Protein AF-0000000075455707 (afdb_homodimer)

Secondary structure (DSSP, 8-state):
--THHHHHHHHHT--SS-HHHHTS-HHHHHHHHHSTT--EESS-STT---S-GGGT-HHHHHHHHHHHTTTS--GGGPPPHHHHHHHHHHHHHHTS--SSHHHHHHHHHHHHHHHTT--TT-----TT---SEEEEETTTEEEEEEEEESBTTBSS-HHHHHHHHHHHHHHSGGGHHHHTT----EEEEEEETTEEEEEEEEEETTEEEEEEEEEEE---STTHHHHHHHHHHHHHHHHHHHHHHHHHHHHHHHSPPPTT---TTS--PPBPTTSPPPS--EEEEEE-TTS-EES--TTS-TTSTTTT--EEEEEEE----TT-GGGS---SSS-----EEEEEEEEES---HHHHHHHHHTTSS--EEEEEEETTTEEEEEEE---SEEHHHHHHTT---B-HHHHHHHHHHHHHHHHTTEE----SGGGEEEEEEEEEPTT-S-EEEEEEEEE---SS-EETTT-B--S---TTS-PPTT--TTPBP-HHHHHHHHHHHHTTB-/--THHHHHHHHHT--SS-HHHHTS-HHHHHHHHHSTT--EESS-STT---S-GGGT-HHHHHHHHHHHTTTS--GGGPPPHHHHHHHHHHHHHHTS--SSHHHHHHHHHHHHHHHTT--TT-----TT---SEEEEETTTEEEEEEEEESBTTBSS-HHHHHHHHHHHHHHSGGGHHHHTT----EEEEEEETTEEEEEEEEEETTEEEEEEEEEEE---STTHHHHHHHHHHHHHHHHHHHHHHHHHHHHHHHSPPPTT---TTS--PPBPTTSPPPS--EEEEEE-TTS-EES--TTS-GGGS-TT--EEEEEEEPP--TT-GGGS---SSS-----EEEEEEEEES---HHHHHHHHHTTSS--EEEEEEETTTEEEEEEE---SEEHHHHHHTT---B-HHHHHHHHHHHHHHHHTTEE----SGGGEEEEEEEEEPTT-S-EEEEEEEEE---SS-EETTT-B--S---TTS-PPTT--TTPBP-HHHHHHHHHHHHTTB-

Sequence (1012 aa):
MSLGSEARAERRSKLDISPADAVSSASSLRQILCGNDAIVHGGRPLGNYGPPHALFHPALARLDFHLRHLGKNLAELEPEPELLNNVHYFMEKSLEVYANAVAREGRLTPLLKMALGMSLLEQNLVYGATNDFVWRANNKYVTIVEQIKSEFALGGDAFLQAALSYSELISDRRYHPRSMKTNHPAILIGLMGDYIEIGRAIYLGGDVYYDETFLQRLSLDFFSHEHILRLAQAFKAVMLARDAKEHYYTRLEAAPPPEDSLAHPFPSPTHLSGDPLPEKLVFRCRLTKSGERYVFPSGIDFRESSVSSGLYIPHMPLPDDPSDPDASEAPSGTSTTALQIEVLVKFTDRYDPLAHRILAAAGFAPRLYSCSRVHGELYMAVMELLPGWTMEHQTKRLGKAVPLSVFDCVRAAIDRLHEEDIVFGDLRPSNVVCTPESVAEPGSAVQTEQLRAKLVDFDWTGVDGEGLYPAVLDDNKQWVAGVEWYGMMRKEHDLGMLEKLRLMCKMSLGSEARAERRSKLDISPADAVSSASSLRQILCGNDAIVHGGRPLGNYGPPHALFHPALARLDFHLRHLGKNLAELEPEPELLNNVHYFMEKSLEVYANAVAREGRLTPLLKMALGMSLLEQNLVYGATNDFVWRANNKYVTIVEQIKSEFALGGDAFLQAALSYSELISDRRYHPRSMKTNHPAILIGLMGDYIEIGRAIYLGGDVYYDETFLQRLSLDFFSHEHILRLAQAFKAVMLARDAKEHYYTRLEAAPPPEDSLAHPFPSPTHLSGDPLPEKLVFRCRLTKSGERYVFPSGIDFRESSVSSGLYIPHMPLPDDPSDPDASEAPSGTSTTALQIEVLVKFTDRYDPLAHRILAAAGFAPRLYSCSRVHGELYMAVMELLPGWTMEHQTKRLGKAVPLSVFDCVRAAIDRLHEEDIVFGDLRPSNVVCTPESVAEPGSAVQTEQLRAKLVDFDWTGVDGEGLYPAVLDDNKQWVAGVEWYGMMRKEHDLGMLEKLRLMCK

InterPro domains:
  IPR011009 Protein kinase-like domain superfamily [SSF56112] (366-459)

Solvent-accessible surface area (backbone atoms only — not comparable to full-atom values): 53356 Å² total; per-residue (Å²): 138,68,75,68,66,58,58,64,45,61,63,52,29,55,66,96,52,53,39,68,57,33,38,57,39,54,68,41,34,38,50,45,40,66,32,96,70,42,34,54,21,60,28,41,28,77,56,29,37,46,54,71,64,18,30,59,30,54,39,51,12,50,31,50,50,45,51,72,44,65,88,68,74,51,74,90,38,61,66,53,39,64,43,34,51,34,40,47,52,34,49,52,60,35,27,47,77,52,87,42,53,66,60,38,47,66,56,46,49,60,35,50,33,50,38,50,72,42,69,82,80,66,65,46,79,50,88,87,46,91,53,75,40,38,43,48,38,94,79,74,37,62,37,35,30,31,19,74,32,53,32,49,11,44,68,16,39,25,46,61,29,18,54,41,34,49,38,43,55,59,48,34,72,87,34,48,76,49,58,58,64,36,28,62,60,29,37,32,32,12,31,25,36,41,33,40,36,38,29,40,34,36,42,41,57,56,31,30,32,40,51,76,68,40,77,43,74,63,47,70,50,91,56,29,45,59,46,46,48,53,50,30,28,43,36,44,32,50,40,53,25,49,51,46,46,39,52,49,50,53,47,40,70,74,55,59,72,62,90,82,45,68,55,44,73,38,76,43,69,32,70,40,91,87,56,80,77,73,72,70,67,46,60,69,34,31,27,29,84,88,66,47,78,45,72,56,65,51,90,50,63,55,81,52,61,32,54,46,34,42,34,35,35,23,36,27,61,58,71,78,56,81,83,51,73,78,71,68,73,70,76,92,76,72,85,70,76,66,59,69,40,72,29,31,34,38,47,36,74,50,70,34,67,65,64,42,48,57,31,23,74,74,63,26,22,54,50,68,79,47,73,43,59,28,43,65,68,26,37,40,37,34,27,49,57,71,65,71,44,28,46,40,50,36,38,73,72,64,64,42,81,37,46,54,53,29,50,54,35,50,51,51,43,51,50,57,36,46,75,71,42,34,22,57,69,66,70,46,48,77,28,29,33,36,26,80,38,78,39,68,42,88,98,43,92,53,69,42,83,39,60,33,32,27,48,50,80,40,50,51,41,30,39,50,76,68,20,53,40,52,49,65,64,66,77,88,48,87,67,47,86,74,70,44,36,51,23,65,35,44,57,64,49,48,54,50,35,48,55,58,53,48,72,63,36,93,137,67,76,67,64,58,59,63,46,62,63,51,30,56,66,94,52,54,38,67,56,32,38,57,37,54,67,40,35,37,50,46,41,66,31,93,69,43,34,56,22,59,28,40,29,76,56,30,38,45,53,70,64,18,28,59,31,53,38,51,11,48,34,50,50,45,53,72,44,65,87,68,73,52,74,91,38,62,66,53,38,65,42,34,51,34,38,47,52,37,50,53,60,34,28,48,75,51,87,42,53,67,60,38,48,69,56,46,50,59,34,50,33,50,38,49,73,41,68,80,80,65,65,48,76,52,87,87,45,90,52,76,43,39,43,50,38,95,81,73,37,61,38,35,29,33,20,73,32,52,30,50,10,45,68,16,39,26,46,61,28,18,53,42,33,48,37,44,55,57,48,34,74,87,34,49,74,51,58,60,64,36,26,61,63,28,37,33,33,12,31,25,36,40,30,41,37,36,29,38,34,36,42,42,59,58,33,32,32,39,51,78,68,41,78,44,75,61,49,70,51,90,56,27,45,60,46,44,48,53,52,30,27,44,34,44,33,50,41,52,25,49,52,47,45,38,54,50,50,53,47,39,71,74,56,60,72,62,89,83,46,67,55,45,75,37,74,44,71,32,69,41,90,86,55,81,76,72,72,70,68,47,62,69,35,30,29,28,87,88,65,47,79,43,72,56,63,51,88,50,69,53,79,66,50,32,56,45,34,42,35,33,35,23,37,28,60,57,73,78,56,81,83,50,73,76,72,68,73,70,77,92,76,72,85,70,76,68,58,69,40,70,30,32,33,39,49,36,74,50,70,34,67,65,65,43,49,56,32,22,74,74,62,28,21,54,50,69,78,46,73,44,60,29,43,66,68,27,36,41,36,34,25,51,56,73,66,72,43,27,45,39,48,35,38,72,73,63,65,42,82,37,47,53,54,28,50,53,34,49,52,51,42,52,50,57,35,45,75,72,43,35,20,60,70,67,71,46,47,79,29,29,33,36,26,81,39,79,40,66,42,87,97,43,94,56,70,43,82,38,58,34,33,26,49,52,81,42,49,51,41,29,38,52,74,68,21,52,40,53,49,65,64,66,75,87,47,85,68,47,84,76,72,43,37,51,23,66,35,44,58,63,48,46,55,49,35,48,54,57,53,48,72,62,35,90

pLDDT: mean 82.03, std 16.4, range [23.38, 98.62]

Nearest PDB structures (foldseek):
  6vvg-assembly1_B  TM=7.194E-01  e=7.912E-05  Cydia pomonella granulosis virus (isolate Mexican)
  6xdf-assembly2_A  TM=5.915E-01  e=1.206E-05  Homo sapiens
  3lj0-assembly1_A  TM=6.089E-01  e=6.341E-05  Saccharomyces cerevisiae
  6w39-assembly1_B  TM=5.777E-01  e=2.824E-04  Homo sapiens
  6o6q-assembly1_B-2  TM=5.869E-01  e=1.088E-02  Candida albicans SC5314

Foldseek 3Di:
DDPVLLVVLLPLLDDPDALLVCFQDPVSVCCQQVNQSNQEAECPPPLRAFAFPQFQDVLQLLLLVLLQCQPVPDVLLQFDPQLLVLLVVLLVLLQDQDPAFVVSLVPNVQSVCVSLVHDPPQAPPDDRHPFSGFDAQVVQATAETEFEDRADPHRGWRQSSSQSSVSNVCSDPSNSLVVQQAQRKYWYWYHHRQKIWIWIWTHFSNHIHIYTRDIDRRDCPPPNVVRSSSVSSSSSSSNSSSVVVSVVVVVCVVPPDDSPDLQRNGTDFAADPPDDDDADWGWAWFAALQGDTDRTPPPPSSSRSGRHFQKTKTKGFDPDPVPPPPVPDDDPDDPPPRDIDIKMKGKDLFADVVLQCLLVVVVQAFAWPDWHDTRPNIIITITHDADAGFQVCCCVVVVDAAACQALVSLVVSLVSCVVVQKAQQPDDRSQKGWHWDWDDDVPDPDTDIDIYIHGHDSRQMDGAQPGFGAQDDDPVDPFDPQRDRRGGDHSVRSVVSSVVVSVRHD/DDPVLLVVLQPLLDDPDALLVCFQDPVSVCCQQVNQSNQEAECPPPLRAFADPQFQDVLQLLLLVLLQCFPVPDVLLQFDPQLLVLLVVLLVLLQDQDPAFVVSLVPNVQSVCVSLVHDPPQAPPPDRHPFSGFDAQVVQATAETEFEDRADVHRGWRQSSSQSSVSNVCSDPSNSLVVQQAQRKYWYWYHHRQKIWIWIWTHFSNHIHIYTRDIDRRDCPPPNVVRSSSVSSSSSSSNSSSVVVSVVVVVCVVPPDDSPDLQRNGTDFAADPPDDDDADWDWAWFAALQGDTDRTPPPPSSSSSGRHFQKTKTKGFDPDPVPPPPVPDPDPDDPPPRDIDIKIKGKALFADVVLQCLLVVVVQAFAWPDWHDTRPNIIITITHDADAGFQVCCCVVVVDAAACQALVSLVVSLVSCVVVQKAQLPDDRSQKGWHWDWDQDVPDNDTDIDTYIHGHDSRQMDGAQPGFGAQDDDPVDPFDPQRDRRGGDHSVRSVVSSVVVSVRHD

Structure (mmCIF, N/CA/C/O backbone):
data_AF-0000000075455707-model_v1
#
loop_
_entity.id
_entity.type
_entity.pdbx_description
1 polymer 'Protein kinase domain-containing protein'
#
loop_
_atom_site.group_PDB
_atom_site.id
_atom_site.type_symbol
_atom_site.label_atom_id
_atom_site.label_alt_id
_atom_site.label_comp_id
_atom_site.label_asym_id
_atom_site.label_entity_id
_atom_site.label_seq_id
_atom_site.pdbx_PDB_ins_code
_atom_site.Cartn_x
_atom_site.Cartn_y
_atom_site.Cartn_z
_atom_site.occupancy
_atom_site.B_iso_or_equiv
_atom_site.auth_seq_id
_atom_site.auth_comp_id
_atom_site.auth_asym_id
_atom_site.auth_atom_id
_atom_site.pdbx_PDB_model_num
ATOM 1 N N . MET A 1 1 ? -17.109 -42.906 -10.523 1 23.64 1 MET A N 1
ATOM 2 C CA . MET A 1 1 ? -16.438 -41.906 -9.703 1 23.64 1 MET A CA 1
ATOM 3 C C . MET A 1 1 ? -17.094 -41.781 -8.336 1 23.64 1 MET A C 1
ATOM 5 O O . MET A 1 1 ? -18.234 -41.312 -8.234 1 23.64 1 MET A O 1
ATOM 9 N N . SER A 1 2 ? -16.734 -42.656 -7.344 1 26.06 2 SER A N 1
ATOM 10 C CA . SER A 1 2 ? -17.438 -43.25 -6.207 1 26.06 2 SER A CA 1
ATOM 11 C C . SER A 1 2 ? -17.797 -42.188 -5.18 1 26.06 2 SER A C 1
ATOM 13 O O . SER A 1 2 ? -17.156 -41.125 -5.105 1 26.06 2 SER A O 1
ATOM 15 N N . LEU A 1 3 ? -18.953 -42.312 -4.512 1 33.56 3 LEU A N 1
ATOM 16 C CA . LEU A 1 3 ? -19.609 -41.75 -3.342 1 33.56 3 LEU A CA 1
ATOM 17 C C . LEU A 1 3 ? -18.609 -41.469 -2.225 1 33.56 3 LEU A C 1
ATOM 19 O O . LEU A 1 3 ? -18.906 -40.781 -1.266 1 33.56 3 LEU A O 1
ATOM 23 N N . GLY A 1 4 ? -17.609 -42.344 -2.146 1 30.64 4 GLY A N 1
ATOM 24 C CA . GLY A 1 4 ? -16.625 -42.281 -1.078 1 30.64 4 GLY A CA 1
ATOM 25 C C . GLY A 1 4 ? -15.797 -41 -1.087 1 30.64 4 GLY A C 1
ATOM 26 O O . GLY A 1 4 ? -15.07 -40.719 -0.136 1 30.64 4 GLY A O 1
ATOM 27 N N . SER A 1 5 ? -15.531 -40.406 -2.23 1 34.53 5 SER A N 1
ATOM 28 C CA . SER A 1 5 ? -14.773 -39.188 -2.373 1 34.53 5 SER A CA 1
ATOM 29 C C . SER A 1 5 ? -15.555 -38 -1.817 1 34.53 5 SER A C 1
ATOM 31 O O . SER A 1 5 ? -14.984 -36.906 -1.584 1 34.53 5 SER A O 1
ATOM 33 N N . GLU A 1 6 ? -16.859 -38.031 -1.709 1 36.56 6 GLU A N 1
ATOM 34 C CA . GLU A 1 6 ? -17.719 -37.062 -1.051 1 36.56 6 GLU A CA 1
ATOM 35 C C . GLU A 1 6 ? -17.5 -37.062 0.458 1 36.56 6 GLU A C 1
ATOM 37 O O . GLU A 1 6 ? -17.641 -36.031 1.109 1 36.56 6 GLU A O 1
ATOM 42 N N . ALA A 1 7 ? -17.422 -38.219 1.067 1 37.25 7 ALA A N 1
ATOM 43 C CA . ALA A 1 7 ? -17.234 -38.406 2.504 1 37.25 7 ALA A CA 1
ATOM 44 C C . ALA A 1 7 ? -15.906 -37.812 2.971 1 37.25 7 ALA A C 1
ATOM 46 O O . ALA A 1 7 ? -15.805 -37.312 4.082 1 37.25 7 ALA A O 1
ATOM 47 N N . ARG A 1 8 ? -14.93 -37.969 2.26 1 37.12 8 ARG A N 1
ATOM 48 C CA . ARG A 1 8 ? -13.625 -37.406 2.594 1 37.12 8 ARG A CA 1
ATOM 49 C C . ARG A 1 8 ? -13.633 -35.875 2.484 1 37.12 8 ARG A C 1
ATOM 51 O O . ARG A 1 8 ? -12.758 -35.219 3.031 1 37.12 8 ARG A O 1
ATOM 58 N N . ALA A 1 9 ? -14.5 -35.312 1.798 1 40.12 9 ALA A N 1
ATOM 59 C CA . ALA A 1 9 ? -14.773 -33.875 1.733 1 40.12 9 ALA A CA 1
ATOM 60 C C . ALA A 1 9 ? -15.375 -33.375 3.045 1 40.12 9 ALA A C 1
ATOM 62 O O . ALA A 1 9 ? -15.18 -32.219 3.416 1 40.12 9 ALA A O 1
ATOM 63 N N . GLU A 1 10 ? -16.25 -34.062 3.725 1 41.12 10 GLU A N 1
ATOM 64 C CA . GLU A 1 10 ? -16.953 -33.625 4.934 1 41.12 10 GLU A CA 1
ATOM 65 C C . GLU A 1 10 ? -15.961 -33.281 6.043 1 41.12 10 GLU A C 1
ATOM 67 O O . GLU A 1 10 ? -16.188 -32.344 6.809 1 41.12 10 GLU A O 1
ATOM 72 N N . ARG A 1 11 ? -15.047 -34.125 6.371 1 42.16 11 ARG A N 1
ATOM 73 C CA . ARG A 1 11 ? -14.227 -34 7.574 1 42.16 11 ARG A CA 1
ATOM 74 C C . ARG A 1 11 ? -13.219 -32.844 7.43 1 42.16 11 ARG A C 1
ATOM 76 O O . ARG A 1 11 ? -12.758 -32.312 8.43 1 42.16 11 ARG A O 1
ATOM 83 N N . ARG A 1 12 ? -12.734 -32.531 6.305 1 47.94 12 ARG A N 1
ATOM 84 C CA . ARG A 1 12 ? -11.445 -31.844 6.25 1 47.94 12 ARG A CA 1
ATOM 85 C C . ARG A 1 12 ? -11.594 -30.359 6.539 1 47.94 12 ARG A C 1
ATOM 87 O O . ARG A 1 12 ? -10.664 -29.719 7.023 1 47.94 12 ARG A O 1
ATOM 94 N N . SER A 1 13 ? -12.836 -29.766 6.312 1 49.81 13 SER A N 1
ATOM 95 C CA . SER A 1 13 ? -12.82 -28.328 6.465 1 49.81 13 SER A CA 1
ATOM 96 C C . SER A 1 13 ? -13.102 -27.906 7.906 1 49.81 13 SER A C 1
ATOM 98 O O . SER A 1 13 ? -13.07 -26.719 8.242 1 49.81 13 SER A O 1
ATOM 100 N N . LYS A 1 14 ? -13.492 -28.906 8.781 1 56.06 14 LYS A N 1
ATOM 101 C CA . LYS A 1 14 ? -13.789 -28.469 10.141 1 56.06 14 LYS A CA 1
ATOM 102 C C . LYS A 1 14 ? -12.523 -28.453 11 1 56.06 14 LYS A C 1
ATOM 104 O O . LYS A 1 14 ? -11.82 -29.469 11.094 1 56.06 14 LYS A O 1
ATOM 109 N N . LEU A 1 15 ? -12.281 -27.266 11.461 1 64.06 15 LEU A N 1
ATOM 110 C CA . LEU A 1 15 ? -11.164 -27.094 12.383 1 64.06 15 LEU A CA 1
ATOM 111 C C . LEU A 1 15 ? -11.477 -27.734 13.734 1 64.06 15 LEU A C 1
ATOM 113 O O . LEU A 1 15 ? -12.609 -27.656 14.211 1 64.06 15 LEU A O 1
ATOM 117 N N . ASP A 1 16 ? -10.633 -28.438 14.32 1 71 16 ASP A N 1
ATOM 118 C CA . ASP A 1 16 ? -10.773 -29.016 15.648 1 71 16 ASP A CA 1
ATOM 119 C C . ASP A 1 16 ? -10.727 -27.938 16.719 1 71 16 ASP A C 1
ATOM 121 O O . ASP A 1 16 ? -11.086 -28.172 17.875 1 71 16 ASP A O 1
ATOM 125 N N . ILE A 1 17 ? -10.289 -26.844 16.266 1 79.25 17 ILE A N 1
ATOM 126 C CA . ILE A 1 17 ? -10.18 -25.719 17.188 1 79.25 17 ILE A CA 1
ATOM 127 C C . ILE A 1 17 ? -10.93 -24.516 16.609 1 79.25 17 ILE A C 1
ATOM 129 O O . ILE A 1 17 ? -11.078 -24.391 15.398 1 79.25 17 ILE A O 1
ATOM 133 N N . SER A 1 18 ? -11.484 -23.703 17.5 1 80.88 18 SER A N 1
ATOM 134 C CA . SER A 1 18 ? -12.188 -22.516 17.031 1 80.88 18 SER A CA 1
ATOM 135 C C . SER A 1 18 ? -11.258 -21.578 16.266 1 80.88 18 SER A C 1
ATOM 137 O O . SER A 1 18 ? -10.047 -21.547 16.531 1 80.88 18 SER A O 1
ATOM 139 N N . PRO A 1 19 ? -11.812 -20.828 15.305 1 80.31 19 PRO A N 1
ATOM 140 C CA . PRO A 1 19 ? -10.992 -19.859 14.578 1 80.31 19 PRO A CA 1
ATOM 141 C C . PRO A 1 19 ? -10.242 -18.906 15.508 1 80.31 19 PRO A C 1
ATOM 143 O O . PRO A 1 19 ? -9.078 -18.578 15.258 1 80.31 19 PRO A O 1
ATOM 146 N N . ALA A 1 20 ? -10.875 -18.438 16.594 1 78.44 20 ALA A N 1
ATOM 147 C CA . ALA A 1 20 ? -10.234 -17.531 17.547 1 78.44 20 ALA A CA 1
ATOM 148 C C . ALA A 1 20 ? -9.062 -18.219 18.25 1 78.44 20 ALA A C 1
ATOM 150 O O . ALA A 1 20 ? -8 -17.609 18.438 1 78.44 20 ALA A O 1
ATOM 151 N N . ASP A 1 21 ? -9.188 -19.469 18.578 1 80.19 21 ASP A N 1
ATOM 152 C CA . ASP A 1 21 ? -8.133 -20.234 19.25 1 80.19 21 ASP A CA 1
ATOM 153 C C . ASP A 1 21 ? -6.996 -20.547 18.266 1 80.19 21 ASP A C 1
ATOM 155 O O . ASP A 1 21 ? -5.832 -20.609 18.672 1 80.19 21 ASP A O 1
ATOM 159 N N . ALA A 1 22 ? -7.371 -20.719 17.031 1 81.19 22 ALA A N 1
ATOM 160 C CA . ALA A 1 22 ? -6.398 -21.094 16.016 1 81.19 22 ALA A CA 1
ATOM 161 C C . ALA A 1 22 ? -5.348 -20.016 15.828 1 81.19 22 ALA A C 1
ATOM 163 O O . ALA A 1 22 ? -4.191 -20.297 15.516 1 81.19 22 ALA A O 1
ATOM 164 N N . VAL A 1 23 ? -5.754 -18.766 16.094 1 81.12 23 VAL A N 1
ATOM 165 C CA . VAL A 1 23 ? -4.828 -17.672 15.82 1 81.12 23 VAL A CA 1
ATOM 166 C C . VAL A 1 23 ? -4.242 -17.141 17.125 1 81.12 23 VAL A C 1
ATOM 168 O O . VAL A 1 23 ? -3.512 -16.141 17.125 1 81.12 23 VAL A O 1
ATOM 171 N N . SER A 1 24 ? -4.473 -17.766 18.234 1 78 24 SER A N 1
ATOM 172 C CA . SER A 1 24 ? -4.156 -17.188 19.531 1 78 24 SER A CA 1
ATOM 173 C C . SER A 1 24 ? -2.77 -17.609 20 1 78 24 SER A C 1
ATOM 175 O O . SER A 1 24 ? -2.225 -17.031 20.953 1 78 24 SER A O 1
ATOM 177 N N . SER A 1 25 ? -2.232 -18.703 19.344 1 77.94 25 SER A N 1
ATOM 178 C CA . SER A 1 25 ? -0.921 -19.172 19.781 1 77.94 25 SER A CA 1
ATOM 179 C C . SER A 1 25 ? -0.101 -19.672 18.609 1 77.94 25 SER A C 1
ATOM 181 O O . SER A 1 25 ? -0.656 -20.047 17.562 1 77.94 25 SER A O 1
ATOM 183 N N . ALA A 1 26 ? 1.219 -19.688 18.875 1 77.12 26 ALA A N 1
ATOM 184 C CA . ALA A 1 26 ? 2.121 -20.203 17.844 1 77.12 26 ALA A CA 1
ATOM 185 C C . ALA A 1 26 ? 1.863 -21.672 17.562 1 77.12 26 ALA A C 1
ATOM 187 O O . ALA A 1 26 ? 1.947 -22.125 16.422 1 77.12 26 ALA A O 1
ATOM 188 N N . SER A 1 27 ? 1.595 -22.359 18.594 1 79.69 27 SER A N 1
ATOM 189 C CA . SER A 1 27 ? 1.362 -23.797 18.469 1 79.69 27 SER A CA 1
ATOM 190 C C . SER A 1 27 ? 0.114 -24.078 17.625 1 79.69 27 SER A C 1
ATOM 192 O O . SER A 1 27 ? 0.126 -24.953 16.766 1 79.69 27 SER A O 1
ATOM 194 N N . SER A 1 28 ? -0.96 -23.359 17.922 1 81.56 28 SER A N 1
ATOM 195 C CA . SER A 1 28 ? -2.189 -23.562 17.156 1 81.56 28 SER A CA 1
ATOM 196 C C . SER A 1 28 ? -2.023 -23.109 15.711 1 81.56 28 SER A C 1
ATOM 198 O O . SER A 1 28 ? -2.566 -23.719 14.789 1 81.56 28 SER A O 1
ATOM 200 N N . LEU A 1 29 ? -1.289 -22.094 15.523 1 82.81 29 LEU A N 1
ATOM 201 C CA . LEU A 1 29 ? -1.037 -21.594 14.18 1 82.81 29 LEU A CA 1
ATOM 202 C C . LEU A 1 29 ? -0.254 -22.609 13.359 1 82.81 29 LEU A C 1
ATOM 204 O O . LEU A 1 29 ? -0.541 -22.828 12.18 1 82.81 29 LEU A O 1
ATOM 208 N N . ARG A 1 30 ? 0.76 -23.156 14.023 1 83.19 30 ARG A N 1
ATOM 209 C CA . ARG A 1 30 ? 1.566 -24.156 13.336 1 83.19 30 ARG A CA 1
ATOM 210 C C . ARG A 1 30 ? 0.718 -25.375 12.945 1 83.19 30 ARG A C 1
ATOM 212 O O . ARG A 1 30 ? 0.897 -25.938 11.867 1 83.19 30 ARG A O 1
ATOM 219 N N . GLN A 1 31 ? -0.171 -25.672 13.758 1 82.5 31 GLN A N 1
ATOM 220 C CA . GLN A 1 31 ? -1.05 -26.797 13.477 1 82.5 31 GLN A CA 1
ATOM 221 C C . GLN A 1 31 ? -1.938 -26.516 12.266 1 82.5 31 GLN A C 1
ATOM 223 O O . GLN A 1 31 ? -2.137 -27.391 11.422 1 82.5 31 GLN A O 1
ATOM 228 N N . ILE A 1 32 ? -2.387 -25.344 12.172 1 82.75 32 ILE A N 1
ATOM 229 C CA . ILE A 1 32 ? -3.352 -25 11.133 1 82.75 32 ILE A CA 1
ATOM 230 C C . ILE A 1 32 ? -2.623 -24.75 9.812 1 82.75 32 ILE A C 1
ATOM 232 O O . ILE A 1 32 ? -3.121 -25.125 8.742 1 82.75 32 ILE A O 1
ATOM 236 N N . LEU A 1 33 ? -1.479 -24.188 9.867 1 84.94 33 LEU A N 1
ATOM 237 C CA . LEU A 1 33 ? -0.812 -23.766 8.641 1 84.94 33 LEU A CA 1
ATOM 238 C C . LEU A 1 33 ? 0.142 -24.844 8.141 1 84.94 33 LEU A C 1
ATOM 240 O O . LEU A 1 33 ? 0.386 -24.953 6.938 1 84.94 33 LEU A O 1
ATOM 244 N N . CYS A 1 34 ? 0.761 -25.547 9 1 81.25 34 CYS A N 1
ATOM 245 C CA . CYS A 1 34 ? 1.807 -26.5 8.609 1 81.25 34 CYS A CA 1
ATOM 246 C C . CYS A 1 34 ? 1.315 -27.938 8.719 1 81.25 34 CYS A C 1
ATOM 248 O O . CYS A 1 34 ? 1.99 -28.859 8.266 1 81.25 34 CYS A O 1
ATOM 250 N N . GLY A 1 35 ? 0.211 -28.078 9.242 1 73.31 35 GLY A N 1
ATOM 251 C CA . GLY A 1 35 ? -0.27 -29.438 9.398 1 73.31 35 GLY A CA 1
ATOM 252 C C . GLY A 1 35 ? -0.665 -30.078 8.086 1 73.31 35 GLY A C 1
ATOM 253 O O . GLY A 1 35 ? -0.935 -29.391 7.098 1 73.31 35 GLY A O 1
ATOM 254 N N . ASN A 1 36 ? -0.536 -31.359 7.988 1 61.81 36 ASN A N 1
ATOM 255 C CA . ASN A 1 36 ? -0.865 -32.156 6.801 1 61.81 36 ASN A CA 1
ATOM 256 C C . ASN A 1 36 ? -2.307 -31.922 6.359 1 61.81 36 ASN A C 1
ATOM 258 O O . ASN A 1 36 ? -2.645 -32.125 5.191 1 61.81 36 ASN A O 1
ATOM 262 N N . ASP A 1 37 ? -3.035 -31.469 7.277 1 62.31 37 ASP A N 1
ATOM 263 C CA . ASP A 1 37 ? -4.457 -31.297 6.984 1 62.31 37 ASP A CA 1
ATOM 264 C C . ASP A 1 37 ? -4.836 -29.828 6.914 1 62.31 37 ASP A C 1
ATOM 266 O O . ASP A 1 37 ? -5.945 -29.453 7.297 1 62.31 37 ASP A O 1
ATOM 270 N N . ALA A 1 38 ? -3.85 -29.141 6.418 1 63.53 38 ALA A N 1
ATOM 271 C CA . ALA A 1 38 ? -4.191 -27.734 6.336 1 63.53 38 ALA A CA 1
ATOM 272 C C . ALA A 1 38 ? -5.344 -27.5 5.367 1 63.53 38 ALA A C 1
ATOM 274 O O . ALA A 1 38 ? -5.336 -28.016 4.246 1 63.53 38 ALA A O 1
ATOM 275 N N . ILE A 1 39 ? -6.324 -26.75 5.883 1 76.88 39 ILE A N 1
ATOM 276 C CA . ILE A 1 39 ? -7.523 -26.547 5.082 1 76.88 39 ILE A CA 1
ATOM 277 C C . ILE A 1 39 ? -7.555 -25.109 4.562 1 76.88 39 ILE A C 1
ATOM 279 O O . ILE A 1 39 ? -8.367 -24.766 3.703 1 76.88 39 ILE A O 1
ATOM 283 N N . VAL A 1 40 ? -6.586 -24.328 5.051 1 86.06 40 VAL A N 1
ATOM 284 C CA . VAL A 1 40 ? -6.555 -22.938 4.594 1 86.06 40 VAL A CA 1
ATOM 285 C C . VAL A 1 40 ? -5.207 -22.641 3.939 1 86.06 40 VAL A C 1
ATOM 287 O O . VAL A 1 40 ? -4.156 -22.984 4.48 1 86.06 40 VAL A O 1
ATOM 290 N N . HIS A 1 41 ? -5.25 -22.031 2.812 1 89.38 41 HIS A N 1
ATOM 291 C CA . HIS A 1 41 ? -4.07 -21.734 2.008 1 89.38 41 HIS A CA 1
ATOM 292 C C . HIS A 1 41 ? -3.982 -20.25 1.688 1 89.38 41 HIS A C 1
ATOM 294 O O . HIS A 1 41 ? -4.773 -19.734 0.897 1 89.38 41 HIS A O 1
ATOM 300 N N . GLY A 1 42 ? -3.025 -19.578 2.33 1 89.31 42 GLY A N 1
ATOM 301 C CA . GLY A 1 42 ? -2.932 -18.141 2.164 1 89.31 42 GLY A CA 1
ATOM 302 C C . GLY A 1 42 ? -1.505 -17.656 2.002 1 89.31 42 GLY A C 1
ATOM 303 O O . GLY A 1 42 ? -1.23 -16.453 2.16 1 89.31 42 GLY A O 1
ATOM 304 N N . GLY A 1 43 ? -0.611 -18.562 1.754 1 87.94 43 GLY A N 1
ATOM 305 C CA . GLY A 1 43 ? 0.749 -18.125 1.463 1 87.94 43 GLY A CA 1
ATOM 306 C C . GLY A 1 43 ? 1.753 -18.594 2.502 1 87.94 43 GLY A C 1
ATOM 307 O O . GLY A 1 43 ? 2.963 -18.547 2.268 1 87.94 43 GLY A O 1
ATOM 308 N N . ARG A 1 44 ? 1.297 -18.969 3.682 1 88.19 44 ARG A N 1
ATOM 309 C CA . ARG A 1 44 ? 2.193 -19.438 4.734 1 88.19 44 ARG A CA 1
ATOM 310 C C . ARG A 1 44 ? 1.911 -20.891 5.086 1 88.19 44 ARG A C 1
ATOM 312 O O . ARG A 1 44 ? 0.754 -21.281 5.266 1 88.19 44 ARG A O 1
ATOM 319 N N . PRO A 1 45 ? 2.883 -21.859 5.266 1 88.38 45 PRO A N 1
ATOM 320 C CA . PRO A 1 45 ? 4.285 -21.609 4.93 1 88.38 45 PRO A CA 1
ATOM 321 C C . PRO A 1 45 ? 4.535 -21.578 3.426 1 88.38 45 PRO A C 1
ATOM 323 O O . PRO A 1 45 ? 3.59 -21.469 2.641 1 88.38 45 PRO A O 1
ATOM 326 N N . LEU A 1 46 ? 5.824 -21.609 3.061 1 86.94 46 LEU A N 1
ATOM 327 C CA . LEU A 1 46 ? 6.199 -21.562 1.652 1 86.94 46 LEU A CA 1
ATOM 328 C C . LEU A 1 46 ? 5.473 -22.641 0.863 1 86.94 46 LEU A C 1
ATOM 330 O O . LEU A 1 46 ? 5.398 -23.797 1.303 1 86.94 46 LEU A O 1
ATOM 334 N N . GLY A 1 47 ? 4.832 -22.25 -0.251 1 83.62 47 GLY A N 1
ATOM 335 C CA . GLY A 1 47 ? 4.164 -23.188 -1.125 1 83.62 47 GLY A CA 1
ATOM 336 C C . GLY A 1 47 ? 2.691 -23.359 -0.812 1 83.62 47 GLY A C 1
ATOM 337 O O . GLY A 1 47 ? 1.936 -23.906 -1.622 1 83.62 47 GLY A O 1
ATOM 338 N N . ASN A 1 48 ? 2.201 -22.844 0.327 1 86.75 48 ASN A N 1
ATOM 339 C CA . ASN A 1 48 ? 0.818 -23 0.769 1 86.75 48 ASN A CA 1
ATOM 340 C C . ASN A 1 48 ? -0.071 -21.891 0.224 1 86.75 48 ASN A C 1
ATOM 342 O O . ASN A 1 48 ? -0.636 -21.109 0.991 1 86.75 48 ASN A O 1
ATOM 346 N N . TYR A 1 49 ? -0.208 -21.859 -1.057 1 88.06 49 TYR A N 1
ATOM 347 C CA . TYR A 1 49 ? -1.068 -20.859 -1.688 1 88.06 49 TYR A CA 1
ATOM 348 C C . TYR A 1 49 ? -1.815 -21.469 -2.873 1 88.06 49 TYR A C 1
ATOM 350 O O . TYR A 1 49 ? -1.542 -22.594 -3.281 1 88.06 49 TYR A O 1
ATOM 358 N N . GLY A 1 50 ? -2.814 -20.797 -3.307 1 83.62 50 GLY A N 1
ATOM 359 C CA . GLY A 1 50 ? -3.639 -21.25 -4.414 1 83.62 50 GLY A CA 1
ATOM 360 C C . GLY A 1 50 ? -3.566 -20.344 -5.629 1 83.62 50 GLY A C 1
ATOM 361 O O . GLY A 1 50 ? -2.65 -19.531 -5.75 1 83.62 50 GLY A O 1
ATOM 362 N N . PRO A 1 51 ? -4.383 -20.625 -6.535 1 86.75 51 PRO A N 1
ATOM 363 C CA . PRO A 1 51 ? -4.445 -19.781 -7.73 1 86.75 51 PRO A CA 1
ATOM 364 C C . PRO A 1 51 ? -5.004 -18.391 -7.438 1 86.75 51 PRO A C 1
ATOM 366 O O . PRO A 1 51 ? -5.598 -18.156 -6.379 1 86.75 51 PRO A O 1
ATOM 369 N N . PRO A 1 52 ? -4.828 -17.453 -8.367 1 90.62 52 PRO A N 1
ATOM 370 C CA . PRO A 1 52 ? -5.402 -16.109 -8.164 1 90.62 52 PRO A CA 1
ATOM 371 C C . PRO A 1 52 ? -6.926 -16.141 -8.07 1 90.62 52 PRO A C 1
ATOM 373 O O . PRO A 1 52 ? -7.594 -16.688 -8.953 1 90.62 52 PRO A O 1
ATOM 376 N N . HIS A 1 53 ? -7.418 -15.484 -7.113 1 91.25 53 HIS A N 1
ATOM 377 C CA . HIS A 1 53 ? -8.844 -15.523 -6.812 1 91.25 53 HIS A CA 1
ATOM 378 C C . HIS A 1 53 ? -9.648 -14.797 -7.879 1 91.25 53 HIS A C 1
ATOM 380 O O . HIS A 1 53 ? -10.812 -15.125 -8.117 1 91.25 53 HIS A O 1
ATOM 386 N N . ALA A 1 54 ? -9.008 -13.914 -8.523 1 92.19 54 ALA A N 1
ATOM 387 C CA . ALA A 1 54 ? -9.672 -13.125 -9.562 1 92.19 54 ALA A CA 1
ATOM 388 C C . ALA A 1 54 ? -10.141 -14.023 -10.711 1 92.19 54 ALA A C 1
ATOM 390 O O . ALA A 1 54 ? -11.055 -13.656 -11.461 1 92.19 54 ALA A O 1
ATOM 391 N N . LEU A 1 55 ? -9.602 -15.164 -10.812 1 92.44 55 LEU A N 1
ATOM 392 C CA . LEU A 1 55 ? -9.922 -16.078 -11.906 1 92.44 55 LEU A CA 1
ATOM 393 C C . LEU A 1 55 ? -11.25 -16.781 -11.664 1 92.44 55 LEU A C 1
ATOM 395 O O . LEU A 1 55 ? -11.82 -17.359 -12.578 1 92.44 55 LEU A O 1
ATOM 399 N N . PHE A 1 56 ? -11.797 -16.734 -10.508 1 92.31 56 PHE A N 1
ATOM 400 C CA . PHE A 1 56 ? -12.844 -17.688 -10.172 1 92.31 56 PHE A CA 1
ATOM 401 C C . PHE A 1 56 ? -14.188 -16.984 -10 1 92.31 56 PHE A C 1
ATOM 403 O O . PHE A 1 56 ? -15.227 -17.641 -9.875 1 92.31 56 PHE A O 1
ATOM 410 N N . HIS A 1 57 ? -14.148 -15.68 -10.008 1 92.62 57 HIS A N 1
ATOM 411 C CA . HIS A 1 57 ? -15.414 -14.961 -9.922 1 92.62 57 HIS A CA 1
ATOM 412 C C . HIS A 1 57 ? -15.258 -13.516 -10.383 1 92.62 57 HIS A C 1
ATOM 414 O O . HIS A 1 57 ? -14.336 -12.82 -9.938 1 92.62 57 HIS A O 1
ATOM 420 N N . PRO A 1 58 ? -16.188 -13.031 -11.156 1 92.88 58 PRO A N 1
ATOM 421 C CA . PRO A 1 58 ? -16.062 -11.672 -11.672 1 92.88 58 PRO A CA 1
ATOM 422 C C . PRO A 1 58 ? -16.078 -10.617 -10.57 1 92.88 58 PRO A C 1
ATOM 424 O O . PRO A 1 58 ? -15.383 -9.602 -10.672 1 92.88 58 PRO A O 1
ATOM 427 N N . ALA A 1 59 ? -16.891 -10.805 -9.539 1 93.75 59 ALA A N 1
ATOM 428 C CA . ALA A 1 59 ? -16.938 -9.836 -8.453 1 93.75 59 ALA A CA 1
ATOM 429 C C . ALA A 1 59 ? -15.594 -9.711 -7.75 1 93.75 59 ALA A C 1
ATOM 431 O O . ALA A 1 59 ? -15.188 -8.609 -7.367 1 93.75 59 ALA A O 1
ATOM 432 N N . LEU A 1 60 ? -14.945 -10.867 -7.539 1 94.81 60 LEU A N 1
ATOM 433 C CA . LEU A 1 60 ? -13.625 -10.852 -6.91 1 94.81 60 LEU A CA 1
ATOM 434 C C . LEU A 1 60 ? -12.586 -10.242 -7.848 1 94.81 60 LEU A C 1
ATOM 436 O O . LEU A 1 60 ? -11.648 -9.586 -7.395 1 94.81 60 LEU A O 1
ATOM 440 N N . ALA A 1 61 ? -12.75 -10.492 -9.141 1 95.38 61 ALA A N 1
ATOM 441 C CA . ALA A 1 61 ? -11.852 -9.906 -10.133 1 95.38 61 ALA A CA 1
ATOM 442 C C . ALA A 1 61 ? -11.953 -8.383 -10.133 1 95.38 61 ALA A C 1
ATOM 444 O O . ALA A 1 61 ? -10.93 -7.691 -10.141 1 95.38 61 ALA A O 1
ATOM 445 N N . ARG A 1 62 ? -13.125 -7.898 -10.117 1 93.88 62 ARG A N 1
ATOM 446 C CA . ARG A 1 62 ? -13.336 -6.457 -10.117 1 93.88 62 ARG A CA 1
ATOM 447 C C . ARG A 1 62 ? -12.859 -5.836 -8.805 1 93.88 62 ARG A C 1
ATOM 449 O O . ARG A 1 62 ? -12.32 -4.727 -8.797 1 93.88 62 ARG A O 1
ATOM 456 N N . LEU A 1 63 ? -13.164 -6.516 -7.734 1 95.62 63 LEU A N 1
ATOM 457 C CA . LEU A 1 63 ? -12.664 -6.043 -6.449 1 95.62 63 LEU A CA 1
ATOM 458 C C . LEU A 1 63 ? -11.148 -5.898 -6.48 1 95.62 63 LEU A C 1
ATOM 460 O O . LEU A 1 63 ? -10.609 -4.891 -6.023 1 95.62 63 LEU A O 1
ATOM 464 N N . ASP A 1 64 ? -10.516 -6.926 -6.988 1 95.19 64 ASP A N 1
ATOM 465 C CA . ASP A 1 64 ? -9.062 -6.906 -7.109 1 95.19 64 ASP A CA 1
ATOM 466 C C . ASP A 1 64 ? -8.594 -5.703 -7.926 1 95.19 64 ASP A C 1
ATOM 468 O O . ASP A 1 64 ? -7.684 -4.984 -7.516 1 95.19 64 ASP A O 1
ATOM 472 N N . PHE A 1 65 ? -9.188 -5.473 -8.977 1 94.06 65 PHE A N 1
ATOM 473 C CA . PHE A 1 65 ? -8.852 -4.363 -9.867 1 94.06 65 PHE A CA 1
ATOM 474 C C . PHE A 1 65 ? -9.039 -3.027 -9.156 1 94.06 65 PHE A C 1
ATOM 476 O O . PHE A 1 65 ? -8.148 -2.168 -9.203 1 94.06 65 PHE A O 1
ATOM 483 N N . HIS A 1 66 ? -10.188 -2.871 -8.562 1 95.56 66 HIS A N 1
ATOM 484 C CA . HIS A 1 66 ? -10.5 -1.616 -7.891 1 95.56 66 HIS A CA 1
ATOM 485 C C . HIS A 1 66 ? -9.508 -1.327 -6.77 1 95.56 66 HIS A C 1
ATOM 487 O O . HIS A 1 66 ? -9 -0.21 -6.66 1 95.56 66 HIS A O 1
ATOM 493 N N . LEU A 1 67 ? -9.195 -2.326 -5.961 1 95.75 67 LEU A N 1
ATOM 494 C CA . LEU A 1 67 ? -8.32 -2.129 -4.805 1 95.75 67 LEU A CA 1
ATOM 495 C C . LEU A 1 67 ? -6.891 -1.845 -5.25 1 95.75 67 LEU A C 1
ATOM 497 O O . LEU A 1 67 ? -6.16 -1.118 -4.57 1 95.75 67 LEU A O 1
ATOM 501 N N . ARG A 1 68 ? -6.492 -2.336 -6.383 1 92.12 68 ARG A N 1
ATOM 502 C CA . ARG A 1 68 ? -5.145 -2.107 -6.891 1 92.12 68 ARG A CA 1
ATOM 503 C C . ARG A 1 68 ? -5.043 -0.748 -7.578 1 92.12 68 ARG A C 1
ATOM 505 O O . ARG A 1 68 ? -3.941 -0.254 -7.824 1 92.12 68 ARG A O 1
ATOM 512 N N . HIS A 1 69 ? -6.105 -0.125 -7.828 1 92.06 69 HIS A N 1
ATOM 513 C CA . HIS A 1 69 ? -6.09 1.121 -8.586 1 92.06 69 HIS A CA 1
ATOM 514 C C . HIS A 1 69 ? -6.785 2.242 -7.82 1 92.06 69 HIS A C 1
ATOM 516 O O . HIS A 1 69 ? -7.445 3.096 -8.422 1 92.06 69 HIS A O 1
ATOM 522 N N . LEU A 1 70 ? -6.531 2.123 -6.594 1 91.88 70 LEU A N 1
ATOM 523 C CA . LEU A 1 70 ? -7.059 3.213 -5.777 1 91.88 70 LEU A CA 1
ATOM 524 C C . LEU A 1 70 ? -6.352 4.523 -6.102 1 91.88 70 LEU A C 1
ATOM 526 O O . LEU A 1 70 ? -5.16 4.531 -6.426 1 91.88 70 LEU A O 1
ATOM 530 N N . GLY A 1 71 ? -6.887 5.605 -6.258 1 80.38 71 GLY A N 1
ATOM 531 C CA . GLY A 1 71 ? -6.266 6.895 -6.504 1 80.38 71 GLY A CA 1
ATOM 532 C C . GLY A 1 71 ? -6.23 7.27 -7.973 1 80.38 71 GLY A C 1
ATOM 533 O O . GLY A 1 71 ? -5.828 8.383 -8.328 1 80.38 71 GLY A O 1
ATOM 534 N N . LYS A 1 72 ? -6.469 6.273 -8.859 1 77.94 72 LYS A N 1
ATOM 535 C CA . LYS A 1 72 ? -6.406 6.543 -10.289 1 77.94 72 LYS A CA 1
ATOM 536 C C . LYS A 1 72 ? -7.691 7.211 -10.781 1 77.94 72 LYS A C 1
ATOM 538 O O . LYS A 1 72 ? -7.965 7.23 -11.977 1 77.94 72 LYS A O 1
ATOM 543 N N . ASN A 1 73 ? -8.43 7.793 -10 1 77.69 73 ASN A N 1
ATOM 544 C CA . ASN A 1 73 ? -9.617 8.562 -10.359 1 77.69 73 ASN A CA 1
ATOM 545 C C . ASN A 1 73 ? -10.633 7.699 -11.102 1 77.69 73 ASN A C 1
ATOM 547 O O . ASN A 1 73 ? -11.117 8.086 -12.164 1 77.69 73 ASN A O 1
ATOM 551 N N . LEU A 1 74 ? -10.867 6.582 -10.703 1 88.75 74 LEU A N 1
ATOM 552 C CA . LEU A 1 74 ? -11.953 5.754 -11.219 1 88.75 74 LEU A CA 1
ATOM 553 C C . LEU A 1 74 ? -13.305 6.305 -10.797 1 88.75 74 LEU A C 1
ATOM 555 O O . LEU A 1 74 ? -13.594 6.406 -9.594 1 88.75 74 LEU A O 1
ATOM 559 N N . ALA A 1 75 ? -14.125 6.574 -11.734 1 89.94 75 ALA A N 1
ATOM 560 C CA . ALA A 1 75 ? -15.414 7.203 -11.469 1 89.94 75 ALA A CA 1
ATOM 561 C C . ALA A 1 75 ? -16.281 6.324 -10.578 1 89.94 75 ALA A C 1
ATOM 563 O O . ALA A 1 75 ? -17.016 6.824 -9.719 1 89.94 75 ALA A O 1
ATOM 564 N N . GLU A 1 76 ? -16.203 5.078 -10.789 1 92.38 76 GLU A N 1
ATOM 565 C CA . GLU A 1 76 ? -17.031 4.145 -10.039 1 92.38 76 GLU A CA 1
ATOM 566 C C . GLU A 1 76 ? -16.641 4.109 -8.562 1 92.38 76 GLU A C 1
ATOM 568 O O . GLU A 1 76 ? -17.422 3.666 -7.715 1 92.38 76 GLU A O 1
ATOM 573 N N . LEU A 1 77 ? -15.484 4.598 -8.289 1 94.31 77 LEU A N 1
ATOM 574 C CA . LEU A 1 77 ? -15.016 4.539 -6.91 1 94.31 77 LEU A CA 1
ATOM 575 C C . LEU A 1 77 ? -15.125 5.902 -6.238 1 94.31 77 LEU A C 1
ATOM 577 O O . LEU A 1 77 ? -14.648 6.086 -5.121 1 94.31 77 LEU A O 1
ATOM 581 N N . GLU A 1 78 ? -15.719 6.859 -6.895 1 91.5 78 GLU A N 1
ATOM 582 C CA . GLU A 1 78 ? -15.922 8.156 -6.25 1 91.5 78 GLU A CA 1
ATOM 583 C C . GLU A 1 78 ? -16.859 8.039 -5.051 1 91.5 78 GLU A C 1
ATOM 585 O O . GLU A 1 78 ? -18.016 7.68 -5.199 1 91.5 78 GLU A O 1
ATOM 590 N N . PRO A 1 79 ? -16.344 8.328 -3.896 1 91.81 79 PRO A N 1
ATOM 591 C CA . PRO A 1 79 ? -17.188 8.133 -2.717 1 91.81 79 PRO A CA 1
ATOM 592 C C . PRO A 1 79 ? -18.219 9.25 -2.525 1 91.81 79 PRO A C 1
ATOM 594 O O . PRO A 1 79 ? -17.922 10.414 -2.787 1 91.81 79 PRO A O 1
ATOM 597 N N . GLU A 1 80 ? -19.391 8.891 -2.084 1 91.75 80 GLU A N 1
ATOM 598 C CA . GLU A 1 80 ? -20.406 9.867 -1.686 1 91.75 80 GLU A CA 1
ATOM 599 C C . GLU A 1 80 ? -20.031 10.531 -0.363 1 91.75 80 GLU A C 1
ATOM 601 O O . GLU A 1 80 ? -19.344 9.938 0.465 1 91.75 80 GLU A O 1
ATOM 606 N N . PRO A 1 81 ? -20.531 11.727 -0.158 1 90.06 81 PRO A N 1
ATOM 607 C CA . PRO A 1 81 ? -20.219 12.461 1.072 1 90.06 81 PRO A CA 1
ATOM 608 C C . PRO A 1 81 ? -20.562 11.664 2.332 1 90.06 81 PRO A C 1
ATOM 610 O O . PRO A 1 81 ? -19.812 11.703 3.311 1 90.06 81 PRO A O 1
ATOM 613 N N . GLU A 1 82 ? -21.594 11 2.277 1 90.38 82 GLU A N 1
ATOM 614 C CA . GLU A 1 82 ? -22.016 10.234 3.445 1 90.38 82 GLU A CA 1
ATOM 615 C C . GLU A 1 82 ? -21 9.148 3.785 1 90.38 82 GLU A C 1
ATOM 617 O O . GLU A 1 82 ? -20.734 8.891 4.957 1 90.38 82 GLU A O 1
ATOM 622 N N . LEU A 1 83 ? -20.531 8.492 2.795 1 94.62 83 LEU A N 1
ATOM 623 C CA . LEU A 1 83 ? -19.531 7.457 3.01 1 94.62 83 LEU A CA 1
ATOM 624 C C . LEU A 1 83 ? -18.266 8.055 3.629 1 94.62 83 LEU A C 1
ATOM 626 O O . LEU A 1 83 ? -17.672 7.461 4.535 1 94.62 83 LEU A O 1
ATOM 630 N N . LEU A 1 84 ? -17.859 9.188 3.139 1 94.25 84 LEU A N 1
ATOM 631 C CA . LEU A 1 84 ? -16.672 9.852 3.67 1 94.25 84 LEU A CA 1
ATOM 632 C C . LEU A 1 84 ? -16.859 10.195 5.145 1 94.25 84 LEU A C 1
ATOM 634 O O . LEU A 1 84 ? -15.945 10.008 5.949 1 94.25 84 LEU A O 1
ATOM 638 N N . ASN A 1 85 ? -18 10.641 5.434 1 91.38 85 ASN A N 1
ATOM 639 C CA . ASN A 1 85 ? -18.312 10.938 6.824 1 91.38 85 ASN A CA 1
ATOM 640 C C . ASN A 1 85 ? -18.266 9.688 7.691 1 91.38 85 ASN A C 1
ATOM 642 O O . ASN A 1 85 ? -17.703 9.703 8.789 1 91.38 85 ASN A O 1
ATOM 646 N N . ASN A 1 86 ? -18.875 8.641 7.215 1 93.31 86 ASN A N 1
ATOM 647 C CA . ASN A 1 86 ? -18.891 7.379 7.945 1 93.31 86 ASN A CA 1
ATOM 648 C C . ASN A 1 86 ? -17.484 6.836 8.148 1 93.31 86 ASN A C 1
ATOM 650 O O . ASN A 1 86 ? -17.141 6.34 9.227 1 93.31 86 ASN A O 1
ATOM 654 N N . VAL A 1 87 ? -16.703 6.953 7.129 1 95.69 87 VAL A N 1
ATOM 655 C CA . VAL A 1 87 ? -15.336 6.457 7.188 1 95.69 87 VAL A CA 1
ATOM 656 C C . VAL A 1 87 ? -14.523 7.293 8.172 1 95.69 87 VAL A C 1
ATOM 658 O O . VAL A 1 87 ? -13.727 6.754 8.945 1 95.69 87 VAL A O 1
ATOM 661 N N . HIS A 1 88 ? -14.727 8.594 8.125 1 93.88 88 HIS A N 1
ATOM 662 C CA . HIS A 1 88 ? -14.039 9.477 9.062 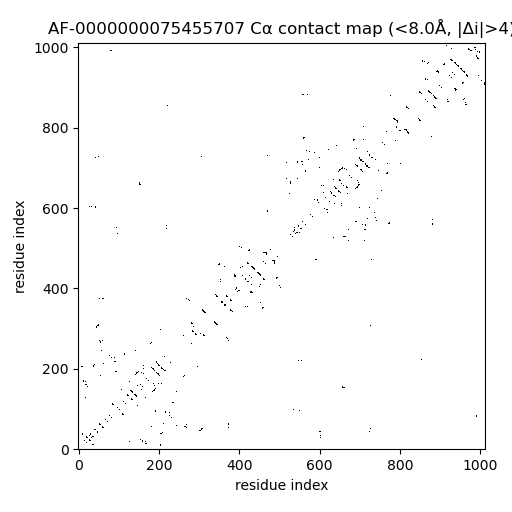1 93.88 88 HIS A CA 1
ATOM 663 C C . HIS A 1 88 ? -14.359 9.094 10.508 1 93.88 88 HIS A C 1
ATOM 665 O O . HIS A 1 88 ? -13.453 8.945 11.328 1 93.88 88 HIS A O 1
ATOM 671 N N . TYR A 1 89 ? -15.617 8.906 10.734 1 92 89 TYR A N 1
ATOM 672 C CA . TYR A 1 89 ? -16.047 8.562 12.086 1 92 89 TYR A CA 1
ATOM 673 C C . TYR A 1 89 ? -15.516 7.188 12.484 1 92 89 TYR A C 1
ATOM 675 O O . TYR A 1 89 ? -15.094 6.988 13.625 1 92 89 TYR A O 1
ATOM 683 N N . PHE A 1 90 ? -15.586 6.293 11.609 1 94.38 90 PHE A N 1
ATOM 684 C CA . PHE A 1 90 ? -15.031 4.965 11.844 1 94.38 90 PHE A CA 1
ATOM 685 C C . PHE A 1 90 ? -13.555 5.047 12.195 1 94.38 90 PHE A C 1
ATOM 687 O O . PHE A 1 90 ? -13.102 4.434 13.164 1 94.38 90 PHE A O 1
ATOM 694 N N . MET A 1 91 ? -12.766 5.805 11.422 1 94.62 91 MET A N 1
ATOM 695 C CA . MET A 1 91 ? -11.328 5.941 11.648 1 94.62 91 MET A CA 1
ATOM 696 C C . MET A 1 91 ? -11.055 6.594 13 1 94.62 91 MET A C 1
ATOM 698 O O . MET A 1 91 ? -10.156 6.168 13.727 1 94.62 91 MET A O 1
ATOM 702 N N . GLU A 1 92 ? -11.844 7.594 13.297 1 92.94 92 GLU A N 1
ATOM 703 C CA . GLU A 1 92 ? -11.688 8.273 14.57 1 92.94 92 GLU A CA 1
ATOM 704 C C . GLU A 1 92 ? -11.82 7.301 15.742 1 92.94 92 GLU A C 1
ATOM 706 O O . GLU A 1 92 ? -11 7.316 16.672 1 92.94 92 GLU A O 1
ATOM 711 N N . LYS A 1 93 ? -12.805 6.488 15.664 1 92.06 93 LYS A N 1
ATOM 712 C CA . LYS A 1 93 ? -13.062 5.562 16.766 1 92.06 93 LYS A CA 1
ATOM 713 C C . LYS A 1 93 ? -12.07 4.402 16.75 1 92.06 93 LYS A C 1
ATOM 715 O O . LYS A 1 93 ? -11.734 3.85 17.797 1 92.06 93 LYS A O 1
ATOM 720 N N . SER A 1 94 ? -11.617 4.066 15.586 1 91.06 94 SER A N 1
ATOM 721 C CA . SER A 1 94 ? -10.641 2.99 15.484 1 91.06 94 SER A CA 1
ATOM 722 C C . SER A 1 94 ? -9.312 3.391 16.109 1 91.06 94 SER A C 1
ATOM 724 O O . SER A 1 94 ? -8.531 2.531 16.531 1 91.06 94 SER A O 1
ATOM 726 N N . LEU A 1 95 ? -8.992 4.652 16.156 1 90.62 95 LEU A N 1
ATOM 727 C CA . LEU A 1 95 ? -7.723 5.148 16.688 1 90.62 95 LEU A CA 1
ATOM 728 C C . LEU A 1 95 ? -7.734 5.164 18.203 1 90.62 95 LEU A C 1
ATOM 730 O O . LEU A 1 95 ? -6.684 5.316 18.844 1 90.62 95 LEU A O 1
ATOM 734 N N . GLU A 1 96 ? -8.875 4.957 18.766 1 87.88 96 GLU A N 1
ATOM 735 C CA . GLU A 1 96 ? -8.961 4.918 20.219 1 87.88 96 GLU A CA 1
ATOM 736 C C . GLU A 1 96 ? -8.344 3.643 20.781 1 87.88 96 GLU A C 1
ATOM 738 O O . GLU A 1 96 ? -8.219 2.643 20.062 1 87.88 96 GLU A O 1
ATOM 743 N N . VAL A 1 97 ? -7.863 3.754 22.016 1 84.06 97 VAL A N 1
ATOM 744 C CA . VAL A 1 97 ? -7.332 2.586 22.719 1 84.06 97 VAL A CA 1
ATOM 745 C C . VAL A 1 97 ? -8.359 2.076 23.734 1 84.06 97 VAL A C 1
ATOM 747 O O . VAL A 1 97 ? -8.562 2.684 24.781 1 84.06 97 VAL A O 1
ATOM 750 N N . TYR A 1 98 ? -8.93 0.971 23.406 1 81.5 98 TYR A N 1
ATOM 751 C CA . TYR A 1 98 ? -10.031 0.439 24.203 1 81.5 98 TYR A CA 1
ATOM 752 C C . TYR A 1 98 ? -9.508 -0.427 25.344 1 81.5 98 TYR A C 1
ATOM 754 O O . TYR A 1 98 ? -8.414 -0.988 25.25 1 81.5 98 TYR A O 1
ATOM 762 N N . ALA A 1 99 ? -10.32 -0.547 26.359 1 75.62 99 ALA A N 1
ATOM 763 C CA . ALA A 1 99 ? -9.945 -1.321 27.547 1 75.62 99 ALA A CA 1
ATOM 764 C C . ALA A 1 99 ? -9.938 -2.816 27.234 1 75.62 99 ALA A C 1
ATOM 766 O O . ALA A 1 99 ? -9.117 -3.561 27.781 1 75.62 99 ALA A O 1
ATOM 767 N N . ASN A 1 100 ? -10.844 -3.238 26.453 1 73.75 100 ASN A N 1
ATOM 768 C CA . ASN A 1 100 ? -10.93 -4.652 26.109 1 73.75 100 ASN A CA 1
ATOM 769 C C . ASN A 1 100 ? -11.578 -4.852 24.75 1 73.75 100 ASN A C 1
ATOM 771 O O . ASN A 1 100 ? -12.008 -3.891 24.109 1 73.75 100 ASN A O 1
ATOM 775 N N . ALA A 1 101 ? -11.586 -6.109 24.375 1 71.94 101 ALA A N 1
ATOM 776 C CA . ALA A 1 101 ? -12.078 -6.48 23.047 1 71.94 101 ALA A CA 1
ATOM 777 C C . ALA A 1 101 ? -13.57 -6.215 22.922 1 71.94 101 ALA A C 1
ATOM 779 O O . ALA A 1 101 ? -14.055 -5.836 21.844 1 71.94 101 ALA A O 1
ATOM 780 N N . VAL A 1 102 ? -14.305 -6.355 23.953 1 74 102 VAL A N 1
ATOM 781 C CA . VAL A 1 102 ? -15.758 -6.211 23.938 1 74 102 VAL A CA 1
ATOM 782 C C . VAL A 1 102 ? -16.125 -4.75 23.688 1 74 102 VAL A C 1
ATOM 784 O O . VAL A 1 102 ? -17.031 -4.457 22.891 1 74 102 VAL A O 1
ATOM 787 N N . ALA A 1 103 ? -15.438 -3.895 24.359 1 80.44 103 ALA A N 1
ATOM 788 C CA . ALA A 1 103 ? -15.688 -2.467 24.188 1 80.44 103 ALA A CA 1
ATOM 789 C C . ALA A 1 103 ? -15.375 -2.025 22.75 1 80.44 103 ALA A C 1
ATOM 791 O O . ALA A 1 103 ? -16.125 -1.25 22.156 1 80.44 103 ALA A O 1
ATOM 792 N N . ARG A 1 104 ? -14.367 -2.5 22.234 1 82.62 104 ARG A N 1
ATOM 793 C CA . ARG A 1 104 ? -13.961 -2.139 20.875 1 82.62 104 ARG A CA 1
ATOM 794 C C . ARG A 1 104 ? -14.969 -2.654 19.844 1 82.62 104 ARG A C 1
ATOM 796 O O . ARG A 1 104 ? -15.406 -1.907 18.969 1 82.62 104 ARG A O 1
ATOM 803 N N . GLU A 1 105 ? -15.266 -3.893 19.984 1 78.88 105 GLU A N 1
ATOM 804 C CA . GLU A 1 105 ? -16.219 -4.5 19.062 1 78.88 105 GLU A CA 1
ATOM 805 C C . GLU A 1 105 ? -17.578 -3.805 19.125 1 78.88 105 GLU A C 1
ATOM 807 O O . GLU A 1 105 ? -18.219 -3.594 18.094 1 78.88 105 GLU A O 1
ATOM 812 N N . GLY A 1 106 ? -17.969 -3.557 20.312 1 80.81 106 GLY A N 1
ATOM 813 C CA . GLY A 1 106 ? -19.234 -2.887 20.5 1 80.81 106 GLY A CA 1
ATOM 814 C C . GLY A 1 106 ? -19.312 -1.534 19.812 1 80.81 106 GLY A C 1
ATOM 815 O O . GLY A 1 106 ? -20.359 -1.13 19.328 1 80.81 106 GLY A O 1
ATOM 816 N N . ARG A 1 107 ? -18.172 -0.907 19.688 1 85.88 107 ARG A N 1
ATOM 817 C CA . ARG A 1 107 ? -18.141 0.427 19.094 1 85.88 107 ARG A CA 1
ATOM 818 C C . ARG A 1 107 ? -17.875 0.356 17.594 1 85.88 107 ARG A C 1
ATOM 820 O O . ARG A 1 107 ? -18.531 1.031 16.812 1 85.88 107 ARG A O 1
ATOM 827 N N . LEU A 1 108 ? -17 -0.481 17.172 1 87 108 LEU A N 1
ATOM 828 C CA . LEU A 1 108 ? -16.484 -0.418 15.805 1 87 108 LEU A CA 1
ATOM 829 C C . LEU A 1 108 ? -17.359 -1.229 14.852 1 87 108 LEU A C 1
ATOM 831 O O . LEU A 1 108 ? -17.469 -0.896 13.672 1 87 108 LEU A O 1
ATOM 835 N N . THR A 1 109 ? -18 -2.279 15.367 1 84.19 109 THR A N 1
ATOM 836 C CA . THR A 1 109 ? -18.797 -3.146 14.492 1 84.19 109 THR A CA 1
ATOM 837 C C . THR A 1 109 ? -19.906 -2.361 13.82 1 84.19 109 THR A C 1
ATOM 839 O O . THR A 1 109 ? -20.047 -2.385 12.594 1 84.19 109 THR A O 1
ATOM 842 N N . PRO A 1 110 ? -20.719 -1.639 14.594 1 85.69 110 PRO A N 1
ATOM 843 C CA . PRO A 1 110 ? -21.781 -0.87 13.938 1 85.69 110 PRO A CA 1
ATOM 844 C C . PRO A 1 110 ? -21.234 0.189 12.984 1 85.69 110 PRO A C 1
ATOM 846 O O . PRO A 1 110 ? -21.844 0.455 11.938 1 85.69 110 PRO A O 1
ATOM 849 N N . LEU A 1 111 ? -20.125 0.787 13.305 1 89.31 111 LEU A N 1
ATOM 850 C CA . LEU A 1 111 ? -19.547 1.832 12.469 1 89.31 111 LEU A CA 1
ATOM 851 C C . LEU A 1 111 ? -19.016 1.253 11.156 1 89.31 111 LEU A C 1
ATOM 853 O O . LEU A 1 111 ? -19.172 1.862 10.102 1 89.31 111 LEU A O 1
ATOM 857 N N . LEU A 1 112 ? -18.375 0.1 11.281 1 88 112 LEU A N 1
ATOM 858 C CA . LEU A 1 112 ? -17.875 -0.561 10.078 1 88 112 LEU A CA 1
ATOM 859 C C . LEU A 1 112 ? -19.031 -0.981 9.172 1 88 112 LEU A C 1
ATOM 861 O O . LEU A 1 112 ? -18.953 -0.824 7.949 1 88 112 LEU A O 1
ATOM 865 N N . LYS A 1 113 ? -20.078 -1.463 9.75 1 85.38 113 LYS A N 1
ATOM 866 C CA . LYS A 1 113 ? -21.266 -1.83 8.984 1 85.38 113 LYS A CA 1
ATOM 867 C C . LYS A 1 113 ? -21.828 -0.623 8.25 1 85.38 113 LYS A C 1
ATOM 869 O O . LYS A 1 113 ? -22.172 -0.713 7.07 1 85.38 113 LYS A O 1
ATOM 874 N N . MET A 1 114 ? -21.875 0.444 8.969 1 87.56 114 MET A N 1
ATOM 875 C CA . MET A 1 114 ? -22.391 1.676 8.375 1 87.56 114 MET A CA 1
ATOM 876 C C . MET A 1 114 ? -21.5 2.135 7.223 1 87.56 114 MET A C 1
ATOM 878 O O . MET A 1 114 ? -22 2.559 6.18 1 87.56 114 MET A O 1
ATOM 882 N N . ALA A 1 115 ? -20.234 2.021 7.414 1 90.69 115 ALA A N 1
ATOM 883 C CA . ALA A 1 115 ? -19.281 2.459 6.398 1 90.69 115 ALA A CA 1
ATOM 884 C C . ALA A 1 115 ? -19.359 1.56 5.164 1 90.69 115 ALA A C 1
ATOM 886 O O . ALA A 1 115 ? -19.062 2.002 4.051 1 90.69 115 ALA A O 1
ATOM 887 N N . LEU A 1 116 ? -19.797 0.335 5.383 1 88.5 116 LEU A N 1
ATOM 888 C CA . LEU A 1 116 ? -19.906 -0.605 4.273 1 88.5 116 LEU A CA 1
ATOM 889 C C . LEU A 1 116 ? -21.328 -0.612 3.707 1 88.5 116 LEU A C 1
ATOM 891 O O . LEU A 1 116 ? -21.672 -1.473 2.895 1 88.5 116 LEU A O 1
ATOM 895 N N . GLY A 1 117 ? -22.156 0.291 4.148 1 82.62 117 GLY A N 1
ATOM 896 C CA . GLY A 1 117 ? -23.516 0.423 3.643 1 82.62 117 GLY A CA 1
ATOM 897 C C . GLY A 1 117 ? -24.422 -0.717 4.066 1 82.62 117 GLY A C 1
ATOM 898 O O . GLY A 1 117 ? -25.344 -1.079 3.34 1 82.62 117 GLY A O 1
ATOM 899 N N . MET A 1 118 ? -24.094 -1.325 5.148 1 79.44 118 MET A N 1
ATOM 900 C CA . MET A 1 118 ? -24.891 -2.453 5.633 1 79.44 118 MET A CA 1
ATOM 901 C C . MET A 1 118 ? -25.859 -2.008 6.715 1 79.44 118 MET A C 1
ATOM 903 O O . MET A 1 118 ? -25.594 -1.052 7.445 1 79.44 118 MET A O 1
ATOM 907 N N . SER A 1 119 ? -27.031 -2.73 6.695 1 73.25 119 SER A N 1
ATOM 908 C CA . SER A 1 119 ? -27.984 -2.48 7.766 1 73.25 119 SER A CA 1
ATOM 909 C C . SER A 1 119 ? -27.516 -3.078 9.086 1 73.25 119 SER A C 1
ATOM 911 O O . SER A 1 119 ? -26.844 -4.109 9.102 1 73.25 119 SER A O 1
ATOM 913 N N . LEU A 1 120 ? -27.719 -2.406 10.172 1 61.12 120 LEU A N 1
ATOM 914 C CA . LEU A 1 120 ? -27.281 -2.801 11.508 1 61.12 120 LEU A CA 1
ATOM 915 C C . LEU A 1 120 ? -27.938 -4.109 11.93 1 61.12 120 LEU A C 1
ATOM 917 O O . LEU A 1 120 ? -27.422 -4.812 12.805 1 61.12 120 LEU A O 1
ATOM 921 N N . LEU A 1 121 ? -29.062 -4.426 11.453 1 51.97 121 LEU A N 1
ATOM 922 C CA . LEU A 1 121 ? -29.828 -5.586 11.875 1 51.97 121 LEU A CA 1
ATOM 923 C C . LEU A 1 121 ? -29.219 -6.875 11.352 1 51.97 121 LEU A C 1
ATOM 925 O O . LEU A 1 121 ? -29.578 -7.969 11.805 1 51.97 121 LEU A O 1
ATOM 929 N N . GLU A 1 122 ? -28.359 -6.727 10.547 1 49.62 122 GLU A N 1
ATOM 930 C CA . GLU A 1 122 ? -27.938 -7.941 9.852 1 49.62 122 GLU A CA 1
ATOM 931 C C . GLU A 1 122 ? -26.891 -8.703 10.656 1 49.62 122 GLU A C 1
ATOM 933 O O . GLU A 1 122 ? -25.781 -8.211 10.875 1 49.62 122 GLU A O 1
ATOM 938 N N . GLN A 1 123 ? -27.234 -9.172 11.867 1 51.38 123 GLN A N 1
ATOM 939 C CA . GLN A 1 123 ? -26.359 -9.977 12.711 1 51.38 123 GLN A CA 1
ATOM 940 C C . GLN A 1 123 ? -26.406 -11.453 12.312 1 51.38 123 GLN A C 1
ATOM 942 O O . GLN A 1 123 ? -27.484 -12.031 12.227 1 51.38 123 GLN A O 1
ATOM 947 N N . ASN A 1 124 ? -25.844 -11.953 11.25 1 47.69 124 ASN A N 1
ATOM 948 C CA . ASN A 1 124 ? -26.094 -13.391 11.203 1 47.69 124 ASN A CA 1
ATOM 949 C C . ASN A 1 124 ? -24.984 -14.172 11.898 1 47.69 124 ASN A C 1
ATOM 951 O O . ASN A 1 124 ? -23.844 -14.195 11.422 1 47.69 124 ASN A O 1
ATOM 955 N N . LEU A 1 125 ? -25.109 -14.133 13.289 1 41.88 125 LEU A N 1
ATOM 956 C CA . LEU A 1 125 ? -24.281 -15.086 14.023 1 41.88 125 LEU A CA 1
ATOM 957 C C . LEU A 1 125 ? -24.406 -16.484 13.422 1 41.88 125 LEU A C 1
ATOM 959 O O . LEU A 1 125 ? -25.516 -16.969 13.195 1 41.88 125 LEU A O 1
ATOM 963 N N . VAL A 1 126 ? -23.609 -16.75 12.523 1 42.03 126 VAL A N 1
ATOM 964 C CA . VAL A 1 126 ? -23.703 -18.156 12.172 1 42.03 126 VAL A CA 1
ATOM 965 C C . VAL A 1 126 ? -23.078 -19.016 13.273 1 42.03 126 VAL A C 1
ATOM 967 O O . VAL A 1 126 ? -22.219 -18.531 14.031 1 42.03 126 VAL A O 1
ATOM 970 N N . TYR A 1 127 ? -23.406 -20.203 13.273 1 37.38 127 TYR A N 1
ATOM 971 C CA . TYR A 1 127 ? -23.125 -21.312 14.172 1 37.38 127 TYR A CA 1
ATOM 972 C C . TYR A 1 127 ? -21.625 -21.438 14.43 1 37.38 127 TYR A C 1
ATOM 974 O O . TYR A 1 127 ? -20.859 -21.797 13.531 1 37.38 127 TYR A O 1
ATOM 982 N N . GLY A 1 128 ? -21.25 -21.125 15.68 1 44.41 128 GLY A N 1
ATOM 983 C CA . GLY A 1 128 ? -19.938 -21.438 16.25 1 44.41 128 GLY A CA 1
ATOM 984 C C . GLY A 1 128 ? -18.844 -20.484 15.805 1 44.41 128 GLY A C 1
ATOM 985 O O . GLY A 1 128 ? -17.734 -20.531 16.312 1 44.41 128 GLY A O 1
ATOM 986 N N . ALA A 1 129 ? -19.047 -19.938 14.672 1 43.78 129 ALA A N 1
ATOM 987 C CA . ALA A 1 129 ? -17.969 -19.062 14.266 1 43.78 129 ALA A CA 1
ATOM 988 C C . ALA A 1 129 ? -18.062 -17.719 14.977 1 43.78 129 ALA A C 1
ATOM 990 O O . ALA A 1 129 ? -19.156 -17.172 15.148 1 43.78 129 ALA A O 1
ATOM 991 N N . THR A 1 130 ? -17.031 -17.406 15.859 1 51.5 130 THR A N 1
ATOM 992 C CA . THR A 1 130 ? -16.891 -16.172 16.625 1 51.5 130 THR A CA 1
ATOM 993 C C . THR A 1 130 ? -16.516 -15.008 15.719 1 51.5 130 THR A C 1
ATOM 995 O O . THR A 1 130 ? -15.352 -14.578 15.695 1 51.5 130 THR A O 1
ATOM 998 N N . ASN A 1 131 ? -17.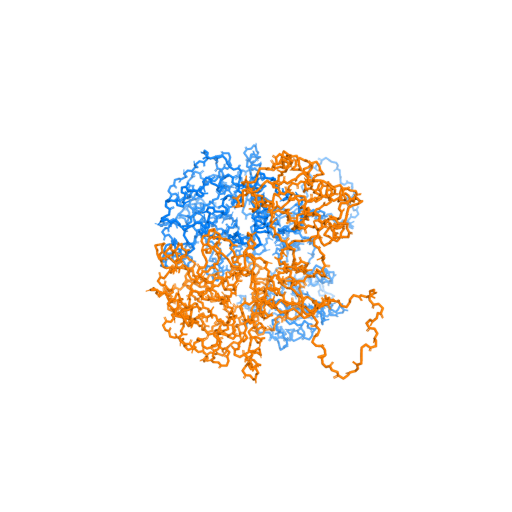422 -14.859 14.695 1 52.28 131 ASN A N 1
ATOM 999 C CA . ASN A 1 131 ? -17.188 -13.672 13.875 1 52.28 131 ASN A CA 1
ATOM 1000 C C . ASN A 1 131 ? -17.953 -12.469 14.391 1 52.28 131 ASN A C 1
ATOM 1002 O O . ASN A 1 131 ? -18.984 -12.617 15.039 1 52.28 131 ASN A O 1
ATOM 1006 N N . ASP A 1 132 ? -17.312 -11.461 14.172 1 61.56 132 ASP A N 1
ATOM 1007 C CA . ASP A 1 132 ? -17.984 -10.242 14.609 1 61.56 132 ASP A CA 1
ATOM 1008 C C . ASP A 1 132 ? -19.156 -9.898 13.688 1 61.56 132 ASP A C 1
ATOM 1010 O O . ASP A 1 132 ? -20.234 -9.523 14.148 1 61.56 132 ASP A O 1
ATOM 1014 N N . PHE A 1 133 ? -18.922 -10.133 12.312 1 68 133 PHE A N 1
ATOM 1015 C CA . PHE A 1 133 ? -20.078 -10.023 11.445 1 68 133 PHE A CA 1
ATOM 1016 C C . PHE A 1 133 ? -19.859 -10.789 10.141 1 68 133 PHE A C 1
ATOM 1018 O O . PHE A 1 133 ? -18.719 -10.922 9.68 1 68 133 PHE A O 1
ATOM 1025 N N . VAL A 1 134 ? -20.922 -11.461 9.664 1 66.94 134 VAL A N 1
ATOM 1026 C CA . VAL A 1 134 ? -21 -12.133 8.375 1 66.94 134 VAL A CA 1
ATOM 1027 C C . VAL A 1 134 ? -22.172 -11.586 7.57 1 66.94 134 VAL A C 1
ATOM 1029 O O . VAL A 1 134 ? -23.297 -11.492 8.086 1 66.94 134 VAL A O 1
ATOM 1032 N N . TRP A 1 135 ? -21.844 -11.133 6.383 1 69.25 135 TRP A N 1
ATOM 1033 C CA . TRP A 1 135 ? -22.906 -10.742 5.469 1 69.25 135 TRP A CA 1
ATOM 1034 C C . TRP A 1 135 ? -23.203 -11.852 4.473 1 69.25 135 TRP A C 1
ATOM 1036 O O . TRP A 1 135 ? -22.297 -12.445 3.898 1 69.25 135 TRP A O 1
ATOM 1046 N N . ARG A 1 136 ? -24.5 -12.156 4.371 1 69.25 136 ARG A N 1
ATOM 1047 C CA . ARG A 1 136 ? -24.953 -13.211 3.465 1 69.25 136 ARG A CA 1
ATOM 1048 C C . ARG A 1 136 ? -25.891 -12.664 2.404 1 69.25 136 ARG A C 1
ATOM 1050 O O . ARG A 1 136 ? -26.766 -11.836 2.707 1 69.25 136 ARG A O 1
ATOM 1057 N N . ALA A 1 137 ? -25.578 -13.07 1.239 1 68.38 137 ALA A N 1
ATOM 1058 C CA . ALA A 1 137 ? -26.547 -12.805 0.177 1 68.38 137 ALA A CA 1
ATOM 1059 C C . ALA A 1 137 ? -27.75 -13.75 0.275 1 68.38 137 ALA A C 1
ATOM 1061 O O . ALA A 1 137 ? -27.578 -14.953 0.475 1 68.38 137 ALA A O 1
ATOM 1062 N N . ASN A 1 138 ? -28.938 -13.266 0.107 1 70 138 ASN A N 1
ATOM 1063 C CA . ASN A 1 138 ? -30.188 -14.023 0.172 1 70 138 ASN A CA 1
ATOM 1064 C C . ASN A 1 138 ? -30.266 -14.875 1.437 1 70 138 ASN A C 1
ATOM 1066 O O . ASN A 1 138 ? -30.844 -15.961 1.426 1 70 138 ASN A O 1
ATOM 1070 N N . ASN A 1 139 ? -29.469 -14.523 2.434 1 70.38 139 ASN A N 1
ATOM 1071 C CA . ASN A 1 139 ? -29.406 -15.195 3.725 1 70.38 139 ASN A CA 1
ATOM 1072 C C . ASN A 1 139 ? -28.875 -16.625 3.582 1 70.38 139 ASN A C 1
ATOM 1074 O O . ASN A 1 139 ? -29.172 -17.484 4.41 1 70.38 139 ASN A O 1
ATOM 1078 N N . LYS A 1 140 ? -28.172 -16.891 2.461 1 72.75 140 LYS A N 1
ATOM 1079 C CA . LYS A 1 140 ? -27.719 -18.266 2.203 1 72.75 140 LYS A CA 1
ATOM 1080 C C . LYS A 1 140 ? -26.234 -18.297 1.849 1 72.75 140 LYS A C 1
ATOM 1082 O O . LYS A 1 140 ? -25.531 -19.25 2.184 1 72.75 140 LYS A O 1
ATOM 1087 N N . TYR A 1 141 ? -25.812 -17.188 1.258 1 74.06 141 TYR A N 1
ATOM 1088 C CA . TYR A 1 141 ? -24.469 -17.234 0.686 1 74.06 141 TYR A CA 1
ATOM 1089 C C . TYR A 1 141 ? -23.547 -16.219 1.356 1 74.06 141 TYR A C 1
ATOM 1091 O O . TYR A 1 141 ? -23.859 -15.031 1.41 1 74.06 141 TYR A O 1
ATOM 1099 N N . VAL A 1 142 ? -22.484 -16.719 1.839 1 71.06 142 VAL A N 1
ATOM 1100 C CA . VAL A 1 142 ? -21.516 -15.844 2.5 1 71.06 142 VAL A CA 1
ATOM 1101 C C . VAL A 1 142 ? -20.922 -14.867 1.485 1 71.06 142 VAL A C 1
ATOM 1103 O O . VAL A 1 142 ? -20.5 -15.266 0.399 1 71.06 142 VAL A O 1
ATOM 1106 N N . THR A 1 143 ? -20.906 -13.57 1.852 1 77.69 143 THR A N 1
ATOM 1107 C CA . THR A 1 143 ? -20.359 -12.539 0.975 1 77.69 143 THR A CA 1
ATOM 1108 C C . THR A 1 143 ? -19.203 -11.812 1.654 1 77.69 143 THR A C 1
ATOM 1110 O O . THR A 1 143 ? -18.156 -11.57 1.034 1 77.69 143 THR A O 1
ATOM 1113 N N . ILE A 1 144 ? -19.375 -11.508 2.871 1 66.62 144 ILE A N 1
ATOM 1114 C CA . ILE A 1 144 ? -18.344 -10.805 3.627 1 66.62 144 ILE A CA 1
ATOM 1115 C C . ILE A 1 144 ? -18.156 -11.477 4.984 1 66.62 144 ILE A C 1
ATOM 1117 O O . ILE A 1 144 ? -19.141 -11.844 5.645 1 66.62 144 ILE A O 1
ATOM 1121 N N . VAL A 1 145 ? -16.938 -11.742 5.352 1 77.25 145 VAL A N 1
ATOM 1122 C CA . VAL A 1 145 ? -16.547 -12.188 6.684 1 77.25 145 VAL A CA 1
ATOM 1123 C C . VAL A 1 145 ? -15.586 -11.188 7.309 1 77.25 145 VAL A C 1
ATOM 1125 O O . VAL A 1 145 ? -14.539 -10.883 6.738 1 77.25 145 VAL A O 1
ATOM 1128 N N . GLU A 1 146 ? -15.984 -10.617 8.398 1 76.12 146 GLU A N 1
ATOM 1129 C CA . GLU A 1 146 ? -15.172 -9.586 9.047 1 76.12 146 GLU A CA 1
ATOM 1130 C C . GLU A 1 146 ? -14.797 -10 10.461 1 76.12 146 GLU A C 1
ATOM 1132 O O . GLU A 1 146 ? -15.602 -10.586 11.18 1 76.12 146 GLU A O 1
ATOM 1137 N N . GLN A 1 147 ? -13.586 -9.836 10.844 1 65.94 147 GLN A N 1
ATOM 1138 C CA . GLN A 1 147 ? -13.086 -10.055 12.195 1 65.94 147 GLN A CA 1
ATOM 1139 C C . GLN A 1 147 ? -12.391 -8.805 12.734 1 65.94 147 GLN A C 1
ATOM 1141 O O . GLN A 1 147 ? -11.625 -8.148 12.016 1 65.94 147 GLN A O 1
ATOM 1146 N N . ILE A 1 148 ? -12.734 -8.43 14.008 1 64.5 148 ILE A N 1
ATOM 1147 C CA . ILE A 1 148 ? -12.125 -7.281 14.672 1 64.5 148 ILE A CA 1
ATOM 1148 C C . ILE A 1 148 ? -11.359 -7.754 15.906 1 64.5 148 ILE A C 1
ATOM 1150 O O . ILE A 1 148 ? -11.875 -8.539 16.703 1 64.5 148 ILE A O 1
ATOM 1154 N N . LYS A 1 149 ? -10.156 -7.477 15.93 1 67.69 149 LYS A N 1
ATOM 1155 C CA . LYS A 1 149 ? -9.352 -7.711 17.125 1 67.69 149 LYS A CA 1
ATOM 1156 C C . LYS A 1 149 ? -8.93 -6.395 17.766 1 67.69 149 LYS A C 1
ATOM 1158 O O . LYS A 1 149 ? -8.961 -5.344 17.125 1 67.69 149 LYS A O 1
ATOM 1163 N N . SER A 1 150 ? -8.766 -6.465 19.109 1 57.62 150 SER A N 1
ATOM 1164 C CA . SER A 1 150 ? -8.531 -5.262 19.891 1 57.62 150 SER A CA 1
ATOM 1165 C C . SER A 1 150 ? -7.312 -4.492 19.391 1 57.62 150 SER A C 1
ATOM 1167 O O . SER A 1 150 ? -7.391 -3.289 19.141 1 57.62 150 SER A O 1
ATOM 1169 N N . GLU A 1 151 ? -6.215 -5.098 19.469 1 58.5 151 GLU A N 1
ATOM 1170 C CA . GLU A 1 151 ? -5 -4.391 19.078 1 58.5 151 GLU A CA 1
ATOM 1171 C C . GLU A 1 151 ? -4.16 -5.23 18.125 1 58.5 151 GLU A C 1
ATOM 1173 O O . GLU A 1 151 ? -4.355 -6.445 18.016 1 58.5 151 GLU A O 1
ATOM 1178 N N . PHE A 1 152 ? -3.494 -4.316 17.438 1 56.72 152 PHE A N 1
ATOM 1179 C CA . PHE A 1 152 ? -2.504 -4.969 16.594 1 56.72 152 PHE A CA 1
ATOM 1180 C C . PHE A 1 152 ? -1.648 -5.938 17.406 1 56.72 152 PHE A C 1
ATOM 1182 O O . PHE A 1 152 ? -1.095 -5.566 18.438 1 56.72 152 PHE A O 1
ATOM 1189 N N . ALA A 1 153 ? -1.749 -7.074 17.125 1 56.34 153 ALA A N 1
ATOM 1190 C CA . ALA A 1 153 ? -0.759 -8.008 17.656 1 56.34 153 ALA A CA 1
ATOM 1191 C C . ALA A 1 153 ? -1.226 -8.602 18.984 1 56.34 153 ALA A C 1
ATOM 1193 O O . ALA A 1 153 ? -0.515 -9.406 19.594 1 56.34 153 ALA A O 1
ATOM 1194 N N . LEU A 1 154 ? -2.418 -7.98 19.422 1 57.34 154 LEU A N 1
ATOM 1195 C CA . LEU A 1 154 ? -2.91 -8.641 20.625 1 57.34 154 LEU A CA 1
ATOM 1196 C C . LEU A 1 154 ? -4.105 -9.531 20.297 1 57.34 154 LEU A C 1
ATOM 1198 O O . LEU A 1 154 ? -5.188 -9.039 19.984 1 57.34 154 LEU A O 1
ATOM 1202 N N . GLY A 1 155 ? -3.943 -10.773 20.312 1 65.31 155 GLY A N 1
ATOM 1203 C CA . GLY A 1 155 ? -5.047 -11.711 20.188 1 65.31 155 GLY A CA 1
ATOM 1204 C C . GLY A 1 155 ? -5.035 -12.477 18.875 1 65.31 155 GLY A C 1
ATOM 1205 O O . GLY A 1 155 ? -5.949 -13.258 18.594 1 65.31 155 GLY A O 1
ATOM 1206 N N . GLY A 1 156 ? -4.156 -12.133 18.109 1 75.94 156 GLY A N 1
ATOM 1207 C CA . GLY A 1 156 ? -4.016 -12.93 16.906 1 75.94 156 GLY A CA 1
ATOM 1208 C C . GLY A 1 156 ? -4.305 -12.156 15.633 1 75.94 156 GLY A C 1
ATOM 1209 O O . GLY A 1 156 ? -4.66 -10.977 15.688 1 75.94 156 GLY A O 1
ATOM 1210 N N . ASP A 1 157 ? -4.152 -12.711 14.5 1 82.94 157 ASP A N 1
ATOM 1211 C CA . ASP A 1 157 ? -4.355 -12.148 13.172 1 82.94 157 ASP A CA 1
ATOM 1212 C C . ASP A 1 157 ? -5.832 -12.164 12.789 1 82.94 157 ASP A C 1
ATOM 1214 O O . ASP A 1 157 ? -6.379 -13.219 12.461 1 82.94 157 ASP A O 1
ATOM 1218 N N . ALA A 1 158 ? -6.449 -10.969 12.844 1 84.69 158 ALA A N 1
ATOM 1219 C CA . ALA A 1 158 ? -7.879 -10.867 12.57 1 84.69 158 ALA A CA 1
ATOM 1220 C C . ALA A 1 158 ? -8.195 -11.328 11.148 1 84.69 158 ALA A C 1
ATOM 1222 O O . ALA A 1 158 ? -9.25 -11.914 10.898 1 84.69 158 ALA A O 1
ATOM 1223 N N . PHE A 1 159 ? -7.352 -11.07 10.227 1 88.88 159 PHE A N 1
ATOM 1224 C CA . PHE A 1 159 ? -7.582 -11.445 8.836 1 88.88 159 PHE A CA 1
ATOM 1225 C C . PHE A 1 159 ? -7.543 -12.953 8.664 1 88.88 159 PHE A C 1
ATOM 1227 O O . PHE A 1 159 ? -8.406 -13.531 7.996 1 88.88 159 PHE A O 1
ATOM 1234 N N . LEU A 1 160 ? -6.512 -13.562 9.203 1 88.12 160 LEU A N 1
ATOM 1235 C CA . LEU A 1 160 ? -6.449 -15.023 9.172 1 88.12 160 LEU A CA 1
ATOM 1236 C C . LEU A 1 160 ? -7.656 -15.633 9.883 1 88.12 160 LEU A C 1
ATOM 1238 O O . LEU A 1 160 ? -8.211 -16.625 9.422 1 88.12 160 LEU A O 1
ATOM 1242 N N . GLN A 1 161 ? -8.039 -15.055 10.969 1 86.25 161 GLN A N 1
ATOM 1243 C CA . GLN A 1 161 ? -9.211 -15.562 11.672 1 86.25 161 GLN A CA 1
ATOM 1244 C C . GLN A 1 161 ? -10.461 -15.461 10.805 1 86.25 161 GLN A C 1
ATOM 1246 O O . GLN A 1 161 ? -11.336 -16.328 10.867 1 86.25 161 GLN A O 1
ATOM 1251 N N . ALA A 1 162 ? -10.609 -14.367 10.07 1 87.62 162 ALA A N 1
ATOM 1252 C CA . ALA A 1 162 ? -11.727 -14.242 9.141 1 87.62 162 ALA A CA 1
ATOM 1253 C C . ALA A 1 162 ? -11.734 -15.375 8.117 1 87.62 162 ALA A C 1
ATOM 1255 O O . ALA A 1 162 ? -12.789 -15.93 7.805 1 87.62 162 ALA A O 1
ATOM 1256 N N . ALA A 1 163 ? -10.555 -15.703 7.613 1 89.19 163 ALA A N 1
ATOM 1257 C CA . ALA A 1 163 ? -10.438 -16.797 6.652 1 89.19 163 ALA A CA 1
ATOM 1258 C C . ALA A 1 163 ? -10.836 -18.125 7.289 1 89.19 163 ALA A C 1
ATOM 1260 O O . ALA A 1 163 ? -11.508 -18.953 6.66 1 89.19 163 ALA A O 1
ATOM 1261 N N . LEU A 1 164 ? -10.391 -18.328 8.516 1 86.75 164 LEU A N 1
ATOM 1262 C CA . LEU A 1 164 ? -10.719 -19.547 9.227 1 86.75 164 LEU A CA 1
ATOM 1263 C C . LEU A 1 164 ? -12.211 -19.625 9.531 1 86.75 164 LEU A C 1
ATOM 1265 O O . LEU A 1 164 ? -12.812 -20.703 9.453 1 86.75 164 LEU A O 1
ATOM 1269 N N . SER A 1 165 ? -12.773 -18.5 9.922 1 84.44 165 SER A N 1
ATOM 1270 C CA . SER A 1 165 ? -14.211 -18.453 10.148 1 84.44 165 SER A CA 1
ATOM 1271 C C . SER A 1 165 ? -14.984 -18.766 8.867 1 84.44 165 SER A C 1
ATOM 1273 O O . SER A 1 165 ? -16 -19.453 8.906 1 84.44 165 SER A O 1
ATOM 1275 N N . TYR A 1 166 ? -14.555 -18.188 7.77 1 86.94 166 TYR A N 1
ATOM 1276 C CA . TYR A 1 166 ? -15.117 -18.516 6.465 1 86.94 166 TYR A CA 1
ATOM 1277 C C . TYR A 1 166 ? -15.062 -20.016 6.203 1 86.94 166 TYR A C 1
ATOM 1279 O O . TYR A 1 166 ? -16.047 -20.609 5.754 1 86.94 166 TYR A O 1
ATOM 1287 N N . SER A 1 167 ? -13.922 -20.641 6.469 1 85.56 167 SER A N 1
ATOM 1288 C CA . SER A 1 167 ? -13.758 -22.078 6.285 1 85.56 167 SER A CA 1
ATOM 1289 C C . SER A 1 167 ? -14.758 -22.859 7.129 1 85.56 167 SER A C 1
ATOM 1291 O O . SER A 1 167 ? -15.359 -23.828 6.648 1 85.56 167 SER A O 1
ATOM 1293 N N . GLU A 1 168 ? -14.898 -22.453 8.305 1 82.75 168 GLU A N 1
ATOM 1294 C CA . GLU A 1 168 ? -15.844 -23.109 9.195 1 82.75 168 GLU A CA 1
ATOM 1295 C C . GLU A 1 168 ? -17.281 -22.969 8.688 1 82.75 168 GLU A C 1
ATOM 1297 O O . GLU A 1 168 ? -18.062 -23.922 8.75 1 82.75 168 GLU A O 1
ATOM 1302 N N . LEU A 1 169 ? -17.609 -21.859 8.242 1 79.88 169 LEU A N 1
ATOM 1303 C CA . LEU A 1 169 ? -18.953 -21.578 7.746 1 79.88 169 LEU A CA 1
ATOM 1304 C C . LEU A 1 169 ? -19.281 -22.453 6.543 1 79.88 169 LEU A C 1
ATOM 1306 O O . LEU A 1 169 ? -20.359 -23.078 6.488 1 79.88 169 LEU A O 1
ATOM 1310 N N . ILE A 1 170 ? -18.453 -22.484 5.633 1 82.62 170 ILE A N 1
ATOM 1311 C CA . ILE A 1 170 ? -18.719 -23.188 4.383 1 82.62 170 ILE A CA 1
ATOM 1312 C C . ILE A 1 170 ? -18.672 -24.703 4.621 1 82.62 170 ILE A C 1
ATOM 1314 O O . ILE A 1 170 ? -19.219 -25.469 3.828 1 82.62 170 ILE A O 1
ATOM 1318 N N . SER A 1 171 ? -18.016 -25.141 5.68 1 76.94 171 SER A N 1
ATOM 1319 C CA . SER A 1 171 ? -17.922 -26.562 5.992 1 76.94 171 SER A CA 1
ATOM 1320 C C . SER A 1 171 ? -19.203 -27.062 6.629 1 76.94 171 SER A C 1
ATOM 1322 O O . SER A 1 171 ? -19.406 -28.266 6.773 1 76.94 171 SER A O 1
ATOM 1324 N N . ASP A 1 172 ? -19.984 -26.141 7.008 1 76.88 172 ASP A N 1
ATOM 1325 C CA . ASP A 1 172 ? -21.281 -26.516 7.566 1 76.88 172 ASP A CA 1
ATOM 1326 C C . ASP A 1 172 ? -22.094 -27.328 6.555 1 76.88 172 ASP A C 1
ATOM 1328 O O . ASP A 1 172 ? -22.062 -27.047 5.355 1 76.88 172 ASP A O 1
ATOM 1332 N N . ARG A 1 173 ? -22.875 -28.297 7 1 78.12 173 ARG A N 1
ATOM 1333 C CA . ARG A 1 173 ? -23.656 -29.203 6.152 1 78.12 173 ARG A CA 1
ATOM 1334 C C . ARG A 1 173 ? -24.656 -28.422 5.301 1 78.12 173 ARG A C 1
ATOM 1336 O O . ARG A 1 173 ? -24.984 -28.844 4.191 1 78.12 173 ARG A O 1
ATOM 1343 N N . ARG A 1 174 ? -25.125 -27.422 5.797 1 80.81 174 ARG A N 1
ATOM 1344 C CA . ARG A 1 174 ? -26.125 -26.625 5.086 1 80.81 174 ARG A CA 1
ATOM 1345 C C . ARG A 1 174 ? -25.547 -26.062 3.797 1 80.81 174 ARG A C 1
ATOM 1347 O O . ARG A 1 174 ? -26.297 -25.703 2.879 1 80.81 174 ARG A O 1
ATOM 1354 N N . TYR A 1 175 ? -24.219 -25.891 3.68 1 77.88 175 TYR A N 1
ATOM 1355 C CA . TYR A 1 175 ? -23.594 -25.297 2.51 1 77.88 175 TYR A CA 1
ATOM 1356 C C . TYR A 1 175 ? -23.172 -26.375 1.512 1 77.88 175 TYR A C 1
ATOM 1358 O O . TYR A 1 175 ? -22.812 -26.062 0.373 1 77.88 175 TYR A O 1
ATOM 1366 N N . HIS A 1 176 ? -23.406 -27.625 1.831 1 77.38 176 HIS A N 1
ATOM 1367 C CA . HIS A 1 176 ? -22.891 -28.734 1.017 1 77.38 176 HIS A CA 1
ATOM 1368 C C . HIS A 1 176 ? -23.531 -28.719 -0.372 1 77.38 176 HIS A C 1
ATOM 1370 O O . HIS A 1 176 ? -22.812 -28.75 -1.381 1 77.38 176 HIS A O 1
ATOM 1376 N N . PRO A 1 177 ? -24.797 -28.625 -0.392 1 75.81 177 PRO A N 1
ATOM 1377 C CA . PRO A 1 177 ? -25.391 -28.625 -1.73 1 75.81 177 PRO A CA 1
ATOM 1378 C C . PRO A 1 177 ? -24.953 -27.422 -2.57 1 75.81 177 PRO A C 1
ATOM 1380 O O . PRO A 1 177 ? -24.797 -27.547 -3.789 1 75.81 177 PRO A O 1
ATOM 1383 N N . ARG A 1 178 ? -24.719 -26.359 -1.916 1 79.81 178 ARG A N 1
ATOM 1384 C CA . ARG A 1 178 ? -24.312 -25.141 -2.615 1 79.81 178 ARG A CA 1
ATOM 1385 C C . ARG A 1 178 ? -22.859 -25.219 -3.053 1 79.81 178 ARG A C 1
ATOM 1387 O O . ARG A 1 178 ? -22.484 -24.656 -4.078 1 79.81 178 ARG A O 1
ATOM 1394 N N . SER A 1 179 ? -22.094 -25.953 -2.283 1 78.62 179 SER A N 1
ATOM 1395 C CA . SER A 1 179 ? -20.672 -26.078 -2.562 1 78.62 179 SER A CA 1
ATOM 1396 C C . SER A 1 179 ? -20.422 -26.906 -3.824 1 78.62 179 SER A C 1
ATOM 1398 O O . SER A 1 179 ? -19.312 -26.906 -4.363 1 78.62 179 SER A O 1
ATOM 1400 N N . MET A 1 180 ? -21.453 -27.453 -4.312 1 77.56 180 MET A N 1
ATOM 1401 C CA . MET A 1 180 ? -21.375 -28.188 -5.566 1 77.56 180 MET A CA 1
ATOM 1402 C C . MET A 1 180 ? -21.719 -27.297 -6.754 1 77.56 180 MET A C 1
ATOM 1404 O O . MET A 1 180 ? -21.562 -27.703 -7.906 1 77.56 180 MET A O 1
ATOM 1408 N N . LYS A 1 181 ? -22.062 -26.125 -6.438 1 83.56 181 LYS A N 1
ATOM 1409 C CA . LYS A 1 181 ? -22.531 -25.25 -7.512 1 83.56 181 LYS A CA 1
ATOM 1410 C C . LYS A 1 181 ? -21.75 -23.953 -7.551 1 83.56 181 LYS A C 1
ATOM 1412 O O . LYS A 1 181 ? -21.781 -23.234 -8.555 1 83.56 181 LYS A O 1
ATOM 1417 N N . THR A 1 182 ? -21.125 -23.625 -6.523 1 87.75 182 THR A N 1
ATOM 1418 C CA . THR A 1 182 ? -20.391 -22.359 -6.445 1 87.75 182 THR A CA 1
ATOM 1419 C C . THR A 1 182 ? -19.109 -22.531 -5.637 1 87.75 182 THR A C 1
ATOM 1421 O O . THR A 1 182 ? -18.969 -23.5 -4.883 1 87.75 182 THR A O 1
ATOM 1424 N N . ASN A 1 183 ? -18.203 -21.688 -5.848 1 89.62 183 ASN A N 1
ATOM 1425 C CA . ASN A 1 183 ? -16.969 -21.703 -5.074 1 89.62 183 ASN A CA 1
ATOM 1426 C C . ASN A 1 183 ? -17.062 -20.797 -3.844 1 89.62 183 ASN A C 1
ATOM 1428 O O . ASN A 1 183 ? -16.062 -20.531 -3.186 1 89.62 183 ASN A O 1
ATOM 1432 N N . HIS A 1 184 ? -18.219 -20.281 -3.557 1 89.25 184 HIS A N 1
ATOM 1433 C CA . HIS A 1 184 ? -18.484 -19.453 -2.391 1 89.25 184 HIS A CA 1
ATOM 1434 C C . HIS A 1 184 ? -17.531 -18.281 -2.314 1 89.25 184 HIS A C 1
ATOM 1436 O O . HIS A 1 184 ? -16.875 -18.078 -1.29 1 89.25 184 HIS A O 1
ATOM 1442 N N . PRO A 1 185 ? -17.453 -17.453 -3.434 1 92.56 185 PRO A N 1
ATOM 1443 C CA . PRO A 1 185 ? -16.578 -16.297 -3.352 1 92.56 185 PRO A CA 1
ATOM 1444 C C . PRO A 1 185 ? -16.922 -15.367 -2.186 1 92.56 185 PRO A C 1
ATOM 1446 O O . PRO A 1 185 ? -18.094 -15.086 -1.944 1 92.56 185 PRO A O 1
ATOM 1449 N N . ALA A 1 186 ? -15.93 -14.945 -1.445 1 92.5 186 ALA A N 1
ATOM 1450 C CA . ALA A 1 186 ? -16.172 -14.125 -0.261 1 92.5 186 ALA A CA 1
ATOM 1451 C C . ALA A 1 186 ? -15.133 -13.008 -0.143 1 92.5 186 ALA A C 1
ATOM 1453 O O . ALA A 1 186 ? -14.023 -13.141 -0.654 1 92.5 186 ALA A O 1
ATOM 1454 N N . ILE A 1 187 ? -15.57 -11.922 0.445 1 93.38 187 ILE A N 1
ATOM 1455 C CA . ILE A 1 187 ? -14.688 -10.82 0.817 1 93.38 187 ILE A CA 1
ATOM 1456 C C . ILE A 1 187 ? -14.328 -10.922 2.297 1 93.38 187 ILE A C 1
ATOM 1458 O O . ILE A 1 187 ? -15.211 -11.125 3.143 1 93.38 187 ILE A O 1
ATOM 1462 N N . LEU A 1 188 ? -13.062 -10.906 2.592 1 92.44 188 LEU A N 1
ATOM 1463 C CA . LEU A 1 188 ? -12.578 -10.953 3.967 1 92.44 188 LEU A CA 1
ATOM 1464 C C . LEU A 1 188 ? -12.125 -9.578 4.438 1 92.44 188 LEU A C 1
ATOM 1466 O O . LEU A 1 188 ? -11.477 -8.844 3.688 1 92.44 188 LEU A O 1
ATOM 1470 N N . ILE A 1 189 ? -12.508 -9.172 5.609 1 90.75 189 ILE A N 1
ATOM 1471 C CA . ILE A 1 189 ? -12.062 -7.918 6.219 1 90.75 189 ILE A CA 1
ATOM 1472 C C . ILE A 1 189 ? -11.531 -8.188 7.621 1 90.75 189 ILE A C 1
ATOM 1474 O O . ILE A 1 189 ? -12.203 -8.82 8.438 1 90.75 189 ILE A O 1
ATOM 1478 N N . GLY A 1 190 ? -10.297 -7.875 7.848 1 88.56 190 GLY A N 1
ATOM 1479 C CA . GLY A 1 190 ? -9.695 -7.934 9.172 1 88.56 190 GLY A CA 1
ATOM 1480 C C . GLY A 1 190 ? -9.32 -6.566 9.719 1 88.56 190 GLY A C 1
ATOM 1481 O O . GLY A 1 190 ? -8.68 -5.773 9.023 1 88.56 190 GLY A O 1
ATOM 1482 N N . LEU A 1 191 ? -9.805 -6.254 10.922 1 87 191 LEU A N 1
ATOM 1483 C CA . LEU A 1 191 ? -9.484 -5.004 11.602 1 87 191 LEU A CA 1
ATOM 1484 C C . LEU A 1 191 ? -8.75 -5.273 12.914 1 87 191 LEU A C 1
ATOM 1486 O O . LEU A 1 191 ? -9.219 -6.059 13.742 1 87 191 LEU A O 1
ATOM 1490 N N . MET A 1 192 ? -7.562 -4.703 13.086 1 84.5 192 MET A N 1
ATOM 1491 C CA . MET A 1 192 ? -6.746 -4.809 14.297 1 84.5 192 MET A CA 1
ATOM 1492 C C . MET A 1 192 ? -6.27 -3.436 14.75 1 84.5 192 MET A C 1
ATOM 1494 O O . MET A 1 192 ? -5.211 -2.969 14.32 1 84.5 192 MET A O 1
ATOM 1498 N N . GLY A 1 193 ? -6.996 -2.873 15.695 1 82 193 GLY A N 1
ATOM 1499 C CA . GLY A 1 193 ? -6.637 -1.528 16.125 1 82 193 GLY A CA 1
ATOM 1500 C C . GLY A 1 193 ? -6.766 -0.503 15.008 1 82 193 GLY A C 1
ATOM 1501 O O . GLY A 1 193 ? -7.863 -0.277 14.492 1 82 193 GLY A O 1
ATOM 1502 N N . ASP A 1 194 ? -5.613 0.006 14.609 1 89 194 ASP A N 1
ATOM 1503 C CA . ASP A 1 194 ? -5.617 1.005 13.547 1 89 194 ASP A CA 1
ATOM 1504 C C . ASP A 1 194 ? -5.148 0.404 12.227 1 89 194 ASP A C 1
ATOM 1506 O O . ASP A 1 194 ? -4.594 1.108 11.375 1 89 194 ASP A O 1
ATOM 1510 N N . TYR A 1 195 ? -5.32 -0.878 12.117 1 90.12 195 TYR A N 1
ATOM 1511 C CA . TYR A 1 195 ? -4.879 -1.594 10.93 1 90.12 195 TYR A CA 1
ATOM 1512 C C . TYR A 1 195 ? -6.023 -2.387 10.312 1 90.12 195 TYR A C 1
ATOM 1514 O O . TYR A 1 195 ? -6.723 -3.123 11.008 1 90.12 195 TYR A O 1
ATOM 1522 N N . ILE A 1 196 ? -6.195 -2.188 9.016 1 91.94 196 ILE A N 1
ATOM 1523 C CA . ILE A 1 196 ? -7.289 -2.885 8.352 1 91.94 196 ILE A CA 1
ATOM 1524 C C . ILE A 1 196 ? -6.758 -3.617 7.121 1 91.94 196 ILE A C 1
ATOM 1526 O O . ILE A 1 196 ? -5.867 -3.115 6.426 1 91.94 196 ILE A O 1
ATOM 1530 N N . GLU A 1 197 ? -7.273 -4.824 6.867 1 93.06 197 GLU A N 1
ATOM 1531 C CA . GLU A 1 197 ? -6.98 -5.629 5.688 1 93.06 197 GLU A CA 1
ATOM 1532 C C . GLU A 1 197 ? -8.258 -6.059 4.977 1 93.06 197 GLU A C 1
ATOM 1534 O O . GLU A 1 197 ? -9.25 -6.398 5.625 1 93.06 197 GLU A O 1
ATOM 1539 N N . ILE A 1 198 ? -8.242 -5.961 3.693 1 95.19 198 ILE A N 1
ATOM 1540 C CA . ILE A 1 198 ? -9.328 -6.465 2.855 1 95.19 198 ILE A CA 1
ATOM 1541 C C . ILE A 1 198 ? -8.773 -7.473 1.851 1 95.19 198 ILE A C 1
ATOM 1543 O O . ILE A 1 198 ? -7.742 -7.227 1.219 1 95.19 198 ILE A O 1
ATOM 1547 N N . GLY A 1 199 ? -9.406 -8.586 1.809 1 95.31 199 GLY A N 1
ATOM 1548 C CA . GLY A 1 199 ? -8.984 -9.625 0.881 1 95.31 199 GLY A CA 1
ATOM 1549 C C . GLY A 1 199 ? -10.125 -10.492 0.392 1 95.31 199 GLY A C 1
ATOM 1550 O O . GLY A 1 199 ? -11.273 -10.039 0.339 1 95.31 199 GLY A O 1
ATOM 1551 N N . ARG A 1 200 ? -9.758 -11.609 -0.114 1 93.44 200 ARG A N 1
ATOM 1552 C CA . ARG A 1 200 ? -10.719 -12.492 -0.776 1 93.44 200 ARG A CA 1
ATOM 1553 C C . ARG A 1 200 ? -10.5 -13.945 -0.366 1 93.44 200 ARG A C 1
ATOM 1555 O O . ARG A 1 200 ? -9.422 -14.312 0.09 1 93.44 200 ARG A O 1
ATOM 1562 N N . ALA A 1 201 ? -11.547 -14.719 -0.504 1 93.06 201 ALA A N 1
ATOM 1563 C CA . ALA A 1 201 ? -11.469 -16.156 -0.261 1 93.06 201 ALA A CA 1
ATOM 1564 C C . ALA A 1 201 ? -12.367 -16.922 -1.226 1 93.06 201 ALA A C 1
ATOM 1566 O O . ALA A 1 201 ? -13.414 -16.422 -1.646 1 93.06 201 ALA A O 1
ATOM 1567 N N . ILE A 1 202 ? -11.938 -18.078 -1.585 1 91.56 202 ILE A N 1
ATOM 1568 C CA . ILE A 1 202 ? -12.719 -19 -2.402 1 91.56 202 ILE A CA 1
ATOM 1569 C C . ILE A 1 202 ? -12.578 -20.422 -1.856 1 91.56 202 ILE A C 1
ATOM 1571 O O . ILE A 1 202 ? -11.633 -20.719 -1.12 1 91.56 202 ILE A O 1
ATOM 1575 N N . TYR A 1 203 ? -13.523 -21.172 -2.182 1 89 203 TYR A N 1
ATOM 1576 C CA . TYR A 1 203 ? -13.57 -22.578 -1.795 1 89 203 TYR A CA 1
ATOM 1577 C C . TYR A 1 203 ? -13.445 -23.484 -3.014 1 89 203 TYR A C 1
ATOM 1579 O O . TYR A 1 203 ? -14.273 -23.438 -3.922 1 89 203 TYR A O 1
ATOM 1587 N N . LEU A 1 204 ? -12.359 -24.266 -3.074 1 83.62 204 LEU A N 1
ATOM 1588 C CA . LEU A 1 204 ? -12.141 -25.188 -4.188 1 83.62 204 LEU A CA 1
ATOM 1589 C C . LEU A 1 204 ? -11.922 -26.609 -3.688 1 83.62 204 LEU A C 1
ATOM 1591 O O . LEU A 1 204 ? -10.852 -26.938 -3.176 1 83.62 204 LEU A O 1
ATOM 1595 N N . GLY A 1 205 ? -12.836 -27.484 -3.936 1 75.25 205 GLY A N 1
ATOM 1596 C CA . GLY A 1 205 ? -12.656 -28.906 -3.713 1 75.25 205 GLY A CA 1
ATOM 1597 C C . GLY A 1 205 ? -12.344 -29.25 -2.268 1 75.25 205 GLY A C 1
ATOM 1598 O O . GLY A 1 205 ? -11.469 -30.078 -1.996 1 75.25 205 GLY A O 1
ATOM 1599 N N . GLY A 1 206 ? -12.773 -28.547 -1.373 1 76.25 206 GLY A N 1
ATOM 1600 C CA . GLY A 1 206 ? -12.57 -28.906 0.023 1 76.25 206 GLY A CA 1
ATOM 1601 C C . GLY A 1 206 ? -11.609 -27.969 0.744 1 76.25 206 GLY A C 1
ATOM 1602 O O . GLY A 1 206 ? -11.5 -28.016 1.971 1 76.25 206 GLY A O 1
ATOM 1603 N N . ASP A 1 207 ? -10.922 -27.172 0.007 1 83.56 207 ASP A N 1
ATOM 1604 C CA . ASP A 1 207 ? -9.938 -26.281 0.62 1 83.56 207 ASP A CA 1
ATOM 1605 C C . ASP A 1 207 ? -10.328 -24.828 0.432 1 83.56 207 ASP A C 1
ATOM 1607 O O . ASP A 1 207 ? -11.086 -24.484 -0.481 1 83.56 207 ASP A O 1
ATOM 1611 N N . VAL A 1 208 ? -9.82 -24.078 1.355 1 87.75 208 VAL A N 1
ATOM 1612 C CA . VAL A 1 208 ? -10.07 -22.641 1.31 1 87.75 208 VAL A CA 1
ATOM 1613 C C . VAL A 1 208 ? -8.789 -21.906 0.92 1 87.75 208 VAL A C 1
ATOM 1615 O O . VAL A 1 208 ? -7.723 -22.156 1.487 1 87.75 208 VAL A O 1
ATOM 1618 N N . TYR A 1 209 ? -8.906 -21.109 -0.059 1 90.62 209 TYR A N 1
ATOM 1619 C CA . TYR A 1 209 ? -7.812 -20.25 -0.489 1 90.62 209 TYR A CA 1
ATOM 1620 C C . TYR A 1 209 ? -8.125 -18.781 -0.223 1 90.62 209 TYR A C 1
ATOM 1622 O O . TYR A 1 209 ? -9.242 -18.328 -0.497 1 90.62 209 TYR A O 1
ATOM 1630 N N . TYR A 1 210 ? -7.188 -18.078 0.396 1 92.38 210 TYR A N 1
ATOM 1631 C CA . TYR A 1 210 ? -7.438 -16.672 0.703 1 92.38 210 TYR A CA 1
ATOM 1632 C C . TYR A 1 210 ? -6.203 -15.82 0.418 1 92.38 210 TYR A C 1
ATOM 1634 O O . TYR A 1 210 ? -5.09 -16.344 0.33 1 92.38 210 TYR A O 1
ATOM 1642 N N . ASP A 1 211 ? -6.395 -14.539 0.173 1 92.69 211 ASP A N 1
ATOM 1643 C CA . ASP A 1 211 ? -5.312 -13.578 -0.013 1 92.69 211 ASP A CA 1
ATOM 1644 C C . ASP A 1 211 ? -5.758 -12.164 0.358 1 92.69 211 ASP A C 1
ATOM 1646 O O . ASP A 1 211 ? -6.941 -11.93 0.609 1 92.69 211 ASP A O 1
ATOM 1650 N N . GLU A 1 212 ? -4.793 -11.328 0.497 1 91.81 212 GLU A N 1
ATOM 1651 C CA . GLU A 1 212 ? -5.062 -9.922 0.801 1 91.81 212 GLU A CA 1
ATOM 1652 C C . GLU A 1 212 ? -4.699 -9.023 -0.376 1 91.81 212 GLU A C 1
ATOM 1654 O O . GLU A 1 212 ? -3.732 -9.289 -1.094 1 91.81 212 GLU A O 1
ATOM 1659 N N . THR A 1 213 ? -5.5 -7.926 -0.572 1 91.75 213 THR A N 1
ATOM 1660 C CA . THR A 1 213 ? -5.246 -6.988 -1.66 1 91.75 213 THR A CA 1
ATOM 1661 C C . THR A 1 213 ? -5.074 -5.57 -1.123 1 91.75 213 THR A C 1
ATOM 1663 O O . THR A 1 213 ? -4.469 -4.723 -1.78 1 91.75 213 THR A O 1
ATOM 1666 N N . PHE A 1 214 ? -5.59 -5.352 0.049 1 95.75 214 PHE A N 1
ATOM 1667 C CA . PHE A 1 214 ? -5.57 -3.996 0.588 1 95.75 214 PHE A CA 1
ATOM 1668 C C . PHE A 1 214 ? -5.109 -4 2.041 1 95.75 214 PHE A C 1
ATOM 1670 O O . PHE A 1 214 ? -5.598 -4.793 2.85 1 95.75 214 PHE A O 1
ATOM 1677 N N . LEU A 1 215 ? -4.148 -3.186 2.338 1 94.38 215 LEU A N 1
ATOM 1678 C CA . LEU A 1 215 ? -3.643 -2.916 3.68 1 94.38 215 LEU A CA 1
ATOM 1679 C C . LEU A 1 215 ? -3.572 -1.416 3.943 1 94.38 215 LEU A C 1
ATOM 1681 O O . LEU A 1 215 ? -3.178 -0.645 3.066 1 94.38 215 LEU A O 1
ATOM 1685 N N . GLN A 1 216 ? -3.986 -1.087 5.168 1 94.38 216 GLN A N 1
ATOM 1686 C CA . GLN A 1 216 ? -3.828 0.324 5.504 1 94.38 216 GLN A CA 1
ATOM 1687 C C . GLN A 1 216 ? -3.762 0.524 7.016 1 94.38 216 GLN A C 1
ATOM 1689 O O . GLN A 1 216 ? -4.547 -0.067 7.762 1 94.38 216 GLN A O 1
ATOM 1694 N N . ARG A 1 217 ? -2.756 1.22 7.465 1 93.31 217 ARG A N 1
ATOM 1695 C CA . ARG A 1 217 ? -2.803 1.8 8.805 1 93.31 217 ARG A CA 1
ATOM 1696 C C . ARG A 1 217 ? -3.709 3.025 8.836 1 93.31 217 ARG A C 1
ATOM 1698 O O . ARG A 1 217 ? -3.572 3.93 8.008 1 93.31 217 ARG A O 1
ATOM 1705 N N . LEU A 1 218 ? -4.617 3.02 9.734 1 93.38 218 LEU A N 1
ATOM 1706 C CA . LEU A 1 218 ? -5.551 4.137 9.836 1 93.38 218 LEU A CA 1
ATOM 1707 C C . LEU A 1 218 ? -4.93 5.293 10.617 1 93.38 218 LEU A C 1
ATOM 1709 O O . LEU A 1 218 ? -4.344 5.086 11.68 1 93.38 218 LEU A O 1
ATOM 1713 N N . SER A 1 219 ? -5.004 6.414 10.016 1 92.75 219 SER A N 1
ATOM 1714 C CA . SER A 1 219 ? -4.426 7.598 10.648 1 92.75 219 SER A CA 1
ATOM 1715 C C . SER A 1 219 ? -5.176 8.859 10.25 1 92.75 219 SER A C 1
ATOM 1717 O O . SER A 1 219 ? -5.594 9.008 9.094 1 92.75 219 SER A O 1
ATOM 1719 N N . LEU A 1 220 ? -5.41 9.68 11.211 1 91.25 220 LEU A N 1
ATOM 1720 C CA . LEU A 1 220 ? -5.969 11.008 10.977 1 91.25 220 LEU A CA 1
ATOM 1721 C C . LEU A 1 220 ? -4.961 12.094 11.328 1 91.25 220 LEU A C 1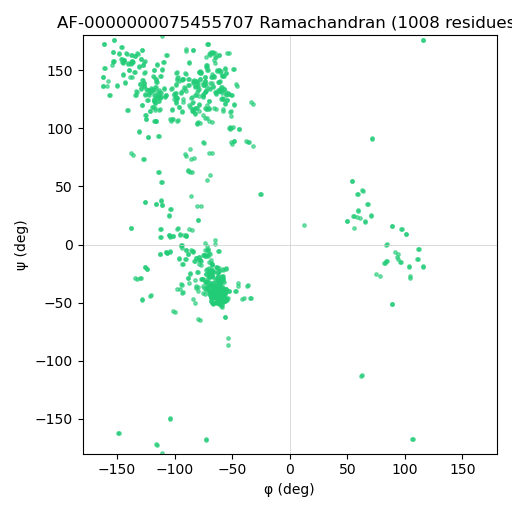
ATOM 1723 O O . LEU A 1 220 ? -5.207 12.914 12.211 1 91.25 220 LEU A O 1
ATOM 1727 N N . ASP A 1 221 ? -3.887 12.023 10.562 1 89.19 221 ASP A N 1
ATOM 1728 C CA . ASP A 1 221 ? -2.764 12.93 10.781 1 89.19 221 ASP A CA 1
ATOM 1729 C C . ASP A 1 221 ? -2.742 14.031 9.719 1 89.19 221 ASP A C 1
ATOM 1731 O O . ASP A 1 221 ? -3.795 14.5 9.281 1 89.19 221 ASP A O 1
ATOM 1735 N N . PHE A 1 222 ? -1.531 14.516 9.398 1 85.38 222 PHE A N 1
ATOM 1736 C CA . PHE A 1 222 ? -1.314 15.609 8.461 1 85.38 222 PHE A CA 1
ATOM 1737 C C . PHE A 1 222 ? -1.894 15.273 7.09 1 85.38 222 PHE A C 1
ATOM 1739 O O . PHE A 1 222 ? -2.283 16.172 6.336 1 85.38 222 PHE A O 1
ATOM 1746 N N . PHE A 1 223 ? -2.086 14 6.805 1 89.75 223 PHE A N 1
ATOM 1747 C CA . PHE A 1 223 ? -2.553 13.531 5.504 1 89.75 223 PHE A CA 1
ATOM 1748 C C . PHE A 1 223 ? -3.914 12.859 5.629 1 89.75 223 PHE A C 1
ATOM 1750 O O . PHE A 1 223 ? -4.195 11.883 4.934 1 89.75 223 PHE A O 1
ATOM 1757 N N . SER A 1 224 ? -4.734 13.352 6.504 1 90.69 224 SER A N 1
ATOM 1758 C CA . SER A 1 224 ? -6.039 12.75 6.789 1 90.69 224 SER A CA 1
ATOM 1759 C C . SER A 1 224 ? -6.898 12.68 5.531 1 90.69 224 SER A C 1
ATOM 1761 O O . SER A 1 224 ? -7.633 11.703 5.332 1 90.69 224 SER A O 1
ATOM 1763 N N . HIS A 1 225 ? -6.82 13.695 4.699 1 90.88 225 HIS A N 1
ATOM 1764 C CA . HIS A 1 225 ? -7.602 13.703 3.467 1 90.88 225 HIS A CA 1
ATOM 1765 C C . HIS A 1 225 ? -7.301 12.469 2.619 1 90.88 225 HIS A C 1
ATOM 1767 O O . HIS A 1 225 ? -8.219 11.781 2.176 1 90.88 225 HIS A O 1
ATOM 1773 N N . GLU A 1 226 ? -6.062 12.219 2.439 1 91 226 GLU A N 1
ATOM 1774 C CA . GLU A 1 226 ? -5.648 11.102 1.602 1 91 226 GLU A CA 1
ATOM 1775 C C . GLU A 1 226 ? -6.039 9.766 2.23 1 91 226 GLU A C 1
ATOM 1777 O O . GLU A 1 226 ? -6.484 8.852 1.532 1 91 226 GLU A O 1
ATOM 1782 N N . HIS A 1 227 ? -5.852 9.672 3.512 1 94.12 227 HIS A N 1
ATOM 1783 C CA . HIS A 1 227 ? -6.148 8.43 4.211 1 94.12 227 HIS A CA 1
ATOM 1784 C C . HIS A 1 227 ? -7.633 8.094 4.133 1 94.12 227 HIS A C 1
ATOM 1786 O O . HIS A 1 227 ? -8 6.941 3.883 1 94.12 227 HIS A O 1
ATOM 1792 N N . ILE A 1 228 ? -8.43 9.086 4.355 1 94.81 228 ILE A N 1
ATOM 1793 C CA . ILE A 1 228 ? -9.875 8.883 4.363 1 94.81 228 ILE A CA 1
ATOM 1794 C C . ILE A 1 228 ? -10.359 8.547 2.957 1 94.81 228 ILE A C 1
ATOM 1796 O O . ILE A 1 228 ? -11.172 7.637 2.773 1 94.81 228 ILE A O 1
ATOM 1800 N N . LEU A 1 229 ? -9.867 9.289 2.002 1 94.25 229 LEU A N 1
ATOM 1801 C CA . LEU A 1 229 ? -10.273 9.047 0.621 1 94.25 229 LEU A CA 1
ATOM 1802 C C . LEU A 1 229 ? -9.906 7.633 0.188 1 94.25 229 LEU A C 1
ATOM 1804 O O . LEU A 1 229 ? -10.703 6.949 -0.451 1 94.25 229 LEU A O 1
ATOM 1808 N N . ARG A 1 230 ? -8.727 7.191 0.505 1 95.69 230 ARG A N 1
ATOM 1809 C CA . ARG A 1 230 ? -8.258 5.859 0.131 1 95.69 230 ARG A CA 1
ATOM 1810 C C . ARG A 1 230 ? -9.148 4.781 0.738 1 95.69 230 ARG A C 1
ATOM 1812 O O . ARG A 1 230 ? -9.578 3.859 0.04 1 95.69 230 ARG A O 1
ATOM 1819 N N . LEU A 1 231 ? -9.414 4.906 2.023 1 96.69 231 LEU A N 1
ATOM 1820 C CA . LEU A 1 231 ? -10.242 3.906 2.688 1 96.69 231 LEU A CA 1
ATOM 1821 C C . LEU A 1 231 ? -11.672 3.949 2.166 1 96.69 231 LEU A C 1
ATOM 1823 O O . LEU A 1 231 ? -12.312 2.908 2 1 96.69 231 LEU A O 1
ATOM 1827 N N . ALA A 1 232 ? -12.18 5.133 1.924 1 96.25 232 ALA A N 1
ATOM 1828 C CA . ALA A 1 232 ? -13.531 5.27 1.39 1 96.25 232 ALA A CA 1
ATOM 1829 C C . ALA A 1 232 ? -13.648 4.602 0.024 1 96.25 232 ALA A C 1
ATOM 1831 O O . ALA A 1 232 ? -14.648 3.928 -0.258 1 96.25 232 ALA A O 1
ATOM 1832 N N . GLN A 1 233 ? -12.688 4.801 -0.774 1 96.62 233 GLN A N 1
ATOM 1833 C CA . GLN A 1 233 ? -12.688 4.156 -2.084 1 96.62 233 GLN A CA 1
ATOM 1834 C C . GLN A 1 233 ? -12.609 2.639 -1.951 1 96.62 233 GLN A C 1
ATOM 1836 O O . GLN A 1 233 ? -13.25 1.91 -2.715 1 96.62 233 GLN A O 1
ATOM 1841 N N . ALA A 1 234 ? -11.836 2.188 -1.056 1 97.31 234 ALA A N 1
ATOM 1842 C CA . ALA A 1 234 ? -11.75 0.75 -0.813 1 97.31 234 ALA A CA 1
ATOM 1843 C C . ALA A 1 234 ? -13.102 0.184 -0.38 1 97.31 234 ALA A C 1
ATOM 1845 O O . ALA A 1 234 ? -13.516 -0.876 -0.852 1 97.31 234 ALA A O 1
ATOM 1846 N N . PHE A 1 235 ? -13.734 0.89 0.554 1 96.5 235 PHE A N 1
ATOM 1847 C CA . PHE A 1 235 ? -15.047 0.441 1.019 1 96.5 235 PHE A CA 1
ATOM 1848 C C . PHE A 1 235 ? -16.062 0.48 -0.114 1 96.5 235 PHE A C 1
ATOM 1850 O O . PHE A 1 235 ? -16.938 -0.39 -0.205 1 96.5 235 PHE A O 1
ATOM 1857 N N . LYS A 1 236 ? -15.969 1.461 -0.915 1 96.56 236 LYS A N 1
ATOM 1858 C CA . LYS A 1 236 ? -16.828 1.515 -2.088 1 96.56 236 LYS A CA 1
ATOM 1859 C C . LYS A 1 236 ? -16.609 0.305 -2.992 1 96.56 236 LYS A C 1
ATOM 1861 O O . LYS A 1 236 ? -17.578 -0.268 -3.516 1 96.56 236 LYS A O 1
ATOM 1866 N N . ALA A 1 237 ? -15.383 -0.035 -3.219 1 96.56 237 ALA A N 1
ATOM 1867 C CA . ALA A 1 237 ? -15.055 -1.227 -3.998 1 96.56 237 ALA A CA 1
ATOM 1868 C C . ALA A 1 237 ? -15.695 -2.473 -3.387 1 96.56 237 ALA A C 1
ATOM 1870 O O . ALA A 1 237 ? -16.219 -3.324 -4.105 1 96.56 237 ALA A O 1
ATOM 1871 N N . VAL A 1 238 ? -15.633 -2.582 -2.074 1 95.38 238 VAL A N 1
ATOM 1872 C CA . VAL A 1 238 ? -16.219 -3.705 -1.355 1 95.38 238 VAL A CA 1
ATOM 1873 C C . VAL A 1 238 ? -17.734 -3.727 -1.581 1 95.38 238 VAL A C 1
ATOM 1875 O O . VAL A 1 238 ? -18.312 -4.785 -1.826 1 95.38 238 VAL A O 1
ATOM 1878 N N . MET A 1 239 ? -18.344 -2.598 -1.516 1 93.81 239 MET A N 1
ATOM 1879 C CA . MET A 1 239 ? -19.797 -2.496 -1.713 1 93.81 239 MET A CA 1
ATOM 1880 C C . MET A 1 239 ? -20.188 -2.922 -3.125 1 93.81 239 MET A C 1
ATOM 1882 O O . MET A 1 239 ? -21.156 -3.643 -3.312 1 93.81 239 MET A O 1
ATOM 1886 N N . LEU A 1 240 ? -19.406 -2.473 -4.059 1 94.81 240 LEU A N 1
ATOM 1887 C CA . LEU A 1 240 ? -19.672 -2.854 -5.441 1 94.81 240 LEU A CA 1
ATOM 1888 C C . LEU A 1 240 ? -19.547 -4.363 -5.621 1 94.81 240 LEU A C 1
ATOM 1890 O O . LEU A 1 240 ? -20.375 -4.98 -6.293 1 94.81 240 LEU A O 1
ATOM 1894 N N . ALA A 1 241 ? -18.547 -4.934 -5.07 1 94.31 241 ALA A N 1
ATOM 1895 C CA . ALA A 1 241 ? -18.344 -6.375 -5.164 1 94.31 241 ALA A CA 1
ATOM 1896 C C . ALA A 1 241 ? -19.469 -7.133 -4.469 1 94.31 241 ALA A C 1
ATOM 1898 O O . ALA A 1 241 ? -19.938 -8.156 -4.969 1 94.31 241 ALA A O 1
ATOM 1899 N N . ARG A 1 242 ? -19.812 -6.672 -3.268 1 90.56 242 ARG A N 1
ATOM 1900 C CA . ARG A 1 242 ? -20.922 -7.273 -2.529 1 90.56 242 ARG A CA 1
ATOM 1901 C C . ARG A 1 242 ? -22.203 -7.277 -3.363 1 90.56 242 ARG A C 1
ATOM 1903 O O . ARG A 1 242 ? -22.891 -8.297 -3.459 1 90.56 242 ARG A O 1
ATOM 1910 N N . ASP A 1 243 ? -22.516 -6.16 -3.965 1 92.12 243 ASP A N 1
ATOM 1911 C CA . ASP A 1 243 ? -23.719 -6.035 -4.777 1 92.12 243 ASP A CA 1
ATOM 1912 C C . ASP A 1 243 ? -23.656 -6.965 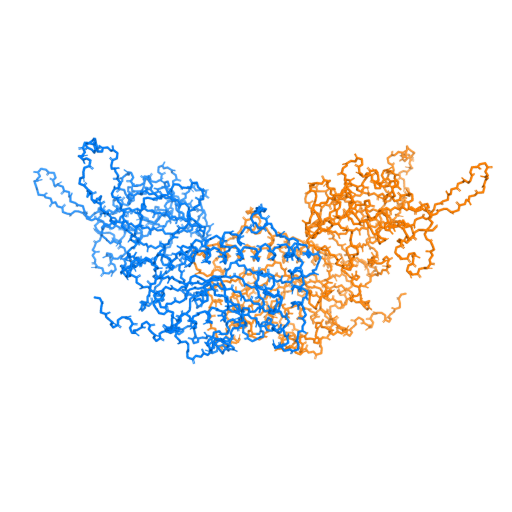-5.988 1 92.12 243 ASP A C 1
ATOM 1914 O O . ASP A 1 243 ? -24.656 -7.586 -6.348 1 92.12 243 ASP A O 1
ATOM 1918 N N . ALA A 1 244 ? -22.531 -7.027 -6.602 1 92.94 244 ALA A N 1
ATOM 1919 C CA . ALA A 1 244 ? -22.359 -7.926 -7.738 1 92.94 244 ALA A CA 1
ATOM 1920 C C . ALA A 1 244 ? -22.578 -9.375 -7.328 1 92.94 244 ALA A C 1
ATOM 1922 O O . ALA A 1 244 ? -23.172 -10.156 -8.078 1 92.94 244 ALA A O 1
ATOM 1923 N N . LYS A 1 245 ? -22.094 -9.766 -6.203 1 91.5 245 LYS A N 1
ATOM 1924 C CA . LYS A 1 245 ? -22.266 -11.125 -5.699 1 91.5 245 LYS A CA 1
ATOM 1925 C C . LYS A 1 245 ? -23.734 -11.406 -5.395 1 91.5 245 LYS A C 1
ATOM 1927 O O . LYS A 1 245 ? -24.234 -12.508 -5.645 1 91.5 245 LYS A O 1
ATOM 1932 N N . GLU A 1 246 ? -24.391 -10.438 -4.816 1 88.94 246 GLU A N 1
ATOM 1933 C CA . GLU A 1 246 ? -25.812 -10.602 -4.551 1 88.94 246 GLU A CA 1
ATOM 1934 C C . GLU A 1 246 ? -26.594 -10.859 -5.836 1 88.94 246 GLU A C 1
ATOM 1936 O O . GLU A 1 246 ? -27.469 -11.734 -5.875 1 88.94 246 GLU A O 1
ATOM 1941 N N . HIS A 1 247 ? -26.266 -10.109 -6.844 1 91.62 247 HIS A N 1
ATOM 1942 C CA . HIS A 1 247 ? -26.891 -10.32 -8.141 1 91.62 247 HIS A CA 1
ATOM 1943 C C . HIS A 1 247 ? -26.578 -11.703 -8.695 1 91.62 247 HIS A C 1
ATOM 1945 O O . HIS A 1 247 ? -27.438 -12.367 -9.266 1 91.62 247 HIS A O 1
ATOM 1951 N N . TYR A 1 248 ? -25.406 -12.055 -8.57 1 90.19 248 TYR A N 1
ATOM 1952 C CA . TYR A 1 248 ? -24.969 -13.367 -9.031 1 90.19 248 TYR A CA 1
ATOM 1953 C C . TYR A 1 248 ? -25.766 -14.477 -8.359 1 90.19 248 TYR A C 1
ATOM 1955 O O . TYR A 1 248 ? -26.25 -15.391 -9.031 1 90.19 248 TYR A O 1
ATOM 1963 N N . TYR A 1 249 ? -25.891 -14.438 -7.055 1 88.69 249 TYR A N 1
ATOM 1964 C CA . TYR A 1 249 ? -26.562 -15.5 -6.324 1 88.69 249 TYR A CA 1
ATOM 1965 C C . TYR A 1 249 ? -28.062 -15.5 -6.617 1 88.69 249 TYR A C 1
ATOM 1967 O O . TYR A 1 249 ? -28.703 -16.547 -6.652 1 88.69 249 TYR A O 1
ATOM 1975 N N . THR A 1 250 ? -28.547 -14.336 -6.832 1 91.06 250 THR A N 1
ATOM 1976 C CA . THR A 1 250 ? -29.938 -14.258 -7.246 1 91.06 250 THR A CA 1
ATOM 1977 C C . THR A 1 250 ? -30.141 -14.961 -8.586 1 91.06 250 THR A C 1
ATOM 1979 O O . THR A 1 250 ? -31.109 -15.711 -8.758 1 91.06 250 THR A O 1
ATOM 1982 N N . ARG A 1 251 ? -29.281 -14.789 -9.453 1 90.56 251 ARG A N 1
ATOM 1983 C CA . ARG A 1 251 ? -29.344 -15.445 -10.75 1 90.56 251 ARG A CA 1
ATOM 1984 C C . ARG A 1 251 ? -29.109 -16.938 -10.617 1 90.56 251 ARG A C 1
ATOM 1986 O O . ARG A 1 251 ? -29.734 -17.734 -11.32 1 90.56 251 ARG A O 1
ATOM 1993 N N . LEU A 1 252 ? -28.172 -17.297 -9.781 1 87.56 252 LEU A N 1
ATOM 1994 C CA . LEU A 1 252 ? -27.844 -18.703 -9.555 1 87.56 252 LEU A CA 1
ATOM 1995 C C . LEU A 1 252 ? -29.062 -19.453 -9.039 1 87.56 252 LEU A C 1
ATOM 1997 O O . LEU A 1 252 ? -29.297 -20.609 -9.43 1 87.56 252 LEU A O 1
ATOM 2001 N N . GLU A 1 253 ? -29.781 -18.828 -8.18 1 88.31 253 GLU A N 1
ATOM 2002 C CA . GLU A 1 253 ? -30.969 -19.469 -7.625 1 88.31 253 GLU A CA 1
ATOM 2003 C C . GLU A 1 253 ? -32.094 -19.531 -8.656 1 88.31 253 GLU A C 1
ATOM 2005 O O . GLU A 1 253 ? -32.844 -20.5 -8.695 1 88.31 253 GLU A O 1
ATOM 2010 N N . ALA A 1 254 ? -32.125 -18.562 -9.484 1 91.25 254 ALA A N 1
ATOM 2011 C CA . ALA A 1 254 ? -33.156 -18.516 -10.508 1 91.25 254 ALA A CA 1
ATOM 2012 C C . ALA A 1 254 ? -32.906 -19.547 -11.602 1 91.25 254 ALA A C 1
ATOM 2014 O O . ALA A 1 254 ? -33.844 -20.141 -12.141 1 91.25 254 ALA A O 1
ATOM 2015 N N . ALA A 1 255 ? -31.656 -19.688 -11.898 1 90.88 255 ALA A N 1
ATOM 2016 C CA . ALA A 1 255 ? -31.234 -20.625 -12.938 1 90.88 255 ALA A CA 1
ATOM 2017 C C . ALA A 1 255 ? -30.016 -21.422 -12.5 1 90.88 255 ALA A C 1
ATOM 2019 O O . ALA A 1 255 ? -28.906 -21.172 -12.984 1 90.88 255 ALA A O 1
ATOM 2020 N N . PRO A 1 256 ? -30.297 -22.391 -11.664 1 85.88 256 PRO A N 1
ATOM 2021 C CA . PRO A 1 256 ? -29.156 -23.172 -11.195 1 85.88 256 PRO A CA 1
ATOM 2022 C C . PRO A 1 256 ? -28.516 -24.016 -12.305 1 85.88 256 PRO A C 1
ATOM 2024 O O . PRO A 1 256 ? -29.203 -24.453 -13.227 1 85.88 256 PRO A O 1
ATOM 2027 N N . PRO A 1 257 ? -27.25 -24.109 -12.219 1 84.38 257 PRO A N 1
ATOM 2028 C CA . PRO A 1 257 ? -26.609 -24.984 -13.195 1 84.38 257 PRO A CA 1
ATOM 2029 C C . PRO A 1 257 ? -27.062 -26.438 -13.086 1 84.38 257 PRO A C 1
ATOM 2031 O O . PRO A 1 257 ? -27.609 -26.844 -12.055 1 84.38 257 PRO A O 1
ATOM 2034 N N . PRO A 1 258 ? -26.766 -27.109 -14.164 1 81.69 258 PRO A N 1
ATOM 2035 C CA . PRO A 1 258 ? -27.125 -28.531 -14.109 1 81.69 258 PRO A CA 1
ATOM 2036 C C . PRO A 1 258 ? -26.422 -29.281 -12.969 1 81.69 258 PRO A C 1
ATOM 2038 O O . PRO A 1 258 ? -25.328 -28.875 -12.555 1 81.69 258 PRO A O 1
ATOM 2041 N N . GLU A 1 259 ? -27.016 -30.281 -12.422 1 78.19 259 GLU A N 1
ATOM 2042 C CA . GLU A 1 259 ? -26.516 -31.016 -11.273 1 78.19 259 GLU A CA 1
ATOM 2043 C C . GLU A 1 259 ? -25.141 -31.625 -11.555 1 78.19 259 GLU A C 1
ATOM 2045 O O . GLU A 1 259 ? -24.328 -31.781 -10.648 1 78.19 259 GLU A O 1
ATOM 2050 N N . ASP A 1 260 ? -24.906 -31.891 -12.812 1 76.06 260 ASP A N 1
ATOM 2051 C CA . ASP A 1 260 ? -23.641 -32.531 -13.164 1 76.06 260 ASP A CA 1
ATOM 2052 C C . ASP A 1 260 ? -22.609 -31.531 -13.617 1 76.06 260 ASP A C 1
ATOM 2054 O O . ASP A 1 260 ? -21.547 -31.906 -14.133 1 76.06 260 ASP A O 1
ATOM 2058 N N . SER A 1 261 ? -22.984 -30.328 -13.305 1 80 261 SER A N 1
ATOM 2059 C CA . SER A 1 261 ? -22.047 -29.297 -13.727 1 80 261 SER A CA 1
ATOM 2060 C C . SER A 1 261 ? -20.812 -29.266 -12.828 1 80 261 SER A C 1
ATOM 2062 O O . SER A 1 261 ? -20.938 -29.344 -11.602 1 80 261 SER A O 1
ATOM 2064 N N . LEU A 1 262 ? -19.609 -29.297 -13.43 1 76.88 262 LEU A N 1
ATOM 2065 C CA . LEU A 1 262 ? -18.344 -29.203 -12.719 1 76.88 262 LEU A CA 1
ATOM 2066 C C . LEU A 1 262 ? -17.641 -27.891 -13.039 1 76.88 262 LEU A C 1
ATOM 2068 O O . LEU A 1 262 ? -16.406 -27.828 -13.008 1 76.88 262 LEU A O 1
ATOM 2072 N N . ALA A 1 263 ? -18.359 -26.875 -13.156 1 78.56 263 ALA A N 1
ATOM 2073 C CA . ALA A 1 263 ? -17.766 -25.625 -13.617 1 78.56 263 ALA A CA 1
ATOM 2074 C C . ALA A 1 263 ? -17.188 -24.828 -12.445 1 78.56 263 ALA A C 1
ATOM 2076 O O . ALA A 1 263 ? -16.188 -24.141 -12.594 1 78.56 263 ALA A O 1
ATOM 2077 N N . HIS A 1 264 ? -17.703 -25.047 -11.25 1 82.12 264 HIS A N 1
ATOM 2078 C CA . HIS A 1 264 ? -17.438 -24.125 -10.141 1 82.12 264 HIS A CA 1
ATOM 2079 C C . HIS A 1 264 ? -16 -24.281 -9.641 1 82.12 264 HIS A C 1
ATOM 2081 O O . HIS A 1 264 ? -15.414 -23.328 -9.125 1 82.12 264 HIS A O 1
ATOM 2087 N N . PRO A 1 265 ? -15.391 -25.391 -9.812 1 85 265 PRO A N 1
ATOM 2088 C CA . PRO A 1 265 ? -14.008 -25.484 -9.336 1 85 265 PRO A CA 1
ATOM 2089 C C . PRO A 1 265 ? -13 -24.938 -10.344 1 85 265 PRO A C 1
ATOM 2091 O O . PRO A 1 265 ? -11.805 -24.875 -10.055 1 85 265 PRO A O 1
ATOM 2094 N N . PHE A 1 266 ? -13.484 -24.609 -11.461 1 90.06 266 PHE A N 1
ATOM 2095 C CA . PHE A 1 266 ? -12.586 -24.156 -12.523 1 90.06 266 PHE A CA 1
ATOM 2096 C C . PHE A 1 266 ? -12.703 -22.656 -12.742 1 90.06 266 PHE A C 1
ATOM 2098 O O . PHE A 1 266 ? -13.672 -22.031 -12.297 1 90.06 266 PHE A O 1
ATOM 2105 N N . PRO A 1 267 ? -11.727 -22.094 -13.406 1 90.5 267 PRO A N 1
ATOM 2106 C CA . PRO A 1 267 ? -11.711 -20.641 -13.602 1 90.5 267 PRO A CA 1
ATOM 2107 C C . PRO A 1 267 ? -12.859 -20.141 -14.469 1 90.5 267 PRO A C 1
ATOM 2109 O O . PRO A 1 267 ? -13.297 -20.859 -15.383 1 90.5 267 PRO A O 1
ATOM 2112 N N . SER A 1 268 ? -13.281 -19.062 -14.133 1 89.19 268 SER A N 1
ATOM 2113 C CA . SER A 1 268 ? -14.188 -18.25 -14.922 1 89.19 268 SER A CA 1
ATOM 2114 C C . SER A 1 268 ? -13.641 -16.828 -15.109 1 89.19 268 SER A C 1
ATOM 2116 O O . SER A 1 268 ? -14.125 -15.883 -14.5 1 89.19 268 SER A O 1
ATOM 2118 N N . PRO A 1 269 ? -12.609 -16.734 -15.969 1 90.81 269 PRO A N 1
ATOM 2119 C CA . PRO A 1 269 ? -11.875 -15.477 -16.094 1 90.81 269 PRO A CA 1
ATOM 2120 C C . PRO A 1 269 ? -12.758 -14.328 -16.578 1 90.81 269 PRO A C 1
ATOM 2122 O O . PRO A 1 269 ? -13.633 -14.531 -17.422 1 90.81 269 PRO A O 1
ATOM 2125 N N . THR A 1 270 ? -12.523 -13.188 -15.977 1 88.75 270 THR A N 1
ATOM 2126 C CA . THR A 1 270 ? -13.188 -11.953 -16.391 1 88.75 270 THR A CA 1
ATOM 2127 C C . THR A 1 270 ? -12.305 -11.164 -17.344 1 88.75 270 THR A C 1
ATOM 2129 O O . THR A 1 270 ? -11.203 -10.742 -16.984 1 88.75 270 THR A O 1
ATOM 2132 N N . HIS A 1 271 ? -12.797 -11 -18.469 1 86.31 271 HIS A N 1
ATOM 2133 C CA . HIS A 1 271 ? -12.008 -10.352 -19.5 1 86.31 271 HIS A CA 1
ATOM 2134 C C . HIS A 1 271 ? -12 -8.836 -19.312 1 86.31 271 HIS A C 1
ATOM 2136 O O . HIS A 1 271 ? -12.969 -8.266 -18.812 1 86.31 271 HIS A O 1
ATOM 2142 N N . LEU A 1 272 ? -10.828 -8.281 -19.734 1 84.19 272 LEU A N 1
ATOM 2143 C CA . LEU A 1 272 ? -10.742 -6.828 -19.734 1 84.19 272 LEU A CA 1
ATOM 2144 C C . LEU A 1 272 ? -11.57 -6.234 -20.875 1 84.19 272 LEU A C 1
ATOM 2146 O O . LEU A 1 272 ? -11.711 -6.852 -21.938 1 84.19 272 LEU A O 1
ATOM 2150 N N . SER A 1 273 ? -12.117 -5.16 -20.594 1 70.12 273 SER A N 1
ATOM 2151 C CA . SER A 1 273 ? -12.945 -4.52 -21.625 1 70.12 273 SER A CA 1
ATOM 2152 C C . SER A 1 273 ? -12.156 -4.316 -22.922 1 70.12 273 SER A C 1
ATOM 2154 O O . SER A 1 273 ? -11.031 -3.814 -22.891 1 70.12 273 SER A O 1
ATOM 2156 N N . GLY A 1 274 ? -12.703 -4.852 -24.016 1 66.88 274 GLY A N 1
ATOM 2157 C CA . GLY A 1 274 ? -12.109 -4.645 -25.328 1 66.88 274 GLY A CA 1
ATOM 2158 C C . GLY A 1 274 ? -11.344 -5.852 -25.828 1 66.88 274 GLY A C 1
ATOM 2159 O O . GLY A 1 274 ? -11.023 -5.934 -27.016 1 66.88 274 GLY A O 1
ATOM 2160 N N . ASP A 1 275 ? -11 -6.707 -24.938 1 64.31 275 ASP A N 1
ATOM 2161 C CA . ASP A 1 275 ? -10.227 -7.855 -25.406 1 64.31 275 ASP A CA 1
ATOM 2162 C C . ASP A 1 275 ? -11.141 -8.898 -26.047 1 64.31 275 ASP A C 1
ATOM 2164 O O . ASP A 1 275 ? -12.266 -9.117 -25.594 1 64.31 275 ASP A O 1
ATOM 2168 N N . PRO A 1 276 ? -10.734 -9.352 -27.172 1 62.31 276 PRO A N 1
ATOM 2169 C CA . PRO A 1 276 ? -11.562 -10.375 -27.812 1 62.31 276 PRO A CA 1
ATOM 2170 C C . PRO A 1 276 ? -11.75 -11.617 -26.953 1 62.31 276 PRO A C 1
ATOM 2172 O O . PRO A 1 276 ? -10.828 -12.023 -26.234 1 62.31 276 PRO A O 1
ATOM 2175 N N . LEU A 1 277 ? -13.016 -12.008 -26.719 1 60.97 277 LEU A N 1
ATOM 2176 C CA . LEU A 1 277 ? -13.336 -13.195 -25.922 1 60.97 277 LEU A CA 1
ATOM 2177 C C . LEU A 1 277 ? -12.953 -14.469 -26.672 1 60.97 277 LEU A C 1
ATOM 2179 O O . LEU A 1 277 ? -13.211 -14.586 -27.875 1 60.97 277 LEU A O 1
ATOM 2183 N N . PRO A 1 278 ? -12.008 -15.164 -26 1 63.03 278 PRO A N 1
ATOM 2184 C CA . PRO A 1 278 ? -11.758 -16.422 -26.688 1 63.03 278 PRO A CA 1
ATOM 2185 C C . PRO A 1 278 ? -13.031 -17.234 -26.906 1 63.03 278 PRO A C 1
ATOM 2187 O O . PRO A 1 278 ? -14.062 -16.953 -26.297 1 63.03 278 PRO A O 1
ATOM 2190 N N . GLU A 1 279 ? -12.93 -18.203 -27.781 1 66 279 GLU A N 1
ATOM 2191 C CA . GLU A 1 279 ? -13.961 -19.188 -28.031 1 66 279 GLU A CA 1
ATOM 2192 C C . GLU A 1 279 ? -14.477 -19.797 -26.734 1 66 279 GLU A C 1
ATOM 2194 O O . GLU A 1 279 ? -13.82 -19.719 -25.703 1 66 279 GLU A O 1
ATOM 2199 N N . LYS A 1 280 ? -15.633 -20.172 -26.797 1 81.62 280 LYS A N 1
ATOM 2200 C CA . LYS A 1 280 ? -16.312 -20.75 -25.641 1 81.62 280 LYS A CA 1
ATOM 2201 C C . LYS A 1 280 ? -15.484 -21.891 -25.031 1 81.62 280 LYS A C 1
ATOM 2203 O O . LYS A 1 280 ? -15.297 -22.938 -25.672 1 81.62 280 LYS A O 1
ATOM 2208 N N . LEU A 1 281 ? -14.781 -21.656 -23.969 1 89.44 281 LEU A N 1
ATOM 2209 C CA . LEU A 1 281 ? -13.969 -22.641 -23.266 1 89.44 281 LEU A CA 1
ATOM 2210 C C . LEU A 1 281 ? -14.781 -23.297 -22.156 1 89.44 281 LEU A C 1
ATOM 2212 O O . LEU A 1 281 ? -15.523 -22.625 -21.422 1 89.44 281 LEU A O 1
ATOM 2216 N N . VAL A 1 282 ? -14.719 -24.594 -22.094 1 90.38 282 VAL A N 1
ATOM 2217 C CA . VAL A 1 282 ? -15.289 -25.359 -21 1 90.38 282 VAL A CA 1
ATOM 2218 C C . VAL A 1 282 ? -14.188 -26.109 -20.25 1 90.38 282 VAL A C 1
ATOM 2220 O O . VAL A 1 282 ? -13.719 -27.141 -20.719 1 90.38 282 VAL A O 1
ATOM 2223 N N . PHE A 1 283 ? -13.867 -25.656 -19.109 1 91.88 283 PHE A N 1
ATOM 2224 C CA . PHE A 1 283 ? -12.773 -26.234 -18.344 1 91.88 283 PHE A CA 1
ATOM 2225 C C . PHE A 1 283 ? -13.188 -27.562 -17.734 1 91.88 283 PHE A C 1
ATOM 2227 O O . PHE A 1 283 ? -14.297 -27.703 -17.219 1 91.88 283 PHE A O 1
ATOM 2234 N N . ARG A 1 284 ? -12.188 -28.547 -17.797 1 89.12 284 ARG A N 1
ATOM 2235 C CA . ARG A 1 284 ? -12.539 -29.891 -17.344 1 89.12 284 ARG A CA 1
ATOM 2236 C C . ARG A 1 284 ? -11.469 -30.453 -16.406 1 89.12 284 ARG A C 1
ATOM 2238 O O . ARG A 1 284 ? -11.758 -31.297 -15.562 1 89.12 284 ARG A O 1
ATOM 2245 N N . CYS A 1 285 ? -10.258 -30 -16.656 1 89.94 285 CYS A N 1
ATOM 2246 C CA . CYS A 1 285 ? -9.148 -30.562 -15.891 1 89.94 285 CYS A CA 1
ATOM 2247 C C . CYS A 1 285 ? -8.078 -29.516 -15.625 1 89.94 285 CYS A C 1
ATOM 2249 O O . CYS A 1 285 ? -8.055 -28.469 -16.266 1 89.94 285 CYS A O 1
ATOM 2251 N N . ARG A 1 286 ? -7.301 -29.891 -14.586 1 89 286 ARG A N 1
ATOM 2252 C CA . ARG A 1 286 ? -6.098 -29.125 -14.273 1 89 286 ARG A CA 1
ATOM 2253 C C . ARG A 1 286 ? -4.84 -29.922 -14.602 1 89 286 ARG A C 1
ATOM 2255 O O . ARG A 1 286 ? -4.895 -31.156 -14.734 1 89 286 ARG A O 1
ATOM 2262 N N . LEU A 1 287 ? -3.828 -29.156 -14.789 1 86.12 287 LEU A N 1
ATOM 2263 C CA . LEU A 1 287 ? -2.535 -29.797 -15.016 1 86.12 287 LEU A CA 1
ATOM 2264 C C . LEU A 1 287 ? -1.525 -29.359 -13.953 1 86.12 287 LEU A C 1
ATOM 2266 O O . LEU A 1 287 ? -1.408 -28.172 -13.648 1 86.12 287 LEU A O 1
ATOM 2270 N N . THR A 1 288 ? -0.861 -30.328 -13.375 1 79.31 288 THR A N 1
ATOM 2271 C CA . THR A 1 288 ? 0.258 -30 -12.492 1 79.31 288 THR A CA 1
ATOM 2272 C C . THR A 1 288 ? 1.442 -29.469 -13.305 1 79.31 288 THR A C 1
ATOM 2274 O O . THR A 1 288 ? 1.458 -29.578 -14.531 1 79.31 288 THR A O 1
ATOM 2277 N N . LYS A 1 289 ? 2.398 -29.016 -12.602 1 73.81 289 LYS A N 1
ATOM 2278 C CA . LYS A 1 289 ? 3.607 -28.547 -13.266 1 73.81 289 LYS A CA 1
ATOM 2279 C C . LYS A 1 289 ? 4.34 -29.688 -13.961 1 73.81 289 LYS A C 1
ATOM 2281 O O . LYS A 1 289 ? 5.039 -29.469 -14.953 1 73.81 289 LYS A O 1
ATOM 2286 N N . SER A 1 290 ? 4.082 -30.859 -13.484 1 70.81 290 SER A N 1
ATOM 2287 C CA . SER A 1 290 ? 4.73 -32.031 -14.062 1 70.81 290 SER A CA 1
ATOM 2288 C C . SER A 1 290 ? 3.898 -32.625 -15.195 1 70.81 290 SER A C 1
ATOM 2290 O O . SER A 1 290 ? 4.32 -33.562 -15.852 1 70.81 290 SER A O 1
ATOM 2292 N N . GLY A 1 291 ? 2.74 -32.062 -15.391 1 74.81 291 GLY A N 1
ATOM 2293 C CA . GLY A 1 291 ? 1.94 -32.469 -16.531 1 74.81 291 GLY A CA 1
ATOM 2294 C C . GLY A 1 291 ? 0.886 -33.5 -16.172 1 74.81 291 GLY A C 1
ATOM 2295 O O . GLY A 1 291 ? 0.305 -34.156 -17.047 1 74.81 291 GLY A O 1
ATOM 2296 N N . GLU A 1 292 ? 0.676 -33.656 -14.938 1 78.75 292 GLU A N 1
ATOM 2297 C CA . GLU A 1 292 ? -0.348 -34.594 -14.516 1 78.75 292 GLU A CA 1
ATOM 2298 C C . GLU A 1 292 ? -1.72 -33.938 -14.438 1 78.75 292 GLU A C 1
ATOM 2300 O O . GLU A 1 292 ? -1.848 -32.812 -13.945 1 78.75 292 GLU A O 1
ATOM 2305 N N . ARG A 1 293 ? -2.709 -34.719 -14.945 1 84 293 ARG A N 1
ATOM 2306 C CA . ARG A 1 293 ? -4.078 -34.219 -14.945 1 84 293 ARG A CA 1
ATOM 2307 C C . ARG A 1 293 ? -4.75 -34.469 -13.594 1 84 293 ARG A C 1
ATOM 2309 O O . ARG A 1 293 ? -4.535 -35.5 -12.969 1 84 293 ARG A O 1
ATOM 2316 N N . TYR A 1 294 ? -5.512 -33.438 -13.156 1 82.56 294 TYR A N 1
ATOM 2317 C CA . TYR A 1 294 ? -6.344 -33.625 -11.969 1 82.56 294 TYR A CA 1
ATOM 2318 C C . TYR A 1 294 ? -7.547 -32.688 -12 1 82.56 294 TYR A C 1
ATOM 2320 O O . TYR A 1 294 ? -7.566 -31.703 -12.766 1 82.56 294 TYR A O 1
ATOM 2328 N N . VAL A 1 295 ? -8.57 -33.031 -11.312 1 79.81 295 VAL A N 1
ATOM 2329 C CA . VAL A 1 295 ? -9.797 -32.25 -11.352 1 79.81 295 VAL A CA 1
ATOM 2330 C C . VAL A 1 295 ? -9.891 -31.375 -10.102 1 79.81 295 VAL A C 1
ATOM 2332 O O . VAL A 1 295 ? -10.016 -30.156 -10.195 1 79.81 295 VAL A O 1
ATOM 2335 N N . PHE A 1 296 ? -9.852 -32 -8.906 1 72.56 296 PHE A N 1
ATOM 2336 C CA . PHE A 1 296 ? -9.977 -31.234 -7.664 1 72.56 296 PHE A CA 1
ATOM 2337 C C . PHE A 1 296 ? -8.656 -31.188 -6.914 1 72.56 296 PHE A C 1
ATOM 2339 O O . PHE A 1 296 ? -7.91 -32.188 -6.898 1 72.56 296 PHE A O 1
ATOM 2346 N N . PRO A 1 297 ? -8.344 -29.984 -6.457 1 60 297 PRO A N 1
ATOM 2347 C CA . PRO A 1 297 ? -7.094 -29.891 -5.703 1 60 297 PRO A CA 1
ATOM 2348 C C . PRO A 1 297 ? -7.105 -30.734 -4.434 1 60 297 PRO A C 1
ATOM 2350 O O . PRO A 1 297 ? -6.059 -30.969 -3.826 1 60 297 PRO A O 1
ATOM 2353 N N . SER A 1 298 ? -8.148 -31.344 -4.047 1 57.44 298 SER A N 1
ATOM 2354 C CA . SER A 1 298 ? -8.234 -32 -2.744 1 57.44 298 SER A CA 1
ATOM 2355 C C . SER A 1 298 ? -7.418 -33.281 -2.721 1 57.44 298 SER A C 1
ATOM 2357 O O . SER A 1 298 ? -7.371 -34.031 -3.713 1 57.44 298 SER A O 1
ATOM 2359 N N . GLY A 1 299 ? -6.668 -33.594 -1.654 1 52.97 299 GLY A N 1
ATOM 2360 C CA . GLY A 1 299 ? -5.93 -34.781 -1.33 1 52.97 299 GLY A CA 1
ATOM 2361 C C . GLY A 1 299 ? -4.566 -34.844 -1.994 1 52.97 299 GLY A C 1
ATOM 2362 O O . GLY A 1 299 ? -3.807 -35.781 -1.781 1 52.97 299 GLY A O 1
ATOM 2363 N N . ILE A 1 300 ? -4.477 -34.031 -2.922 1 50.03 300 ILE A N 1
ATOM 2364 C CA . ILE A 1 300 ? -3.156 -34.031 -3.545 1 50.03 300 ILE A CA 1
ATOM 2365 C C . ILE A 1 300 ? -2.168 -33.25 -2.684 1 50.03 300 ILE A C 1
ATOM 2367 O O . ILE A 1 300 ? -2.539 -32.281 -2.041 1 50.03 300 ILE A O 1
ATOM 2371 N N . ASP A 1 301 ? -1.15 -33.906 -2.262 1 50.78 301 ASP A N 1
ATOM 2372 C CA . ASP A 1 301 ? -0.073 -33.281 -1.517 1 50.78 301 ASP A CA 1
ATOM 2373 C C . ASP A 1 301 ? 0.195 -31.859 -2.043 1 50.78 301 ASP A C 1
ATOM 2375 O O . ASP A 1 301 ? 0.676 -31.703 -3.166 1 50.78 301 ASP A O 1
ATOM 2379 N N . PHE A 1 302 ? -0.574 -30.906 -1.435 1 48.91 302 PHE A N 1
ATOM 2380 C CA . PHE A 1 302 ? -0.539 -29.484 -1.761 1 48.91 302 PHE A CA 1
ATOM 2381 C C . PHE A 1 302 ? 0.898 -28.984 -1.888 1 48.91 302 PHE A C 1
ATOM 2383 O O . PHE A 1 302 ? 1.166 -28.016 -2.596 1 48.91 302 PHE A O 1
ATOM 2390 N N . ARG A 1 303 ? 1.73 -29.594 -1.014 1 50.66 303 ARG A N 1
ATOM 2391 C CA . ARG A 1 303 ? 3.121 -29.156 -1.074 1 50.66 303 ARG A CA 1
ATOM 2392 C C . ARG A 1 303 ? 3.721 -29.438 -2.449 1 50.66 303 ARG A C 1
ATOM 2394 O O . ARG A 1 303 ? 4.809 -28.953 -2.764 1 50.66 303 ARG A O 1
ATOM 2401 N N . GLU A 1 304 ? 2.975 -30.344 -2.98 1 46.19 304 GLU A N 1
ATOM 2402 C CA . GLU A 1 304 ? 3.443 -30.531 -4.352 1 46.19 304 GLU A CA 1
ATOM 2403 C C . GLU A 1 304 ? 2.777 -29.531 -5.301 1 46.19 304 GLU A C 1
ATOM 2405 O O . GLU A 1 304 ? 1.554 -29.547 -5.457 1 46.19 304 GLU A O 1
ATOM 2410 N N . SER A 1 305 ? 3.193 -28.234 -5.488 1 53.12 305 SER A N 1
ATOM 2411 C CA . SER A 1 305 ? 3.121 -27.031 -6.309 1 53.12 305 SER A CA 1
ATOM 2412 C C . SER A 1 305 ? 1.975 -27.109 -7.312 1 53.12 305 SER A C 1
ATOM 2414 O O . SER A 1 305 ? 1.767 -26.188 -8.102 1 53.12 305 SER A O 1
ATOM 2416 N N . SER A 1 306 ? 0.966 -28.062 -7.098 1 57.78 306 SER A N 1
ATOM 2417 C CA . SER A 1 306 ? 0.099 -28.328 -8.242 1 57.78 306 SER A CA 1
ATOM 2418 C C . SER A 1 306 ? -1.076 -27.359 -8.281 1 57.78 306 SER A C 1
ATOM 2420 O O . SER A 1 306 ? -1.451 -26.875 -9.352 1 57.78 306 SER A O 1
ATOM 2422 N N . VAL A 1 307 ? -1.504 -26.984 -7.086 1 64.44 307 VAL A N 1
ATOM 2423 C CA . VAL A 1 307 ? -2.732 -26.203 -7.121 1 64.44 307 VAL A CA 1
ATOM 2424 C C . VAL A 1 307 ? -2.416 -24.766 -7.547 1 64.44 307 VAL A C 1
ATOM 2426 O O . VAL A 1 307 ? -3.283 -24.062 -8.07 1 64.44 307 VAL A O 1
ATOM 2429 N N . SER A 1 308 ? -1.223 -24.547 -7.418 1 74.75 308 SER A N 1
ATOM 2430 C CA . SER A 1 308 ? -0.811 -23.172 -7.73 1 74.75 308 SER A CA 1
ATOM 2431 C C . SER A 1 308 ? -0.44 -23.031 -9.203 1 74.75 308 SER A C 1
ATOM 2433 O O . SER A 1 308 ? -0.053 -21.953 -9.648 1 74.75 308 SER A O 1
ATOM 2435 N N . SER A 1 309 ? -0.78 -24.25 -9.828 1 77.44 309 SER A N 1
ATOM 2436 C CA . SER A 1 309 ? -0.425 -24.172 -11.242 1 77.44 309 SER A CA 1
ATOM 2437 C C . SER A 1 309 ? -1.474 -23.391 -12.023 1 77.44 309 SER A C 1
ATOM 2439 O O . SER A 1 309 ? -2.648 -23.359 -11.648 1 77.44 309 SER A O 1
ATOM 2441 N N . GLY A 1 310 ? -1.152 -22.359 -12.82 1 86.81 310 GLY A N 1
ATOM 2442 C CA . GLY A 1 310 ? -2.014 -21.609 -13.727 1 86.81 310 GLY A CA 1
ATOM 2443 C C . GLY A 1 310 ? -2.303 -22.359 -15.016 1 86.81 310 GLY A C 1
ATOM 2444 O O . GLY A 1 310 ? -2.488 -21.734 -16.062 1 86.81 310 GLY A O 1
ATOM 2445 N N . LEU A 1 311 ? -2.396 -23.875 -14.898 1 91.69 311 LEU A N 1
ATOM 2446 C CA . LEU A 1 311 ? -2.58 -24.672 -16.109 1 91.69 311 LEU A CA 1
ATOM 2447 C C . LEU A 1 311 ? -3.898 -25.438 -16.062 1 91.69 311 LEU A C 1
ATOM 2449 O O . LEU A 1 311 ? -4.184 -26.125 -15.078 1 91.69 311 LEU A O 1
ATOM 2453 N N . TYR A 1 312 ? -4.668 -25.312 -17.094 1 93.25 312 TYR A N 1
ATOM 2454 C CA . TYR A 1 312 ? -5.977 -25.953 -17.188 1 93.25 312 TYR A CA 1
ATOM 2455 C C . TYR A 1 312 ? -6.199 -26.562 -18.562 1 93.25 312 TYR A C 1
ATOM 2457 O O . TYR A 1 312 ? -5.559 -26.156 -19.547 1 93.25 312 TYR A O 1
ATOM 2465 N N . ILE A 1 313 ? -7.105 -27.547 -18.672 1 93.75 313 ILE A N 1
ATOM 2466 C CA . ILE A 1 313 ? -7.438 -28.188 -19.938 1 93.75 313 ILE A CA 1
ATOM 2467 C C . ILE A 1 313 ? -8.93 -28.062 -20.219 1 93.75 313 ILE A C 1
ATOM 2469 O O . ILE A 1 313 ? -9.727 -28.906 -19.781 1 93.75 313 ILE A O 1
ATOM 2473 N N . PRO A 1 314 ? -9.281 -27.062 -20.906 1 93.88 314 PRO A N 1
ATOM 2474 C CA . PRO A 1 314 ? -10.672 -26.969 -21.375 1 93.88 314 PRO A CA 1
ATOM 2475 C C . PRO A 1 314 ? -10.883 -27.609 -22.734 1 93.88 314 PRO A C 1
ATOM 2477 O O . PRO A 1 314 ? -9.922 -28.016 -23.391 1 93.88 314 PRO A O 1
ATOM 2480 N N . HIS A 1 315 ? -12.164 -27.75 -23.031 1 92.38 315 HIS A N 1
ATOM 2481 C CA . HIS A 1 315 ? -12.609 -28.047 -24.391 1 92.38 315 HIS A CA 1
ATOM 2482 C C . HIS A 1 315 ? -13.047 -26.766 -25.109 1 92.38 315 HIS A C 1
ATOM 2484 O O . HIS A 1 315 ? -13.578 -25.844 -24.469 1 92.38 315 HIS A O 1
ATOM 2490 N N . MET A 1 316 ? -12.742 -26.688 -26.328 1 90.19 316 MET A N 1
ATOM 2491 C CA . MET A 1 316 ? -13.242 -25.578 -27.125 1 90.19 316 MET A CA 1
ATOM 2492 C C . MET A 1 316 ? -13.641 -26.062 -28.531 1 90.19 316 MET A C 1
ATOM 2494 O O . MET A 1 316 ? -13.227 -27.141 -28.953 1 90.19 316 MET A O 1
ATOM 2498 N N . PRO A 1 317 ? -14.586 -25.266 -29.172 1 86.88 317 PRO A N 1
ATOM 2499 C CA . PRO A 1 317 ? -14.906 -25.609 -30.547 1 86.88 317 PRO A CA 1
ATOM 2500 C C . PRO A 1 317 ? -13.703 -25.516 -31.484 1 86.88 317 PRO A C 1
ATOM 2502 O O . PRO A 1 317 ? -12.852 -24.641 -31.312 1 86.88 317 PRO A O 1
ATOM 2505 N N . LEU A 1 318 ? -13.664 -26.453 -32.312 1 81.56 318 LEU A N 1
ATOM 2506 C CA . LEU A 1 318 ? -12.602 -26.391 -33.312 1 81.56 318 LEU A CA 1
ATOM 2507 C C . LEU A 1 318 ? -12.688 -25.109 -34.125 1 81.56 318 LEU A C 1
ATOM 2509 O O . LEU A 1 318 ? -13.75 -24.766 -34.656 1 81.56 318 LEU A O 1
ATOM 2513 N N . PRO A 1 319 ? -11.594 -24.297 -33.906 1 73 319 PRO A N 1
ATOM 2514 C CA . PRO A 1 319 ? -11.648 -23.062 -34.719 1 73 319 PRO A CA 1
ATOM 2515 C C . PRO A 1 319 ? -11.844 -23.312 -36.188 1 73 319 PRO A C 1
ATOM 2517 O O . PRO A 1 319 ? -11.367 -24.328 -36.719 1 73 319 PRO A O 1
ATOM 2520 N N . ASP A 1 320 ? -12.852 -22.578 -36.781 1 58.44 320 ASP A N 1
ATOM 2521 C CA . ASP A 1 320 ? -13.062 -22.703 -38.219 1 58.44 320 ASP A CA 1
ATOM 2522 C C . ASP A 1 320 ? -11.766 -22.5 -38.969 1 58.44 320 ASP A C 1
ATOM 2524 O O . ASP A 1 320 ? -10.969 -21.625 -38.656 1 58.44 320 ASP A O 1
ATOM 2528 N N . ASP A 1 321 ? -11.148 -23.469 -39.375 1 49.53 321 ASP A N 1
ATOM 2529 C CA . ASP A 1 321 ? -10.031 -23.297 -40.281 1 49.53 321 ASP A CA 1
ATOM 2530 C C . ASP A 1 321 ? -10.375 -22.281 -41.375 1 49.53 321 ASP A C 1
ATOM 2532 O O . ASP A 1 321 ? -11.273 -22.516 -42.188 1 49.53 321 ASP A O 1
ATOM 2536 N N . PRO A 1 322 ? -9.984 -21.047 -41.312 1 46.78 322 PRO A N 1
ATOM 2537 C CA . PRO A 1 322 ? -10.312 -20.203 -42.469 1 46.78 322 PRO A CA 1
ATOM 2538 C C . PRO A 1 322 ? -9.977 -20.875 -43.812 1 46.78 322 PRO A C 1
ATOM 2540 O O . PRO A 1 322 ? -10.469 -20.438 -44.844 1 46.78 322 PRO A O 1
ATOM 2543 N N . SER A 1 323 ? -8.859 -21.578 -43.938 1 39.44 323 SER A N 1
ATOM 2544 C CA . SER A 1 323 ? -8.484 -22.094 -45.25 1 39.44 323 SER A CA 1
ATOM 2545 C C . SER A 1 323 ? -9.406 -23.234 -45.656 1 39.44 323 SER A C 1
ATOM 2547 O O . SER A 1 323 ? -9.203 -23.844 -46.719 1 39.44 323 SER A O 1
ATOM 2549 N N . ASP A 1 324 ? -10.219 -23.688 -44.781 1 36.19 324 ASP A N 1
ATOM 2550 C CA . ASP A 1 324 ? -11.094 -24.734 -45.281 1 36.19 324 ASP A CA 1
ATOM 2551 C C . ASP A 1 324 ? -12.195 -24.141 -46.156 1 36.19 324 ASP A C 1
ATOM 2553 O O . ASP A 1 324 ? -13.062 -23.406 -45.656 1 36.19 324 ASP A O 1
ATOM 2557 N N . PRO A 1 325 ? -11.961 -23.984 -47.469 1 35.84 325 PRO A N 1
ATOM 2558 C CA . PRO A 1 325 ? -12.953 -23.516 -48.438 1 35.84 325 PRO A CA 1
ATOM 2559 C C . PRO A 1 325 ? -14.336 -24.125 -48.219 1 35.84 325 PRO A C 1
ATOM 2561 O O . PRO A 1 325 ? -15.344 -23.531 -48.562 1 35.84 325 PRO A O 1
ATOM 2564 N N . ASP A 1 326 ? -14.25 -25.5 -48.031 1 33.66 326 ASP A N 1
ATOM 2565 C CA . ASP A 1 326 ? -15.484 -26.266 -48.125 1 33.66 326 ASP A CA 1
ATOM 2566 C C . ASP A 1 326 ? -16.391 -26.016 -46.938 1 33.66 326 ASP A C 1
ATOM 2568 O O . ASP A 1 326 ? -17.391 -26.719 -46.75 1 33.66 326 ASP A O 1
ATOM 2572 N N . ALA A 1 327 ? -16.016 -25.266 -45.969 1 37.97 327 ALA A N 1
ATOM 2573 C CA . ALA A 1 327 ? -16.938 -24.969 -44.875 1 37.97 327 ALA A CA 1
ATOM 2574 C C . ALA A 1 327 ? -18.125 -24.156 -45.375 1 37.97 327 ALA A C 1
ATOM 2576 O O . ALA A 1 327 ? -18.891 -23.609 -44.594 1 37.97 327 ALA A O 1
ATOM 2577 N N . SER A 1 328 ? -18.234 -23.891 -46.688 1 34.62 328 SER A N 1
ATOM 2578 C CA . SER A 1 328 ? -19.406 -23.141 -47.156 1 34.62 328 SER A CA 1
ATOM 2579 C C . SER A 1 328 ? -20.703 -23.812 -46.688 1 34.62 328 SER A C 1
ATOM 2581 O O . SER A 1 328 ? -21.609 -23.125 -46.219 1 34.62 328 SER A O 1
ATOM 2583 N N . GLU A 1 329 ? -21.203 -24.875 -47.562 1 33.62 329 GLU A N 1
ATOM 2584 C CA . GLU A 1 329 ? -22.578 -25.312 -47.812 1 33.62 329 GLU A CA 1
ATOM 2585 C C . GLU A 1 329 ? -23.031 -26.328 -46.75 1 33.62 329 GLU A C 1
ATOM 2587 O O . GLU A 1 329 ? -23.703 -27.312 -47.094 1 33.62 329 GLU A O 1
ATOM 2592 N N . ALA A 1 330 ? -22.297 -26.516 -45.625 1 34.41 330 ALA A N 1
ATOM 2593 C CA . ALA A 1 330 ? -23.047 -27.594 -45 1 34.41 330 ALA A CA 1
ATOM 2594 C C . ALA A 1 330 ? -24.5 -27.172 -44.75 1 34.41 330 ALA A C 1
ATOM 2596 O O . ALA A 1 330 ? -24.766 -26.016 -44.406 1 34.41 330 ALA A O 1
ATOM 2597 N N . PRO A 1 331 ? -25.547 -28 -45.125 1 34.75 331 PRO A N 1
ATOM 2598 C CA . PRO A 1 331 ? -26.969 -27.734 -45 1 34.75 331 PRO A CA 1
ATOM 2599 C C . PRO A 1 331 ? -27.359 -27.188 -43.625 1 34.75 331 PRO A C 1
ATOM 2601 O O . PRO A 1 331 ? -26.656 -27.438 -42.656 1 34.75 331 PRO A O 1
ATOM 2604 N N . SER A 1 332 ? -28.281 -26.141 -43.438 1 36.31 332 SER A N 1
ATOM 2605 C CA . SER A 1 332 ? -29.016 -25.391 -42.438 1 36.31 332 SER A CA 1
ATOM 2606 C C . SER A 1 332 ? -29.406 -26.266 -41.25 1 36.31 332 SER A C 1
ATOM 2608 O O . SER A 1 332 ? -29.641 -25.766 -40.156 1 36.31 332 SER A O 1
ATOM 2610 N N . GLY A 1 333 ? -29.969 -27.531 -41.406 1 36.44 333 GLY A N 1
ATOM 2611 C CA . GLY A 1 333 ? -30.844 -28.188 -40.469 1 36.44 333 GLY A CA 1
ATOM 2612 C C . GLY A 1 333 ? -30.094 -28.812 -39.312 1 36.44 333 GLY A C 1
ATOM 2613 O O . GLY A 1 333 ? -30.703 -29.172 -38.281 1 36.44 333 GLY A O 1
ATOM 2614 N N . THR A 1 334 ? -29.172 -29.875 -39.562 1 36.5 334 THR A N 1
ATOM 2615 C CA . THR A 1 334 ? -28.766 -30.75 -38.469 1 36.5 334 THR A CA 1
ATOM 2616 C C . THR A 1 334 ? -27.797 -30.031 -37.531 1 36.5 334 THR A C 1
ATOM 2618 O O . THR A 1 334 ? -26.891 -29.344 -37.969 1 36.5 334 THR A O 1
ATOM 2621 N N . SER A 1 335 ? -28.172 -29.641 -36.25 1 40.19 335 SER A N 1
ATOM 2622 C CA . SER A 1 335 ? -27.406 -29.203 -35.094 1 40.19 335 SER A CA 1
ATOM 2623 C C . SER A 1 335 ? -25.984 -29.766 -35.125 1 40.19 335 SER A C 1
ATOM 2625 O O . SER A 1 335 ? -25.75 -30.906 -34.719 1 40.19 335 SER A O 1
ATOM 2627 N N . THR A 1 336 ? -25.203 -29.844 -36.094 1 43.62 336 THR A N 1
ATOM 2628 C CA . THR A 1 336 ? -23.875 -30.438 -36.156 1 43.62 336 THR A CA 1
ATOM 2629 C C . THR A 1 336 ? -23 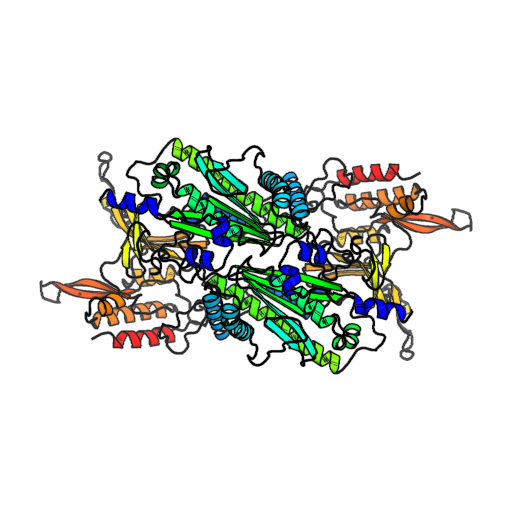-29.938 -35.031 1 43.62 336 THR A C 1
ATOM 2631 O O . THR A 1 336 ? -22.766 -28.734 -34.906 1 43.62 336 THR A O 1
ATOM 2634 N N . THR A 1 337 ? -23.047 -30.578 -33.812 1 51.56 337 THR A N 1
ATOM 2635 C CA . THR A 1 337 ? -22.156 -30.438 -32.656 1 51.56 337 THR A CA 1
ATOM 2636 C C . THR A 1 337 ? -20.734 -30.109 -33.094 1 51.56 337 THR A C 1
ATOM 2638 O O . THR A 1 337 ? -20.125 -30.891 -33.844 1 51.56 337 THR A O 1
ATOM 2641 N N . ALA A 1 338 ? -20.438 -28.953 -33.312 1 61.44 338 ALA A N 1
ATOM 2642 C CA . ALA A 1 338 ? -19.078 -28.516 -33.625 1 61.44 338 ALA A CA 1
ATOM 2643 C C . ALA A 1 338 ? -18.031 -29.375 -32.938 1 61.44 338 ALA A C 1
ATOM 2645 O O . ALA A 1 338 ? -18.203 -29.75 -31.766 1 61.44 338 ALA A O 1
ATOM 2646 N N . LEU A 1 339 ? -17.156 -30 -33.656 1 79.56 339 LEU A N 1
ATOM 2647 C CA . LEU A 1 339 ? -16.047 -30.812 -33.125 1 79.56 339 LEU A CA 1
ATOM 2648 C C . LEU A 1 339 ? -15.312 -30.047 -32.031 1 79.56 339 LEU A C 1
ATOM 2650 O O . LEU A 1 339 ? -15.094 -28.844 -32.156 1 79.56 339 LEU A O 1
ATOM 2654 N N . GLN A 1 340 ? -15.312 -30.656 -30.812 1 87.69 340 GLN A N 1
ATOM 2655 C CA . GLN A 1 340 ? -14.617 -30.109 -29.656 1 87.69 340 GLN A CA 1
ATOM 2656 C C . GLN A 1 340 ? -13.188 -30.641 -29.562 1 87.69 340 GLN A C 1
ATOM 2658 O O . GLN A 1 340 ? -12.938 -31.812 -29.859 1 87.69 340 GLN A O 1
ATOM 2663 N N . ILE A 1 341 ? -12.258 -29.75 -29.312 1 90.94 341 ILE A N 1
ATOM 2664 C CA . ILE A 1 341 ? -10.875 -30.156 -29.094 1 90.94 341 ILE A CA 1
ATOM 2665 C C . ILE A 1 341 ? -10.445 -29.766 -27.672 1 90.94 341 ILE A C 1
ATOM 2667 O O . ILE A 1 341 ? -10.984 -28.828 -27.094 1 90.94 341 ILE A O 1
ATOM 2671 N N . GLU A 1 342 ? -9.5 -30.594 -27.125 1 94.56 342 GLU A N 1
ATOM 2672 C CA . GLU A 1 342 ? -8.844 -30.203 -25.875 1 94.56 342 GLU A CA 1
ATOM 2673 C C . GLU A 1 342 ? -7.691 -29.234 -26.125 1 94.56 342 GLU A C 1
ATOM 2675 O O . GLU A 1 342 ? -6.945 -29.406 -27.094 1 94.56 342 GLU A O 1
ATOM 2680 N N . VAL A 1 343 ? -7.645 -28.25 -25.312 1 95 343 VAL A N 1
ATOM 2681 C CA . VAL A 1 343 ? -6.555 -27.281 -25.422 1 95 343 VAL A CA 1
ATOM 2682 C C . VAL A 1 343 ? -5.938 -27.031 -24.047 1 95 343 VAL A C 1
ATOM 2684 O O . VAL A 1 343 ? -6.488 -27.469 -23.031 1 95 343 VAL A O 1
ATOM 2687 N N . LEU A 1 344 ? -4.773 -26.453 -24.047 1 95.81 344 LEU A N 1
ATOM 2688 C CA . LEU A 1 344 ? -4.125 -26.031 -22.797 1 95.81 344 LEU A CA 1
ATOM 2689 C C . LEU A 1 344 ? -4.305 -24.547 -22.562 1 95.81 344 LEU A C 1
ATOM 2691 O O . LEU A 1 344 ? -4.082 -23.734 -23.469 1 95.81 344 LEU A O 1
ATOM 2695 N N . VAL A 1 345 ? -4.758 -24.203 -21.391 1 95.38 345 VAL A N 1
ATOM 2696 C CA . VAL A 1 345 ? -4.832 -22.797 -20.984 1 95.38 345 VAL A CA 1
ATOM 2697 C C . VAL A 1 345 ? -3.838 -22.547 -19.859 1 95.38 345 VAL A C 1
ATOM 2699 O O . VAL A 1 345 ? -3.82 -23.266 -18.859 1 95.38 345 VAL A O 1
ATOM 2702 N N . LYS A 1 346 ? -3.025 -21.547 -20.062 1 95.31 346 LYS A N 1
ATOM 2703 C CA . LYS A 1 346 ? -2.086 -21.109 -19.031 1 95.31 346 LYS A CA 1
ATOM 2704 C C . LYS A 1 346 ? -2.416 -19.703 -18.547 1 95.31 346 LYS A C 1
ATOM 2706 O O . LYS A 1 346 ? -2.535 -18.781 -19.344 1 95.31 346 LYS A O 1
ATOM 2711 N N . PHE A 1 347 ? -2.621 -19.578 -17.234 1 94.56 347 PHE A N 1
ATOM 2712 C CA . PHE A 1 347 ? -2.711 -18.25 -16.609 1 94.56 347 PHE A CA 1
ATOM 2713 C C . PHE A 1 347 ? -1.382 -17.875 -15.977 1 94.56 347 PHE A C 1
ATOM 2715 O O . PHE A 1 347 ? -0.803 -18.641 -15.219 1 94.56 347 PHE A O 1
ATOM 2722 N N . THR A 1 348 ? -0.87 -16.688 -16.344 1 93.38 348 THR A N 1
ATOM 2723 C CA . THR A 1 348 ? 0.422 -16.25 -15.828 1 93.38 348 THR A CA 1
ATOM 2724 C C . THR A 1 348 ? 0.505 -14.727 -15.805 1 93.38 348 THR A C 1
ATOM 2726 O O . THR A 1 348 ? -0.284 -14.047 -16.469 1 93.38 348 THR A O 1
ATOM 2729 N N . ASP A 1 349 ? 1.389 -14.227 -14.969 1 90.75 349 ASP A N 1
ATOM 2730 C CA . ASP A 1 349 ? 1.505 -12.773 -14.82 1 90.75 349 ASP A CA 1
ATOM 2731 C C . ASP A 1 349 ? 2.381 -12.18 -15.922 1 90.75 349 ASP A C 1
ATOM 2733 O O . ASP A 1 349 ? 2.373 -10.969 -16.141 1 90.75 349 ASP A O 1
ATOM 2737 N N . ARG A 1 350 ? 3.098 -13.016 -16.609 1 91.12 350 ARG A N 1
ATOM 2738 C CA . ARG A 1 350 ? 3.943 -12.578 -17.719 1 91.12 350 ARG A CA 1
ATOM 2739 C C . ARG A 1 350 ? 3.936 -13.594 -18.844 1 91.12 350 ARG A C 1
ATOM 2741 O O . ARG A 1 350 ? 3.928 -14.805 -18.609 1 91.12 350 ARG A O 1
ATOM 2748 N N . TYR A 1 351 ? 3.885 -13.047 -20.062 1 95.06 351 TYR A N 1
ATOM 2749 C CA . TYR A 1 351 ? 3.859 -13.922 -21.219 1 95.06 351 TYR A CA 1
ATOM 2750 C C . TYR A 1 351 ? 4.246 -13.164 -22.484 1 95.06 351 TYR A C 1
ATOM 2752 O O . TYR A 1 351 ? 3.885 -12 -22.656 1 95.06 351 TYR A O 1
ATOM 2760 N N . ASP A 1 352 ? 4.965 -13.859 -23.391 1 96.69 352 ASP A N 1
ATOM 2761 C CA . ASP A 1 352 ? 5.344 -13.273 -24.672 1 96.69 352 ASP A CA 1
ATOM 2762 C C . ASP A 1 352 ? 4.656 -13.992 -25.828 1 96.69 352 ASP A C 1
ATOM 2764 O O . ASP A 1 352 ? 5.238 -14.883 -26.453 1 96.69 352 ASP A O 1
ATOM 2768 N N . PRO A 1 353 ? 3.527 -13.469 -26.234 1 96.56 353 PRO A N 1
ATOM 2769 C CA . PRO A 1 353 ? 2.797 -14.148 -27.297 1 96.56 353 PRO A CA 1
ATOM 2770 C C . PRO A 1 353 ? 3.504 -14.047 -28.656 1 96.56 353 PRO A C 1
ATOM 2772 O O . PRO A 1 353 ? 3.35 -14.93 -29.5 1 96.56 353 PRO A O 1
ATOM 2775 N N . LEU A 1 354 ? 4.262 -13.039 -28.859 1 97 354 LEU A N 1
ATOM 2776 C CA . LEU A 1 354 ? 4.969 -12.875 -30.125 1 97 354 LEU A CA 1
ATOM 2777 C C . LEU A 1 354 ? 6.02 -13.961 -30.312 1 97 354 LEU A C 1
ATOM 2779 O O . LEU A 1 354 ? 6.07 -14.609 -31.359 1 97 354 LEU A O 1
ATOM 2783 N N . ALA A 1 355 ? 6.836 -14.141 -29.344 1 98.25 355 ALA A N 1
ATOM 2784 C CA . ALA A 1 355 ? 7.844 -15.195 -29.391 1 98.25 355 ALA A CA 1
ATOM 2785 C C . ALA A 1 355 ? 7.199 -16.562 -29.594 1 98.25 355 ALA A C 1
ATOM 2787 O O . ALA A 1 355 ? 7.699 -17.391 -30.359 1 98.25 355 ALA A O 1
ATOM 2788 N N . HIS A 1 356 ? 6.129 -16.75 -28.875 1 98.44 356 HIS A N 1
ATOM 2789 C CA . HIS A 1 356 ? 5.387 -18 -29 1 98.44 356 HIS A CA 1
ATOM 2790 C C . HIS A 1 356 ? 4.918 -18.219 -30.438 1 98.44 356 HIS A C 1
ATOM 2792 O O . HIS A 1 356 ? 5.094 -19.312 -31 1 98.44 356 HIS A O 1
ATOM 2798 N N . ARG A 1 357 ? 4.363 -17.25 -31.047 1 97.94 357 ARG A N 1
ATOM 2799 C CA . ARG A 1 357 ? 3.814 -17.359 -32.406 1 97.94 357 ARG A CA 1
ATOM 2800 C C . ARG A 1 357 ? 4.922 -17.578 -33.438 1 97.94 357 ARG A C 1
ATOM 2802 O O . ARG A 1 357 ? 4.73 -18.312 -34.406 1 97.94 357 ARG A O 1
ATOM 2809 N N . ILE A 1 358 ? 6.004 -16.938 -33.219 1 98.12 358 ILE A N 1
ATOM 2810 C CA . ILE A 1 358 ? 7.145 -17.109 -34.094 1 98.12 358 ILE A CA 1
ATOM 2811 C C . ILE A 1 358 ? 7.559 -18.578 -34.125 1 98.12 358 ILE A C 1
ATOM 2813 O O . ILE A 1 358 ? 7.715 -19.172 -35.188 1 98.12 358 ILE A O 1
ATOM 2817 N N . LEU A 1 359 ? 7.656 -19.188 -33 1 98.44 359 LEU A N 1
ATOM 2818 C CA . LEU A 1 359 ? 8.086 -20.578 -32.938 1 98.44 359 LEU A CA 1
ATOM 2819 C C . LEU A 1 359 ? 6.973 -21.516 -33.375 1 98.44 359 LEU A C 1
ATOM 2821 O O . LEU A 1 359 ? 7.246 -22.547 -34 1 98.44 359 LEU A O 1
ATOM 2825 N N . ALA A 1 360 ? 5.77 -21.156 -33.031 1 98 360 ALA A N 1
ATOM 2826 C CA . ALA A 1 360 ? 4.648 -21.969 -33.469 1 98 360 ALA A CA 1
ATOM 2827 C C . ALA A 1 360 ? 4.574 -22.031 -35 1 98 360 ALA A C 1
ATOM 2829 O O . ALA A 1 360 ? 4.312 -23.094 -35.594 1 98 360 ALA A O 1
ATOM 2830 N N . ALA A 1 361 ? 4.766 -20.969 -35.625 1 97.19 361 ALA A N 1
ATOM 2831 C CA . ALA A 1 361 ? 4.742 -20.891 -37.094 1 97.19 361 ALA A CA 1
ATOM 2832 C C . ALA A 1 361 ? 5.832 -21.781 -37.688 1 97.19 361 ALA A C 1
ATOM 2834 O O . ALA A 1 361 ? 5.645 -22.344 -38.781 1 97.19 361 ALA A O 1
ATOM 2835 N N . ALA A 1 362 ? 6.914 -21.891 -37.062 1 96.88 362 ALA A N 1
ATOM 2836 C CA . ALA A 1 362 ? 8.039 -22.688 -37.531 1 96.88 362 ALA A CA 1
ATOM 2837 C C . ALA A 1 362 ? 7.883 -24.156 -37.125 1 96.88 362 ALA A C 1
ATOM 2839 O O . ALA A 1 362 ? 8.719 -24.984 -37.469 1 96.88 362 ALA A O 1
ATOM 2840 N N . GLY A 1 363 ? 6.855 -24.406 -36.344 1 95.69 363 GLY A N 1
ATOM 2841 C CA . GLY A 1 363 ? 6.578 -25.781 -35.938 1 95.69 363 GLY A CA 1
ATOM 2842 C C . GLY A 1 363 ? 7.309 -26.188 -34.656 1 95.69 363 GLY A C 1
ATOM 2843 O O . GLY A 1 363 ? 7.371 -27.359 -34.344 1 95.69 363 GLY A O 1
ATOM 2844 N N . PHE A 1 364 ? 7.836 -25.203 -33.875 1 97.88 364 PHE A N 1
ATOM 2845 C CA . PHE A 1 364 ? 8.688 -25.516 -32.75 1 97.88 364 PHE A CA 1
ATOM 2846 C C . PHE A 1 364 ? 7.988 -25.156 -31.438 1 97.88 364 PHE A C 1
ATOM 2848 O O . PHE A 1 364 ? 8.609 -25.156 -30.375 1 97.88 364 PHE A O 1
ATOM 2855 N N . ALA A 1 365 ? 6.742 -24.766 -31.422 1 98.19 365 ALA A N 1
ATOM 2856 C CA . ALA A 1 365 ? 5.895 -24.516 -30.266 1 98.19 365 ALA A CA 1
ATOM 2857 C C . ALA A 1 365 ? 4.449 -24.906 -30.531 1 98.19 365 ALA A C 1
ATOM 2859 O O . ALA A 1 365 ? 4.059 -25.109 -31.688 1 98.19 365 ALA A O 1
ATOM 2860 N N . PRO A 1 366 ? 3.699 -25.172 -29.484 1 97.75 366 PRO A N 1
ATOM 2861 C CA . PRO A 1 366 ? 2.277 -25.406 -29.734 1 97.75 366 PRO A CA 1
ATOM 2862 C C . PRO A 1 366 ? 1.595 -24.25 -30.453 1 97.75 366 PRO A C 1
ATOM 2864 O O . PRO A 1 366 ? 1.996 -23.094 -30.281 1 97.75 366 PRO A O 1
ATOM 2867 N N . ARG A 1 367 ? 0.604 -24.594 -31.172 1 96.31 367 ARG A N 1
ATOM 2868 C CA . ARG A 1 367 ? -0.208 -23.531 -31.766 1 96.31 367 ARG A CA 1
ATOM 2869 C C . ARG A 1 367 ? -0.826 -22.641 -30.688 1 96.31 367 ARG A C 1
ATOM 2871 O O . ARG A 1 367 ? -1.35 -23.156 -29.688 1 96.31 367 ARG A O 1
ATOM 2878 N N . LEU A 1 368 ? -0.723 -21.391 -30.828 1 96.31 368 LEU A N 1
ATOM 2879 C CA . LEU A 1 368 ? -1.351 -20.438 -29.922 1 96.31 368 LEU A CA 1
ATOM 2880 C C . LEU A 1 368 ? -2.68 -19.938 -30.484 1 96.31 368 LEU A C 1
ATOM 2882 O O . LEU A 1 368 ? -2.701 -19.156 -31.422 1 96.31 368 LEU A O 1
ATOM 2886 N N . TYR A 1 369 ? -3.736 -20.359 -29.938 1 93.75 369 TYR A N 1
ATOM 2887 C CA . TYR A 1 369 ? -5.055 -19.984 -30.438 1 93.75 369 TYR A CA 1
ATOM 2888 C C . TYR A 1 369 ? -5.398 -18.562 -30.047 1 93.75 369 TYR A C 1
ATOM 2890 O O . TYR A 1 369 ? -5.969 -17.812 -30.844 1 93.75 369 TYR A O 1
ATOM 2898 N N . SER A 1 370 ? -5.094 -18.188 -28.828 1 92.31 370 SER A N 1
ATOM 2899 C CA . SER A 1 370 ? -5.32 -16.812 -28.359 1 92.31 370 SER A CA 1
ATOM 2900 C C . SER A 1 370 ? -4.488 -16.5 -27.125 1 92.31 370 SER A C 1
ATOM 2902 O O . SER A 1 370 ? -4.055 -17.422 -26.422 1 92.31 370 SER A O 1
ATOM 2904 N N . CYS A 1 371 ? -4.168 -15.289 -26.953 1 93.69 371 CYS A N 1
ATOM 2905 C CA . CYS A 1 371 ? -3.533 -14.766 -25.766 1 93.69 371 CYS A CA 1
ATOM 2906 C C . CYS A 1 371 ? -4.098 -13.391 -25.406 1 93.69 371 CYS A C 1
ATOM 2908 O O . CYS A 1 371 ? -3.992 -12.445 -26.188 1 93.69 371 CYS A O 1
ATOM 2910 N N . SER A 1 372 ? -4.73 -13.312 -24.266 1 91.44 372 SER A N 1
ATOM 2911 C CA . SER A 1 372 ? -5.363 -12.062 -23.859 1 91.44 372 SER A CA 1
ATOM 2912 C C . SER A 1 372 ? -5.121 -11.781 -22.375 1 91.44 372 SER A C 1
ATOM 2914 O O . SER A 1 372 ? -4.719 -12.672 -21.625 1 91.44 372 SER A O 1
ATOM 2916 N N . ARG A 1 373 ? -5.367 -10.523 -22.062 1 91.56 373 ARG A N 1
ATOM 2917 C CA . ARG A 1 373 ? -5.309 -10.148 -20.656 1 91.56 373 ARG A CA 1
ATOM 2918 C C . ARG A 1 373 ? -6.656 -10.359 -19.984 1 91.56 373 ARG A C 1
ATOM 2920 O O . ARG A 1 373 ? -7.707 -10.133 -20.578 1 91.56 373 ARG A O 1
ATOM 2927 N N . VAL A 1 374 ? -6.555 -10.812 -18.734 1 91.44 374 VAL A N 1
ATOM 2928 C CA . VAL A 1 374 ? -7.758 -10.961 -17.922 1 91.44 374 VAL A CA 1
ATOM 2929 C C . VAL A 1 374 ? -7.566 -10.266 -16.578 1 91.44 374 VAL A C 1
ATOM 2931 O O . VAL A 1 374 ? -6.438 -9.961 -16.188 1 91.44 374 VAL A O 1
ATOM 2934 N N . HIS A 1 375 ? -8.68 -9.938 -15.898 1 89.69 375 HIS A N 1
ATOM 2935 C CA . HIS A 1 375 ? -8.586 -9.305 -14.594 1 89.69 375 HIS A CA 1
ATOM 2936 C C . HIS A 1 375 ? -7.75 -10.141 -13.633 1 89.69 375 HIS A C 1
ATOM 2938 O O . HIS A 1 375 ? -7.766 -11.375 -13.695 1 89.69 375 HIS A O 1
ATOM 2944 N N . GLY A 1 376 ? -7.051 -9.469 -12.742 1 87.81 376 GLY A N 1
ATOM 2945 C CA . GLY A 1 376 ? -6.098 -10.086 -11.836 1 87.81 376 GLY A CA 1
ATOM 2946 C C . GLY A 1 376 ? -4.656 -9.922 -12.273 1 87.81 376 GLY A C 1
ATOM 2947 O O . GLY A 1 376 ? -3.76 -10.594 -11.766 1 87.81 376 GLY A O 1
ATOM 2948 N N . GLU A 1 377 ? -4.539 -9.086 -13.289 1 87.19 377 GLU A N 1
ATOM 2949 C CA . GLU A 1 377 ? -3.213 -8.805 -13.82 1 87.19 377 GLU A CA 1
ATOM 2950 C C . GLU A 1 377 ? -2.57 -10.062 -14.406 1 87.19 377 GLU A C 1
ATOM 2952 O O . GLU A 1 377 ? -1.413 -10.367 -14.109 1 87.19 377 GLU A O 1
ATOM 2957 N N . LEU A 1 378 ? -3.414 -10.789 -15.219 1 92.38 378 LEU A N 1
ATOM 2958 C CA . LEU A 1 378 ? -2.943 -12.078 -15.727 1 92.38 378 LEU A CA 1
ATOM 2959 C C . LEU A 1 378 ? -3.086 -12.148 -17.234 1 92.38 378 LEU A C 1
ATOM 2961 O O . LEU A 1 378 ? -3.953 -11.492 -17.828 1 92.38 378 LEU A O 1
ATOM 2965 N N . TYR A 1 379 ? -2.248 -12.969 -17.812 1 92.81 379 TYR A N 1
ATOM 2966 C CA . TYR A 1 379 ? -2.408 -13.445 -19.172 1 92.81 379 TYR A CA 1
ATOM 2967 C C . TYR A 1 379 ? -3.158 -14.773 -19.203 1 92.81 379 TYR A C 1
ATOM 2969 O O . TYR A 1 379 ? -3.006 -15.602 -18.297 1 92.81 379 TYR A O 1
ATOM 2977 N N . MET A 1 380 ? -3.938 -14.891 -20.156 1 94.5 380 MET A N 1
ATOM 2978 C CA . MET A 1 380 ? -4.559 -16.172 -20.516 1 94.5 380 MET A CA 1
ATOM 2979 C C . MET A 1 380 ? -4.109 -16.625 -21.891 1 94.5 380 MET A C 1
ATOM 2981 O O . MET A 1 380 ? -4.539 -16.078 -22.906 1 94.5 380 MET A O 1
ATOM 2985 N N . ALA A 1 381 ? -3.268 -17.609 -21.891 1 95.62 381 ALA A N 1
ATOM 2986 C CA . ALA A 1 381 ? -2.789 -18.172 -23.156 1 95.62 381 ALA A CA 1
ATOM 2987 C C . ALA A 1 381 ? -3.496 -19.484 -23.469 1 95.62 381 ALA A C 1
ATOM 2989 O O . ALA A 1 381 ? -3.414 -20.438 -22.688 1 95.62 381 ALA A O 1
ATOM 2990 N N . VAL A 1 382 ? -4.219 -19.516 -24.516 1 95.31 382 VAL A N 1
ATOM 2991 C CA . VAL A 1 382 ? -4.902 -20.719 -25 1 95.31 382 VAL A CA 1
ATOM 2992 C C . VAL A 1 382 ? -4.09 -21.359 -26.125 1 95.31 382 VAL A C 1
ATOM 2994 O O . VAL A 1 382 ? -3.875 -20.734 -27.172 1 95.31 382 VAL A O 1
ATOM 2997 N N . MET A 1 383 ? -3.691 -22.625 -25.953 1 96.56 383 MET A N 1
ATOM 2998 C CA . MET A 1 383 ? -2.766 -23.219 -26.922 1 96.56 383 MET A CA 1
ATOM 2999 C C . MET A 1 383 ? -3.051 -24.703 -27.125 1 96.56 383 MET A C 1
ATOM 3001 O O . MET A 1 383 ? -3.836 -25.297 -26.391 1 96.56 383 MET A O 1
ATOM 3005 N N . GLU A 1 384 ? -2.426 -25.188 -28.078 1 95.88 384 GLU A N 1
ATOM 3006 C CA . GLU A 1 384 ? -2.49 -26.609 -28.422 1 95.88 384 GLU A CA 1
ATOM 3007 C C . GLU A 1 384 ? -1.987 -27.469 -27.266 1 95.88 384 GLU A C 1
ATOM 3009 O O . GLU A 1 384 ? -0.987 -27.141 -26.625 1 95.88 384 GLU A O 1
ATOM 3014 N N . LEU A 1 385 ? -2.76 -28.469 -27 1 94.94 385 LEU A N 1
ATOM 3015 C CA . LEU A 1 385 ? -2.289 -29.484 -26.062 1 94.94 385 LEU A CA 1
ATOM 3016 C C . LEU A 1 385 ? -1.379 -30.484 -26.766 1 94.94 385 LEU A C 1
ATOM 3018 O O . LEU A 1 385 ? -1.84 -31.281 -27.578 1 94.94 385 LEU A O 1
ATOM 3022 N N . LEU A 1 386 ? -0.161 -30.484 -26.422 1 93.88 386 LEU A N 1
ATOM 3023 C CA . LEU A 1 386 ? 0.823 -31.312 -27.109 1 93.88 386 LEU A CA 1
ATOM 3024 C C . LEU A 1 386 ? 0.782 -32.75 -26.578 1 93.88 386 LEU A C 1
ATOM 3026 O O . LEU A 1 386 ? 0.617 -32.969 -25.359 1 93.88 386 LEU A O 1
ATOM 3030 N N . PRO A 1 387 ? 0.922 -33.562 -27.5 1 89.12 387 PRO A N 1
ATOM 3031 C CA . PRO A 1 387 ? 1.13 -34.938 -27.031 1 89.12 387 PRO A CA 1
ATOM 3032 C C . PRO A 1 387 ? 2.555 -35.188 -26.547 1 89.12 387 PRO A C 1
ATOM 3034 O O . PRO A 1 387 ? 3.477 -34.438 -26.922 1 89.12 387 PRO A O 1
ATOM 3037 N N . GLY A 1 388 ? 2.742 -36.031 -25.641 1 86.25 388 GLY A N 1
ATOM 3038 C CA . GLY A 1 388 ? 4.07 -36.406 -25.188 1 86.25 388 GLY A CA 1
ATOM 3039 C C . GLY A 1 388 ? 4.426 -35.844 -23.828 1 86.25 388 GLY A C 1
ATOM 3040 O O . GLY A 1 388 ? 3.543 -35.406 -23.078 1 86.25 388 GLY A O 1
ATOM 3041 N N . TRP A 1 389 ? 5.785 -35.969 -23.516 1 87.38 389 TRP A N 1
ATOM 3042 C CA . TRP A 1 389 ? 6.277 -35.562 -22.203 1 87.38 389 TRP A CA 1
ATOM 3043 C C . TRP A 1 389 ? 7.434 -34.594 -22.344 1 87.38 389 TRP A C 1
ATOM 3045 O O . TRP A 1 389 ? 8.133 -34.562 -23.359 1 87.38 389 TRP A O 1
ATOM 3055 N N . THR A 1 390 ? 7.582 -33.875 -21.328 1 90.75 390 THR A N 1
ATOM 3056 C CA . THR A 1 390 ? 8.758 -33 -21.297 1 90.75 390 THR A CA 1
ATOM 3057 C C . THR A 1 390 ? 10.039 -33.812 -21.266 1 90.75 390 THR A C 1
ATOM 3059 O O . THR A 1 390 ? 10.023 -35 -20.859 1 90.75 390 THR A O 1
ATOM 3062 N N . MET A 1 391 ? 11.055 -33.188 -21.703 1 90.94 391 MET A N 1
ATOM 3063 C CA . MET A 1 391 ? 12.367 -33.812 -21.672 1 90.94 391 MET A CA 1
ATOM 3064 C C . MET A 1 391 ? 12.734 -34.25 -20.266 1 90.94 391 MET A C 1
ATOM 3066 O O . MET A 1 391 ? 13.336 -35.312 -20.062 1 90.94 391 MET A O 1
ATOM 3070 N N . GLU A 1 392 ? 12.359 -33.438 -19.312 1 89.31 392 GLU A N 1
ATOM 3071 C CA . GLU A 1 392 ? 12.625 -33.781 -17.922 1 89.31 392 GLU A CA 1
ATOM 3072 C C . GLU A 1 392 ? 11.906 -35.062 -17.5 1 89.31 392 GLU A C 1
ATOM 3074 O O . GLU A 1 392 ? 12.5 -35.938 -16.891 1 89.31 392 GLU A O 1
ATOM 3079 N N . HIS A 1 393 ? 10.68 -35.062 -17.781 1 85 393 HIS A N 1
ATOM 3080 C CA . HIS A 1 393 ? 9.891 -36.25 -17.422 1 85 393 HIS A CA 1
ATOM 3081 C C . HIS A 1 393 ? 10.375 -37.5 -18.172 1 85 393 HIS A C 1
ATOM 3083 O O . HIS A 1 393 ? 10.406 -38.594 -17.625 1 85 393 HIS A O 1
ATOM 3089 N N . GLN A 1 394 ? 10.664 -37.344 -19.438 1 82.38 394 GLN A N 1
ATOM 3090 C CA . GLN A 1 394 ? 11.148 -38.438 -20.281 1 82.38 394 GLN A CA 1
ATOM 3091 C C . GLN A 1 394 ? 12.422 -39.031 -19.703 1 82.38 394 GLN A C 1
ATOM 3093 O O . GLN A 1 394 ? 12.578 -40.281 -19.719 1 82.38 394 GLN A O 1
ATOM 3098 N N . THR A 1 395 ? 13.242 -38.219 -19.234 1 84.62 395 THR A N 1
ATOM 3099 C CA . THR A 1 395 ? 14.531 -38.719 -18.75 1 84.62 395 THR A CA 1
ATOM 3100 C C . THR A 1 395 ? 14.414 -39.219 -17.312 1 84.62 395 THR A C 1
ATOM 3102 O O . THR A 1 395 ? 14.883 -40.281 -16.984 1 84.62 395 THR A O 1
ATOM 3105 N N . LYS A 1 396 ? 13.797 -38.469 -16.422 1 80.69 396 LYS A N 1
ATOM 3106 C CA . LYS A 1 396 ? 13.805 -38.75 -15 1 80.69 396 LYS A CA 1
ATOM 3107 C C . LYS A 1 396 ? 12.773 -39.812 -14.648 1 80.69 396 LYS A C 1
ATOM 3109 O O . LYS A 1 396 ? 13.047 -40.719 -13.844 1 80.69 396 LYS A O 1
ATOM 3114 N N . ARG A 1 397 ? 11.734 -39.719 -15.289 1 75.19 397 ARG A N 1
ATOM 3115 C CA . ARG A 1 397 ? 10.664 -40.594 -14.867 1 75.19 397 ARG A CA 1
ATOM 3116 C C . ARG A 1 397 ? 10.617 -41.844 -15.742 1 75.19 397 ARG A C 1
ATOM 3118 O O . ARG A 1 397 ? 10.5 -42.969 -15.242 1 75.19 397 ARG A O 1
ATOM 3125 N N . LEU A 1 398 ? 10.883 -41.594 -17.062 1 74.88 398 LEU A N 1
ATOM 3126 C CA . LEU A 1 398 ? 10.758 -42.719 -17.969 1 74.88 398 LEU A CA 1
ATOM 3127 C C . LEU A 1 398 ? 12.117 -43.375 -18.219 1 74.88 398 LEU A C 1
ATOM 3129 O O . LEU A 1 398 ? 12.195 -44.5 -18.719 1 74.88 398 LEU A O 1
ATOM 3133 N N . GLY A 1 399 ? 13.156 -42.688 -17.812 1 79 399 GLY A N 1
ATOM 3134 C CA . GLY A 1 399 ? 14.5 -43.219 -18.016 1 79 399 GLY A CA 1
ATOM 3135 C C . GLY A 1 399 ? 14.844 -43.438 -19.469 1 79 399 GLY A C 1
ATOM 3136 O O . GLY A 1 399 ? 15.578 -44.344 -19.812 1 79 399 GLY A O 1
ATOM 3137 N N . LYS A 1 400 ? 14.18 -42.75 -20.328 1 80.06 400 LYS A N 1
ATOM 3138 C CA . LYS A 1 400 ? 14.383 -42.906 -21.766 1 80.06 400 LYS A CA 1
ATOM 3139 C C . LYS A 1 400 ? 15.406 -41.906 -22.297 1 80.06 400 LYS A C 1
ATOM 3141 O O . LYS A 1 400 ? 15.477 -40.781 -21.828 1 80.06 400 LYS A O 1
ATOM 3146 N N . ALA A 1 401 ? 16.125 -42.438 -23.188 1 79 401 ALA A N 1
ATOM 3147 C CA . ALA A 1 401 ? 17.109 -41.594 -23.844 1 79 401 ALA A CA 1
ATOM 3148 C C . ALA A 1 401 ? 16.438 -40.562 -24.719 1 79 401 ALA A C 1
ATOM 3150 O O . ALA A 1 401 ? 15.383 -40.812 -25.297 1 79 401 ALA A O 1
ATOM 3151 N N . VAL A 1 402 ? 16.922 -39.406 -24.703 1 88.75 402 VAL A N 1
ATOM 3152 C CA . VAL A 1 402 ? 16.453 -38.375 -25.594 1 88.75 402 VAL A CA 1
ATOM 3153 C C . VAL A 1 402 ? 17.312 -38.344 -26.859 1 88.75 402 VAL A C 1
ATOM 3155 O O . VAL A 1 402 ? 18.516 -38.094 -26.781 1 88.75 402 VAL A O 1
ATOM 3158 N N . PRO A 1 403 ? 16.703 -38.656 -28 1 90.19 403 PRO A N 1
ATOM 3159 C CA . PRO A 1 403 ? 17.5 -38.719 -29.234 1 90.19 403 PRO A CA 1
ATOM 3160 C C . PRO A 1 403 ? 18.016 -37.344 -29.656 1 90.19 403 PRO A C 1
ATOM 3162 O O . PRO A 1 403 ? 17.531 -36.312 -29.188 1 90.19 403 PRO A O 1
ATOM 3165 N N . LEU A 1 404 ? 18.984 -37.344 -30.562 1 91.88 404 LEU A N 1
ATOM 3166 C CA . LEU A 1 404 ? 19.609 -36.125 -31.062 1 91.88 404 LEU A CA 1
ATOM 3167 C C . LEU A 1 404 ? 18.625 -35.281 -31.891 1 91.88 404 LEU A C 1
ATOM 3169 O O . LEU A 1 404 ? 18.797 -34.062 -32.031 1 91.88 404 LEU A O 1
ATOM 3173 N N . SER A 1 405 ? 17.625 -35.969 -32.375 1 92 405 SER A N 1
ATOM 3174 C CA . SER A 1 405 ? 16.609 -35.25 -33.156 1 92 405 SER A CA 1
ATOM 3175 C C . SER A 1 405 ? 15.906 -34.188 -32.312 1 92 405 SER A C 1
ATOM 3177 O O . SER A 1 405 ? 15.523 -33.125 -32.812 1 92 405 SER A O 1
ATOM 3179 N N . VAL A 1 406 ? 15.773 -34.469 -31.062 1 94.12 406 VAL A N 1
ATOM 3180 C CA . VAL A 1 406 ? 15.172 -33.531 -30.125 1 94.12 406 VAL A CA 1
ATOM 3181 C C . VAL A 1 406 ? 16.078 -32.312 -29.984 1 94.12 406 VAL A C 1
ATOM 3183 O O . VAL A 1 406 ? 15.609 -31.172 -30.078 1 94.12 406 VAL A O 1
ATOM 3186 N N . PHE A 1 407 ? 17.328 -32.531 -29.828 1 94.94 407 PHE A N 1
ATOM 3187 C CA . PHE A 1 407 ? 18.297 -31.453 -29.703 1 94.94 407 PHE A CA 1
ATOM 3188 C C . PHE A 1 407 ? 18.281 -30.578 -30.953 1 94.94 407 PHE A C 1
ATOM 3190 O O . PHE A 1 407 ? 18.344 -29.359 -30.844 1 94.94 407 PHE A O 1
ATOM 3197 N N . ASP A 1 408 ? 18.25 -31.234 -32.062 1 95.62 408 ASP A N 1
ATOM 3198 C CA . ASP A 1 408 ? 18.234 -30.5 -33.344 1 95.62 408 ASP A CA 1
ATOM 3199 C C . ASP A 1 408 ? 17.016 -29.578 -33.438 1 95.62 408 ASP A C 1
ATOM 3201 O O . ASP A 1 408 ? 17.125 -28.453 -33.938 1 95.62 408 ASP A O 1
ATOM 3205 N N . CYS A 1 409 ? 15.898 -30.047 -32.969 1 96.56 409 CYS A N 1
ATOM 3206 C CA . CYS A 1 409 ? 14.688 -29.234 -32.938 1 96.56 409 CYS A CA 1
ATOM 3207 C C . CYS A 1 409 ? 14.852 -28.016 -32.031 1 96.56 409 CYS A C 1
ATOM 3209 O O . CYS A 1 409 ? 14.477 -26.906 -32.406 1 96.56 409 CYS A O 1
ATOM 3211 N N . VAL A 1 410 ? 15.406 -28.234 -30.859 1 98 410 VAL A N 1
ATOM 3212 C CA . VAL A 1 410 ? 15.578 -27.172 -29.875 1 98 410 VAL A CA 1
ATOM 3213 C C . VAL A 1 410 ? 16.547 -26.125 -30.422 1 98 410 VAL A C 1
ATOM 3215 O O . VAL A 1 410 ? 16.312 -24.922 -30.312 1 98 410 VAL A O 1
ATOM 3218 N N . ARG A 1 411 ? 17.641 -26.594 -30.984 1 97.94 411 ARG A N 1
ATOM 3219 C CA . ARG A 1 411 ? 18.609 -25.688 -31.578 1 97.94 411 ARG A CA 1
ATOM 3220 C C . ARG A 1 411 ? 17.969 -24.828 -32.656 1 97.94 411 ARG A C 1
ATOM 3222 O O . ARG A 1 411 ? 18.172 -23.609 -32.688 1 97.94 411 ARG A O 1
ATOM 3229 N N . ALA A 1 412 ? 17.234 -25.469 -33.531 1 98.19 412 ALA A N 1
ATOM 3230 C CA . ALA A 1 412 ? 16.547 -24.75 -34.594 1 98.19 412 ALA A CA 1
ATOM 3231 C C . ALA A 1 412 ? 15.586 -23.719 -34.031 1 98.19 412 ALA A C 1
ATOM 3233 O O . ALA A 1 412 ? 15.469 -22.609 -34.594 1 98.19 412 ALA A O 1
ATOM 3234 N N . ALA A 1 413 ? 14.883 -24.078 -33.031 1 98.56 413 ALA A N 1
ATOM 3235 C CA . ALA A 1 413 ? 13.945 -23.156 -32.375 1 98.56 413 ALA A CA 1
ATOM 3236 C C . ALA A 1 413 ? 14.664 -21.938 -31.828 1 98.56 413 ALA A C 1
ATOM 3238 O O . ALA A 1 413 ? 14.219 -20.797 -32.031 1 98.56 413 ALA A O 1
ATOM 3239 N N . ILE A 1 414 ? 15.781 -22.156 -31.141 1 98.62 414 ILE A N 1
ATOM 3240 C CA . ILE A 1 414 ? 16.562 -21.078 -30.531 1 98.62 414 ILE A CA 1
ATOM 3241 C C . ILE A 1 414 ? 17.141 -20.172 -31.625 1 98.62 414 ILE A C 1
ATOM 3243 O O . ILE A 1 414 ? 17.109 -18.953 -31.5 1 98.62 414 ILE A O 1
ATOM 3247 N N . ASP A 1 415 ? 17.609 -20.812 -32.688 1 98.44 415 ASP A N 1
ATOM 3248 C CA . ASP A 1 415 ? 18.109 -20.031 -33.812 1 98.44 415 ASP A CA 1
ATOM 3249 C C . ASP A 1 415 ? 17.031 -19.125 -34.375 1 98.44 415 ASP A C 1
ATOM 3251 O O . ASP A 1 415 ? 17.281 -17.969 -34.719 1 98.44 415 ASP A O 1
ATOM 3255 N N . ARG A 1 416 ? 15.898 -19.688 -34.5 1 98.44 416 ARG A N 1
ATOM 3256 C CA . ARG A 1 416 ? 14.781 -18.938 -35.062 1 98.44 416 ARG A CA 1
ATOM 3257 C C . ARG A 1 416 ? 14.453 -17.719 -34.188 1 98.44 416 ARG A C 1
ATOM 3259 O O . ARG A 1 416 ? 14.172 -16.641 -34.719 1 98.44 416 ARG A O 1
ATOM 3266 N N . LEU A 1 417 ? 14.422 -17.844 -32.906 1 98.56 417 LEU A N 1
ATOM 3267 C CA . LEU A 1 417 ? 14.188 -16.719 -32 1 98.56 417 LEU A CA 1
ATOM 3268 C C . LEU A 1 417 ? 15.32 -15.703 -32.094 1 98.56 417 LEU A C 1
ATOM 3270 O O . LEU A 1 417 ? 15.07 -14.492 -32.094 1 98.56 417 LEU A O 1
ATOM 3274 N N . HIS A 1 418 ? 16.516 -16.219 -32.156 1 98.56 418 HIS A N 1
ATOM 3275 C CA . HIS A 1 418 ? 17.688 -15.359 -32.156 1 98.56 418 HIS A CA 1
ATOM 3276 C C . HIS A 1 418 ? 17.734 -14.508 -33.406 1 98.56 418 HIS A C 1
ATOM 3278 O O . HIS A 1 418 ? 18.25 -13.391 -33.406 1 98.56 418 HIS A O 1
ATOM 3284 N N . GLU A 1 419 ? 17.203 -15.031 -34.469 1 98.19 419 GLU A N 1
ATOM 3285 C CA . GLU A 1 419 ? 17.094 -14.25 -35.719 1 98.19 419 GLU A CA 1
ATOM 3286 C C . GLU A 1 419 ? 16.281 -12.977 -35.469 1 98.19 419 GLU A C 1
ATOM 3288 O O . GLU A 1 419 ? 16.516 -11.969 -36.156 1 98.19 419 GLU A O 1
ATOM 3293 N N . GLU A 1 420 ? 15.398 -12.984 -34.562 1 97.62 420 GLU A N 1
ATOM 3294 C CA . GLU A 1 420 ? 14.555 -11.844 -34.25 1 97.62 420 GLU A CA 1
ATOM 3295 C C . GLU A 1 420 ? 15.047 -11.117 -33 1 97.62 420 GLU A C 1
ATOM 3297 O O . GLU A 1 420 ? 14.336 -10.281 -32.438 1 97.62 420 GLU A O 1
ATOM 3302 N N . ASP A 1 421 ? 16.172 -11.477 -32.469 1 98.19 421 ASP A N 1
ATOM 3303 C CA . ASP A 1 421 ? 16.812 -10.891 -31.312 1 98.19 421 ASP A CA 1
ATOM 3304 C C . ASP A 1 421 ? 16 -11.18 -30.047 1 98.19 421 ASP A C 1
ATOM 3306 O O . ASP A 1 421 ? 15.891 -10.32 -29.156 1 98.19 421 ASP A O 1
ATOM 3310 N N . ILE A 1 422 ? 15.422 -12.32 -30.047 1 98.5 422 ILE A N 1
ATOM 3311 C CA . ILE A 1 422 ? 14.656 -12.75 -28.891 1 98.5 422 ILE A CA 1
ATOM 3312 C C . ILE A 1 422 ? 15.414 -13.844 -28.141 1 98.5 422 ILE A C 1
ATOM 3314 O O . ILE A 1 422 ? 15.867 -14.82 -28.75 1 98.5 422 ILE A O 1
ATOM 3318 N N . VAL A 1 423 ? 15.562 -13.656 -26.859 1 98.62 423 VAL A N 1
ATOM 3319 C CA . VAL A 1 423 ? 16.125 -14.656 -25.953 1 98.62 423 VAL A CA 1
ATOM 3320 C C . VAL A 1 423 ? 15 -15.469 -25.312 1 98.62 423 VAL A C 1
ATOM 3322 O O . VAL A 1 423 ? 14.039 -14.898 -24.797 1 98.62 423 VAL A O 1
ATOM 3325 N N . PHE A 1 424 ? 15.094 -16.781 -25.328 1 98.25 424 PHE A N 1
ATOM 3326 C CA . PHE A 1 424 ? 14.062 -17.625 -24.734 1 98.25 424 PHE A CA 1
ATOM 3327 C C . PHE A 1 424 ? 14.078 -17.5 -23.219 1 98.25 424 PHE A C 1
ATOM 3329 O O . PHE A 1 424 ? 13.016 -17.422 -22.578 1 98.25 424 PHE A O 1
ATOM 3336 N N . GLY A 1 425 ? 15.297 -17.5 -22.672 1 95.38 425 GLY A N 1
ATOM 3337 C CA . GLY A 1 425 ? 15.5 -17.172 -21.281 1 95.38 425 GLY A CA 1
ATOM 3338 C C . GLY A 1 425 ? 15.406 -18.359 -20.359 1 95.38 425 GLY A C 1
ATOM 3339 O O . GLY A 1 425 ? 16.328 -18.625 -19.562 1 95.38 425 GLY A O 1
ATOM 3340 N N . ASP A 1 426 ? 14.359 -19.172 -20.422 1 94.69 426 ASP A N 1
ATOM 3341 C CA . ASP A 1 426 ? 14.164 -20.281 -19.5 1 94.69 426 ASP A CA 1
ATOM 3342 C C . ASP A 1 426 ? 14.305 -21.625 -20.234 1 94.69 426 ASP A C 1
ATOM 3344 O O . ASP A 1 426 ? 13.422 -22.484 -20.141 1 94.69 426 ASP A O 1
ATOM 3348 N N . LEU A 1 427 ? 15.398 -21.797 -20.906 1 95.81 427 LEU A N 1
ATOM 3349 C CA . LEU A 1 427 ? 15.648 -23.047 -21.625 1 95.81 427 LEU A CA 1
ATOM 3350 C C . LEU A 1 427 ? 16.125 -24.141 -20.672 1 95.81 427 LEU A C 1
ATOM 3352 O O . LEU A 1 427 ? 17.266 -24.109 -20.188 1 95.81 427 LEU A O 1
ATOM 3356 N N . ARG A 1 428 ? 15.242 -25.047 -20.391 1 92.62 428 ARG A N 1
ATOM 3357 C CA . ARG A 1 428 ? 15.492 -26.172 -19.5 1 92.62 428 ARG A CA 1
ATOM 3358 C C . ARG A 1 428 ? 14.688 -27.391 -19.938 1 92.62 428 ARG A C 1
ATOM 3360 O O . ARG A 1 428 ? 13.742 -27.266 -20.734 1 92.62 428 ARG A O 1
ATOM 3367 N N . PRO A 1 429 ? 15.055 -28.562 -19.406 1 92.38 429 PRO A N 1
ATOM 3368 C CA . PRO A 1 429 ? 14.383 -29.781 -19.859 1 92.38 429 PRO A CA 1
ATOM 3369 C C . PRO A 1 429 ? 12.875 -29.75 -19.609 1 92.38 429 PRO A C 1
ATOM 3371 O O . PRO A 1 429 ? 12.102 -30.328 -20.375 1 92.38 429 PRO A O 1
ATOM 3374 N N . SER A 1 430 ? 12.43 -29.062 -18.578 1 90.88 430 SER A N 1
ATOM 3375 C CA . SER A 1 430 ? 11.016 -29.016 -18.234 1 90.88 430 SER A CA 1
ATOM 3376 C C . SER A 1 430 ? 10.227 -28.156 -19.219 1 90.88 430 SER A C 1
ATOM 3378 O O . SER A 1 430 ? 9 -28.203 -19.25 1 90.88 430 SER A O 1
ATOM 3380 N N . ASN A 1 431 ? 10.953 -27.422 -20.109 1 94.5 431 ASN A N 1
ATOM 3381 C CA . ASN A 1 431 ? 10.281 -26.531 -21.062 1 94.5 431 ASN A CA 1
ATOM 3382 C C . ASN A 1 431 ? 10.445 -27.031 -22.5 1 94.5 431 ASN A C 1
ATOM 3384 O O . ASN A 1 431 ? 10.227 -26.281 -23.438 1 94.5 431 ASN A O 1
ATOM 3388 N N . VAL A 1 432 ? 10.906 -28.281 -22.609 1 95.81 432 VAL A N 1
ATOM 3389 C CA . VAL A 1 432 ? 11.008 -28.969 -23.891 1 95.81 432 VAL A CA 1
ATOM 3390 C C . VAL A 1 432 ? 10.094 -30.188 -23.891 1 95.81 432 VAL A C 1
ATOM 3392 O O . VAL A 1 432 ? 10.305 -31.141 -23.141 1 95.81 432 VAL A O 1
ATOM 3395 N N . VAL A 1 433 ? 9.133 -30.141 -24.781 1 94.44 433 VAL A N 1
ATOM 3396 C CA . VAL A 1 433 ? 8.211 -31.266 -24.875 1 94.44 433 VAL A CA 1
ATOM 3397 C C . VAL A 1 433 ? 8.617 -32.156 -26.047 1 94.44 433 VAL A C 1
ATOM 3399 O O . VAL A 1 433 ? 8.727 -31.688 -27.188 1 94.44 433 VAL A O 1
ATOM 3402 N N . CYS A 1 434 ? 8.82 -33.406 -25.766 1 93.06 434 CYS A N 1
ATOM 3403 C CA . CYS A 1 434 ? 9.117 -34.406 -26.797 1 93.06 434 CYS A CA 1
ATOM 3404 C C . CYS A 1 434 ? 7.84 -34.938 -27.406 1 93.06 434 CYS A C 1
ATOM 3406 O O . CYS A 1 434 ? 7.031 -35.562 -26.719 1 93.06 434 CYS A O 1
ATOM 3408 N N . THR A 1 435 ? 7.684 -34.688 -28.641 1 92.12 435 THR A N 1
ATOM 3409 C CA . THR A 1 435 ? 6.469 -35.094 -29.344 1 92.12 435 THR A CA 1
ATOM 3410 C C . THR A 1 435 ? 6.777 -36.125 -30.406 1 92.12 435 THR A C 1
ATOM 3412 O O . THR A 1 435 ? 7.742 -36 -31.156 1 92.12 435 THR A O 1
ATOM 3415 N N . PRO A 1 436 ? 5.984 -37.219 -30.422 1 88.31 436 PRO A N 1
ATOM 3416 C CA . PRO A 1 436 ? 6.164 -38.219 -31.484 1 88.31 436 PRO A CA 1
ATOM 3417 C C . PRO A 1 436 ? 5.648 -37.75 -32.844 1 88.31 436 PRO A C 1
ATOM 3419 O O . PRO A 1 436 ? 4.605 -37.094 -32.906 1 88.31 436 PRO A O 1
ATOM 3422 N N . GLU A 1 437 ? 6.445 -37.906 -33.812 1 84.69 437 GLU A N 1
ATOM 3423 C CA . GLU A 1 437 ? 6.047 -37.594 -35.156 1 84.69 437 GLU A CA 1
ATOM 3424 C C . GLU A 1 437 ? 6.348 -38.75 -36.125 1 84.69 437 GLU A C 1
ATOM 3426 O O . GLU A 1 437 ? 7.383 -39.406 -36 1 84.69 437 GLU A O 1
ATOM 3431 N N . SER A 1 438 ? 5.363 -39.031 -36.938 1 82.12 438 SER A N 1
ATOM 3432 C CA . SER A 1 438 ? 5.562 -40.062 -37.938 1 82.12 438 SER A CA 1
ATOM 3433 C C . SER A 1 438 ? 6.25 -39.5 -39.188 1 82.12 438 SER A C 1
ATOM 3435 O O . SER A 1 438 ? 5.762 -38.562 -39.781 1 82.12 438 SER A O 1
ATOM 3437 N N . VAL A 1 439 ? 7.426 -40 -39.438 1 74.81 439 VAL A N 1
ATOM 3438 C CA . VAL A 1 439 ? 8.164 -39.531 -40.625 1 74.81 439 VAL A CA 1
ATOM 3439 C C . VAL A 1 439 ? 8.344 -40.656 -41.625 1 74.81 439 VAL A C 1
ATOM 3441 O O . VAL A 1 439 ? 8.594 -41.812 -41.219 1 74.81 439 VAL A O 1
ATOM 3444 N N . ALA A 1 440 ? 7.938 -40.375 -42.812 1 73.81 440 ALA A N 1
ATOM 3445 C CA . ALA A 1 440 ? 8.125 -41.375 -43.875 1 73.81 440 ALA A CA 1
ATOM 3446 C C . ALA A 1 440 ? 9.594 -41.469 -44.25 1 73.81 440 ALA A C 1
ATOM 3448 O O . ALA A 1 440 ? 10.289 -40.469 -44.406 1 73.81 440 ALA A O 1
ATOM 3449 N N . GLU A 1 441 ? 10.211 -42.656 -44.094 1 63.94 441 GLU A N 1
ATOM 3450 C CA . GLU A 1 441 ? 11.562 -42.875 -44.594 1 63.94 441 GLU A CA 1
ATOM 3451 C C . GLU A 1 441 ? 11.633 -42.562 -46.094 1 63.94 441 GLU A C 1
ATOM 3453 O O . GLU A 1 441 ? 10.742 -42.969 -46.844 1 63.94 441 GLU A O 1
ATOM 3458 N N . PRO A 1 442 ? 12.633 -41.719 -46.469 1 64.56 442 PRO A N 1
ATOM 3459 C CA . PRO A 1 442 ? 12.734 -41.5 -47.906 1 64.56 442 PRO A CA 1
ATOM 3460 C C . PRO A 1 442 ? 12.773 -42.812 -48.688 1 64.56 442 PRO A C 1
ATOM 3462 O O . PRO A 1 442 ? 13.547 -43.719 -48.344 1 64.56 442 PRO A O 1
ATOM 3465 N N . GLY A 1 443 ? 11.938 -42.969 -49.688 1 65.56 443 GLY A N 1
ATOM 3466 C CA . GLY A 1 443 ? 11.922 -44.094 -50.594 1 65.56 443 GLY A CA 1
ATOM 3467 C C . GLY A 1 443 ? 11.164 -45.281 -50.062 1 65.56 443 GLY A C 1
ATOM 3468 O O . GLY A 1 443 ? 11.102 -46.344 -50.719 1 65.56 443 GLY A O 1
ATOM 3469 N N . SER A 1 444 ? 10.875 -45.25 -48.781 1 67.38 444 SER A N 1
ATOM 3470 C CA . SER A 1 444 ? 10.18 -46.406 -48.219 1 67.38 444 SER A CA 1
ATOM 3471 C C . SER A 1 444 ? 8.781 -46.031 -47.719 1 67.38 444 SER A C 1
ATOM 3473 O O . SER A 1 444 ? 8.523 -44.844 -47.406 1 67.38 444 SER A O 1
ATOM 3475 N N . ALA A 1 445 ? 7.836 -46.844 -47.938 1 69.56 445 ALA A N 1
ATOM 3476 C CA . ALA A 1 445 ? 6.461 -46.688 -47.469 1 69.56 445 ALA A CA 1
ATOM 3477 C C . ALA A 1 445 ? 6.359 -46.906 -45.969 1 69.56 445 ALA A C 1
ATOM 3479 O O . ALA A 1 445 ? 5.277 -46.75 -45.375 1 69.56 445 ALA A O 1
ATOM 3480 N N . VAL A 1 446 ? 7.48 -47.219 -45.375 1 70.06 446 VAL A N 1
ATOM 3481 C CA . VAL A 1 446 ? 7.445 -47.531 -43.938 1 70.06 446 VAL A CA 1
ATOM 3482 C C . VAL A 1 446 ? 7.512 -46.219 -43.125 1 70.06 446 VAL A C 1
ATOM 3484 O O . VAL A 1 446 ? 8.367 -45.375 -43.375 1 70.06 446 VAL A O 1
ATOM 3487 N N . GLN A 1 447 ? 6.562 -45.938 -42.281 1 74.62 447 GLN A N 1
ATOM 3488 C CA . GLN A 1 447 ? 6.539 -44.812 -41.344 1 74.62 447 GLN A CA 1
ATOM 3489 C C . GLN A 1 447 ? 7.289 -45.156 -40.062 1 74.62 447 GLN A C 1
ATOM 3491 O O . GLN A 1 447 ? 7.055 -46.188 -39.469 1 74.62 447 GLN A O 1
ATOM 3496 N N . THR A 1 448 ? 8.414 -44.375 -39.906 1 78.06 448 THR A N 1
ATOM 3497 C CA . THR A 1 448 ? 9.133 -44.531 -38.656 1 78.06 448 THR A CA 1
ATOM 3498 C C . THR A 1 448 ? 8.766 -43.406 -37.656 1 78.06 448 THR A C 1
ATOM 3500 O O . THR A 1 448 ? 8.555 -42.281 -38.062 1 78.06 448 THR A O 1
ATOM 3503 N N . GLU A 1 449 ? 8.578 -43.812 -36.438 1 81.06 449 GLU A N 1
ATOM 3504 C CA . GLU A 1 449 ? 8.281 -42.844 -35.406 1 81.06 449 GLU A CA 1
ATOM 3505 C C . GLU A 1 449 ? 9.555 -42.156 -34.906 1 81.06 449 GLU A C 1
ATOM 3507 O O . GLU A 1 449 ? 10.547 -42.844 -34.594 1 81.06 449 GLU A O 1
ATOM 3512 N N . GLN A 1 450 ? 9.516 -40.812 -35.156 1 83.81 450 GLN A N 1
ATOM 3513 C CA . GLN A 1 450 ? 10.633 -40.031 -34.656 1 83.81 450 GLN A CA 1
ATOM 3514 C C . GLN A 1 450 ? 10.156 -39.031 -33.594 1 83.81 450 GLN A C 1
ATOM 3516 O O . GLN A 1 450 ? 9.039 -38.531 -33.688 1 83.81 450 GLN A O 1
ATOM 3521 N N . LEU A 1 451 ? 11.047 -38.906 -32.562 1 88.44 451 LEU A N 1
ATOM 3522 C CA . LEU A 1 451 ? 10.734 -37.906 -31.562 1 88.44 451 LEU A CA 1
ATOM 3523 C C . LEU A 1 451 ? 11.234 -36.531 -32 1 88.44 451 LEU A C 1
ATOM 3525 O O . LEU A 1 451 ? 12.391 -36.375 -32.406 1 88.44 451 LEU A O 1
ATOM 3529 N N . ARG A 1 452 ? 10.297 -35.562 -31.969 1 91.81 452 ARG A N 1
ATOM 3530 C CA . ARG A 1 452 ? 10.617 -34.156 -32.156 1 91.81 452 ARG A CA 1
ATOM 3531 C C . ARG A 1 452 ? 10.43 -33.375 -30.859 1 91.81 452 ARG A C 1
ATOM 3533 O O . ARG A 1 452 ? 10.203 -33.938 -29.797 1 91.81 452 ARG A O 1
ATOM 3540 N N . ALA A 1 453 ? 10.711 -32.094 -30.969 1 95.31 453 ALA A N 1
ATOM 3541 C CA . ALA A 1 453 ? 10.594 -31.297 -29.734 1 95.31 453 ALA A CA 1
ATOM 3542 C C . ALA A 1 453 ? 9.914 -29.953 -30.016 1 95.31 453 ALA A C 1
ATOM 3544 O O . ALA A 1 453 ? 10.078 -29.375 -31.078 1 95.31 453 ALA A O 1
ATOM 3545 N N . LYS A 1 454 ? 9.164 -29.516 -29.141 1 97.12 454 LYS A N 1
ATOM 3546 C CA . LYS A 1 454 ? 8.578 -28.172 -29.109 1 97.12 454 LYS A CA 1
ATOM 3547 C C . LYS A 1 454 ? 8.875 -27.469 -27.781 1 97.12 454 LYS A C 1
ATOM 3549 O O . LYS A 1 454 ? 8.875 -28.109 -26.719 1 97.12 454 LYS A O 1
ATOM 3554 N N . LEU A 1 455 ? 9.18 -26.203 -27.859 1 98 455 LEU A N 1
ATOM 3555 C CA . LEU A 1 455 ? 9.398 -25.406 -26.672 1 98 455 LEU A CA 1
ATOM 3556 C C . LEU A 1 455 ? 8.078 -24.891 -26.109 1 98 455 LEU A C 1
ATOM 3558 O O . LEU A 1 455 ? 7.168 -24.547 -26.859 1 98 455 LEU A O 1
ATOM 3562 N N . VAL A 1 456 ? 8.031 -24.906 -24.766 1 96.06 456 VAL A N 1
ATOM 3563 C CA . VAL A 1 456 ? 6.859 -24.375 -24.078 1 96.06 456 VAL A CA 1
ATOM 3564 C C . VAL A 1 456 ? 7.301 -23.359 -23.031 1 96.06 456 VAL A C 1
ATOM 3566 O O . VAL A 1 456 ? 8.492 -23.25 -22.719 1 96.06 456 VAL A O 1
ATOM 3569 N N . ASP A 1 457 ? 6.379 -22.578 -22.484 1 94.69 457 ASP A N 1
ATOM 3570 C CA . ASP A 1 457 ? 6.562 -21.594 -21.438 1 94.69 457 ASP A CA 1
ATOM 3571 C C . ASP A 1 457 ? 7.324 -20.375 -21.953 1 94.69 457 ASP A C 1
ATOM 3573 O O . ASP A 1 457 ? 8.555 -20.312 -21.828 1 94.69 457 ASP A O 1
ATOM 3577 N N . PHE A 1 458 ? 6.656 -19.453 -22.391 1 97.62 458 PHE A N 1
ATOM 3578 C CA . PHE A 1 458 ? 7.211 -18.219 -22.953 1 97.62 458 PHE A CA 1
ATOM 3579 C C . PHE A 1 458 ? 7.082 -17.062 -21.969 1 97.62 458 PHE A C 1
ATOM 3581 O O . PHE A 1 458 ? 6.902 -15.914 -22.359 1 97.62 458 PHE A O 1
ATOM 3588 N N . ASP A 1 459 ? 7.125 -17.391 -20.703 1 94.19 459 ASP A N 1
ATOM 3589 C CA . ASP A 1 459 ? 6.965 -16.406 -19.641 1 94.19 459 ASP A CA 1
ATOM 3590 C C . ASP A 1 459 ? 8.148 -15.43 -19.609 1 94.19 459 ASP A C 1
ATOM 3592 O O . ASP A 1 459 ? 7.977 -14.242 -19.344 1 94.19 459 ASP A O 1
ATOM 3596 N N . TRP A 1 460 ? 9.367 -15.953 -19.922 1 93.81 460 TRP A N 1
ATOM 3597 C CA . TRP A 1 460 ? 10.57 -15.188 -19.625 1 93.81 460 TRP A CA 1
ATOM 3598 C C . TRP A 1 460 ? 11.148 -14.562 -20.906 1 93.81 460 TRP A C 1
ATOM 3600 O O . TRP A 1 460 ? 12.086 -13.766 -20.828 1 93.81 460 TRP A O 1
ATOM 3610 N N . THR A 1 461 ? 10.602 -14.859 -22.047 1 96.19 461 THR A N 1
ATOM 3611 C CA . THR A 1 461 ? 11.219 -14.406 -23.281 1 96.19 461 THR A CA 1
ATOM 3612 C C . THR A 1 461 ? 11.344 -12.883 -23.297 1 96.19 461 THR A C 1
ATOM 3614 O O . THR A 1 461 ? 10.492 -12.18 -22.75 1 96.19 461 THR A O 1
ATOM 3617 N N . GLY A 1 462 ? 12.445 -12.477 -23.906 1 96.25 462 GLY A N 1
ATOM 3618 C CA . GLY A 1 462 ? 12.695 -11.047 -23.984 1 96.25 462 GLY A CA 1
ATOM 3619 C C . GLY A 1 462 ? 13.711 -10.68 -25.062 1 96.25 462 GLY A C 1
ATOM 3620 O O . GLY A 1 462 ? 14.359 -11.555 -25.641 1 96.25 462 GLY A O 1
ATOM 3621 N N . VAL A 1 463 ? 13.844 -9.391 -25.25 1 97.38 463 VAL A N 1
ATOM 3622 C CA . VAL A 1 463 ? 14.727 -8.875 -26.281 1 97.38 463 VAL A CA 1
ATOM 3623 C C . VAL A 1 463 ? 16.172 -8.898 -25.781 1 97.38 463 VAL A C 1
ATOM 3625 O O . VAL A 1 463 ? 16.453 -8.523 -24.641 1 97.38 463 VAL A O 1
ATOM 3628 N N . ASP A 1 464 ? 17.062 -9.336 -26.641 1 97.94 464 ASP A N 1
ATOM 3629 C CA . ASP A 1 464 ? 18.484 -9.383 -26.328 1 97.94 464 ASP A CA 1
ATOM 3630 C C . ASP A 1 464 ? 19 -8.008 -25.922 1 97.94 464 ASP A C 1
ATOM 3632 O O . ASP A 1 464 ? 18.859 -7.039 -26.656 1 97.94 464 ASP A O 1
ATOM 3636 N N . GLY A 1 465 ? 19.531 -7.938 -24.734 1 95.56 465 GLY A N 1
ATOM 3637 C CA . GLY A 1 465 ? 20.141 -6.703 -24.266 1 95.56 465 GLY A CA 1
ATOM 3638 C C . GLY A 1 465 ? 19.125 -5.738 -23.672 1 95.56 465 GLY A C 1
ATOM 3639 O O . GLY A 1 465 ? 19.5 -4.641 -23.234 1 95.56 465 GLY A O 1
ATOM 3640 N N . GLU A 1 466 ? 17.938 -6.082 -23.641 1 94.56 466 GLU A N 1
ATOM 3641 C CA . GLU A 1 466 ? 16.891 -5.215 -23.094 1 94.56 466 GLU A CA 1
ATOM 3642 C C . GLU A 1 466 ? 16.047 -5.957 -22.062 1 94.56 466 GLU A C 1
ATOM 3644 O O . GLU A 1 466 ? 15.734 -5.418 -21 1 94.56 466 GLU A O 1
ATOM 3649 N N . GLY A 1 467 ? 15.648 -7.117 -22.453 1 93.94 467 GLY A N 1
ATOM 3650 C CA . GLY A 1 467 ? 14.836 -7.918 -21.547 1 93.94 467 GLY A CA 1
ATOM 3651 C C . GLY A 1 467 ? 15.562 -8.297 -20.266 1 93.94 467 GLY A C 1
ATOM 3652 O O . GLY A 1 467 ? 16.797 -8.422 -20.266 1 93.94 467 GLY A O 1
ATOM 3653 N N . LEU A 1 468 ? 14.773 -8.453 -19.203 1 91.62 468 LEU A N 1
ATOM 3654 C CA . LEU A 1 468 ? 15.336 -8.828 -17.922 1 91.62 468 LEU A CA 1
ATOM 3655 C C . LEU A 1 468 ? 14.781 -10.164 -17.453 1 91.62 468 LEU A C 1
ATOM 3657 O O . LEU A 1 468 ? 13.609 -10.469 -17.688 1 91.62 468 LEU A O 1
ATOM 3661 N N . TYR A 1 469 ? 15.633 -10.922 -16.797 1 92.94 469 TYR A N 1
ATOM 3662 C CA . TYR A 1 469 ? 15.148 -12.102 -16.094 1 92.94 469 TYR A CA 1
ATOM 3663 C C . TYR A 1 469 ? 14.211 -11.711 -14.945 1 92.94 469 TYR A C 1
ATOM 3665 O O . TYR A 1 469 ? 14.203 -10.555 -14.516 1 92.94 469 TYR A O 1
ATOM 3673 N N . PRO A 1 470 ? 13.391 -12.648 -14.453 1 90 470 PRO A N 1
ATOM 3674 C CA . PRO A 1 470 ? 12.531 -12.328 -13.312 1 90 470 PRO A CA 1
ATOM 3675 C C . PRO A 1 470 ? 13.32 -12.078 -12.031 1 90 470 PRO A C 1
ATOM 3677 O O . PRO A 1 470 ? 14.492 -12.477 -11.93 1 90 470 PRO A O 1
ATOM 3680 N N . ALA A 1 471 ? 12.617 -11.523 -11.133 1 89 471 ALA A N 1
ATOM 3681 C CA . ALA A 1 471 ? 13.234 -11.219 -9.844 1 89 471 ALA A CA 1
ATOM 3682 C C . ALA A 1 471 ? 13.422 -12.492 -9.016 1 89 471 ALA A C 1
ATOM 3684 O O . ALA A 1 471 ? 14.133 -12.477 -8.008 1 89 471 ALA A O 1
ATOM 3685 N N . VAL A 1 472 ? 12.867 -13.531 -9.484 1 85.06 472 VAL A N 1
ATOM 3686 C CA . VAL A 1 472 ? 13 -14.812 -8.805 1 85.06 472 VAL A CA 1
ATOM 3687 C C . VAL A 1 472 ? 13.633 -15.836 -9.75 1 85.06 472 VAL A C 1
ATOM 3689 O O . VAL A 1 472 ? 13.117 -16.078 -10.844 1 85.06 472 VAL A O 1
ATOM 3692 N N . LEU A 1 473 ? 14.773 -16.234 -9.367 1 83.75 473 LEU A N 1
ATOM 3693 C CA . LEU A 1 473 ? 15.398 -17.328 -10.094 1 83.75 473 LEU A CA 1
ATOM 3694 C C . LEU A 1 473 ? 15.539 -18.562 -9.203 1 83.75 473 LEU A C 1
ATOM 3696 O O . LEU A 1 473 ? 15.773 -18.453 -8 1 83.75 473 LEU A O 1
ATOM 3700 N N . ASP A 1 474 ? 15.141 -19.625 -9.633 1 71.25 474 ASP A N 1
ATOM 3701 C CA . ASP A 1 474 ? 15.336 -20.859 -8.883 1 71.25 474 ASP A CA 1
ATOM 3702 C C . ASP A 1 474 ? 16.812 -21.266 -8.859 1 71.25 474 ASP A C 1
ATOM 3704 O O . ASP A 1 474 ? 17.375 -21.672 -9.883 1 71.25 474 ASP A O 1
ATOM 3708 N N . ASP A 1 475 ? 17.312 -21.047 -7.723 1 61.16 475 ASP A N 1
ATOM 3709 C CA . ASP A 1 475 ? 18.734 -21.312 -7.555 1 61.16 475 ASP A CA 1
ATOM 3710 C C . ASP A 1 475 ? 19.062 -22.781 -7.805 1 61.16 475 ASP A C 1
ATOM 3712 O O . ASP A 1 475 ? 20.219 -23.125 -8.062 1 61.16 475 ASP A O 1
ATOM 3716 N N . ASN A 1 476 ? 18.031 -23.484 -7.637 1 62.59 476 ASN A N 1
ATOM 3717 C CA . ASN A 1 476 ? 18.297 -24.906 -7.828 1 62.59 476 ASN A CA 1
ATOM 3718 C C . ASN A 1 476 ? 18.531 -25.234 -9.297 1 62.59 476 ASN A C 1
ATOM 3720 O O . ASN A 1 476 ? 19.031 -26.312 -9.625 1 62.59 476 ASN A O 1
ATOM 3724 N N . LYS A 1 477 ? 18.328 -24.203 -9.961 1 66.5 477 LYS A N 1
ATOM 3725 C CA . LYS A 1 477 ? 18.531 -24.422 -11.391 1 66.5 477 LYS A CA 1
ATOM 3726 C C . LYS A 1 477 ? 19.969 -24.078 -11.805 1 66.5 477 LYS A C 1
ATOM 3728 O O . LYS A 1 477 ? 20.562 -23.156 -11.273 1 66.5 477 LYS A O 1
ATOM 3733 N N . GLN A 1 478 ? 20.641 -24.922 -12.391 1 79.5 478 GLN A N 1
ATOM 3734 C CA . GLN A 1 478 ? 22 -24.75 -12.859 1 79.5 478 GLN A CA 1
ATOM 3735 C C . GLN A 1 478 ? 22.062 -23.781 -14.039 1 79.5 478 GLN A C 1
ATOM 3737 O O . GLN A 1 478 ? 22.234 -24.188 -15.188 1 79.5 478 GLN A O 1
ATOM 3742 N N . TRP A 1 479 ? 22 -22.594 -13.672 1 87.38 479 TRP A N 1
ATOM 3743 C CA . TRP A 1 479 ? 22.062 -21.578 -14.711 1 87.38 479 TRP A CA 1
ATOM 3744 C C . TRP A 1 479 ? 23.484 -21.375 -15.203 1 87.38 479 TRP A C 1
ATOM 3746 O O . TRP A 1 479 ? 24.438 -21.578 -14.453 1 87.38 479 TRP A O 1
ATOM 3756 N N . VAL A 1 480 ? 23.547 -21.062 -16.438 1 91.56 480 VAL A N 1
ATOM 3757 C CA . VAL A 1 480 ? 24.859 -20.734 -17.016 1 91.56 480 VAL A CA 1
ATOM 3758 C C . VAL A 1 480 ? 25.344 -19.406 -16.453 1 91.56 480 VAL A C 1
ATOM 3760 O O . VAL A 1 480 ? 24.578 -18.641 -15.875 1 91.56 480 VAL A O 1
ATOM 3763 N N . ALA A 1 481 ? 26.625 -19.203 -16.625 1 89.88 481 ALA A N 1
ATOM 3764 C CA . ALA A 1 481 ? 27.219 -17.938 -16.172 1 89.88 481 ALA A CA 1
ATOM 3765 C C . ALA A 1 481 ? 26.562 -16.75 -16.859 1 89.88 481 ALA A C 1
ATOM 3767 O O . ALA A 1 481 ? 26.281 -16.797 -18.062 1 89.88 481 ALA A O 1
ATOM 3768 N N . GLY A 1 482 ? 26.266 -15.75 -16.078 1 90.06 482 GLY A N 1
ATOM 3769 C CA . GLY A 1 482 ? 25.688 -14.531 -16.609 1 90.06 482 GLY A CA 1
ATOM 3770 C C . GLY A 1 482 ? 24.203 -14.398 -16.328 1 90.06 482 GLY A C 1
ATOM 3771 O O . GLY A 1 482 ? 23.656 -13.297 -16.375 1 90.06 482 GLY A O 1
ATOM 3772 N N . VAL A 1 483 ? 23.547 -15.539 -16.172 1 91.31 483 VAL A N 1
ATOM 3773 C CA . VAL A 1 483 ? 22.141 -15.484 -15.781 1 91.31 483 VAL A CA 1
ATOM 3774 C C . VAL A 1 483 ? 22.031 -15.094 -14.312 1 91.31 483 VAL A C 1
ATOM 3776 O O . VAL A 1 483 ? 22.562 -15.781 -13.438 1 91.31 483 VAL A O 1
ATOM 3779 N N . GLU A 1 484 ? 21.406 -13.945 -14.094 1 88.75 484 GLU A N 1
ATOM 3780 C CA . GLU A 1 484 ? 21.281 -13.43 -12.734 1 88.75 484 GLU A CA 1
ATOM 3781 C C . GLU A 1 484 ? 19.859 -12.938 -12.469 1 88.75 484 GLU A C 1
ATOM 3783 O O . GLU A 1 484 ? 19.078 -12.719 -13.406 1 88.75 484 GLU A O 1
ATOM 3788 N N . TRP A 1 485 ? 19.609 -12.82 -11.227 1 87.56 485 TRP A N 1
ATOM 3789 C CA . TRP A 1 485 ? 18.312 -12.25 -10.844 1 87.56 485 TRP A CA 1
ATOM 3790 C C . TRP A 1 485 ? 18.141 -10.859 -11.43 1 87.56 485 TRP A C 1
ATOM 3792 O O . TRP A 1 485 ? 18.969 -9.969 -11.203 1 87.56 485 TRP A O 1
ATOM 3802 N N . TYR A 1 486 ? 17 -10.781 -12.141 1 88.56 486 TYR A N 1
ATOM 3803 C CA . TYR A 1 486 ? 16.641 -9.492 -12.711 1 88.56 486 TYR A CA 1
ATOM 3804 C C . TYR A 1 486 ? 17.781 -8.953 -13.586 1 88.56 486 TYR A C 1
ATOM 3806 O O . TYR A 1 486 ? 17.906 -7.742 -13.773 1 88.56 486 TYR A O 1
ATOM 3814 N N . GLY A 1 487 ? 18.594 -9.844 -14.078 1 90.38 487 GLY A N 1
ATOM 3815 C CA . GLY A 1 487 ? 19.688 -9.469 -14.977 1 90.38 487 GLY A CA 1
ATOM 3816 C C . GLY A 1 487 ? 19.25 -9.352 -16.422 1 90.38 487 GLY A C 1
ATOM 3817 O O . GLY A 1 487 ? 18.156 -9.797 -16.781 1 90.38 487 GLY A O 1
ATOM 3818 N N . MET A 1 488 ? 20.156 -8.766 -17.156 1 93.81 488 MET A N 1
ATOM 3819 C CA . MET A 1 488 ? 19.906 -8.57 -18.578 1 93.81 488 MET A CA 1
ATOM 3820 C C . MET A 1 488 ? 20 -9.898 -19.344 1 93.81 488 MET A C 1
ATOM 3822 O O . MET A 1 488 ? 20.922 -10.672 -19.109 1 93.81 488 MET A O 1
ATOM 3826 N N . MET A 1 489 ? 19.031 -10.133 -20.156 1 96.12 489 MET A N 1
ATOM 3827 C CA . MET A 1 489 ? 19.016 -11.359 -20.953 1 96.12 489 MET A CA 1
ATOM 3828 C C . MET A 1 489 ? 19.938 -11.234 -22.172 1 96.12 489 MET A C 1
ATOM 3830 O O . MET A 1 489 ? 20 -10.18 -22.797 1 96.12 489 MET A O 1
ATOM 3834 N N . ARG A 1 490 ? 20.641 -12.32 -22.438 1 97.75 490 ARG A N 1
ATOM 3835 C CA . ARG A 1 490 ? 21.547 -12.383 -23.594 1 97.75 490 ARG A CA 1
ATOM 3836 C C . ARG A 1 490 ? 21.375 -13.695 -24.344 1 97.75 490 ARG A C 1
ATOM 3838 O O . ARG A 1 490 ? 21.172 -14.75 -23.734 1 97.75 490 ARG A O 1
ATOM 3845 N N . LYS A 1 491 ? 21.594 -13.602 -25.656 1 98.25 491 LYS A N 1
ATOM 3846 C CA . LYS A 1 491 ? 21.516 -14.781 -26.516 1 98.25 491 LYS A CA 1
ATOM 3847 C C . LYS A 1 491 ? 22.484 -15.867 -26.047 1 98.25 491 LYS A C 1
ATOM 3849 O O . LYS A 1 491 ? 22.188 -17.062 -26.172 1 98.25 491 LYS A O 1
ATOM 3854 N N . GLU A 1 492 ? 23.562 -15.391 -25.516 1 97.69 492 GLU A N 1
ATOM 3855 C CA . GLU A 1 492 ? 24.594 -16.312 -25.047 1 97.69 492 GLU A CA 1
ATOM 3856 C C . GLU A 1 492 ? 24.047 -17.234 -23.953 1 97.69 492 GLU A C 1
ATOM 3858 O O . GLU A 1 492 ? 24.531 -18.359 -23.797 1 97.69 492 GLU A O 1
ATOM 3863 N N . HIS A 1 493 ? 23.156 -16.766 -23.203 1 97.31 493 HIS A N 1
ATOM 3864 C CA . HIS A 1 493 ? 22.578 -17.562 -22.125 1 97.31 493 HIS A CA 1
ATOM 3865 C C . HIS A 1 493 ? 21.828 -18.781 -22.688 1 97.31 493 HIS A C 1
ATOM 3867 O O . HIS A 1 493 ? 21.969 -19.891 -22.172 1 97.31 493 HIS A O 1
ATOM 3873 N N . ASP A 1 494 ? 21.047 -18.547 -23.766 1 98 494 ASP A N 1
ATOM 3874 C CA . ASP A 1 494 ? 20.359 -19.641 -24.438 1 98 494 ASP A CA 1
ATOM 3875 C C . ASP A 1 494 ? 21.344 -20.672 -24.969 1 98 494 ASP A C 1
ATOM 3877 O O . ASP A 1 494 ? 21.125 -21.875 -24.844 1 98 494 ASP A O 1
ATOM 3881 N N . LEU A 1 495 ? 22.391 -20.156 -25.562 1 97.62 495 LEU A N 1
ATOM 3882 C CA . LEU A 1 495 ? 23.375 -21.031 -26.172 1 97.62 495 LEU A CA 1
ATOM 3883 C C . LEU A 1 495 ? 24.094 -21.875 -25.109 1 97.62 495 LEU A C 1
ATOM 3885 O O . LEU A 1 495 ? 24.391 -23.047 -25.344 1 97.62 495 LEU A O 1
ATOM 3889 N N . GLY A 1 496 ? 24.375 -21.203 -24.031 1 96.5 496 GLY A N 1
ATOM 3890 C CA . GLY A 1 496 ? 24.938 -21.969 -22.922 1 96.5 496 GLY A CA 1
ATOM 3891 C C . GLY A 1 496 ? 24.016 -23.062 -22.422 1 96.5 496 GLY A C 1
ATOM 3892 O O . GLY A 1 496 ? 24.469 -24.188 -22.172 1 96.5 496 GLY A O 1
ATOM 3893 N N . MET A 1 497 ? 22.812 -22.766 -22.25 1 95.88 497 MET A N 1
ATOM 3894 C CA . MET A 1 497 ? 21.844 -23.75 -21.766 1 95.88 497 MET A CA 1
ATOM 3895 C C . MET A 1 497 ? 21.641 -24.859 -22.781 1 95.88 497 MET A C 1
ATOM 3897 O O . MET A 1 497 ? 21.406 -26.016 -22.422 1 95.88 497 MET A O 1
ATOM 3901 N N . LEU A 1 498 ? 21.656 -24.5 -24.047 1 96.19 498 LEU A N 1
ATOM 3902 C CA . LEU A 1 498 ? 21.562 -25.469 -25.141 1 96.19 498 LEU A CA 1
ATOM 3903 C C . LEU A 1 498 ? 22.656 -26.531 -25.031 1 96.19 498 LEU A C 1
ATOM 3905 O O . LEU A 1 498 ? 22.406 -27.719 -25.266 1 96.19 498 LEU A O 1
ATOM 3909 N N . GLU A 1 499 ? 23.812 -26.109 -24.688 1 94.88 499 GLU A N 1
ATOM 3910 C CA . GLU A 1 499 ? 24.906 -27.047 -24.531 1 94.88 499 GLU A CA 1
ATOM 3911 C C . GLU A 1 499 ? 24.641 -28.031 -23.391 1 94.88 499 GLU A C 1
ATOM 3913 O O . GLU A 1 499 ? 25 -29.203 -23.484 1 94.88 499 GLU A O 1
ATOM 3918 N N . LYS A 1 500 ? 24.047 -27.594 -22.422 1 92.38 500 LYS A N 1
ATOM 3919 C CA . LYS A 1 500 ? 23.688 -28.469 -21.312 1 92.38 500 LYS A CA 1
ATOM 3920 C C . LYS A 1 500 ? 22.641 -29.484 -21.75 1 92.38 500 LYS A C 1
ATOM 3922 O O . LYS A 1 500 ? 22.672 -30.641 -21.297 1 92.38 500 LYS A O 1
ATOM 3927 N N . LEU A 1 501 ? 21.703 -29.047 -22.531 1 93.19 501 LEU A N 1
ATOM 3928 C CA . LEU A 1 501 ? 20.672 -29.953 -23.047 1 93.19 501 LEU A CA 1
ATOM 3929 C C . LEU A 1 501 ? 21.297 -31.016 -23.953 1 93.19 501 LEU A C 1
ATOM 3931 O O . LEU A 1 501 ? 20.828 -32.156 -23.969 1 93.19 501 LEU A O 1
ATOM 3935 N N . ARG A 1 502 ? 22.328 -30.609 -24.672 1 93 502 ARG A N 1
ATOM 3936 C CA . ARG A 1 502 ? 23 -31.531 -25.578 1 93 502 ARG A CA 1
ATOM 3937 C C . ARG A 1 502 ? 23.562 -32.719 -24.812 1 93 502 ARG A C 1
ATOM 3939 O O . ARG A 1 502 ? 23.516 -33.844 -25.297 1 93 502 ARG A O 1
ATOM 3946 N N . LEU A 1 503 ? 24.031 -32.438 -23.672 1 89.12 503 LEU A N 1
ATOM 3947 C CA . LEU A 1 503 ? 24.656 -33.469 -22.844 1 89.12 503 LEU A CA 1
ATOM 3948 C C . LEU A 1 503 ? 23.625 -34.469 -22.391 1 89.12 503 LEU A C 1
ATOM 3950 O O . LEU A 1 503 ? 23.969 -35.594 -22.031 1 89.12 503 LEU A O 1
ATOM 3954 N N . MET A 1 504 ? 22.391 -34.125 -22.484 1 88.56 504 MET A N 1
ATOM 3955 C CA . MET A 1 504 ? 21.312 -35.031 -22.062 1 88.56 504 MET A CA 1
ATOM 3956 C C . MET A 1 504 ? 20.828 -35.906 -23.219 1 88.56 504 MET A C 1
ATOM 3958 O O . MET A 1 504 ? 20.078 -36.844 -23 1 88.56 504 MET A O 1
ATOM 3962 N N . CYS A 1 505 ? 21.25 -35.531 -24.359 1 89 505 CYS A N 1
ATOM 3963 C CA . CYS A 1 505 ? 20.812 -36.25 -25.547 1 89 505 CYS A CA 1
ATOM 3964 C C . CYS A 1 505 ? 21.859 -37.281 -25.969 1 89 505 CYS A C 1
ATOM 3966 O O . CYS A 1 505 ? 23.047 -37.094 -25.703 1 89 505 CYS A O 1
ATOM 3968 N N . LYS A 1 506 ? 21.406 -38.438 -26.484 1 83.69 506 LYS A N 1
ATOM 3969 C CA . LYS A 1 506 ? 22.281 -39.5 -27.016 1 83.69 506 LYS A CA 1
ATOM 3970 C C . LYS A 1 506 ? 21.875 -39.906 -28.422 1 83.69 506 LYS A C 1
ATOM 3972 O O . LYS A 1 506 ? 20.688 -39.875 -28.766 1 83.69 506 LYS A O 1
ATOM 3977 N N . MET B 1 1 ? 16.5 32.375 29.859 1 23.38 1 MET B N 1
ATOM 3978 C CA . MET B 1 1 ? 15.844 31.141 29.438 1 23.38 1 MET B CA 1
ATOM 3979 C C . MET B 1 1 ? 16.375 29.938 30.203 1 23.38 1 MET B C 1
ATOM 3981 O O . MET B 1 1 ? 17.531 29.547 30.031 1 23.38 1 MET B O 1
ATOM 3985 N N . SER B 1 2 ? 15.883 29.656 31.469 1 25.86 2 SER B N 1
ATOM 3986 C CA . SER B 1 2 ? 16.453 29.062 32.656 1 25.86 2 SER B CA 1
ATOM 3987 C C . SER B 1 2 ? 16.766 27.578 32.438 1 25.86 2 SER B C 1
ATOM 3989 O O . SER B 1 2 ? 16.172 26.938 31.594 1 25.86 2 SER B O 1
ATOM 3991 N N . LEU B 1 3 ? 17.828 27.062 33.062 1 33.97 3 LEU B N 1
ATOM 3992 C CA . LEU B 1 3 ? 18.406 25.75 33.375 1 33.97 3 LEU B CA 1
ATOM 3993 C C . LEU B 1 3 ? 17.312 24.75 33.688 1 33.97 3 LEU B C 1
ATOM 3995 O O . LEU B 1 3 ? 17.562 23.547 33.75 1 33.97 3 LEU B O 1
ATOM 3999 N N . GLY B 1 4 ? 16.234 25.234 34.344 1 30.23 4 GLY B N 1
ATOM 4000 C CA . GLY B 1 4 ? 15.156 24.391 34.781 1 30.23 4 GLY B CA 1
ATOM 4001 C C . GLY B 1 4 ? 14.43 23.672 33.656 1 30.23 4 GLY B C 1
ATOM 4002 O O . GLY B 1 4 ? 13.633 22.766 33.906 1 30.23 4 GLY B O 1
ATOM 4003 N N . SER B 1 5 ? 14.344 24.234 32.5 1 34.16 5 SER B N 1
ATOM 4004 C CA . SER B 1 5 ? 13.688 23.656 31.344 1 34.16 5 SER B CA 1
ATOM 4005 C C . SER B 1 5 ? 14.477 22.469 30.797 1 34.16 5 SER B C 1
ATOM 4007 O O . SER B 1 5 ? 13.945 21.656 30.031 1 34.16 5 SER B O 1
ATOM 4009 N N . GLU B 1 6 ? 15.766 22.359 31.047 1 35.78 6 GLU B N 1
ATOM 4010 C CA . GLU B 1 6 ? 16.625 21.219 30.75 1 35.78 6 GLU B CA 1
ATOM 4011 C C . GLU B 1 6 ? 16.266 20.016 31.609 1 35.78 6 GLU B C 1
ATOM 4013 O O . GLU B 1 6 ? 16.359 18.875 31.156 1 35.78 6 GLU B O 1
ATOM 4018 N N . ALA B 1 7 ? 16.062 20.219 32.938 1 35.81 7 ALA B N 1
ATOM 4019 C CA . ALA B 1 7 ? 15.734 19.172 33.906 1 35.81 7 ALA B CA 1
ATOM 4020 C C . ALA B 1 7 ? 14.414 18.5 33.531 1 35.81 7 ALA B C 1
ATOM 4022 O O . ALA B 1 7 ? 14.25 17.297 33.75 1 35.81 7 ALA B O 1
ATOM 4023 N N . ARG B 1 8 ? 13.469 19.188 33.125 1 36.66 8 ARG B N 1
ATOM 4024 C CA . ARG B 1 8 ? 12.18 18.609 32.75 1 36.66 8 ARG B CA 1
ATOM 4025 C C . ARG B 1 8 ? 12.305 17.797 31.453 1 36.66 8 ARG B C 1
ATOM 4027 O O . ARG B 1 8 ? 11.43 16.984 31.141 1 36.66 8 ARG B O 1
ATOM 4034 N N . ALA B 1 9 ? 13.242 17.984 30.672 1 39.84 9 ALA B N 1
ATOM 4035 C CA . ALA B 1 9 ? 13.609 17.172 29.5 1 39.84 9 ALA B CA 1
ATOM 4036 C C . ALA B 1 9 ? 14.109 15.797 29.922 1 39.84 9 ALA B C 1
ATOM 4038 O O . ALA B 1 9 ? 13.977 14.828 29.172 1 39.84 9 ALA B O 1
ATOM 4039 N N . GLU B 1 10 ? 14.875 15.617 30.984 1 40.66 10 GLU B N 1
ATOM 4040 C CA . GLU B 1 10 ? 15.484 14.359 31.391 1 40.66 10 GLU B CA 1
ATOM 4041 C C . GLU B 1 10 ? 14.43 13.281 31.625 1 40.66 10 GLU B C 1
ATOM 4043 O O . GLU B 1 10 ? 14.648 12.109 31.312 1 40.66 10 GLU B O 1
ATOM 4048 N N . ARG B 1 11 ? 13.438 13.508 32.438 1 41.84 11 ARG B N 1
ATOM 4049 C CA . ARG B 1 11 ? 12.547 12.477 32.938 1 41.84 11 ARG B CA 1
ATOM 4050 C C . ARG B 1 11 ? 11.602 11.969 31.859 1 41.84 11 ARG B C 1
ATOM 4052 O O . ARG B 1 11 ? 11.07 10.867 31.953 1 41.84 11 ARG B O 1
ATOM 4059 N N . ARG B 1 12 ? 11.227 12.711 30.906 1 48.19 12 ARG B N 1
ATOM 4060 C CA . ARG B 1 12 ? 9.969 12.398 30.234 1 48.19 12 ARG B CA 1
ATOM 4061 C C . ARG B 1 12 ? 10.156 11.281 29.219 1 48.19 12 ARG B C 1
ATOM 4063 O O . ARG B 1 12 ? 9.219 10.547 28.906 1 48.19 12 ARG B O 1
ATOM 4070 N N . SER B 1 13 ? 11.422 11.078 28.703 1 49.53 13 SER B N 1
ATOM 4071 C CA . SER B 1 13 ? 11.453 10.102 27.609 1 49.53 13 SER B CA 1
ATOM 4072 C C . SER B 1 13 ? 11.633 8.688 28.141 1 49.53 13 SER B C 1
ATOM 4074 O O . SER B 1 13 ? 11.641 7.727 27.359 1 49.53 13 SER B O 1
ATOM 4076 N N . LYS B 1 14 ? 11.914 8.523 29.469 1 56.03 14 LYS B N 1
ATOM 4077 C CA . LYS B 1 14 ? 12.117 7.145 29.922 1 56.03 14 LYS B CA 1
ATOM 4078 C C . LYS B 1 14 ? 10.797 6.484 30.297 1 56.03 14 LYS B C 1
ATOM 4080 O O . LYS B 1 14 ? 10.055 7.012 31.125 1 56.03 14 LYS B O 1
ATOM 4085 N N . LEU B 1 15 ? 10.562 5.457 29.547 1 63.78 15 LEU B N 1
ATOM 4086 C CA . LEU B 1 15 ? 9.391 4.645 29.844 1 63.78 15 LEU B CA 1
ATOM 4087 C C . LEU B 1 15 ? 9.578 3.887 31.156 1 63.78 15 LEU B C 1
ATOM 4089 O O . LEU B 1 15 ? 10.672 3.41 31.453 1 63.78 15 LEU B O 1
ATOM 4093 N N . ASP B 1 16 ? 8.672 3.854 32.031 1 70.88 16 ASP B N 1
ATOM 4094 C CA . ASP B 1 16 ? 8.695 3.084 33.25 1 70.88 16 ASP B CA 1
ATOM 4095 C C . ASP B 1 16 ? 8.602 1.586 32.969 1 70.88 16 ASP B C 1
ATOM 4097 O O . ASP B 1 16 ? 8.867 0.767 33.875 1 70.88 16 ASP B O 1
ATOM 4101 N N . ILE B 1 17 ? 8.258 1.352 31.781 1 79.25 17 ILE B N 1
ATOM 4102 C CA . ILE B 1 17 ? 8.117 -0.041 31.375 1 79.25 17 ILE B CA 1
ATOM 4103 C C . ILE B 1 17 ? 8.961 -0.293 30.125 1 79.25 17 ILE B C 1
ATOM 4105 O O . ILE B 1 17 ? 9.211 0.627 29.344 1 79.25 17 ILE B O 1
ATOM 4109 N N . SER B 1 18 ? 9.484 -1.497 30.016 1 80.44 18 SER B N 1
ATOM 4110 C CA . SER B 1 18 ? 10.273 -1.825 28.828 1 80.44 18 SER B CA 1
ATOM 4111 C C . SER B 1 18 ? 9.438 -1.711 27.562 1 80.44 18 SER B C 1
ATOM 4113 O O . SER B 1 18 ? 8.219 -1.895 27.594 1 80.44 18 SER B O 1
ATOM 4115 N N . PRO B 1 19 ? 10.094 -1.375 26.438 1 80.25 19 PRO B N 1
ATOM 4116 C CA . PRO B 1 19 ? 9.367 -1.31 25.156 1 80.25 19 PRO B CA 1
ATOM 4117 C C . PRO B 1 19 ? 8.594 -2.59 24.859 1 80.25 19 PRO B C 1
ATOM 4119 O O . PRO B 1 19 ? 7.469 -2.531 24.359 1 80.25 19 PRO B O 1
ATOM 4122 N N . ALA B 1 20 ? 9.156 -3.762 25.156 1 78.25 20 ALA B N 1
ATOM 4123 C CA . ALA B 1 20 ? 8.484 -5.035 24.906 1 78.25 20 ALA B CA 1
ATOM 4124 C C . ALA B 1 20 ? 7.238 -5.168 25.781 1 78.25 20 ALA B C 1
ATOM 4126 O O . ALA B 1 20 ? 6.195 -5.637 25.312 1 78.25 20 ALA B O 1
ATOM 4127 N N . ASP B 1 21 ? 7.289 -4.742 27 1 80 21 ASP B N 1
ATOM 4128 C CA . ASP B 1 21 ? 6.16 -4.805 27.922 1 80 21 ASP B CA 1
ATOM 4129 C C . ASP B 1 21 ? 5.09 -3.783 27.547 1 80 21 ASP B C 1
ATOM 4131 O O . ASP B 1 21 ? 3.895 -4.027 27.734 1 80 21 ASP B O 1
ATOM 4135 N N . ALA B 1 22 ? 5.547 -2.688 27.016 1 81.06 22 ALA B N 1
ATOM 4136 C CA . ALA B 1 22 ? 4.637 -1.599 26.656 1 81.06 22 ALA B CA 1
ATOM 4137 C C . ALA B 1 22 ? 3.646 -2.033 25.578 1 81.06 22 ALA B C 1
ATOM 4139 O O . ALA B 1 22 ? 2.502 -1.573 25.562 1 81.06 22 ALA B O 1
ATOM 4140 N N . VAL B 1 23 ? 4.07 -2.98 24.75 1 81 23 VAL B N 1
ATOM 4141 C CA . VAL B 1 23 ? 3.209 -3.346 23.625 1 81 23 VAL B CA 1
ATOM 4142 C C . VAL B 1 23 ? 2.545 -4.691 23.906 1 81 23 VAL B C 1
ATOM 4144 O O . VAL B 1 23 ? 1.854 -5.238 23.047 1 81 23 VAL B O 1
ATOM 4147 N N . SER B 1 24 ? 2.668 -5.238 25.062 1 78 24 SER B N 1
ATOM 4148 C CA . SER B 1 24 ? 2.277 -6.621 25.312 1 78 24 SER B CA 1
ATOM 4149 C C . SER B 1 24 ? 0.841 -6.711 25.828 1 78 24 SER B C 1
ATOM 4151 O O . SER B 1 24 ? 0.25 -7.789 25.844 1 78 24 SER B O 1
ATOM 4153 N N . SER B 1 25 ? 0.321 -5.531 26.297 1 78 25 SER B N 1
ATOM 4154 C CA . SER B 1 25 ? -1.039 -5.562 26.828 1 78 25 SER B CA 1
ATOM 4155 C C . SER B 1 25 ? -1.789 -4.277 26.5 1 78 25 SER B C 1
ATOM 4157 O O . SER B 1 25 ? -1.173 -3.24 26.25 1 78 25 SER B O 1
ATOM 4159 N N . ALA B 1 26 ? -3.129 -4.434 26.562 1 77.25 26 ALA B N 1
ATOM 4160 C CA . ALA B 1 26 ? -3.973 -3.27 26.328 1 77.25 26 ALA B CA 1
ATOM 4161 C C . ALA B 1 26 ? -3.754 -2.199 27.391 1 77.25 26 ALA B C 1
ATOM 4163 O O . ALA B 1 26 ? -3.771 -1.003 27.094 1 77.25 26 ALA B O 1
ATOM 4164 N N . SER B 1 27 ? -3.582 -2.654 28.547 1 79.75 27 SER B N 1
ATOM 4165 C CA . SER B 1 27 ? -3.396 -1.727 29.656 1 79.75 27 SER B CA 1
ATOM 4166 C C . SER B 1 27 ? -2.102 -0.935 29.516 1 79.75 27 SER B C 1
ATOM 4168 O O . SER B 1 27 ? -2.084 0.28 29.719 1 79.75 27 SER B O 1
ATOM 4170 N N . SER B 1 28 ? -1.021 -1.609 29.172 1 81.56 28 SER B N 1
ATOM 4171 C CA . SER B 1 28 ? 0.252 -0.919 28.984 1 81.56 28 SER B CA 1
ATOM 4172 C C . SER B 1 28 ? 0.213 0.001 27.766 1 81.56 28 SER B C 1
ATOM 4174 O O . SER B 1 28 ? 0.796 1.088 27.781 1 81.56 28 SER B O 1
ATOM 4176 N N . LEU B 1 29 ? -0.473 -0.409 26.797 1 82.88 29 LEU B N 1
ATOM 4177 C CA . LEU B 1 29 ? -0.606 0.412 25.594 1 82.88 29 LEU B CA 1
ATOM 4178 C C . LEU B 1 29 ? -1.364 1.7 25.891 1 82.88 29 LEU B C 1
ATOM 4180 O O . LEU B 1 29 ? -0.999 2.771 25.406 1 82.88 29 LEU B O 1
ATOM 4184 N N . ARG B 1 30 ? -2.449 1.517 26.641 1 83.31 30 ARG B N 1
ATOM 4185 C CA . ARG B 1 30 ? -3.238 2.686 27 1 83.31 30 ARG B CA 1
ATOM 4186 C C . ARG B 1 30 ? -2.41 3.668 27.828 1 83.31 30 ARG B C 1
ATOM 4188 O O . ARG B 1 30 ? -2.529 4.883 27.656 1 83.31 30 ARG B O 1
ATOM 4195 N N . GLN B 1 31 ? -1.595 3.141 28.609 1 82.44 31 GLN B N 1
ATOM 4196 C CA . GLN B 1 31 ? -0.742 3.986 29.438 1 82.44 31 GLN B CA 1
ATOM 4197 C C . GLN B 1 31 ? 0.247 4.777 28.594 1 82.44 31 GLN B C 1
ATOM 4199 O O . GLN B 1 31 ? 0.474 5.961 28.828 1 82.44 31 GLN B O 1
ATOM 4204 N N . ILE B 1 32 ? 0.752 4.152 27.609 1 82.75 32 ILE B N 1
ATOM 4205 C CA . ILE B 1 32 ? 1.807 4.758 26.797 1 82.75 32 ILE B CA 1
ATOM 4206 C C . ILE B 1 32 ? 1.192 5.73 25.797 1 82.75 32 ILE B C 1
ATOM 4208 O O . ILE B 1 32 ? 1.76 6.793 25.516 1 82.75 32 ILE B O 1
ATOM 4212 N N . LEU B 1 33 ? 0.067 5.41 25.281 1 84.81 33 LEU B N 1
ATOM 4213 C CA . LEU B 1 33 ? -0.486 6.199 24.188 1 84.81 33 LEU B CA 1
ATOM 4214 C C . LEU B 1 33 ? -1.439 7.266 24.703 1 84.81 33 LEU B C 1
ATOM 4216 O O . LEU B 1 33 ? -1.59 8.328 24.094 1 84.81 33 LEU B O 1
ATOM 4220 N N . CYS B 1 34 ? -2.152 6.992 25.734 1 81.19 34 CYS B N 1
ATOM 4221 C CA . CYS B 1 34 ? -3.201 7.895 26.188 1 81.19 34 CYS B CA 1
ATOM 4222 C C . CYS B 1 34 ? -2.777 8.617 27.469 1 81.19 34 CYS B C 1
ATOM 4224 O O . CYS B 1 34 ? -3.451 9.547 27.906 1 81.19 34 CYS B O 1
ATOM 4226 N N . GLY B 1 35 ? -1.717 8.219 27.953 1 73.38 35 GLY B N 1
ATOM 4227 C CA . GLY B 1 35 ? -1.305 8.852 29.188 1 73.38 35 GLY B CA 1
ATOM 4228 C C . GLY B 1 35 ? -0.83 10.281 29 1 73.38 35 GLY B C 1
ATOM 4229 O O . GLY B 1 35 ? -0.455 10.672 27.891 1 73.38 35 GLY B O 1
ATOM 4230 N N . ASN B 1 36 ? -1.003 11.086 29.984 1 62.03 36 ASN B N 1
ATOM 4231 C CA . ASN B 1 36 ? -0.612 12.492 29.969 1 62.03 36 ASN B CA 1
ATOM 4232 C C . ASN B 1 36 ? 0.869 12.664 29.641 1 62.03 36 ASN B C 1
ATOM 4234 O O . ASN B 1 36 ? 1.289 13.719 29.172 1 62.03 36 ASN B O 1
ATOM 4238 N N . ASP B 1 37 ? 1.528 11.617 29.844 1 62.41 37 ASP B N 1
ATOM 4239 C CA . ASP B 1 37 ? 2.975 11.703 29.656 1 62.41 37 ASP B CA 1
ATOM 4240 C C . ASP B 1 37 ? 3.42 10.906 28.438 1 62.41 37 ASP B C 1
ATOM 4242 O O . ASP B 1 37 ? 4.512 10.328 28.438 1 62.41 37 ASP B O 1
ATOM 4246 N N . ALA B 1 38 ? 2.494 10.969 27.531 1 63.62 38 ALA B N 1
ATOM 4247 C CA . ALA B 1 38 ? 2.893 10.211 26.344 1 63.62 38 ALA B CA 1
ATOM 4248 C C . ALA B 1 38 ? 4.125 10.828 25.688 1 63.62 38 ALA B C 1
ATOM 4250 O O . ALA B 1 38 ? 4.184 12.039 25.484 1 63.62 38 ALA B O 1
ATOM 4251 N N . ILE B 1 39 ? 5.105 9.938 25.453 1 76.88 39 ILE B N 1
ATOM 4252 C CA . ILE B 1 39 ? 6.367 10.422 24.922 1 76.88 39 ILE B CA 1
ATOM 4253 C C . ILE B 1 39 ? 6.492 10.016 23.453 1 76.88 39 ILE B C 1
ATOM 4255 O O . ILE B 1 39 ? 7.387 10.484 22.734 1 76.88 39 ILE B O 1
ATOM 4259 N N . VAL B 1 40 ? 5.516 9.203 23.016 1 86 40 VAL B N 1
ATOM 4260 C CA . VAL B 1 40 ? 5.574 8.781 21.625 1 86 40 VAL B CA 1
ATOM 4261 C C . VAL B 1 40 ? 4.293 9.195 20.906 1 86 40 VAL B C 1
ATOM 4263 O O . VAL B 1 40 ? 3.191 9 21.422 1 86 40 VAL B O 1
ATOM 4266 N N . HIS B 1 41 ? 4.445 9.773 19.766 1 89.38 41 HIS B N 1
ATOM 4267 C CA . HIS B 1 41 ? 3.344 10.305 18.969 1 89.38 41 HIS B CA 1
ATOM 4268 C C . HIS B 1 41 ? 3.342 9.711 17.562 1 89.38 41 HIS B C 1
ATOM 4270 O O . HIS B 1 41 ? 4.219 10.016 16.766 1 89.38 41 HIS B O 1
ATOM 4276 N N . GLY B 1 42 ? 2.365 8.844 17.312 1 89.31 42 GLY B N 1
ATOM 4277 C CA . GLY B 1 42 ? 2.342 8.148 16.031 1 89.31 42 GLY B CA 1
ATOM 4278 C C . GLY B 1 42 ? 0.952 8.055 15.43 1 89.31 42 GLY B C 1
ATOM 4279 O O . GLY B 1 42 ? 0.713 7.246 14.539 1 89.31 42 GLY B O 1
ATOM 4280 N N . GLY B 1 43 ? 0.044 8.82 15.961 1 88 43 GLY B N 1
ATOM 4281 C CA . GLY B 1 43 ? -1.271 8.859 15.344 1 88 43 GLY B CA 1
ATOM 4282 C C . GLY B 1 43 ? -2.369 8.32 16.234 1 88 43 GLY B C 1
ATOM 4283 O O . GLY B 1 43 ? -3.555 8.531 15.969 1 88 43 GLY B O 1
ATOM 4284 N N . ARG B 1 44 ? -2.023 7.559 17.266 1 88.19 44 ARG B N 1
ATOM 4285 C CA . ARG B 1 44 ? -3.018 7.008 18.188 1 88.19 44 ARG B CA 1
ATOM 4286 C C . ARG B 1 44 ? -2.822 7.551 19.594 1 88.19 44 ARG B C 1
ATOM 4288 O O . ARG B 1 44 ? -1.699 7.59 20.094 1 88.19 44 ARG B O 1
ATOM 4295 N N . PRO B 1 45 ? -3.84 7.988 20.406 1 88.38 45 PRO B N 1
ATOM 4296 C CA . PRO B 1 45 ? -5.199 8.172 19.891 1 88.38 45 PRO B CA 1
ATOM 4297 C C . PRO B 1 45 ? -5.332 9.391 18.984 1 88.38 45 PRO B C 1
ATOM 4299 O O . PRO B 1 45 ? -4.324 9.938 18.531 1 88.38 45 PRO B O 1
ATOM 4302 N N . LEU B 1 46 ? -6.594 9.75 18.703 1 87.06 46 LEU B N 1
ATOM 4303 C CA . LEU B 1 46 ? -6.855 10.891 17.828 1 87.06 46 LEU B CA 1
ATOM 4304 C C . LEU B 1 46 ? -6.117 12.133 18.328 1 87.06 46 LEU B C 1
ATOM 4306 O O . LEU B 1 46 ? -6.121 12.43 19.516 1 87.06 46 LEU B O 1
ATOM 4310 N N . GLY B 1 47 ? -5.379 12.781 17.406 1 83.75 47 GLY B N 1
ATOM 4311 C CA . GLY B 1 47 ? -4.688 14.016 17.734 1 83.75 47 GLY B CA 1
ATOM 4312 C C . GLY B 1 47 ? -3.248 13.805 18.156 1 83.75 47 GLY B C 1
ATOM 4313 O O . GLY B 1 47 ? -2.457 14.75 18.188 1 83.75 47 GLY B O 1
ATOM 4314 N N . ASN B 1 48 ? -2.809 12.562 18.438 1 86.81 48 ASN B N 1
ATOM 4315 C CA . ASN B 1 48 ? -1.472 12.234 18.922 1 86.81 48 ASN B CA 1
ATOM 4316 C C . ASN B 1 48 ? -0.498 12.008 17.766 1 86.81 48 ASN B C 1
ATOM 4318 O O . ASN B 1 48 ? 0.04 10.906 17.609 1 86.81 48 ASN B O 1
ATOM 4322 N N . TYR B 1 49 ? -0.272 13.023 17.016 1 88.06 49 TYR B N 1
ATOM 4323 C CA . TYR B 1 49 ? 0.673 12.93 15.906 1 88.06 49 TYR B CA 1
ATOM 4324 C C . TYR B 1 49 ? 1.48 14.219 15.773 1 88.06 49 TYR B C 1
ATOM 4326 O O . TYR B 1 49 ? 1.188 15.219 16.438 1 88.06 49 TYR B O 1
ATOM 4334 N N . GLY B 1 50 ? 2.547 14.148 15.047 1 83.62 50 GLY B N 1
ATOM 4335 C CA . GLY B 1 50 ? 3.432 15.289 14.852 1 83.62 50 GLY B CA 1
ATOM 4336 C C . GLY B 1 50 ? 3.492 15.758 13.414 1 83.62 50 GLY B C 1
ATOM 4337 O O . GLY B 1 50 ? 2.623 15.414 12.609 1 83.62 50 GLY B O 1
ATOM 4338 N N . PRO B 1 51 ? 4.359 16.625 13.172 1 86.69 51 PRO B N 1
ATOM 4339 C CA . PRO B 1 51 ? 4.543 17.109 11.805 1 86.69 51 PRO B CA 1
ATOM 4340 C C . PRO B 1 51 ? 5.133 16.047 10.883 1 86.69 51 PRO B C 1
ATOM 4342 O O . PRO B 1 51 ? 5.66 15.031 11.352 1 86.69 51 PRO B O 1
ATOM 4345 N N . PRO B 1 52 ? 5.059 16.25 9.578 1 90.56 52 PRO B N 1
ATOM 4346 C CA . PRO B 1 52 ? 5.668 15.297 8.648 1 90.56 52 PRO B CA 1
ATOM 4347 C C . PRO B 1 52 ? 7.18 15.172 8.836 1 90.56 52 PRO B C 1
ATOM 4349 O O . PRO B 1 52 ? 7.891 16.188 8.836 1 90.56 52 PRO B O 1
ATOM 4352 N N . HIS B 1 53 ? 7.629 14 8.898 1 91.38 53 HIS B N 1
ATOM 4353 C CA . HIS B 1 53 ? 9.023 13.719 9.203 1 91.38 53 HIS B CA 1
ATOM 4354 C C . HIS B 1 53 ? 9.938 14.133 8.062 1 91.38 53 HIS B C 1
ATOM 4356 O O . HIS B 1 53 ? 11.102 14.477 8.281 1 91.38 53 HIS B O 1
ATOM 4362 N N . ALA B 1 54 ? 9.375 14.18 6.926 1 92.31 54 ALA B N 1
ATOM 4363 C CA . ALA B 1 54 ? 10.148 14.547 5.738 1 92.31 54 ALA B CA 1
ATOM 4364 C C . ALA B 1 54 ? 10.664 15.984 5.848 1 92.31 54 ALA B C 1
ATOM 4366 O O . ALA B 1 54 ? 11.641 16.344 5.184 1 92.31 54 ALA B O 1
ATOM 4367 N N . LEU B 1 55 ? 10.094 16.75 6.68 1 92.38 55 LEU B N 1
ATOM 4368 C CA . LEU B 1 55 ? 10.453 18.156 6.812 1 92.38 55 LEU B CA 1
ATOM 4369 C C . LEU B 1 55 ? 11.734 18.312 7.633 1 92.38 55 LEU B C 1
ATOM 4371 O O . LEU B 1 55 ? 12.352 19.375 7.629 1 92.38 55 LEU B O 1
ATOM 4375 N N . PHE B 1 56 ? 12.195 17.312 8.305 1 92.31 56 PHE B N 1
ATOM 4376 C CA . PHE B 1 56 ? 13.172 17.547 9.359 1 92.31 56 PHE B CA 1
ATOM 4377 C C . PHE B 1 56 ? 14.531 16.953 8.992 1 92.31 56 PHE B C 1
ATOM 4379 O O . PHE B 1 56 ? 15.523 17.172 9.68 1 92.31 56 PHE B O 1
ATOM 4386 N N . HIS B 1 57 ? 14.547 16.203 7.914 1 92.56 57 HIS B N 1
ATOM 4387 C CA . HIS B 1 57 ? 15.828 15.664 7.473 1 92.56 57 HIS B CA 1
ATOM 4388 C C . HIS B 1 57 ? 15.766 15.211 6.02 1 92.56 57 HIS B C 1
ATOM 4390 O O . HIS B 1 57 ? 14.844 14.484 5.629 1 92.56 57 HIS B O 1
ATOM 4396 N N . PRO B 1 58 ? 16.766 15.531 5.254 1 92.81 58 PRO B N 1
ATOM 4397 C CA . PRO B 1 58 ? 16.734 15.18 3.834 1 92.81 58 PRO B CA 1
ATOM 4398 C C . PRO B 1 58 ? 16.719 13.664 3.605 1 92.81 58 PRO B C 1
ATOM 4400 O O . PRO B 1 58 ? 16.062 13.195 2.666 1 92.81 58 PRO B O 1
ATOM 4403 N N . ALA B 1 59 ? 17.438 12.906 4.422 1 93.75 59 ALA B N 1
ATOM 4404 C CA . ALA B 1 59 ? 17.453 11.453 4.254 1 93.75 59 ALA B CA 1
ATOM 4405 C C . ALA B 1 59 ? 16.062 10.859 4.449 1 93.75 59 ALA B C 1
ATOM 4407 O O . ALA B 1 59 ? 15.664 9.93 3.744 1 93.75 59 ALA B O 1
ATOM 4408 N N . LEU B 1 60 ? 15.344 11.383 5.457 1 94.88 60 LEU B N 1
ATOM 4409 C CA . LEU B 1 60 ? 13.984 10.906 5.699 1 94.88 60 LEU B CA 1
ATOM 4410 C C . LEU B 1 60 ? 13.047 11.359 4.59 1 94.88 60 LEU B C 1
ATOM 4412 O O . LEU B 1 60 ? 12.102 10.648 4.238 1 94.88 60 LEU B O 1
ATOM 4416 N N . ALA B 1 61 ? 13.297 12.562 4.07 1 95.38 61 ALA B N 1
ATOM 4417 C CA . ALA B 1 61 ? 12.5 13.07 2.955 1 95.38 61 ALA B CA 1
ATOM 4418 C C . ALA B 1 61 ? 12.656 12.188 1.72 1 95.38 61 ALA B C 1
ATOM 4420 O O . ALA B 1 61 ? 11.672 11.836 1.07 1 95.38 61 ALA B O 1
ATOM 4421 N N . ARG B 1 62 ? 13.844 11.852 1.43 1 93.88 62 ARG B N 1
ATOM 4422 C CA . ARG B 1 62 ? 14.109 11.008 0.269 1 93.88 62 ARG B CA 1
ATOM 4423 C C . ARG B 1 62 ? 13.562 9.594 0.478 1 93.88 62 ARG B C 1
ATOM 4425 O O . ARG B 1 62 ? 13.07 8.969 -0.463 1 93.88 62 ARG B O 1
ATOM 4432 N N . LEU B 1 63 ? 13.75 9.102 1.671 1 95.56 63 LEU B N 1
ATOM 4433 C CA . LEU B 1 63 ? 13.172 7.797 1.982 1 95.56 63 LEU B CA 1
ATOM 4434 C C . LEU B 1 63 ? 11.672 7.797 1.729 1 95.56 63 LEU B C 1
ATOM 4436 O O . LEU B 1 63 ? 11.141 6.863 1.125 1 95.56 63 LEU B O 1
ATOM 4440 N N . ASP B 1 64 ? 11.039 8.828 2.225 1 95.25 64 ASP B N 1
ATOM 4441 C CA . ASP B 1 64 ? 9.602 8.969 2.025 1 95.25 64 ASP B CA 1
ATOM 4442 C C . ASP B 1 64 ? 9.25 8.961 0.54 1 95.25 64 ASP B C 1
ATOM 4444 O O . ASP B 1 64 ? 8.336 8.242 0.117 1 95.25 64 ASP B O 1
ATOM 4448 N N . PHE B 1 65 ? 9.93 9.672 -0.204 1 94.06 65 PHE B N 1
ATOM 4449 C CA . PHE B 1 65 ? 9.711 9.766 -1.643 1 94.06 65 PHE B CA 1
ATOM 4450 C C . PHE B 1 65 ? 9.891 8.406 -2.311 1 94.06 65 PHE B C 1
ATOM 4452 O O . PHE B 1 65 ? 9.047 7.984 -3.104 1 94.06 65 PHE B O 1
ATOM 4459 N N . HIS B 1 66 ? 11.008 7.793 -2.006 1 95.56 66 HIS B N 1
ATOM 4460 C CA . HIS B 1 66 ? 11.32 6.508 -2.621 1 95.56 66 HIS B CA 1
ATOM 4461 C C . HIS B 1 66 ? 10.258 5.465 -2.291 1 95.56 66 HIS B C 1
ATOM 4463 O O . HIS B 1 66 ? 9.781 4.754 -3.18 1 95.56 66 HIS B O 1
ATOM 4469 N N . LEU B 1 67 ? 9.836 5.391 -1.041 1 95.75 67 LEU B N 1
ATOM 4470 C CA . LEU B 1 67 ? 8.891 4.367 -0.609 1 95.75 67 LEU B CA 1
ATOM 4471 C C . LEU B 1 67 ? 7.508 4.621 -1.204 1 95.75 67 LEU B C 1
ATOM 4473 O O . LEU B 1 67 ? 6.758 3.678 -1.462 1 95.75 67 LEU B O 1
ATOM 4477 N N . ARG B 1 68 ? 7.168 5.852 -1.486 1 92.19 68 ARG B N 1
ATOM 4478 C CA . ARG B 1 68 ? 5.871 6.188 -2.068 1 92.19 68 ARG B CA 1
ATOM 4479 C C . ARG B 1 68 ? 5.875 5.961 -3.578 1 92.19 68 ARG B C 1
ATOM 4481 O O . ARG B 1 68 ? 4.816 5.926 -4.207 1 92.19 68 ARG B O 1
ATOM 4488 N N . HIS B 1 69 ? 6.988 5.758 -4.145 1 92.12 69 HIS B N 1
ATOM 4489 C CA . HIS B 1 69 ? 7.078 5.656 -5.598 1 92.12 69 HIS B CA 1
ATOM 4490 C C . HIS B 1 69 ? 7.754 4.355 -6.016 1 92.12 69 HIS B C 1
ATOM 4492 O O . HIS B 1 69 ? 8.477 4.324 -7.012 1 92.12 69 HIS B O 1
ATOM 4498 N N . LEU B 1 70 ? 7.418 3.436 -5.25 1 92.06 70 LEU B N 1
ATOM 4499 C CA . LEU B 1 70 ? 7.922 2.119 -5.629 1 92.06 70 LEU B CA 1
ATOM 4500 C C . LEU B 1 70 ? 7.293 1.654 -6.938 1 92.06 70 LEU B C 1
ATOM 4502 O O . LEU B 1 70 ? 6.129 1.958 -7.219 1 92.06 70 LEU B O 1
ATOM 4506 N N . GLY B 1 71 ? 7.887 1.122 -7.855 1 80.5 71 GLY B N 1
ATOM 4507 C CA . GLY B 1 71 ? 7.34 0.601 -9.102 1 80.5 71 GLY B CA 1
ATOM 4508 C C . GLY B 1 71 ? 7.43 1.584 -10.25 1 80.5 71 GLY B C 1
ATOM 4509 O O . GLY B 1 71 ? 7.102 1.245 -11.391 1 80.5 71 GLY B O 1
ATOM 4510 N N . LYS B 1 72 ? 7.684 2.865 -9.93 1 77.88 72 LYS B N 1
ATOM 4511 C CA . LYS B 1 72 ? 7.738 3.881 -10.977 1 77.88 72 LYS B CA 1
ATOM 4512 C C . LYS B 1 72 ? 9.078 3.848 -11.703 1 77.88 72 LYS B C 1
ATOM 4514 O O . LYS B 1 72 ? 9.445 4.809 -12.383 1 77.88 72 LYS B O 1
ATOM 4519 N N . ASN B 1 73 ? 9.781 2.854 -11.68 1 77.5 73 ASN B N 1
ATOM 4520 C CA . ASN B 1 73 ? 11.023 2.658 -12.414 1 77.5 73 ASN B CA 1
ATOM 4521 C C . ASN B 1 73 ? 12.055 3.723 -12.062 1 77.5 73 ASN B C 1
ATOM 4523 O O . ASN B 1 73 ? 12.648 4.34 -12.953 1 77.5 73 ASN B O 1
ATOM 4527 N N . LEU B 1 74 ? 12.211 4.035 -10.906 1 88.56 74 LEU B N 1
ATOM 4528 C CA . LEU B 1 74 ? 13.297 4.891 -10.445 1 88.56 74 LEU B CA 1
ATOM 4529 C C . LEU B 1 74 ? 14.641 4.168 -10.547 1 88.56 74 LEU B C 1
ATOM 4531 O O . LEU B 1 74 ? 14.828 3.125 -9.914 1 88.56 74 LEU B O 1
ATOM 4535 N N . ALA B 1 75 ? 15.539 4.746 -11.25 1 89.88 75 ALA B N 1
ATOM 4536 C CA . ALA B 1 75 ? 16.828 4.113 -11.508 1 89.88 75 ALA B CA 1
ATOM 4537 C C . ALA B 1 75 ? 17.578 3.859 -10.211 1 89.88 75 ALA B C 1
ATOM 4539 O O . ALA B 1 75 ? 18.266 2.842 -10.07 1 89.88 75 ALA B O 1
ATOM 4540 N N . GLU B 1 76 ? 17.469 4.762 -9.312 1 92.31 76 GLU B N 1
ATOM 4541 C CA . GLU B 1 76 ? 18.219 4.656 -8.055 1 92.31 76 GLU B CA 1
ATOM 4542 C C . GLU B 1 76 ? 17.703 3.49 -7.211 1 92.31 76 GLU B C 1
ATOM 4544 O O . GLU B 1 76 ? 18.391 3.023 -6.305 1 92.31 76 GLU B O 1
ATOM 4549 N N . LEU B 1 77 ? 16.547 3.035 -7.539 1 94.31 77 LEU B N 1
ATOM 4550 C CA . LEU B 1 77 ? 15.969 1.964 -6.738 1 94.31 77 LEU B CA 1
ATOM 4551 C C . LEU B 1 77 ? 16.078 0.625 -7.461 1 94.31 77 LEU B C 1
ATOM 4553 O O . LEU B 1 77 ? 15.523 -0.376 -7.008 1 94.31 77 LEU B O 1
ATOM 4557 N N . GLU B 1 78 ? 16.766 0.583 -8.57 1 91.5 78 GLU B N 1
ATOM 4558 C CA . GLU B 1 78 ? 16.953 -0.696 -9.25 1 91.5 78 GLU B CA 1
ATOM 4559 C C . GLU B 1 78 ? 17.797 -1.646 -8.398 1 91.5 78 GLU B C 1
ATOM 4561 O O . GLU B 1 78 ? 18.953 -1.363 -8.102 1 91.5 78 GLU B O 1
ATOM 4566 N N . PRO B 1 79 ? 17.219 -2.74 -8.008 1 91.75 79 PRO B N 1
ATOM 4567 C CA . PRO B 1 79 ? 17.969 -3.621 -7.105 1 91.75 79 PRO B CA 1
ATOM 4568 C C . PRO B 1 79 ? 19.016 -4.461 -7.832 1 91.75 79 PRO B C 1
ATOM 4570 O O . PRO B 1 79 ? 18.781 -4.91 -8.961 1 91.75 79 PRO B O 1
ATOM 4573 N N . GLU B 1 80 ? 20.141 -4.652 -7.207 1 91.62 80 GLU B N 1
ATOM 4574 C CA . GLU B 1 80 ? 21.156 -5.578 -7.695 1 91.62 80 GLU B CA 1
ATOM 4575 C C . GLU B 1 80 ? 20.703 -7.027 -7.508 1 91.62 80 GLU B C 1
ATOM 4577 O O . GLU B 1 80 ? 19.922 -7.332 -6.605 1 91.62 80 GLU B O 1
ATOM 4582 N N . PRO B 1 81 ? 21.234 -7.91 -8.328 1 89.94 81 PRO B N 1
ATOM 4583 C CA . PRO B 1 81 ? 20.859 -9.32 -8.242 1 89.94 81 PRO B CA 1
ATOM 4584 C C . PRO B 1 81 ? 21.062 -9.906 -6.848 1 89.94 81 PRO B C 1
ATOM 4586 O O . PRO B 1 81 ? 20.25 -10.688 -6.371 1 89.94 81 PRO B O 1
ATOM 4589 N N . GLU B 1 82 ? 22.078 -9.516 -6.246 1 90.19 82 GLU B N 1
ATOM 4590 C CA . GLU B 1 82 ? 22.375 -10.047 -4.922 1 90.19 82 GLU B CA 1
ATOM 4591 C C . GLU B 1 82 ? 21.297 -9.648 -3.914 1 90.19 82 GLU B C 1
ATOM 4593 O O . GLU B 1 82 ? 20.922 -10.453 -3.053 1 90.19 82 GLU B O 1
ATOM 4598 N N . LEU B 1 83 ? 20.891 -8.445 -3.984 1 94.62 83 LEU B N 1
ATOM 4599 C CA . LEU B 1 83 ? 19.828 -7.98 -3.098 1 94.62 83 LEU B CA 1
ATOM 4600 C C . LEU B 1 83 ? 18.547 -8.781 -3.322 1 94.62 83 LEU B C 1
ATOM 4602 O O . LEU B 1 83 ? 17.875 -9.148 -2.365 1 94.62 83 LEU B O 1
ATOM 4606 N N . LEU B 1 84 ? 18.219 -9.016 -4.551 1 94.19 84 LEU B N 1
ATOM 4607 C CA . LEU B 1 84 ? 17.031 -9.789 -4.879 1 94.19 84 LEU B CA 1
ATOM 4608 C C . LEU B 1 84 ? 17.109 -11.195 -4.305 1 94.19 84 LEU B C 1
ATOM 4610 O O . LEU B 1 84 ? 16.141 -11.711 -3.762 1 94.19 84 LEU B O 1
ATOM 4614 N N . ASN B 1 85 ? 18.234 -11.727 -4.422 1 91.31 85 ASN B N 1
ATOM 4615 C CA . ASN B 1 85 ? 18.469 -13.047 -3.842 1 91.31 85 ASN B CA 1
ATOM 4616 C C . ASN B 1 85 ? 18.297 -13.031 -2.326 1 91.31 85 ASN B C 1
ATOM 4618 O O . ASN B 1 85 ? 17.641 -13.914 -1.76 1 91.31 85 ASN B O 1
ATOM 4622 N N . ASN B 1 86 ? 18.906 -12.062 -1.692 1 93.25 86 ASN B N 1
ATOM 4623 C CA . ASN B 1 86 ? 18.812 -11.938 -0.242 1 93.25 86 ASN B CA 1
ATOM 4624 C C . ASN B 1 86 ? 17.359 -11.727 0.209 1 93.25 86 ASN B C 1
ATOM 4626 O O . ASN B 1 86 ? 16.938 -12.312 1.206 1 93.25 86 ASN B O 1
ATOM 4630 N N . VAL B 1 87 ? 16.672 -10.945 -0.53 1 95.69 87 VAL B N 1
ATOM 4631 C CA . VAL B 1 87 ? 15.289 -10.648 -0.199 1 95.69 87 VAL B CA 1
ATOM 4632 C C . VAL B 1 87 ? 14.438 -11.906 -0.377 1 95.69 87 VAL B C 1
ATOM 4634 O O . VAL B 1 87 ? 13.562 -12.195 0.445 1 95.69 87 VAL B O 1
ATOM 4637 N N . HIS B 1 88 ? 14.695 -12.617 -1.451 1 93.88 88 HIS B N 1
ATOM 4638 C CA . HIS B 1 88 ? 13.969 -13.867 -1.68 1 93.88 88 HIS B CA 1
ATOM 4639 C C . HIS B 1 88 ? 14.164 -14.836 -0.52 1 93.88 88 HIS B C 1
ATOM 4641 O O . HIS B 1 88 ? 13.195 -15.383 0.005 1 93.88 88 HIS B O 1
ATOM 4647 N N . TYR B 1 89 ? 15.398 -14.961 -0.148 1 91.94 89 TYR B N 1
ATOM 4648 C CA . TYR B 1 89 ? 15.711 -15.883 0.942 1 91.94 89 TYR B CA 1
ATOM 4649 C C . TYR B 1 89 ? 15.102 -15.398 2.254 1 91.94 89 TYR B C 1
ATOM 4651 O O . TYR B 1 89 ? 14.586 -16.203 3.035 1 91.94 89 TYR B O 1
ATOM 4659 N N . PHE B 1 90 ? 15.195 -14.172 2.492 1 94.31 90 PHE B N 1
ATOM 4660 C CA . PHE B 1 90 ? 14.578 -13.578 3.674 1 94.31 90 PHE B CA 1
ATOM 4661 C C . PHE B 1 90 ? 13.078 -13.852 3.697 1 94.31 90 PHE B C 1
ATOM 4663 O O . PHE B 1 90 ? 12.531 -14.273 4.723 1 94.31 90 PHE B O 1
ATOM 4670 N N . MET B 1 91 ? 12.391 -13.625 2.572 1 94.62 91 MET B N 1
ATOM 4671 C CA . MET B 1 91 ? 10.945 -13.836 2.486 1 94.62 91 MET B CA 1
ATOM 4672 C C . MET B 1 91 ? 10.594 -15.305 2.705 1 94.62 91 MET B C 1
ATOM 4674 O O . MET B 1 91 ? 9.625 -15.617 3.402 1 94.62 91 MET B O 1
ATOM 4678 N N . GLU B 1 92 ? 11.391 -16.156 2.111 1 93 92 GLU B N 1
ATOM 4679 C CA . GLU B 1 92 ? 11.164 -17.578 2.279 1 93 92 GLU B CA 1
ATOM 4680 C C . GLU B 1 92 ? 11.172 -17.969 3.754 1 93 92 GLU B C 1
ATOM 4682 O O . GLU B 1 92 ? 10.289 -18.703 4.211 1 93 92 GLU B O 1
ATOM 4687 N N . LYS B 1 93 ? 12.125 -17.484 4.453 1 92 93 LYS B N 1
ATOM 4688 C CA . LYS B 1 93 ? 12.266 -17.844 5.859 1 92 93 LYS B CA 1
ATOM 4689 C C . LYS B 1 93 ? 11.234 -17.125 6.719 1 92 93 LYS B C 1
ATOM 4691 O O . LYS B 1 93 ? 10.797 -17.641 7.746 1 92 93 LYS B O 1
ATOM 4696 N N . SER B 1 94 ? 10.852 -15.969 6.293 1 91 94 SER B N 1
ATOM 4697 C CA . SER B 1 94 ? 9.844 -15.227 7.031 1 91 94 SER B CA 1
ATOM 4698 C C . SER B 1 94 ? 8.484 -15.922 6.969 1 91 94 SER B C 1
ATOM 4700 O O . SER B 1 94 ? 7.645 -15.734 7.848 1 91 94 SER B O 1
ATOM 4702 N N . LEU B 1 95 ? 8.227 -16.672 5.949 1 90.69 95 LEU B N 1
ATOM 4703 C CA . LEU B 1 95 ? 6.938 -17.328 5.75 1 90.69 95 LEU B CA 1
ATOM 4704 C C . LEU B 1 95 ? 6.836 -18.578 6.613 1 90.69 95 LEU B C 1
ATOM 4706 O O . LEU B 1 95 ? 5.75 -19.141 6.773 1 90.69 95 LEU B O 1
ATOM 4710 N N . GLU B 1 96 ? 7.914 -18.969 7.191 1 87.81 96 GLU B N 1
ATOM 4711 C CA . GLU B 1 96 ? 7.891 -20.141 8.062 1 87.81 96 GLU B CA 1
ATOM 4712 C C . GLU B 1 96 ? 7.176 -19.828 9.375 1 87.81 96 GLU B C 1
ATOM 4714 O O . GLU B 1 96 ? 7.082 -18.672 9.781 1 87.81 96 GLU B O 1
ATOM 4719 N N . VAL B 1 97 ? 6.602 -20.891 9.953 1 84 97 VAL B N 1
ATOM 4720 C CA . VAL B 1 97 ? 5.973 -20.766 11.266 1 84 97 VAL B CA 1
ATOM 4721 C C . VAL B 1 97 ? 6.898 -21.328 12.336 1 84 97 VAL B C 1
ATOM 4723 O O . VAL B 1 97 ? 7.035 -22.547 12.461 1 84 97 VAL B O 1
ATOM 4726 N N . TYR B 1 98 ? 7.445 -20.438 13.094 1 81.38 98 TYR B N 1
ATOM 4727 C CA . TYR B 1 98 ? 8.461 -20.828 14.07 1 81.38 98 TYR B CA 1
ATOM 4728 C C . TYR B 1 98 ? 7.816 -21.234 15.391 1 81.38 98 TYR B C 1
ATOM 4730 O O . TYR B 1 98 ? 6.707 -20.797 15.711 1 81.38 98 TYR B O 1
ATOM 4738 N N . ALA B 1 99 ? 8.555 -22.031 16.141 1 75.62 99 ALA B N 1
ATOM 4739 C CA . ALA B 1 99 ? 8.062 -22.531 17.422 1 75.62 99 ALA B CA 1
ATOM 4740 C C . ALA B 1 99 ? 8.016 -21.422 18.469 1 75.62 99 ALA B C 1
ATOM 4742 O O . ALA B 1 99 ? 7.129 -21.406 19.328 1 75.62 99 ALA B O 1
ATOM 4743 N N . ASN B 1 100 ? 8.953 -20.578 18.422 1 73.62 100 ASN B N 1
ATOM 4744 C CA . ASN B 1 100 ? 9.016 -19.469 19.375 1 73.62 100 ASN B CA 1
ATOM 4745 C C . ASN B 1 100 ? 9.75 -18.266 18.797 1 73.62 100 ASN B C 1
ATOM 4747 O O . ASN B 1 100 ? 10.273 -18.328 17.688 1 73.62 100 ASN B O 1
ATOM 4751 N N . ALA B 1 101 ? 9.734 -17.25 19.609 1 71.94 101 ALA B N 1
ATOM 4752 C CA . ALA B 1 101 ? 10.305 -15.969 19.188 1 71.94 101 ALA B CA 1
ATOM 4753 C C . ALA B 1 101 ? 11.82 -16.078 19.016 1 71.94 101 ALA B C 1
ATOM 4755 O O . ALA B 1 101 ? 12.391 -15.438 18.125 1 71.94 101 ALA B O 1
ATOM 4756 N N . VAL B 1 102 ? 12.461 -16.859 19.781 1 73.75 102 VAL B N 1
ATOM 4757 C CA . VAL B 1 102 ? 13.914 -16.984 19.781 1 73.75 102 VAL B CA 1
ATOM 4758 C C . VAL B 1 102 ? 14.367 -17.641 18.484 1 73.75 102 VAL B C 1
ATOM 4760 O O . VAL B 1 102 ? 15.336 -17.203 17.859 1 73.75 102 VAL B O 1
ATOM 4763 N N . ALA B 1 103 ? 13.664 -18.656 18.109 1 80.31 103 ALA B N 1
ATOM 4764 C CA . ALA B 1 103 ? 13.984 -19.344 16.859 1 80.31 103 ALA B CA 1
ATOM 4765 C C . ALA B 1 103 ? 13.805 -18.438 15.656 1 80.31 103 ALA B C 1
ATOM 4767 O O . ALA B 1 103 ? 14.633 -18.422 14.75 1 80.31 103 ALA B O 1
ATOM 4768 N N . ARG B 1 104 ? 12.82 -17.688 15.664 1 82.56 104 ARG B N 1
ATOM 4769 C CA . ARG B 1 104 ? 12.539 -16.781 14.562 1 82.56 104 ARG B CA 1
ATOM 4770 C C . ARG B 1 104 ? 13.594 -15.688 14.469 1 82.56 104 ARG B C 1
ATOM 4772 O O . ARG B 1 104 ? 14.133 -15.422 13.391 1 82.56 104 ARG B O 1
ATOM 4779 N N . GLU B 1 105 ? 13.82 -15.094 15.586 1 78.75 105 GLU B N 1
ATOM 4780 C CA . GLU B 1 105 ? 14.812 -14.023 15.617 1 78.75 105 GLU B CA 1
ATOM 4781 C C . GLU B 1 105 ? 16.188 -14.523 15.195 1 78.75 105 GLU B C 1
ATOM 4783 O O . GLU B 1 105 ? 16.922 -13.836 14.484 1 78.75 105 GLU B O 1
ATOM 4788 N N . GLY B 1 106 ? 16.5 -15.648 15.719 1 80.56 106 GLY B N 1
ATOM 4789 C CA . GLY B 1 106 ? 17.797 -16.234 15.375 1 80.56 106 GLY B CA 1
ATOM 4790 C C . GLY B 1 106 ? 17.969 -16.469 13.891 1 80.56 106 GLY B C 1
ATOM 4791 O O . GLY B 1 106 ? 19.078 -16.344 13.367 1 80.56 106 GLY B O 1
ATOM 4792 N N . ARG B 1 107 ? 16.891 -16.688 13.211 1 85.56 107 ARG B N 1
ATOM 4793 C CA . ARG B 1 107 ? 16.953 -16.984 11.781 1 85.56 107 ARG B CA 1
ATOM 4794 C C . ARG B 1 107 ? 16.797 -15.703 10.961 1 85.56 107 ARG B C 1
ATOM 4796 O O . ARG B 1 107 ? 17.547 -15.477 10 1 85.56 107 ARG B O 1
ATOM 4803 N N . LEU B 1 108 ? 15.922 -14.836 11.32 1 86.94 108 LEU B N 1
ATOM 4804 C CA . LEU B 1 108 ? 15.516 -13.742 10.445 1 86.94 108 LEU B CA 1
ATOM 4805 C C . LEU B 1 108 ? 16.422 -12.531 10.633 1 86.94 108 LEU B C 1
ATOM 4807 O O . LEU B 1 108 ? 16.641 -11.758 9.688 1 86.94 108 LEU B O 1
ATOM 4811 N N . THR B 1 109 ? 16.984 -12.375 11.836 1 84.12 109 THR B N 1
ATOM 4812 C CA . THR B 1 109 ? 17.797 -11.188 12.102 1 84.12 109 THR B CA 1
ATOM 4813 C C . THR B 1 109 ? 19 -11.141 11.164 1 84.12 109 THR B C 1
ATOM 4815 O O . THR B 1 109 ? 19.219 -10.133 10.484 1 84.12 109 THR B O 1
ATOM 4818 N N . PRO B 1 110 ? 19.781 -12.219 11.07 1 85.44 110 PRO B N 1
ATOM 4819 C CA . PRO B 1 110 ? 20.922 -12.164 10.148 1 85.44 110 PRO B CA 1
ATOM 4820 C C . PRO B 1 110 ? 20.484 -11.977 8.695 1 85.44 110 PRO B C 1
ATOM 4822 O O . PRO B 1 110 ? 21.172 -11.305 7.926 1 85.44 110 PRO B O 1
ATOM 4825 N N . LEU B 1 111 ? 19.375 -12.539 8.305 1 89.06 111 LEU B N 1
ATOM 4826 C CA . LEU B 1 111 ? 18.906 -12.445 6.93 1 89.06 111 LEU B CA 1
ATOM 4827 C C . LEU B 1 111 ? 18.453 -11.023 6.609 1 89.06 111 LEU B C 1
ATOM 4829 O O . LEU B 1 111 ? 18.719 -10.516 5.516 1 89.06 111 LEU B O 1
ATOM 4833 N N . LEU B 1 112 ? 17.766 -10.43 7.574 1 88 112 LEU B N 1
ATOM 4834 C CA . LEU B 1 112 ? 17.328 -9.047 7.383 1 88 112 LEU B CA 1
ATOM 4835 C C . LEU B 1 112 ? 18.531 -8.109 7.289 1 88 112 LEU B C 1
ATOM 4837 O O . LEU B 1 112 ? 18.547 -7.203 6.457 1 88 112 LEU B O 1
ATOM 4841 N N . LYS B 1 113 ? 19.516 -8.344 8.094 1 85.25 113 LYS B N 1
ATOM 4842 C CA . LYS B 1 113 ? 20.734 -7.555 8.047 1 85.25 113 LYS B CA 1
ATOM 4843 C C . LYS B 1 113 ? 21.422 -7.68 6.68 1 85.25 113 LYS B C 1
ATOM 4845 O O . LYS B 1 113 ? 21.844 -6.676 6.102 1 85.25 113 LYS B O 1
ATOM 4850 N N . MET B 1 114 ? 21.453 -8.883 6.227 1 87.5 114 MET B N 1
ATOM 4851 C CA . MET B 1 114 ? 22.047 -9.133 4.922 1 87.5 114 MET B CA 1
ATOM 4852 C C . MET B 1 114 ? 21.266 -8.422 3.818 1 87.5 114 MET B C 1
ATOM 4854 O O . MET B 1 114 ? 21.859 -7.836 2.91 1 87.5 114 MET B O 1
ATOM 4858 N N . ALA B 1 115 ? 19.984 -8.469 3.924 1 90.69 115 ALA B N 1
ATOM 4859 C CA . ALA B 1 115 ? 19.125 -7.852 2.914 1 90.69 115 ALA B CA 1
ATOM 4860 C C . ALA B 1 115 ? 19.25 -6.332 2.943 1 90.69 115 ALA B C 1
ATOM 4862 O O . ALA B 1 115 ? 19.078 -5.668 1.92 1 90.69 115 ALA B O 1
ATOM 4863 N N . LEU B 1 116 ? 19.625 -5.816 4.098 1 88.44 116 LEU B N 1
ATOM 4864 C CA . LEU B 1 116 ? 19.797 -4.375 4.234 1 88.44 116 LEU B CA 1
ATOM 4865 C C . LEU B 1 116 ? 21.25 -3.967 4.023 1 88.44 116 LEU B C 1
ATOM 4867 O O . LEU B 1 116 ? 21.609 -2.822 4.285 1 88.44 116 LEU B O 1
ATOM 4871 N N . GLY B 1 117 ? 22.062 -4.887 3.594 1 82.44 117 GLY B N 1
ATOM 4872 C CA . GLY B 1 117 ? 23.469 -4.605 3.295 1 82.44 117 GLY B CA 1
ATOM 4873 C C . GLY B 1 117 ? 24.297 -4.332 4.535 1 82.44 117 GLY B C 1
ATOM 4874 O O . GLY B 1 117 ? 25.266 -3.57 4.48 1 82.44 117 GLY B O 1
ATOM 4875 N N . MET B 1 118 ? 23.859 -4.844 5.641 1 79.38 118 MET B N 1
ATOM 4876 C CA . MET B 1 118 ? 24.578 -4.617 6.898 1 79.38 118 MET B CA 1
ATOM 4877 C C . MET B 1 118 ? 25.484 -5.801 7.23 1 79.38 118 MET B C 1
ATOM 4879 O O . MET B 1 118 ? 25.188 -6.934 6.844 1 79.38 118 MET B O 1
ATOM 4883 N N . SER B 1 119 ? 26.609 -5.418 7.902 1 72.5 119 SER B N 1
ATOM 4884 C CA . SER B 1 119 ? 27.484 -6.477 8.383 1 72.5 119 SER B CA 1
ATOM 4885 C C . SER B 1 119 ? 26.891 -7.191 9.594 1 72.5 119 SER B C 1
ATOM 4887 O O . SER B 1 119 ? 26.172 -6.578 10.391 1 72.5 119 SER B O 1
ATOM 4889 N N . LEU B 1 120 ? 27.031 -8.477 9.695 1 60.81 120 LEU B N 1
ATOM 4890 C CA . LEU B 1 120 ? 26.484 -9.312 10.75 1 60.81 120 LEU B CA 1
ATOM 4891 C C . LEU B 1 120 ? 27.047 -8.93 12.109 1 60.81 120 LEU B C 1
ATOM 4893 O O . LEU B 1 120 ? 26.438 -9.203 13.141 1 60.81 120 LEU B O 1
ATOM 4897 N N . LEU B 1 121 ? 28.188 -8.398 12.18 1 51.97 121 LEU B N 1
ATOM 4898 C CA . LEU B 1 121 ? 28.875 -8.109 13.43 1 51.97 121 LEU B CA 1
ATOM 4899 C C . LEU B 1 121 ? 28.25 -6.906 14.133 1 51.97 121 LEU B C 1
ATOM 4901 O O . LEU B 1 121 ? 28.516 -6.656 15.305 1 51.97 121 LEU B O 1
ATOM 4905 N N . GLU B 1 122 ? 27.438 -6.309 13.477 1 49.19 122 GLU B N 1
ATOM 4906 C CA . GLU B 1 122 ? 27.031 -5.023 14.031 1 49.19 122 GLU B CA 1
ATOM 4907 C C . GLU B 1 122 ? 25.891 -5.191 15.023 1 49.19 122 GLU B C 1
ATOM 4909 O O . GLU B 1 122 ? 24.781 -5.617 14.656 1 49.19 122 GLU B O 1
ATOM 4914 N N . GLN B 1 123 ? 26.094 -5.91 16.141 1 51.38 123 GLN B N 1
ATOM 4915 C CA . GLN B 1 123 ? 25.094 -6.082 17.188 1 51.38 123 GLN B CA 1
ATOM 4916 C C . GLN B 1 123 ? 25.125 -4.926 18.188 1 51.38 123 GLN B C 1
ATOM 4918 O O . GLN B 1 123 ? 26.188 -4.594 18.719 1 51.38 123 GLN B O 1
ATOM 4923 N N . ASN B 1 124 ? 24.672 -3.717 17.938 1 46.88 124 ASN B N 1
ATOM 4924 C CA . ASN B 1 124 ? 24.859 -2.873 19.125 1 46.88 124 ASN B CA 1
ATOM 4925 C C . ASN B 1 124 ? 23.656 -2.924 20.047 1 46.88 124 ASN B C 1
ATOM 4927 O O . ASN B 1 124 ? 22.578 -2.455 19.688 1 46.88 124 ASN B O 1
ATOM 4931 N N . LEU B 1 125 ? 23.625 -4.141 20.797 1 41.75 125 LEU B N 1
ATOM 4932 C CA . LEU B 1 125 ? 22.688 -4.129 21.922 1 41.75 125 LEU B CA 1
ATOM 4933 C C . LEU B 1 125 ? 22.859 -2.857 22.75 1 41.75 125 LEU B C 1
ATOM 4935 O O . LEU B 1 125 ? 23.969 -2.498 23.125 1 41.75 125 LEU B O 1
ATOM 4939 N N . VAL B 1 126 ? 22.172 -1.889 22.391 1 41.19 126 VAL B N 1
ATOM 4940 C CA . VAL B 1 126 ? 22.297 -0.794 23.344 1 41.19 126 VAL B CA 1
ATOM 4941 C C . VAL B 1 126 ? 21.547 -1.141 24.641 1 41.19 126 VAL B C 1
ATOM 4943 O O . VAL B 1 126 ? 20.641 -1.973 24.625 1 41.19 126 VAL B O 1
ATOM 4946 N N . TYR B 1 127 ? 21.703 -0.354 25.547 1 36.72 127 TYR B N 1
ATOM 4947 C CA . TYR B 1 127 ? 21.328 -0.269 26.953 1 36.72 127 TYR B CA 1
ATOM 4948 C C . TYR B 1 127 ? 19.844 -0.567 27.141 1 36.72 127 TYR B C 1
ATOM 4950 O O . TYR B 1 127 ? 19 0.317 26.969 1 36.72 127 TYR B O 1
ATOM 4958 N N . GLY B 1 128 ? 19.547 -1.777 27.562 1 43.44 128 GLY B N 1
ATOM 4959 C CA . GLY B 1 128 ? 18.234 -2.162 28.078 1 43.44 128 GLY B CA 1
ATOM 4960 C C . GLY B 1 128 ? 17.188 -2.326 26.984 1 43.44 128 GLY B C 1
ATOM 4961 O O . GLY B 1 128 ? 16.062 -2.746 27.266 1 43.44 128 GLY B O 1
ATOM 4962 N N . ALA B 1 129 ? 17.406 -1.662 25.953 1 42.59 129 ALA B N 1
ATOM 4963 C CA . ALA B 1 129 ? 16.375 -1.838 24.938 1 42.59 129 ALA B CA 1
ATOM 4964 C C . ALA B 1 129 ? 16.516 -3.18 24.234 1 42.59 129 ALA B C 1
ATOM 4966 O O . ALA B 1 129 ? 17.641 -3.594 23.891 1 42.59 129 ALA B O 1
ATOM 4967 N N . THR B 1 130 ? 15.516 -4.133 24.469 1 49.59 130 THR B N 1
ATOM 4968 C CA . THR B 1 130 ? 15.438 -5.449 23.844 1 49.59 130 THR B CA 1
ATOM 4969 C C . THR B 1 130 ? 15.117 -5.332 22.359 1 49.59 130 THR B C 1
ATOM 4971 O O . THR B 1 130 ? 13.953 -5.441 21.969 1 49.59 130 THR B O 1
ATOM 4974 N N . ASN B 1 131 ? 16.094 -4.598 21.703 1 51.44 131 ASN B N 1
ATOM 4975 C CA . ASN B 1 131 ? 15.914 -4.578 20.25 1 51.44 131 ASN B CA 1
ATOM 4976 C C . ASN B 1 131 ? 16.656 -5.73 19.594 1 51.44 131 ASN B C 1
ATOM 4978 O O . ASN B 1 131 ? 17.641 -6.238 20.125 1 51.44 131 ASN B O 1
ATOM 4982 N N . ASP B 1 132 ? 16.016 -6.086 18.625 1 60.22 132 ASP B N 1
ATOM 4983 C CA . ASP B 1 132 ? 16.672 -7.168 17.906 1 60.22 132 ASP B CA 1
ATOM 4984 C C . ASP B 1 132 ? 17.906 -6.664 17.156 1 60.22 132 ASP B C 1
ATOM 4986 O O . ASP B 1 132 ? 18.953 -7.312 17.156 1 60.22 132 ASP B O 1
ATOM 4990 N N . PHE B 1 133 ? 17.734 -5.379 16.578 1 67.56 133 PHE B N 1
ATOM 4991 C CA . PHE B 1 133 ? 18.938 -4.797 15.984 1 67.56 133 PHE B CA 1
ATOM 4992 C C . PHE B 1 133 ? 18.812 -3.283 15.883 1 67.56 133 PHE B C 1
ATOM 4994 O O . PHE B 1 133 ? 17.719 -2.758 15.656 1 67.56 133 PHE B O 1
ATOM 5001 N N . VAL B 1 134 ? 19.922 -2.564 16.25 1 65.81 134 VAL B N 1
ATOM 5002 C CA . VAL B 1 134 ? 20.078 -1.123 16.078 1 65.81 134 VAL B CA 1
ATOM 5003 C C . VAL B 1 134 ? 21.328 -0.829 15.266 1 65.81 134 VAL B C 1
ATOM 5005 O O . VAL B 1 134 ? 22.406 -1.359 15.555 1 65.81 134 VAL B O 1
ATOM 5008 N N . TRP B 1 135 ? 21.109 -0.104 14.195 1 69.56 135 TRP B N 1
ATOM 5009 C CA . TRP B 1 135 ? 22.266 0.374 13.43 1 69.56 135 TRP B CA 1
ATOM 5010 C C . TRP B 1 135 ? 22.578 1.82 13.789 1 69.56 135 TRP B C 1
ATOM 5012 O O . TRP B 1 135 ? 21.688 2.666 13.859 1 69.56 135 TRP B O 1
ATOM 5022 N N . ARG B 1 136 ? 23.891 2.037 14.086 1 68.44 136 ARG B N 1
ATOM 5023 C CA . ARG B 1 136 ? 24.344 3.371 14.461 1 68.44 136 ARG B CA 1
ATOM 5024 C C . ARG B 1 136 ? 25.391 3.889 13.469 1 68.44 136 ARG B C 1
ATOM 5026 O O . ARG B 1 136 ? 26.266 3.139 13.031 1 68.44 136 ARG B O 1
ATOM 5033 N N . ALA B 1 137 ? 25.141 5.086 13.102 1 67.25 137 ALA B N 1
ATOM 5034 C CA . ALA B 1 137 ? 26.188 5.766 12.344 1 67.25 137 ALA B CA 1
ATOM 5035 C C . ALA B 1 137 ? 27.344 6.18 13.25 1 67.25 137 ALA B C 1
ATOM 5037 O O . ALA B 1 137 ? 27.125 6.715 14.336 1 67.25 137 ALA B O 1
ATOM 5038 N N . ASN B 1 138 ? 28.562 6.008 12.844 1 69.56 138 ASN B N 1
ATOM 5039 C CA . ASN B 1 138 ? 29.766 6.34 13.586 1 69.56 138 ASN B CA 1
ATOM 5040 C C . ASN B 1 138 ? 29.719 5.789 15.008 1 69.56 138 ASN B C 1
ATOM 5042 O O . ASN B 1 138 ? 30.266 6.402 15.938 1 69.56 138 ASN B O 1
ATOM 5046 N N . ASN B 1 139 ? 28.875 4.801 15.25 1 69.19 139 ASN B N 1
ATOM 5047 C CA . ASN B 1 139 ? 28.688 4.137 16.531 1 69.19 139 ASN B CA 1
ATOM 5048 C C . ASN B 1 139 ? 28.109 5.086 17.578 1 69.19 139 ASN B C 1
ATOM 5050 O O . ASN B 1 139 ? 28.312 4.895 18.781 1 69.19 139 ASN B O 1
ATOM 5054 N N . LYS B 1 140 ? 27.5 6.195 17.109 1 71.44 140 LYS B N 1
ATOM 5055 C CA . LYS B 1 140 ? 27.016 7.207 18.047 1 71.44 140 LYS B CA 1
ATOM 5056 C C . LYS B 1 140 ? 25.562 7.578 17.766 1 71.44 140 LYS B C 1
ATOM 5058 O O . LYS B 1 140 ? 24.812 7.891 18.672 1 71.44 140 LYS B O 1
ATOM 5063 N N . TYR B 1 141 ? 25.219 7.434 16.484 1 73.88 141 TYR B N 1
ATOM 5064 C CA . TYR B 1 141 ? 23.922 7.984 16.094 1 73.88 141 TYR B CA 1
ATOM 5065 C C . TYR B 1 141 ? 23 6.891 15.586 1 73.88 141 TYR B C 1
ATOM 5067 O O . TYR B 1 141 ? 23.344 6.141 14.672 1 73.88 141 TYR B O 1
ATOM 5075 N N . VAL B 1 142 ? 21.891 6.828 16.188 1 70.75 142 VAL B N 1
ATOM 5076 C CA . VAL B 1 142 ? 20.906 5.828 15.789 1 70.75 142 VAL B CA 1
ATOM 5077 C C . VAL B 1 142 ? 20.438 6.105 14.367 1 70.75 142 VAL B C 1
ATOM 5079 O O . VAL B 1 142 ? 20.078 7.242 14.031 1 70.75 142 VAL B O 1
ATOM 5082 N N . THR B 1 143 ? 20.438 5.051 13.523 1 76.69 143 THR B N 1
ATOM 5083 C CA . THR B 1 143 ? 20.016 5.184 12.141 1 76.69 143 THR B CA 1
ATOM 5084 C C . THR B 1 143 ? 18.844 4.25 11.844 1 76.69 143 THR B C 1
ATOM 5086 O O . THR B 1 143 ? 17.859 4.66 11.219 1 76.69 143 THR B O 1
ATOM 5089 N N . ILE B 1 144 ? 18.938 3.078 12.289 1 64.12 144 ILE B N 1
ATOM 5090 C CA . ILE B 1 144 ? 17.875 2.096 12.078 1 64.12 144 ILE B CA 1
ATOM 5091 C C . ILE B 1 144 ? 17.562 1.386 13.391 1 64.12 144 ILE B C 1
ATOM 5093 O O . ILE B 1 144 ? 18.469 1.019 14.141 1 64.12 144 ILE B O 1
ATOM 5097 N N . VAL B 1 145 ? 16.297 1.305 13.727 1 76.19 145 VAL B N 1
ATOM 5098 C CA . VAL B 1 145 ? 15.797 0.49 14.828 1 76.19 145 VAL B CA 1
ATOM 5099 C C . VAL B 1 145 ? 14.828 -0.563 14.289 1 76.19 145 VAL B C 1
ATOM 5101 O O . VAL B 1 145 ? 13.836 -0.229 13.641 1 76.19 145 VAL B O 1
ATOM 5104 N N . GLU B 1 146 ? 15.156 -1.794 14.469 1 75.44 146 GLU B N 1
ATOM 5105 C CA . GLU B 1 146 ? 14.344 -2.887 13.945 1 75.44 146 GLU B CA 1
ATOM 5106 C C . GLU B 1 146 ? 13.844 -3.791 15.062 1 75.44 146 GLU B C 1
ATOM 5108 O O . GLU B 1 146 ? 14.57 -4.066 16.016 1 75.44 146 GLU B O 1
ATOM 5113 N N . GLN B 1 147 ? 12.617 -4.141 15.07 1 66.06 147 GLN B N 1
ATOM 5114 C CA . GLN B 1 147 ? 12.008 -5.098 15.984 1 66.06 147 GLN B CA 1
ATOM 5115 C C . GLN B 1 147 ? 11.328 -6.23 15.227 1 66.06 147 GLN B C 1
ATOM 5117 O O . GLN B 1 147 ? 10.648 -5.992 14.219 1 66.06 147 GLN B O 1
ATOM 5122 N N . ILE B 1 148 ? 11.594 -7.512 15.68 1 64.75 148 ILE B N 1
ATOM 5123 C CA . ILE B 1 148 ? 10.977 -8.688 15.078 1 64.75 148 ILE B CA 1
ATOM 5124 C C . ILE B 1 148 ? 10.102 -9.398 16.109 1 64.75 148 ILE B C 1
ATOM 5126 O O . ILE B 1 148 ? 10.523 -9.617 17.25 1 64.75 148 ILE B O 1
ATOM 5130 N N . LYS B 1 149 ? 8.914 -9.531 15.797 1 67.12 149 LYS B N 1
ATOM 5131 C CA . LYS B 1 149 ? 8.016 -10.336 16.609 1 67.12 149 LYS B CA 1
ATOM 5132 C C . LYS B 1 149 ? 7.598 -11.609 15.875 1 67.12 149 LYS B C 1
ATOM 5134 O O . LYS B 1 149 ? 7.715 -11.688 14.648 1 67.12 149 LYS B O 1
ATOM 5139 N N . SER B 1 150 ? 7.32 -12.648 16.703 1 57.06 150 SER B N 1
ATOM 5140 C CA . SER B 1 150 ? 7.074 -13.977 16.156 1 57.06 150 SER B CA 1
ATOM 5141 C C . SER B 1 150 ? 5.938 -13.961 15.141 1 57.06 150 SER B C 1
ATOM 5143 O O . SER B 1 150 ? 6.09 -14.461 14.023 1 57.06 150 SER B O 1
ATOM 5145 N N . GLU B 1 151 ? 4.801 -13.617 15.586 1 58.25 151 GLU B N 1
ATOM 5146 C CA . GLU B 1 151 ? 3.654 -13.656 14.688 1 58.25 151 GLU B CA 1
ATOM 5147 C C . GLU B 1 151 ? 2.865 -12.352 14.742 1 58.25 151 GLU B C 1
ATOM 5149 O O . GLU B 1 151 ? 3.018 -11.57 15.688 1 58.25 151 GLU B O 1
ATOM 5154 N N . PHE B 1 152 ? 2.322 -12.312 13.547 1 56.97 152 PHE B N 1
ATOM 5155 C CA . PHE B 1 152 ? 1.376 -11.203 13.508 1 56.97 152 PHE B CA 1
ATOM 5156 C C . PHE B 1 152 ? 0.407 -11.273 14.68 1 56.97 152 PHE B C 1
ATOM 5158 O O . PHE B 1 152 ? -0.224 -12.312 14.906 1 56.97 152 PHE B O 1
ATOM 5165 N N . ALA B 1 153 ? 0.481 -10.406 15.492 1 56.38 153 ALA B N 1
ATOM 5166 C CA . ALA B 1 153 ? -0.582 -10.266 16.484 1 56.38 153 ALA B CA 1
ATOM 5167 C C . ALA B 1 153 ? -0.237 -11.016 17.766 1 56.38 153 ALA B C 1
ATOM 5169 O O . ALA B 1 153 ? -1.001 -10.992 18.734 1 56.38 153 ALA B O 1
ATOM 5170 N N . LEU B 1 154 ? 0.923 -11.805 17.594 1 57.12 154 LEU B N 1
ATOM 5171 C CA . LEU B 1 154 ? 1.288 -12.422 18.859 1 57.12 154 LEU B CA 1
ATOM 5172 C C . LEU B 1 154 ? 2.467 -11.695 19.5 1 57.12 154 LEU B C 1
ATOM 5174 O O . LEU B 1 154 ? 3.594 -11.781 19.016 1 57.12 154 LEU B O 1
ATOM 5178 N N . GLY B 1 155 ? 2.26 -10.953 20.5 1 65.25 155 GLY B N 1
ATOM 5179 C CA . GLY B 1 155 ? 3.332 -10.359 21.281 1 65.25 155 GLY B CA 1
ATOM 5180 C C . GLY B 1 155 ? 3.395 -8.844 21.141 1 65.25 155 GLY B C 1
ATOM 5181 O O . GLY B 1 155 ? 4.297 -8.211 21.688 1 65.25 155 GLY B O 1
ATOM 5182 N N . GLY B 1 156 ? 2.594 -8.383 20.359 1 75.88 156 GLY B N 1
ATOM 5183 C CA . GLY B 1 156 ? 2.52 -6.934 20.312 1 75.88 156 GLY B CA 1
ATOM 5184 C C . GLY B 1 156 ? 2.932 -6.352 18.984 1 75.88 156 GLY B C 1
ATOM 5185 O O . GLY B 1 156 ? 3.334 -7.09 18.078 1 75.88 156 GLY B O 1
ATOM 5186 N N . ASP B 1 157 ? 2.84 -5.113 18.781 1 83 157 ASP B N 1
ATOM 5187 C CA . ASP B 1 157 ? 3.164 -4.355 17.578 1 83 157 ASP B CA 1
ATOM 5188 C C . ASP B 1 157 ? 4.664 -4.086 17.484 1 83 157 ASP B C 1
ATOM 5190 O O . ASP B 1 157 ? 5.191 -3.232 18.203 1 83 157 ASP B O 1
ATOM 5194 N N . ALA B 1 158 ? 5.324 -4.855 16.594 1 84.69 158 ALA B N 1
ATOM 5195 C CA . ALA B 1 158 ? 6.773 -4.742 16.469 1 84.69 158 ALA B CA 1
ATOM 5196 C C . ALA B 1 158 ? 7.176 -3.328 16.047 1 84.69 158 ALA B C 1
ATOM 5198 O O . ALA B 1 158 ? 8.227 -2.83 16.453 1 84.69 158 ALA B O 1
ATOM 5199 N N . PHE B 1 159 ? 6.41 -2.684 15.242 1 88.75 159 PHE B N 1
ATOM 5200 C CA . PHE B 1 159 ? 6.73 -1.346 14.766 1 88.75 159 PHE B CA 1
ATOM 5201 C C . PHE B 1 159 ? 6.648 -0.328 15.898 1 88.75 159 PHE B C 1
ATOM 5203 O O . PHE B 1 159 ? 7.535 0.515 16.047 1 88.75 159 PHE B O 1
ATOM 5210 N N . LEU B 1 160 ? 5.559 -0.381 16.625 1 88.12 160 LEU B N 1
ATOM 5211 C CA . LEU B 1 160 ? 5.441 0.486 17.781 1 88.12 160 LEU B CA 1
ATOM 5212 C C . LEU B 1 160 ? 6.566 0.213 18.781 1 88.12 160 LEU B C 1
ATOM 5214 O O . LEU B 1 160 ? 7.117 1.144 19.375 1 88.12 160 LEU B O 1
ATOM 5218 N N . GLN B 1 161 ? 6.895 -1.022 18.969 1 86.25 161 GLN B N 1
ATOM 5219 C CA . GLN B 1 161 ? 7.992 -1.353 19.875 1 86.25 161 GLN B CA 1
ATOM 5220 C C . GLN B 1 161 ? 9.305 -0.749 19.391 1 86.25 161 GLN B C 1
ATOM 5222 O O . GLN B 1 161 ? 10.141 -0.34 20.188 1 86.25 161 GLN B O 1
ATOM 5227 N N . ALA B 1 162 ? 9.547 -0.782 18.078 1 87.5 162 ALA B N 1
ATOM 5228 C CA . ALA B 1 162 ? 10.734 -0.143 17.516 1 87.5 162 ALA B CA 1
ATOM 5229 C C . ALA B 1 162 ? 10.773 1.344 17.859 1 87.5 162 ALA B C 1
ATOM 5231 O O . ALA B 1 162 ? 11.82 1.882 18.219 1 87.5 162 ALA B O 1
ATOM 5232 N N . ALA B 1 163 ? 9.617 1.998 17.75 1 89.19 163 ALA B N 1
ATOM 5233 C CA . ALA B 1 163 ? 9.531 3.416 18.094 1 89.19 163 ALA B CA 1
ATOM 5234 C C . ALA B 1 163 ? 9.82 3.65 19.562 1 89.19 163 ALA B C 1
ATOM 5236 O O . ALA B 1 163 ? 10.5 4.613 19.922 1 89.19 163 ALA B O 1
ATOM 5237 N N . LEU B 1 164 ? 9.289 2.773 20.391 1 86.62 164 LEU B N 1
ATOM 5238 C CA . LEU B 1 164 ? 9.516 2.893 21.828 1 86.62 164 LEU B CA 1
ATOM 5239 C C . LEU B 1 164 ? 10.977 2.623 22.188 1 86.62 164 LEU B C 1
ATOM 5241 O O . LEU B 1 164 ? 11.539 3.281 23.062 1 86.62 164 LEU B O 1
ATOM 5245 N N . SER B 1 165 ? 11.547 1.638 21.531 1 84.5 165 SER B N 1
ATOM 5246 C CA . SER B 1 165 ? 12.969 1.366 21.719 1 84.5 165 SER B CA 1
ATOM 5247 C C . SER B 1 165 ? 13.82 2.561 21.312 1 84.5 165 SER B C 1
ATOM 5249 O O . SER B 1 165 ? 14.805 2.885 21.969 1 84.5 165 SER B O 1
ATOM 5251 N N . TYR B 1 166 ? 13.484 3.15 20.188 1 86.81 166 TYR B N 1
ATOM 5252 C CA . TYR B 1 166 ? 14.133 4.379 19.75 1 86.81 166 TYR B CA 1
ATOM 5253 C C . TYR B 1 166 ? 14.039 5.461 20.812 1 86.81 166 TYR B C 1
ATOM 5255 O O . TYR B 1 166 ? 15.031 6.133 21.125 1 86.81 166 TYR B O 1
ATOM 5263 N N . SER B 1 167 ? 12.859 5.637 21.391 1 85.44 167 SER B N 1
ATOM 5264 C CA . SER B 1 167 ? 12.648 6.625 22.438 1 85.44 167 SER B CA 1
ATOM 5265 C C . SER B 1 167 ? 13.547 6.352 23.641 1 85.44 167 SER B C 1
ATOM 5267 O O . SER B 1 167 ? 14.141 7.277 24.203 1 85.44 167 SER B O 1
ATOM 5269 N N . GLU B 1 168 ? 13.625 5.16 24 1 82.62 168 GLU B N 1
ATOM 5270 C CA . GLU B 1 168 ? 14.477 4.773 25.125 1 82.62 168 GLU B CA 1
ATOM 5271 C C . GLU B 1 168 ? 15.945 5.055 24.828 1 82.62 168 GLU B C 1
ATOM 5273 O O . GLU B 1 168 ? 16.688 5.527 25.688 1 82.62 168 GLU B O 1
ATOM 5278 N N . LEU B 1 169 ? 16.359 4.77 23.672 1 79.69 169 LEU B N 1
ATOM 5279 C CA . LEU B 1 169 ? 17.75 4.961 23.266 1 79.69 169 LEU B CA 1
ATOM 5280 C C . LEU B 1 169 ? 18.125 6.438 23.312 1 79.69 169 LEU B C 1
ATOM 5282 O O . LEU B 1 169 ? 19.172 6.801 23.859 1 79.69 169 LEU B O 1
ATOM 5286 N N . ILE B 1 170 ? 17.344 7.227 22.766 1 82.5 170 ILE B N 1
ATOM 5287 C CA . ILE B 1 170 ? 17.672 8.641 22.641 1 82.5 170 ILE B CA 1
ATOM 5288 C C . ILE B 1 170 ? 17.562 9.32 24 1 82.5 170 ILE B C 1
ATOM 5290 O O . ILE B 1 170 ? 18.125 10.391 24.219 1 82.5 170 ILE B O 1
ATOM 5294 N N . SER B 1 171 ? 16.797 8.734 24.922 1 76.81 171 SER B N 1
ATOM 5295 C CA . SER B 1 171 ? 16.625 9.297 26.25 1 76.81 171 SER B CA 1
ATOM 5296 C C . SER B 1 171 ? 17.844 9.023 27.125 1 76.81 171 SER B C 1
ATOM 5298 O O . SER B 1 171 ? 17.984 9.594 28.219 1 76.81 171 SER B O 1
ATOM 5300 N N . ASP B 1 172 ? 18.625 8.156 26.656 1 76.62 172 ASP B N 1
ATOM 5301 C CA . ASP B 1 172 ? 19.859 7.871 27.391 1 76.62 172 ASP B CA 1
ATOM 5302 C C . ASP B 1 172 ? 20.719 9.133 27.531 1 76.62 172 ASP B C 1
ATOM 5304 O O . ASP B 1 172 ? 20.797 9.945 26.609 1 76.62 172 ASP B O 1
ATOM 5308 N N . ARG B 1 173 ? 21.422 9.297 28.625 1 77.88 173 ARG B N 1
ATOM 5309 C CA . ARG B 1 173 ? 22.219 10.477 28.938 1 77.88 173 ARG B CA 1
ATOM 5310 C C . ARG B 1 173 ? 23.312 10.68 27.906 1 77.88 173 ARG B C 1
ATOM 5312 O O . ARG B 1 173 ? 23.703 11.812 27.625 1 77.88 173 ARG B O 1
ATOM 5319 N N . ARG B 1 174 ? 23.781 9.672 27.406 1 80.56 174 ARG B N 1
ATOM 5320 C CA . ARG B 1 174 ? 24.875 9.75 26.422 1 80.56 174 ARG B CA 1
ATOM 5321 C C . ARG B 1 174 ? 24.422 10.492 25.172 1 80.56 174 ARG B C 1
ATOM 5323 O O . ARG B 1 174 ? 25.25 11.016 24.422 1 80.56 174 ARG B O 1
ATOM 5330 N N . TYR B 1 175 ? 23.109 10.562 24.859 1 77.62 175 TYR B N 1
ATOM 5331 C CA . TYR B 1 175 ? 22.594 11.195 23.656 1 77.62 175 TYR B CA 1
ATOM 5332 C C . TYR B 1 175 ? 22.203 12.648 23.938 1 77.62 175 TYR B C 1
ATOM 5334 O O . TYR B 1 175 ? 21.969 13.414 23 1 77.62 175 TYR B O 1
ATOM 5342 N N . HIS B 1 176 ? 22.359 13.102 25.156 1 76.94 176 HIS B N 1
ATOM 5343 C CA . HIS B 1 176 ? 21.875 14.422 25.547 1 76.94 176 HIS B CA 1
ATOM 5344 C C . HIS B 1 176 ? 22.609 15.523 24.781 1 76.94 176 HIS B C 1
ATOM 5346 O O . HIS B 1 176 ? 21.984 16.391 24.188 1 76.94 176 HIS B O 1
ATOM 5352 N N . PRO B 1 177 ? 23.891 15.422 24.797 1 75.5 177 PRO B N 1
ATOM 5353 C CA . PRO B 1 177 ? 24.594 16.484 24.078 1 75.5 177 PRO B CA 1
ATOM 5354 C C . PRO B 1 177 ? 24.266 16.5 22.578 1 75.5 177 PRO B C 1
ATOM 5356 O O . PRO B 1 177 ? 24.219 17.562 21.969 1 75.5 177 PRO B O 1
ATOM 5359 N N . ARG B 1 178 ? 24.016 15.375 22.078 1 79.69 178 ARG B N 1
ATOM 5360 C CA . ARG B 1 178 ? 23.719 15.258 20.656 1 79.69 178 ARG B CA 1
ATOM 5361 C C . ARG B 1 178 ? 22.297 15.711 20.344 1 79.69 178 ARG B C 1
ATOM 5363 O O . ARG B 1 178 ? 22.031 16.234 19.25 1 79.69 178 ARG B O 1
ATOM 5370 N N . SER B 1 179 ? 21.453 15.531 21.328 1 78.44 179 SER B N 1
ATOM 5371 C CA . SER B 1 179 ? 20.047 15.891 21.156 1 78.44 179 SER B CA 1
ATOM 5372 C C . SER B 1 179 ? 19.875 17.406 21.078 1 78.44 179 SER B C 1
ATOM 5374 O O . SER B 1 179 ? 18.812 17.891 20.688 1 78.44 179 SER B O 1
ATOM 5376 N N . MET B 1 180 ? 20.922 18.078 21.328 1 77.19 180 MET B N 1
ATOM 5377 C CA . MET B 1 180 ? 20.891 19.531 21.203 1 77.19 180 MET B CA 1
ATOM 5378 C C . MET B 1 180 ? 21.375 19.969 19.812 1 77.19 180 MET B C 1
ATOM 5380 O O . MET B 1 180 ? 21.281 21.141 19.469 1 77.19 180 MET B O 1
ATOM 5384 N N . LYS B 1 181 ? 21.734 19 19.062 1 83.25 181 LYS B N 1
ATOM 5385 C CA . LYS B 1 181 ? 22.344 19.359 17.781 1 83.25 181 LYS B CA 1
ATOM 5386 C C . LYS B 1 181 ? 21.609 18.672 16.625 1 83.25 181 LYS B C 1
ATOM 5388 O O . LYS B 1 181 ? 21.766 19.062 15.469 1 83.25 181 LYS B O 1
ATOM 5393 N N . THR B 1 182 ? 20.906 17.672 16.906 1 87.56 182 THR B N 1
ATOM 5394 C CA . THR B 1 182 ? 20.234 16.906 15.867 1 87.56 182 THR B CA 1
ATOM 5395 C C . THR B 1 182 ? 18.891 16.391 16.375 1 87.56 182 THR B C 1
ATOM 5397 O O . THR B 1 182 ? 18.641 16.344 17.578 1 87.56 182 THR B O 1
ATOM 5400 N N . ASN B 1 183 ? 18.016 16.125 15.5 1 89.5 183 ASN B N 1
ATOM 5401 C CA . ASN B 1 183 ? 16.734 15.547 15.859 1 89.5 183 ASN B CA 1
ATOM 5402 C C . ASN B 1 183 ? 16.781 14.023 15.844 1 89.5 183 ASN B C 1
ATOM 5404 O O . ASN B 1 183 ? 15.734 13.367 15.914 1 89.5 183 ASN B O 1
ATOM 5408 N N . HIS B 1 184 ? 17.922 13.453 15.672 1 89.06 184 HIS B N 1
ATOM 5409 C CA . HIS B 1 184 ? 18.141 12.008 15.688 1 89.06 184 HIS B CA 1
ATOM 5410 C C . HIS B 1 184 ? 17.219 11.297 14.695 1 89.06 184 HIS B C 1
ATOM 5412 O O . HIS B 1 184 ? 16.5 10.375 15.07 1 89.06 184 HIS B O 1
ATOM 5418 N N . PRO B 1 185 ? 17.266 11.734 13.383 1 92.38 185 PRO B N 1
ATOM 5419 C CA . PRO B 1 185 ? 16.422 11.031 12.414 1 92.38 185 PRO B CA 1
ATOM 5420 C C . PRO B 1 185 ? 16.719 9.531 12.359 1 92.38 185 PRO B C 1
ATOM 5422 O O . PRO B 1 185 ? 17.875 9.125 12.352 1 92.38 185 PRO B O 1
ATOM 5425 N N . ALA B 1 186 ? 15.695 8.727 12.367 1 92.44 186 ALA B N 1
ATOM 5426 C CA . ALA B 1 186 ? 15.883 7.277 12.398 1 92.44 186 ALA B CA 1
ATOM 5427 C C . ALA B 1 186 ? 14.883 6.578 11.477 1 92.44 186 ALA B C 1
ATOM 5429 O O . ALA B 1 186 ? 13.805 7.113 11.203 1 92.44 186 ALA B O 1
ATOM 5430 N N . ILE B 1 187 ? 15.312 5.457 10.953 1 93.31 187 ILE B N 1
ATOM 5431 C CA . ILE B 1 187 ? 14.453 4.551 10.195 1 93.31 187 ILE B CA 1
ATOM 5432 C C . ILE B 1 187 ? 13.977 3.416 11.102 1 93.31 187 ILE B C 1
ATOM 5434 O O . ILE B 1 187 ? 14.781 2.807 11.812 1 93.31 187 ILE B O 1
ATOM 5438 N N . LEU B 1 188 ? 12.695 3.225 11.164 1 92.44 188 LEU B N 1
ATOM 5439 C CA . LEU B 1 188 ? 12.102 2.152 11.953 1 92.44 188 LEU B CA 1
ATOM 5440 C C . LEU B 1 188 ? 11.672 0.991 11.062 1 92.44 188 LEU B C 1
ATOM 5442 O O . LEU B 1 188 ? 11.117 1.204 9.984 1 92.44 188 LEU B O 1
ATOM 5446 N N . ILE B 1 189 ? 11.977 -0.22 11.438 1 90.56 189 ILE B N 1
ATOM 5447 C CA . ILE B 1 189 ? 11.539 -1.42 10.734 1 90.56 189 ILE B CA 1
ATOM 5448 C C . ILE B 1 189 ? 10.891 -2.389 11.719 1 90.56 189 ILE B C 1
ATOM 5450 O O . ILE B 1 189 ? 11.477 -2.715 12.758 1 90.56 189 ILE B O 1
ATOM 5454 N N . GLY B 1 190 ? 9.656 -2.715 11.5 1 88.44 190 GLY B N 1
ATOM 5455 C CA . GLY B 1 190 ? 8.961 -3.738 12.258 1 88.44 190 GLY B CA 1
ATOM 5456 C C . GLY B 1 190 ? 8.594 -4.957 11.43 1 88.44 190 GLY B C 1
ATOM 5457 O O . GLY B 1 190 ? 8.047 -4.824 10.336 1 88.44 190 GLY B O 1
ATOM 5458 N N . LEU B 1 191 ? 8.992 -6.145 11.898 1 86.88 191 LEU B N 1
ATOM 5459 C CA . LEU B 1 191 ? 8.672 -7.406 11.25 1 86.88 191 LEU B CA 1
ATOM 5460 C C . LEU B 1 191 ? 7.832 -8.297 12.164 1 86.88 191 LEU B C 1
ATOM 5462 O O . LEU B 1 191 ? 8.211 -8.539 13.305 1 86.88 191 LEU B O 1
ATOM 5466 N N . MET B 1 192 ? 6.652 -8.711 11.703 1 84.44 192 MET B N 1
ATOM 5467 C CA . MET B 1 192 ? 5.742 -9.594 12.422 1 84.44 192 MET B CA 1
ATOM 5468 C C . MET B 1 192 ? 5.285 -10.742 11.523 1 84.44 192 MET B C 1
ATOM 5470 O O . MET B 1 192 ? 4.285 -10.617 10.812 1 84.44 192 MET B O 1
ATOM 5474 N N . GLY B 1 193 ? 5.953 -11.875 11.672 1 82 193 GLY B N 1
ATOM 5475 C CA . GLY B 1 193 ? 5.613 -12.977 10.781 1 82 193 GLY B CA 1
ATOM 5476 C C . GLY B 1 193 ? 5.867 -12.664 9.32 1 82 193 GLY B C 1
ATOM 5477 O O . GLY B 1 193 ? 7.008 -12.406 8.922 1 82 193 GLY B O 1
ATOM 5478 N N . ASP B 1 194 ? 4.762 -12.586 8.586 1 89 194 ASP B N 1
ATOM 5479 C CA . ASP B 1 194 ? 4.887 -12.297 7.16 1 89 194 ASP B CA 1
ATOM 5480 C C . ASP B 1 194 ? 4.496 -10.852 6.863 1 89 194 ASP B C 1
ATOM 5482 O O . ASP B 1 194 ? 4.039 -10.539 5.758 1 89 194 ASP B O 1
ATOM 5486 N N . TYR B 1 195 ? 4.625 -10.031 7.867 1 90.12 195 TYR B N 1
ATOM 5487 C CA . TYR B 1 195 ? 4.25 -8.633 7.734 1 90.12 195 TYR B CA 1
ATOM 5488 C C . TYR B 1 195 ? 5.406 -7.719 8.117 1 90.12 195 TYR B C 1
ATOM 5490 O O . TYR B 1 195 ? 6.027 -7.895 9.164 1 90.12 195 TYR B O 1
ATOM 5498 N N . ILE B 1 196 ? 5.695 -6.781 7.215 1 91.94 196 ILE B N 1
ATOM 5499 C CA . ILE B 1 196 ? 6.809 -5.879 7.484 1 91.94 196 ILE B CA 1
ATOM 5500 C C . ILE B 1 196 ? 6.348 -4.43 7.336 1 91.94 196 ILE B C 1
ATOM 5502 O O . ILE B 1 196 ? 5.535 -4.117 6.461 1 91.94 196 ILE B O 1
ATOM 5506 N N . GLU B 1 197 ? 6.836 -3.549 8.219 1 93.12 197 GLU B N 1
ATOM 5507 C CA . GLU B 1 197 ? 6.602 -2.107 8.18 1 93.12 197 GLU B CA 1
ATOM 5508 C C . GLU B 1 197 ? 7.914 -1.332 8.219 1 93.12 197 GLU B C 1
ATOM 5510 O O . GLU B 1 197 ? 8.844 -1.703 8.938 1 93.12 197 GLU B O 1
ATOM 5515 N N . ILE B 1 198 ? 8 -0.341 7.395 1 95.12 198 ILE B N 1
ATOM 5516 C CA . ILE B 1 198 ? 9.125 0.591 7.402 1 95.12 198 ILE B CA 1
ATOM 5517 C C . ILE B 1 198 ? 8.609 2.016 7.609 1 95.12 198 ILE B C 1
ATOM 5519 O O . ILE B 1 198 ? 7.641 2.43 6.969 1 95.12 198 ILE B O 1
ATOM 5523 N N . GLY B 1 199 ? 9.188 2.67 8.547 1 95.31 199 GLY B N 1
ATOM 5524 C CA . GLY B 1 199 ? 8.797 4.039 8.828 1 95.31 199 GLY B CA 1
ATOM 5525 C C . GLY B 1 199 ? 9.938 4.895 9.344 1 95.31 199 GLY B C 1
ATOM 5526 O O . GLY B 1 199 ? 11.102 4.633 9.039 1 95.31 199 GLY B O 1
ATOM 5527 N N . ARG B 1 200 ? 9.57 5.969 9.938 1 93.62 200 ARG B N 1
ATOM 5528 C CA . ARG B 1 200 ? 10.539 6.98 10.352 1 93.62 200 ARG B CA 1
ATOM 5529 C C . ARG B 1 200 ? 10.242 7.488 11.758 1 93.62 200 ARG B C 1
ATOM 5531 O O . ARG B 1 200 ? 9.109 7.371 12.234 1 93.62 200 ARG B O 1
ATOM 5538 N N . ALA B 1 201 ? 11.266 8.008 12.383 1 93 201 ALA B N 1
ATOM 5539 C CA . ALA B 1 201 ? 11.117 8.641 13.688 1 93 201 ALA B CA 1
ATOM 5540 C C . ALA B 1 201 ? 12.055 9.828 13.828 1 93 201 ALA B C 1
ATOM 5542 O O . ALA B 1 201 ? 13.148 9.844 13.258 1 93 201 ALA B O 1
ATOM 5543 N N . ILE B 1 202 ? 11.594 10.812 14.531 1 91.5 202 ILE B N 1
ATOM 5544 C CA . ILE B 1 202 ? 12.398 11.984 14.867 1 91.5 202 ILE B CA 1
ATOM 5545 C C . ILE B 1 202 ? 12.164 12.367 16.328 1 91.5 202 ILE B C 1
ATOM 5547 O O . ILE B 1 202 ? 11.156 11.984 16.922 1 91.5 202 ILE B O 1
ATOM 5551 N N . TYR B 1 203 ? 13.102 13.031 16.828 1 88.88 203 TYR B N 1
ATOM 5552 C CA . TYR B 1 203 ? 13.055 13.531 18.203 1 88.88 203 TYR B CA 1
ATOM 5553 C C . TYR B 1 203 ? 12.984 15.047 18.219 1 88.88 203 TYR B C 1
ATOM 5555 O O . TYR B 1 203 ? 13.891 15.727 17.719 1 88.88 203 TYR B O 1
ATOM 5563 N N . LEU B 1 204 ? 11.883 15.594 18.75 1 83.62 204 LEU B N 1
ATOM 5564 C CA . LEU B 1 204 ? 11.711 17.047 18.828 1 83.62 204 LEU B CA 1
ATOM 5565 C C . LEU B 1 204 ? 11.398 17.469 20.266 1 83.62 204 LEU B C 1
ATOM 5567 O O . LEU B 1 204 ? 10.281 17.281 20.75 1 83.62 204 LEU B O 1
ATOM 5571 N N . GLY B 1 205 ? 12.297 18.141 20.906 1 75.19 205 GLY B N 1
ATOM 5572 C CA . GLY B 1 205 ? 12.047 18.781 22.172 1 75.19 205 GLY B CA 1
ATOM 5573 C C . GLY B 1 205 ? 11.609 17.828 23.266 1 75.19 205 GLY B C 1
ATOM 5574 O O . GLY B 1 205 ? 10.688 18.125 24.031 1 75.19 205 GLY B O 1
ATOM 5575 N N . GLY B 1 206 ? 11.984 16.672 23.234 1 76.06 206 GLY B N 1
ATOM 5576 C CA . GLY B 1 206 ? 11.656 15.75 24.312 1 76.06 206 GLY B CA 1
ATOM 5577 C C . GLY B 1 206 ? 10.688 14.656 23.906 1 76.06 206 GLY B C 1
ATOM 5578 O O . GLY B 1 206 ? 10.484 13.688 24.641 1 76.06 206 GLY B O 1
ATOM 5579 N N . ASP B 1 207 ? 10.094 14.812 22.781 1 83.56 207 ASP B N 1
ATOM 5580 C CA . ASP B 1 207 ? 9.109 13.828 22.328 1 83.56 207 ASP B CA 1
ATOM 5581 C C . ASP B 1 207 ? 9.578 13.125 21.062 1 83.56 207 ASP B C 1
ATOM 5583 O O . ASP B 1 207 ? 10.406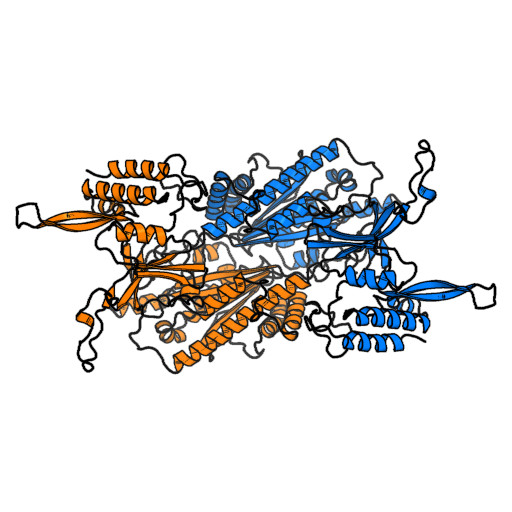 13.648 20.328 1 83.56 207 ASP B O 1
ATOM 5587 N N . VAL B 1 208 ? 9.023 11.953 20.953 1 87.69 208 VAL B N 1
ATOM 5588 C CA . VAL B 1 208 ? 9.336 11.156 19.766 1 87.69 208 VAL B CA 1
ATOM 5589 C C . VAL B 1 208 ? 8.125 11.094 18.844 1 87.69 208 VAL B C 1
ATOM 5591 O O . VAL B 1 208 ? 7.008 10.812 19.297 1 87.69 208 VAL B O 1
ATOM 5594 N N . TYR B 1 209 ? 8.352 11.43 17.641 1 90.56 209 TYR B N 1
ATOM 5595 C CA . TYR B 1 209 ? 7.324 11.328 16.609 1 90.56 209 TYR B CA 1
ATOM 5596 C C . TYR B 1 209 ? 7.68 10.258 15.594 1 90.56 209 TYR B C 1
ATOM 5598 O O . TYR B 1 209 ? 8.828 10.164 15.148 1 90.56 209 TYR B O 1
ATOM 5606 N N . TYR B 1 210 ? 6.727 9.383 15.297 1 92.44 210 TYR B N 1
ATOM 5607 C CA . TYR B 1 210 ? 7.004 8.312 14.352 1 92.44 210 TYR B CA 1
ATOM 5608 C C . TYR B 1 210 ? 5.832 8.109 13.398 1 92.44 210 TYR B C 1
ATOM 5610 O O . TYR B 1 210 ? 4.711 8.531 13.688 1 92.44 210 TYR B O 1
ATOM 5618 N N . ASP B 1 211 ? 6.094 7.559 12.227 1 92.75 211 ASP B N 1
ATOM 5619 C CA . ASP B 1 211 ? 5.07 7.203 11.25 1 92.75 211 ASP B CA 1
ATOM 5620 C C . ASP B 1 211 ? 5.539 6.059 10.352 1 92.75 211 ASP B C 1
ATOM 5622 O O . ASP B 1 211 ? 6.707 5.664 10.398 1 92.75 211 ASP B O 1
ATOM 5626 N N . GLU B 1 212 ? 4.598 5.504 9.664 1 91.94 212 GLU B N 1
ATOM 5627 C CA . GLU B 1 212 ? 4.898 4.434 8.719 1 91.94 212 GLU B CA 1
ATOM 5628 C C . GLU B 1 212 ? 4.66 4.887 7.281 1 91.94 212 GLU B C 1
ATOM 5630 O O . GLU B 1 212 ? 3.75 5.672 7.012 1 91.94 212 GLU B O 1
ATOM 5635 N N . THR B 1 213 ? 5.52 4.375 6.336 1 91.94 213 THR B N 1
ATOM 5636 C CA . THR B 1 213 ? 5.391 4.73 4.93 1 91.94 213 THR B CA 1
ATOM 5637 C C . THR B 1 213 ? 5.234 3.48 4.066 1 91.94 213 THR B C 1
ATOM 5639 O O . THR B 1 213 ? 4.711 3.549 2.953 1 91.94 213 THR B O 1
ATOM 5642 N N . PHE B 1 214 ? 5.66 2.379 4.594 1 95.75 214 PHE B N 1
ATOM 5643 C CA . PHE B 1 214 ? 5.648 1.157 3.801 1 95.75 214 PHE B CA 1
ATOM 5644 C C . PHE B 1 214 ? 5.078 -0.005 4.605 1 95.75 214 PHE B C 1
ATOM 5646 O O . PHE B 1 214 ? 5.473 -0.226 5.75 1 95.75 214 PHE B O 1
ATOM 5653 N N . LEU B 1 215 ? 4.133 -0.677 4.039 1 94.38 215 LEU B N 1
ATOM 5654 C CA . LEU B 1 215 ? 3.537 -1.904 4.555 1 94.38 215 LEU B CA 1
ATOM 5655 C C . LEU B 1 215 ? 3.502 -2.984 3.48 1 94.38 215 LEU B C 1
ATOM 5657 O O . LEU B 1 215 ? 3.197 -2.701 2.318 1 94.38 215 LEU B O 1
ATOM 5661 N N . GLN B 1 216 ? 3.832 -4.188 3.941 1 94.44 216 GLN B N 1
ATOM 5662 C CA . GLN B 1 216 ? 3.701 -5.273 2.973 1 94.44 216 GLN B CA 1
ATOM 5663 C C . GLN B 1 216 ? 3.527 -6.617 3.672 1 94.44 216 GLN B C 1
ATOM 5665 O O . GLN B 1 216 ? 4.223 -6.914 4.645 1 94.44 216 GLN B O 1
ATOM 5670 N N . ARG B 1 217 ? 2.518 -7.344 3.283 1 93.31 217 ARG B N 1
ATOM 5671 C CA . ARG B 1 217 ? 2.48 -8.773 3.58 1 93.31 217 ARG B CA 1
ATOM 5672 C C . ARG B 1 217 ? 3.428 -9.547 2.67 1 93.31 217 ARG B C 1
ATOM 5674 O O . ARG B 1 217 ? 3.383 -9.398 1.446 1 93.31 217 ARG B O 1
ATOM 5681 N N . LEU B 1 218 ? 4.27 -10.305 3.26 1 93.5 218 LEU B N 1
ATOM 5682 C CA . LEU B 1 218 ? 5.23 -11.07 2.475 1 93.5 218 LEU B CA 1
ATOM 5683 C C . LEU B 1 218 ? 4.598 -12.352 1.93 1 93.5 218 LEU B C 1
ATOM 5685 O O . LEU B 1 218 ? 3.924 -13.078 2.664 1 93.5 218 LEU B O 1
ATOM 5689 N N . SER B 1 219 ? 4.766 -12.508 0.68 1 92.75 219 SER B N 1
ATOM 5690 C CA . SER B 1 219 ? 4.191 -13.688 0.034 1 92.75 219 SER B CA 1
ATOM 5691 C C . SER B 1 219 ? 5.023 -14.117 -1.168 1 92.75 219 SER B C 1
ATOM 5693 O O . SER B 1 219 ? 5.535 -13.281 -1.912 1 92.75 219 SER B O 1
ATOM 5695 N N . LEU B 1 220 ? 5.207 -15.391 -1.265 1 91.31 220 LEU B N 1
ATOM 5696 C CA . LEU B 1 220 ? 5.84 -15.984 -2.438 1 91.31 220 LEU B CA 1
ATOM 5697 C C . LEU B 1 220 ? 4.848 -16.859 -3.201 1 91.31 220 LEU B C 1
ATOM 5699 O O . LEU B 1 220 ? 5.066 -18.062 -3.348 1 91.31 220 LEU B O 1
ATOM 5703 N N . ASP B 1 221 ? 3.838 -16.172 -3.656 1 89.25 221 ASP B N 1
ATOM 5704 C CA . ASP B 1 221 ? 2.742 -16.828 -4.359 1 89.25 221 ASP B CA 1
ATOM 5705 C C . ASP B 1 221 ? 2.848 -16.594 -5.867 1 89.25 221 ASP B C 1
ATOM 5707 O O . ASP B 1 221 ? 3.947 -16.562 -6.422 1 89.25 221 ASP B O 1
ATOM 5711 N N . PHE B 1 222 ? 1.68 -16.562 -6.535 1 85.5 222 PHE B N 1
ATOM 5712 C CA . PHE B 1 222 ? 1.58 -16.422 -7.984 1 85.5 222 PHE B CA 1
ATOM 5713 C C . PHE B 1 222 ? 2.25 -15.141 -8.453 1 85.5 222 PHE B C 1
ATOM 5715 O O . PHE B 1 222 ? 2.73 -15.062 -9.586 1 85.5 222 PHE B O 1
ATOM 5722 N N . PHE B 1 223 ? 2.408 -14.172 -7.57 1 89.94 223 PHE B N 1
ATOM 5723 C CA . PHE B 1 223 ? 2.955 -12.859 -7.902 1 89.94 223 PHE B CA 1
ATOM 5724 C C . PHE B 1 223 ? 4.273 -12.625 -7.176 1 89.94 223 PHE B C 1
ATOM 5726 O O . PHE B 1 223 ? 4.57 -11.5 -6.758 1 89.94 223 PHE B O 1
ATOM 5733 N N . SER B 1 224 ? 5.051 -13.648 -7.004 1 90.81 224 SER B N 1
ATOM 5734 C CA . SER B 1 224 ? 6.301 -13.594 -6.254 1 90.81 224 SER B CA 1
ATOM 5735 C C . SER B 1 224 ? 7.254 -12.555 -6.844 1 90.81 224 SER B C 1
ATOM 5737 O O . SER B 1 224 ? 7.961 -11.867 -6.109 1 90.81 224 SER B O 1
ATOM 5739 N N . HIS B 1 225 ? 7.281 -12.469 -8.164 1 90.94 225 HIS B N 1
ATOM 5740 C CA . HIS B 1 225 ? 8.156 -11.5 -8.82 1 90.94 225 HIS B CA 1
ATOM 5741 C C . HIS B 1 225 ? 7.875 -10.078 -8.328 1 90.94 225 HIS B C 1
ATOM 5743 O O . HIS B 1 225 ? 8.797 -9.359 -7.949 1 90.94 225 HIS B O 1
ATOM 5749 N N . GLU B 1 226 ? 6.645 -9.742 -8.32 1 91 226 GLU B N 1
ATOM 5750 C CA . GLU B 1 226 ? 6.25 -8.398 -7.922 1 91 226 GLU B CA 1
ATOM 5751 C C . GLU B 1 226 ? 6.539 -8.148 -6.441 1 91 226 GLU B C 1
ATOM 5753 O O . GLU B 1 226 ? 7 -7.074 -6.062 1 91 226 GLU B O 1
ATOM 5758 N N . HIS B 1 227 ? 6.25 -9.133 -5.641 1 94.12 227 HIS B N 1
ATOM 5759 C CA . HIS B 1 227 ? 6.441 -9 -4.199 1 94.12 227 HIS B CA 1
ATOM 5760 C C . HIS B 1 227 ? 7.914 -8.805 -3.855 1 94.12 227 HIS B C 1
ATOM 5762 O O . HIS B 1 227 ? 8.258 -7.953 -3.033 1 94.12 227 HIS B O 1
ATOM 5768 N N . ILE B 1 228 ? 8.727 -9.594 -4.484 1 94.88 228 ILE B N 1
ATOM 5769 C CA . ILE B 1 228 ? 10.164 -9.539 -4.203 1 94.88 228 ILE B CA 1
ATOM 5770 C C . ILE B 1 228 ? 10.734 -8.219 -4.695 1 94.88 228 ILE B C 1
ATOM 5772 O O . ILE B 1 228 ? 11.523 -7.574 -3.998 1 94.88 228 ILE B O 1
ATOM 5776 N N . LEU B 1 229 ? 10.344 -7.844 -5.887 1 94.25 229 LEU B N 1
ATOM 5777 C CA . LEU B 1 229 ? 10.844 -6.598 -6.449 1 94.25 229 LEU B CA 1
ATOM 5778 C C . LEU B 1 229 ? 10.461 -5.41 -5.574 1 94.25 229 LEU B C 1
ATOM 5780 O O . LEU B 1 229 ? 11.281 -4.527 -5.32 1 94.25 229 LEU B O 1
ATOM 5784 N N . ARG B 1 230 ? 9.242 -5.371 -5.121 1 95.69 230 ARG B N 1
ATOM 5785 C CA . ARG B 1 230 ? 8.758 -4.277 -4.285 1 95.69 230 ARG B CA 1
ATOM 5786 C C . ARG B 1 230 ? 9.555 -4.184 -2.988 1 95.69 230 ARG B C 1
ATOM 5788 O O . ARG B 1 230 ? 10 -3.1 -2.605 1 95.69 230 ARG B O 1
ATOM 5795 N N . LEU B 1 231 ? 9.727 -5.32 -2.332 1 96.69 231 LEU B N 1
ATOM 5796 C CA . LEU B 1 231 ? 10.461 -5.316 -1.071 1 96.69 231 LEU B CA 1
ATOM 5797 C C . LEU B 1 231 ? 11.93 -4.973 -1.297 1 96.69 231 LEU B C 1
ATOM 5799 O O . LEU B 1 231 ? 12.539 -4.262 -0.493 1 96.69 231 LEU B O 1
ATOM 5803 N N . ALA B 1 232 ? 12.492 -5.473 -2.365 1 96.25 232 ALA B N 1
ATOM 5804 C CA . ALA B 1 232 ? 13.891 -5.172 -2.682 1 96.25 232 ALA B CA 1
ATOM 5805 C C . ALA B 1 232 ? 14.086 -3.676 -2.908 1 96.25 232 ALA B C 1
ATOM 5807 O O . ALA B 1 232 ? 15.07 -3.096 -2.443 1 96.25 232 ALA B O 1
ATOM 5808 N N . GLN B 1 233 ? 13.203 -3.104 -3.605 1 96.62 233 GLN B N 1
ATOM 5809 C CA . GLN B 1 233 ? 13.273 -1.664 -3.832 1 96.62 233 GLN B CA 1
ATOM 5810 C C . GLN B 1 233 ? 13.125 -0.893 -2.523 1 96.62 233 GLN B C 1
ATOM 5812 O O . GLN B 1 233 ? 13.789 0.125 -2.318 1 96.62 233 GLN B O 1
ATOM 5817 N N . ALA B 1 234 ? 12.258 -1.335 -1.705 1 97.38 234 ALA B N 1
ATOM 5818 C CA . ALA B 1 234 ? 12.102 -0.701 -0.399 1 97.38 234 ALA B CA 1
ATOM 5819 C C . ALA B 1 234 ? 13.383 -0.781 0.415 1 97.38 234 ALA B C 1
ATOM 5821 O O . ALA B 1 234 ? 13.797 0.201 1.041 1 97.38 234 ALA B O 1
ATOM 5822 N N . PHE B 1 235 ? 13.992 -1.967 0.426 1 96.5 235 PHE B N 1
ATOM 5823 C CA . PHE B 1 235 ? 15.242 -2.139 1.158 1 96.5 235 PHE B CA 1
ATOM 5824 C C . PHE B 1 235 ? 16.344 -1.279 0.555 1 96.5 235 PHE B C 1
ATOM 5826 O O . PHE B 1 235 ? 17.188 -0.738 1.279 1 96.5 235 PHE B O 1
ATOM 5833 N N . LYS B 1 236 ? 16.344 -1.181 -0.711 1 96.5 236 LYS B N 1
ATOM 5834 C CA . LYS B 1 236 ? 17.297 -0.29 -1.363 1 96.5 236 LYS B CA 1
ATOM 5835 C C . LYS B 1 236 ? 17.094 1.154 -0.911 1 96.5 236 LYS B C 1
ATOM 5837 O O . LYS B 1 236 ? 18.078 1.874 -0.671 1 96.5 236 LYS B O 1
ATOM 5842 N N . ALA B 1 237 ? 15.875 1.577 -0.853 1 96.56 237 ALA B N 1
ATOM 5843 C CA . ALA B 1 237 ? 15.562 2.914 -0.354 1 96.56 237 ALA B CA 1
ATOM 5844 C C . ALA B 1 237 ? 16.094 3.109 1.062 1 96.56 237 ALA B C 1
ATOM 5846 O O . ALA B 1 237 ? 16.641 4.168 1.384 1 96.56 237 ALA B O 1
ATOM 5847 N N . VAL B 1 238 ? 15.938 2.111 1.888 1 95.38 238 VAL B N 1
ATOM 5848 C CA . VAL B 1 238 ? 16.422 2.152 3.262 1 95.38 238 VAL B CA 1
ATOM 5849 C C . VAL B 1 238 ? 17.953 2.289 3.266 1 95.38 238 VAL B C 1
ATOM 5851 O O . VAL B 1 238 ? 18.5 3.076 4.035 1 95.38 238 VAL B O 1
ATOM 5854 N N . MET B 1 239 ? 18.609 1.564 2.438 1 93.75 239 MET B N 1
ATOM 5855 C CA . MET B 1 239 ? 20.062 1.609 2.352 1 93.75 239 MET B CA 1
ATOM 5856 C C . MET B 1 239 ? 20.531 2.992 1.921 1 93.75 239 MET B C 1
ATOM 5858 O O . MET B 1 239 ? 21.5 3.521 2.475 1 93.75 239 MET B O 1
ATOM 5862 N N . LEU B 1 240 ? 19.859 3.52 0.958 1 94.75 240 LEU B N 1
ATOM 5863 C CA . LEU B 1 240 ? 20.203 4.855 0.494 1 94.75 240 LEU B CA 1
ATOM 5864 C C . LEU B 1 240 ? 20.047 5.883 1.61 1 94.75 240 LEU B C 1
ATOM 5866 O O . LEU B 1 240 ? 20.891 6.754 1.793 1 94.75 240 LEU B O 1
ATOM 5870 N N . ALA B 1 241 ? 18.969 5.793 2.316 1 94.25 241 ALA B N 1
ATOM 5871 C CA . ALA B 1 241 ? 18.719 6.711 3.424 1 94.25 241 ALA B CA 1
ATOM 5872 C C . ALA B 1 241 ? 19.75 6.539 4.527 1 94.25 241 ALA B C 1
ATOM 5874 O O . ALA B 1 241 ? 20.219 7.52 5.109 1 94.25 241 ALA B O 1
ATOM 5875 N N . ARG B 1 242 ? 20.031 5.277 4.863 1 90.31 242 ARG B N 1
ATOM 5876 C CA . ARG B 1 242 ? 21.062 4.98 5.859 1 90.31 242 ARG B CA 1
ATOM 5877 C C . ARG B 1 242 ? 22.391 5.609 5.48 1 90.31 242 ARG B C 1
ATOM 5879 O O . ARG B 1 242 ? 23.047 6.25 6.312 1 90.31 242 ARG B O 1
ATOM 5886 N N . ASP B 1 243 ? 22.797 5.453 4.246 1 91.94 243 ASP B N 1
ATOM 5887 C CA . ASP B 1 243 ? 24.062 5.996 3.773 1 91.94 243 ASP B CA 1
ATOM 5888 C C . ASP B 1 243 ? 24.062 7.523 3.83 1 91.94 243 ASP B C 1
ATOM 5890 O O . ASP B 1 243 ? 25.062 8.141 4.203 1 91.94 243 ASP B O 1
ATOM 5894 N N . ALA B 1 244 ? 22.969 8.094 3.449 1 92.75 244 ALA B N 1
ATOM 5895 C CA . ALA B 1 244 ? 22.844 9.547 3.516 1 92.75 244 ALA B CA 1
ATOM 5896 C C . ALA B 1 244 ? 22.984 10.047 4.953 1 92.75 244 ALA B C 1
ATOM 5898 O O . ALA B 1 244 ? 23.594 11.086 5.203 1 92.75 244 ALA B O 1
ATOM 5899 N N . LYS B 1 245 ? 22.406 9.375 5.867 1 91.31 245 LYS B N 1
ATOM 5900 C CA . LYS B 1 245 ? 22.484 9.742 7.281 1 91.31 245 LYS B CA 1
ATOM 5901 C C . LYS B 1 245 ? 23.922 9.594 7.793 1 91.31 245 LYS B C 1
ATOM 5903 O O . LYS B 1 245 ? 24.391 10.414 8.586 1 91.31 245 LYS B O 1
ATOM 5908 N N . GLU B 1 246 ? 24.562 8.555 7.387 1 88.81 246 GLU B N 1
ATOM 5909 C CA . GLU B 1 246 ? 25.953 8.367 7.777 1 88.81 246 GLU B CA 1
ATOM 5910 C C . GLU B 1 246 ? 26.812 9.547 7.316 1 88.81 246 GLU B C 1
ATOM 5912 O O . GLU B 1 246 ? 27.656 10.047 8.07 1 88.81 246 GLU B O 1
ATOM 5917 N N . HIS B 1 247 ? 26.594 9.945 6.105 1 91.5 247 HIS B N 1
ATOM 5918 C CA . HIS B 1 247 ? 27.312 11.102 5.578 1 91.5 247 HIS B CA 1
ATOM 5919 C C . HIS B 1 247 ? 26.969 12.359 6.363 1 91.5 247 HIS B C 1
ATOM 5921 O O . HIS B 1 247 ? 27.859 13.18 6.645 1 91.5 247 HIS B O 1
ATOM 5927 N N . TYR B 1 248 ? 25.781 12.5 6.637 1 90 248 TYR B N 1
ATOM 5928 C CA . TYR B 1 248 ? 25.312 13.648 7.41 1 90 248 TYR B CA 1
ATOM 5929 C C . TYR B 1 248 ? 26.016 13.711 8.758 1 90 248 TYR B C 1
ATOM 5931 O O . TYR B 1 248 ? 26.516 14.766 9.156 1 90 248 TYR B O 1
ATOM 5939 N N . TYR B 1 249 ? 26.062 12.617 9.477 1 88.56 249 TYR B N 1
ATOM 5940 C CA . TYR B 1 249 ? 26.641 12.609 10.82 1 88.56 249 TYR B CA 1
ATOM 5941 C C . TYR B 1 249 ? 28.156 12.789 10.766 1 88.56 249 TYR B C 1
ATOM 5943 O O . TYR B 1 249 ? 28.75 13.398 11.656 1 88.56 249 TYR B O 1
ATOM 5951 N N . THR B 1 250 ? 28.688 12.281 9.727 1 90.88 250 THR B N 1
ATOM 5952 C CA . THR B 1 250 ? 30.109 12.516 9.539 1 90.88 250 THR B CA 1
ATOM 5953 C C . THR B 1 250 ? 30.391 14.008 9.359 1 90.88 250 THR B C 1
ATOM 5955 O O . THR B 1 250 ? 31.344 14.539 9.945 1 90.88 250 THR B O 1
ATOM 5958 N N . ARG B 1 251 ? 29.609 14.648 8.656 1 90.44 251 ARG B N 1
ATOM 5959 C CA . ARG B 1 251 ? 29.75 16.078 8.453 1 90.44 251 ARG B CA 1
ATOM 5960 C C . ARG B 1 251 ? 29.438 16.844 9.734 1 90.44 251 ARG B C 1
ATOM 5962 O O . ARG B 1 251 ? 30.078 17.859 10.031 1 90.44 251 ARG B O 1
ATOM 5969 N N . LEU B 1 252 ? 28.422 16.391 10.43 1 87.5 252 LEU B N 1
ATOM 5970 C CA . LEU B 1 252 ? 28.031 17.031 11.68 1 87.5 252 LEU B CA 1
ATOM 5971 C C . LEU B 1 252 ? 29.172 17 12.688 1 87.5 252 LEU B C 1
ATOM 5973 O O . LEU B 1 252 ? 29.391 17.969 13.414 1 87.5 252 LEU B O 1
ATOM 5977 N N . GLU B 1 253 ? 29.844 15.922 12.734 1 88.25 253 GLU B N 1
ATOM 5978 C CA . GLU B 1 253 ? 30.969 15.789 13.664 1 88.25 253 GLU B CA 1
ATOM 5979 C C . GLU B 1 253 ? 32.156 16.625 13.211 1 88.25 253 GLU B C 1
ATOM 5981 O O . GLU B 1 253 ? 32.875 17.188 14.039 1 88.25 253 GLU B O 1
ATOM 5986 N N . ALA B 1 254 ? 32.312 16.734 11.938 1 91.12 254 ALA B N 1
ATOM 5987 C CA . ALA B 1 254 ? 33.406 17.5 11.391 1 91.12 254 ALA B CA 1
ATOM 5988 C C . ALA B 1 254 ? 33.188 19 11.586 1 91.12 254 ALA B C 1
ATOM 5990 O O . ALA B 1 254 ? 34.125 19.75 11.844 1 91.12 254 ALA B O 1
ATOM 5991 N N . ALA B 1 255 ? 31.953 19.375 11.445 1 90.81 255 ALA B N 1
ATOM 5992 C CA . ALA B 1 255 ? 31.594 20.766 11.586 1 90.81 255 ALA B CA 1
ATOM 5993 C C . ALA B 1 255 ? 30.297 20.922 12.391 1 90.81 255 ALA B C 1
ATOM 5995 O O . ALA B 1 255 ? 29.234 21.203 11.82 1 90.81 255 ALA B O 1
ATOM 5996 N N . PRO B 1 256 ? 30.484 20.797 13.68 1 85.88 256 PRO B N 1
ATOM 5997 C CA . PRO B 1 256 ? 29.266 20.906 14.5 1 85.88 256 PRO B CA 1
ATOM 5998 C C . PRO B 1 256 ? 28.688 22.312 14.492 1 85.88 256 PRO B C 1
ATOM 6000 O O . PRO B 1 256 ? 29.422 23.297 14.383 1 85.88 256 PRO B O 1
ATOM 6003 N N . PRO B 1 257 ? 27.422 22.359 14.523 1 84.38 257 PRO B N 1
ATOM 6004 C CA . PRO B 1 257 ? 26.812 23.688 14.633 1 84.38 257 PRO B CA 1
ATOM 6005 C C . PRO B 1 257 ? 27.203 24.406 15.922 1 84.38 257 PRO B C 1
ATOM 6007 O O . PRO B 1 257 ? 27.656 23.781 16.875 1 84.38 257 PRO B O 1
ATOM 6010 N N . PRO B 1 258 ? 26.953 25.703 15.836 1 81.56 258 PRO B N 1
ATOM 6011 C CA . PRO B 1 258 ? 27.234 26.453 17.062 1 81.56 258 PRO B CA 1
ATOM 6012 C C . PRO B 1 258 ? 26.422 25.984 18.25 1 81.56 258 PRO B C 1
ATOM 6014 O O . PRO B 1 258 ? 25.328 25.453 18.078 1 81.56 258 PRO B O 1
ATOM 6017 N N . GLU B 1 259 ? 26.938 26.078 19.422 1 78 259 GLU B N 1
ATOM 6018 C CA . GLU B 1 259 ? 26.312 25.594 20.656 1 78 259 GLU B CA 1
ATOM 6019 C C . GLU B 1 259 ? 24.953 26.234 20.891 1 78 259 GLU B C 1
ATOM 6021 O O . GLU B 1 259 ? 24.062 25.609 21.469 1 78 259 GLU B O 1
ATOM 6026 N N . ASP B 1 260 ? 24.797 27.406 20.359 1 75.94 260 ASP B N 1
ATOM 6027 C CA . ASP B 1 260 ? 23.547 28.125 20.594 1 75.94 260 ASP B CA 1
ATOM 6028 C C . ASP B 1 260 ? 22.578 27.953 19.422 1 75.94 260 ASP B C 1
ATOM 6030 O O . ASP B 1 260 ? 21.547 28.625 19.344 1 75.94 260 ASP B O 1
ATOM 6034 N N . SER B 1 261 ? 22.984 26.984 18.641 1 79.81 261 SER B N 1
ATOM 6035 C CA . SER B 1 261 ? 22.125 26.766 17.484 1 79.81 261 SER B CA 1
ATOM 6036 C C . SER B 1 261 ? 20.844 26.062 17.891 1 79.81 261 SER B C 1
ATOM 6038 O O . SER B 1 261 ? 20.859 25.094 18.656 1 79.81 261 SER B O 1
ATOM 6040 N N . LEU B 1 262 ? 19.688 26.609 17.484 1 76.69 262 LEU B N 1
ATOM 6041 C CA . LEU B 1 262 ? 18.375 26.031 17.719 1 76.69 262 LEU B CA 1
ATOM 6042 C C . LEU B 1 262 ? 17.75 25.562 16.406 1 76.69 262 LEU B C 1
ATOM 6044 O O . LEU B 1 262 ? 16.516 25.547 16.266 1 76.69 262 LEU B O 1
ATOM 6048 N N . ALA B 1 263 ? 18.531 25.047 15.555 1 78.31 263 ALA B N 1
ATOM 6049 C CA . ALA B 1 263 ? 18.031 24.719 14.227 1 78.31 263 ALA B CA 1
ATOM 6050 C C . ALA B 1 263 ? 17.406 23.328 14.203 1 78.31 263 ALA B C 1
ATOM 6052 O O . ALA B 1 263 ? 16.438 23.094 13.477 1 78.31 263 ALA B O 1
ATOM 6053 N N . HIS B 1 264 ? 17.797 22.453 15.102 1 81.62 264 HIS B N 1
ATOM 6054 C CA . HIS B 1 264 ? 17.469 21.047 14.984 1 81.62 264 HIS B CA 1
ATOM 6055 C C . HIS B 1 264 ? 16 20.781 15.281 1 81.62 264 HIS B C 1
ATOM 6057 O O . HIS B 1 264 ? 15.414 19.828 14.766 1 81.62 264 HIS B O 1
ATOM 6063 N N . PRO B 1 265 ? 15.367 21.609 16.047 1 84.94 265 PRO B N 1
ATOM 6064 C CA . PRO B 1 265 ? 13.953 21.328 16.281 1 84.94 265 PRO B CA 1
ATOM 6065 C C . PRO B 1 265 ? 13.047 21.875 15.18 1 84.94 265 PRO B C 1
ATOM 6067 O O . PRO B 1 265 ? 11.836 21.672 15.211 1 84.94 265 PRO B O 1
ATOM 6070 N N . PHE B 1 266 ? 13.633 22.578 14.297 1 90 266 PHE B N 1
ATOM 6071 C CA . PHE B 1 266 ? 12.836 23.219 13.258 1 90 266 PHE B CA 1
ATOM 6072 C C . PHE B 1 266 ? 13.031 22.531 11.914 1 90 266 PHE B C 1
ATOM 6074 O O . PHE B 1 266 ? 13.977 21.766 11.734 1 90 266 PHE B O 1
ATOM 6081 N N . PRO B 1 267 ? 12.125 22.781 11 1 90.5 267 PRO B N 1
ATOM 6082 C CA . PRO B 1 267 ? 12.18 22.094 9.703 1 90.5 267 PRO B CA 1
ATOM 6083 C C . PRO B 1 267 ? 13.414 22.484 8.891 1 90.5 267 PRO B C 1
ATOM 6085 O O . PRO B 1 267 ? 13.891 23.609 8.984 1 90.5 267 PRO B O 1
ATOM 6088 N N . SER B 1 268 ? 13.852 21.562 8.25 1 89.06 268 SER B N 1
ATOM 6089 C CA . SER B 1 268 ? 14.852 21.703 7.195 1 89.06 268 SER B CA 1
ATOM 6090 C C . SER B 1 268 ? 14.375 21.062 5.895 1 89.06 268 SER B C 1
ATOM 6092 O O . SER B 1 268 ? 14.852 19.984 5.508 1 89.06 268 SER B O 1
ATOM 6094 N N . PRO B 1 269 ? 13.422 21.734 5.246 1 90.75 269 PRO B N 1
ATOM 6095 C CA . PRO B 1 269 ? 12.758 21.141 4.086 1 90.75 269 PRO B CA 1
ATOM 6096 C C . PRO B 1 269 ? 13.719 20.828 2.941 1 90.75 269 PRO B C 1
ATOM 6098 O O . PRO B 1 269 ? 14.648 21.609 2.689 1 90.75 269 PRO B O 1
ATOM 6101 N N . THR B 1 270 ? 13.477 19.703 2.328 1 88.81 270 THR B N 1
ATOM 6102 C CA . THR B 1 270 ? 14.211 19.297 1.137 1 88.81 270 THR B CA 1
ATOM 6103 C C . THR B 1 270 ? 13.445 19.672 -0.128 1 88.81 270 THR B C 1
ATOM 6105 O O . THR B 1 270 ? 12.336 19.172 -0.35 1 88.81 270 THR B O 1
ATOM 6108 N N . HIS B 1 271 ? 14.039 20.469 -0.862 1 86.12 271 HIS B N 1
ATOM 6109 C CA . HIS B 1 271 ? 13.352 20.969 -2.051 1 86.12 271 HIS B CA 1
ATOM 6110 C C . HIS B 1 271 ? 13.391 19.938 -3.18 1 86.12 271 HIS B C 1
ATOM 6112 O O . HIS B 1 271 ? 14.336 19.156 -3.275 1 86.12 271 HIS B O 1
ATOM 6118 N N . LEU B 1 272 ? 12.281 20.016 -3.957 1 84.19 272 LEU B N 1
ATOM 6119 C CA . LEU B 1 272 ? 12.25 19.172 -5.152 1 84.19 272 LEU B CA 1
ATOM 6120 C C . LEU B 1 272 ? 13.18 19.734 -6.227 1 84.19 272 LEU B C 1
ATOM 6122 O O . LEU B 1 272 ? 13.383 20.938 -6.316 1 84.19 272 LEU B O 1
ATOM 6126 N N . SER B 1 273 ? 13.766 18.875 -6.91 1 70.06 273 SER B N 1
ATOM 6127 C CA . SER B 1 273 ? 14.688 19.312 -7.953 1 70.06 273 SER B CA 1
ATOM 6128 C C . SER B 1 273 ? 14.008 20.281 -8.922 1 70.06 273 SER B C 1
ATOM 6130 O O . SER B 1 273 ? 12.914 20.016 -9.406 1 70.06 273 SER B O 1
ATOM 6132 N N . GLY B 1 274 ? 14.609 21.453 -9.062 1 66.75 274 GLY B N 1
ATOM 6133 C CA . GLY B 1 274 ? 14.133 22.438 -10.023 1 66.75 274 GLY B CA 1
ATOM 6134 C C . GLY B 1 274 ? 13.359 23.578 -9.391 1 66.75 274 GLY B C 1
ATOM 6135 O O . GLY B 1 274 ? 13.117 24.594 -10.031 1 66.75 274 GLY B O 1
ATOM 6136 N N . ASP B 1 275 ? 12.898 23.344 -8.203 1 64.31 275 ASP B N 1
ATOM 6137 C CA . ASP B 1 275 ? 12.125 24.422 -7.598 1 64.31 275 ASP B CA 1
ATOM 6138 C C . ASP B 1 275 ? 13.039 25.516 -7.039 1 64.31 275 ASP B C 1
ATOM 6140 O O . ASP B 1 275 ? 14.109 25.219 -6.504 1 64.31 275 ASP B O 1
ATOM 6144 N N . PRO B 1 276 ? 12.695 26.719 -7.336 1 62 276 PRO B N 1
ATOM 6145 C CA . PRO B 1 276 ? 13.531 27.797 -6.805 1 62 276 PRO B CA 1
ATOM 6146 C C . PRO B 1 276 ? 13.602 27.797 -5.277 1 62 276 PRO B C 1
ATOM 6148 O O . PRO B 1 276 ? 12.609 27.484 -4.613 1 62 276 PRO B O 1
ATOM 6151 N N . LEU B 1 277 ? 14.828 27.766 -4.738 1 60.53 277 LEU B N 1
AT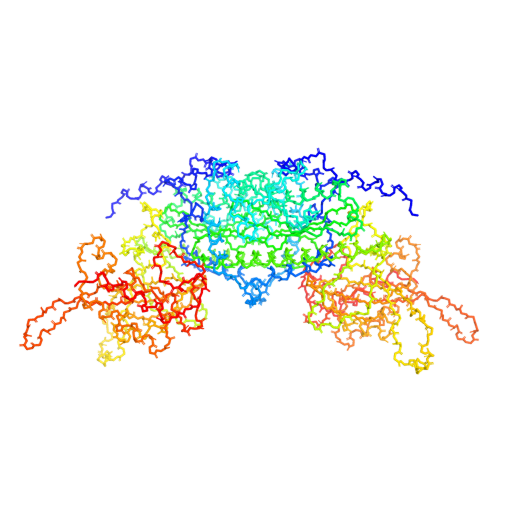OM 6152 C CA . LEU B 1 277 ? 15.031 27.797 -3.295 1 60.53 277 LEU B CA 1
ATOM 6153 C C . LEU B 1 277 ? 14.672 29.156 -2.723 1 60.53 277 LEU B C 1
ATOM 6155 O O . LEU B 1 277 ? 15.023 30.203 -3.293 1 60.53 277 LEU B O 1
ATOM 6159 N N . PRO B 1 278 ? 13.633 29.078 -1.855 1 63 278 PRO B N 1
ATOM 6160 C CA . PRO B 1 278 ? 13.406 30.375 -1.241 1 63 278 PRO B CA 1
ATOM 6161 C C . PRO B 1 278 ? 14.664 30.969 -0.604 1 63 278 PRO B C 1
ATOM 6163 O O . PRO B 1 278 ? 15.641 30.25 -0.388 1 63 278 PRO B O 1
ATOM 6166 N N . GLU B 1 279 ? 14.602 32.219 -0.322 1 65.94 279 GLU B N 1
ATOM 6167 C CA . GLU B 1 279 ? 15.617 32.969 0.427 1 65.94 279 GLU B CA 1
ATOM 6168 C C . GLU B 1 279 ? 15.992 32.219 1.712 1 65.94 279 GLU B C 1
ATOM 6170 O O . GLU B 1 279 ? 15.25 31.359 2.18 1 65.94 279 GLU B O 1
ATOM 6175 N N . LYS B 1 280 ? 17.141 32.438 2.078 1 81.56 280 LYS B N 1
ATOM 6176 C CA . LYS B 1 280 ? 17.688 31.781 3.268 1 81.56 280 LYS B CA 1
ATOM 6177 C C . LYS B 1 280 ? 16.781 31.984 4.473 1 81.56 280 LYS B C 1
ATOM 6179 O O . LYS B 1 280 ? 16.594 33.125 4.941 1 81.56 280 LYS B O 1
ATOM 6184 N N . LEU B 1 281 ? 15.984 31.016 4.824 1 89.38 281 LEU B N 1
ATOM 6185 C CA . LEU B 1 281 ? 15.094 31.031 5.977 1 89.38 281 LEU B CA 1
ATOM 6186 C C . LEU B 1 281 ? 15.789 30.484 7.215 1 89.38 281 LEU B C 1
ATOM 6188 O O . LEU B 1 281 ? 16.5 29.469 7.137 1 89.38 281 LEU B O 1
ATOM 6192 N N . VAL B 1 282 ? 15.664 31.188 8.289 1 90.31 282 VAL B N 1
ATOM 6193 C CA . VAL B 1 282 ? 16.125 30.703 9.586 1 90.31 282 VAL B CA 1
ATOM 6194 C C . VAL B 1 282 ? 14.938 30.578 10.547 1 90.31 282 VAL B C 1
ATOM 6196 O O . VAL B 1 282 ? 14.469 31.578 11.102 1 90.31 282 VAL B O 1
ATOM 6199 N N . PHE B 1 283 ? 14.547 29.391 10.789 1 91.81 283 PHE B N 1
ATOM 6200 C CA . PHE B 1 283 ? 13.383 29.141 11.633 1 91.81 283 PHE B CA 1
ATOM 6201 C C . PHE B 1 283 ? 13.703 29.406 13.094 1 91.81 283 PHE B C 1
ATOM 6203 O O . PHE B 1 283 ? 14.766 29.016 13.586 1 91.81 283 PHE B O 1
ATOM 6210 N N . ARG B 1 284 ? 12.664 30.062 13.789 1 89.12 284 ARG B N 1
ATOM 6211 C CA . ARG B 1 284 ? 12.938 30.453 15.172 1 89.12 284 ARG B CA 1
ATOM 6212 C C . ARG B 1 284 ? 11.773 30.078 16.078 1 89.12 284 ARG B C 1
ATOM 6214 O O . ARG B 1 284 ? 11.969 29.859 17.281 1 89.12 284 ARG B O 1
ATOM 6221 N N . CYS B 1 285 ? 10.602 30.062 15.477 1 89.88 285 CYS B N 1
ATOM 6222 C CA . CYS B 1 285 ? 9.422 29.812 16.297 1 89.88 285 CYS B CA 1
ATOM 6223 C C . CYS B 1 285 ? 8.367 29.031 15.508 1 89.88 285 CYS B C 1
ATOM 6225 O O . CYS B 1 285 ? 8.445 28.938 14.281 1 89.88 285 CYS B O 1
ATOM 6227 N N . ARG B 1 286 ? 7.5 28.422 16.344 1 89 286 ARG B N 1
ATOM 6228 C CA . ARG B 1 286 ? 6.309 27.781 15.812 1 89 286 ARG B CA 1
ATOM 6229 C C . ARG B 1 286 ? 5.047 28.547 16.172 1 89 286 ARG B C 1
ATOM 6231 O O . ARG B 1 286 ? 5.062 29.359 17.109 1 89 286 ARG B O 1
ATOM 6238 N N . LEU B 1 287 ? 4.098 28.297 15.367 1 86.06 287 LEU B N 1
ATOM 6239 C CA . LEU B 1 287 ? 2.799 28.891 15.664 1 86.06 287 LEU B CA 1
ATOM 6240 C C . LEU B 1 287 ? 1.732 27.828 15.844 1 86.06 287 LEU B C 1
ATOM 6242 O O . LEU B 1 287 ? 1.643 26.891 15.047 1 86.06 287 LEU B O 1
ATOM 6246 N N . THR B 1 288 ? 0.983 27.938 16.906 1 79.19 288 THR B N 1
ATOM 6247 C CA . THR B 1 288 ? -0.186 27.078 17.062 1 79.19 288 THR B CA 1
ATOM 6248 C C . THR B 1 288 ? -1.282 27.469 16.078 1 79.19 288 THR B C 1
ATOM 6250 O O . THR B 1 288 ? -1.209 28.531 15.453 1 79.19 288 THR B O 1
ATOM 6253 N N . LYS B 1 289 ? -2.273 26.672 16.047 1 74 289 LYS B N 1
ATOM 6254 C CA . LYS B 1 289 ? -3.404 26.984 15.172 1 74 289 LYS B CA 1
ATOM 6255 C C . LYS B 1 289 ? -4.129 28.25 15.648 1 74 289 LYS B C 1
ATOM 6257 O O . LYS B 1 289 ? -4.742 28.953 14.844 1 74 289 LYS B O 1
ATOM 6262 N N . SER B 1 290 ? -3.959 28.531 16.891 1 70.81 290 SER B N 1
ATOM 6263 C CA . SER B 1 290 ? -4.609 29.703 17.469 1 70.81 290 SER B CA 1
ATOM 6264 C C . SER B 1 290 ? -3.719 30.938 17.359 1 70.81 290 SER B C 1
ATOM 6266 O O . SER B 1 290 ? -4.133 32.031 17.719 1 70.81 290 SER B O 1
ATOM 6268 N N . GLY B 1 291 ? -2.523 30.719 16.875 1 74.81 291 GLY B N 1
ATOM 6269 C CA . GLY B 1 291 ? -1.656 31.859 16.625 1 74.81 291 GLY B CA 1
ATOM 6270 C C . GLY B 1 291 ? -0.675 32.125 17.75 1 74.81 291 GLY B C 1
ATOM 6271 O O . GLY B 1 291 ? -0.062 33.188 17.812 1 74.81 291 GLY B O 1
ATOM 6272 N N . GLU B 1 292 ? -0.564 31.188 18.594 1 78.69 292 GLU B N 1
ATOM 6273 C CA . GLU B 1 292 ? 0.385 31.344 19.688 1 78.69 292 GLU B CA 1
ATOM 6274 C C . GLU B 1 292 ? 1.773 30.844 19.297 1 78.69 292 GLU B C 1
ATOM 6276 O O . GLU B 1 292 ? 1.909 29.797 18.672 1 78.69 292 GLU B O 1
ATOM 6281 N N . ARG B 1 293 ? 2.762 31.688 19.719 1 83.88 293 ARG B N 1
ATOM 6282 C CA . ARG B 1 293 ? 4.145 31.328 19.422 1 83.88 293 ARG B CA 1
ATOM 6283 C C . ARG B 1 293 ? 4.699 30.344 20.438 1 83.88 293 ARG B C 1
ATOM 6285 O O . ARG B 1 293 ? 4.391 30.438 21.625 1 83.88 293 ARG B O 1
ATOM 6292 N N . TYR B 1 294 ? 5.469 29.375 19.922 1 82.5 294 TYR B N 1
ATOM 6293 C CA . TYR B 1 294 ? 6.199 28.469 20.812 1 82.5 294 TYR B CA 1
ATOM 6294 C C . TYR B 1 294 ? 7.438 27.906 20.125 1 82.5 294 TYR B C 1
ATOM 6296 O O . TYR B 1 294 ? 7.555 27.969 18.891 1 82.5 294 TYR B O 1
ATOM 6304 N N . VAL B 1 295 ? 8.391 27.531 20.891 1 79.62 295 VAL B N 1
ATOM 6305 C CA . VAL B 1 295 ? 9.648 27.047 20.328 1 79.62 295 VAL B CA 1
ATOM 6306 C C . VAL B 1 295 ? 9.672 25.531 20.344 1 79.62 295 VAL B C 1
ATOM 6308 O O . VAL B 1 295 ? 9.844 24.891 19.297 1 79.62 295 VAL B O 1
ATOM 6311 N N . PHE B 1 296 ? 9.523 24.906 21.531 1 72.31 296 PHE B N 1
ATOM 6312 C CA . PHE B 1 296 ? 9.578 23.453 21.641 1 72.31 296 PHE B CA 1
ATOM 6313 C C . PHE B 1 296 ? 8.203 22.875 21.938 1 72.31 296 PHE B C 1
ATOM 6315 O O . PHE B 1 296 ? 7.43 23.469 22.703 1 72.31 296 PHE B O 1
ATOM 6322 N N . PRO B 1 297 ? 7.898 21.828 21.188 1 59.84 297 PRO B N 1
ATOM 6323 C CA . PRO B 1 297 ? 6.598 21.219 21.453 1 59.84 297 PRO B CA 1
ATOM 6324 C C . PRO B 1 297 ? 6.484 20.672 22.875 1 59.84 297 PRO B C 1
ATOM 6326 O O . PRO B 1 297 ? 5.387 20.328 23.328 1 59.84 297 PRO B O 1
ATOM 6329 N N . SER B 1 298 ? 7.457 20.672 23.656 1 57.06 298 SER B N 1
ATOM 6330 C CA . SER B 1 298 ? 7.426 19.984 24.938 1 57.06 298 SER B CA 1
ATOM 6331 C C . SER B 1 298 ? 6.551 20.703 25.953 1 57.06 298 SER B C 1
ATOM 6333 O O . SER B 1 298 ? 6.555 21.938 26.016 1 57.06 298 SER B O 1
ATOM 6335 N N . GLY B 1 299 ? 5.73 20.016 26.703 1 53.03 299 GLY B N 1
ATOM 6336 C CA . GLY B 1 299 ? 4.91 20.453 27.828 1 53.03 299 GLY B CA 1
ATOM 6337 C C . GLY B 1 299 ? 3.604 21.094 27.391 1 53.03 299 GLY B C 1
ATOM 6338 O O . GLY B 1 299 ? 2.793 21.5 28.234 1 53.03 299 GLY B O 1
ATOM 6339 N N . ILE B 1 300 ? 3.623 21.406 26.172 1 50.47 300 ILE B N 1
ATOM 6340 C CA . ILE B 1 300 ? 2.361 21.984 25.719 1 50.47 300 ILE B CA 1
ATOM 6341 C C . ILE B 1 300 ? 1.337 20.875 25.484 1 50.47 300 ILE B C 1
ATOM 6343 O O . ILE B 1 300 ? 1.691 19.766 25.078 1 50.47 300 ILE B O 1
ATOM 6347 N N . ASP B 1 301 ? 0.252 20.969 26.188 1 51.28 301 ASP B N 1
ATOM 6348 C CA . ASP B 1 301 ? -0.857 20.031 26.016 1 51.28 301 ASP B CA 1
ATOM 6349 C C . ASP B 1 301 ? -1.037 19.672 24.531 1 51.28 301 ASP B C 1
ATOM 6351 O O . ASP B 1 301 ? -1.427 20.516 23.719 1 51.28 301 ASP B O 1
ATOM 6355 N N . PHE B 1 302 ? -0.293 18.594 24.141 1 49.16 302 PHE B N 1
ATOM 6356 C CA . PHE B 1 302 ? -0.253 18.031 22.797 1 49.16 302 PHE B CA 1
ATOM 6357 C C . PHE B 1 302 ? -1.659 17.906 22.219 1 49.16 302 PHE B C 1
ATOM 6359 O O . PHE B 1 302 ? -1.842 17.938 21 1 49.16 302 PHE B O 1
ATOM 6366 N N . ARG B 1 303 ? -2.605 17.641 23.125 1 51.19 303 ARG B N 1
ATOM 6367 C CA . ARG B 1 303 ? -3.971 17.469 22.641 1 51.19 303 ARG B CA 1
ATOM 6368 C C . ARG B 1 303 ? -4.492 18.75 22 1 51.19 303 ARG B C 1
ATOM 6370 O O . ARG B 1 303 ? -5.531 18.75 21.344 1 51.19 303 ARG B O 1
ATOM 6377 N N . GLU B 1 304 ? -3.793 19.734 22.422 1 46.19 304 GLU B N 1
ATOM 6378 C CA . GLU B 1 304 ? -4.273 20.969 21.812 1 46.19 304 GLU B CA 1
ATOM 6379 C C . GLU B 1 304 ? -3.621 21.203 20.453 1 46.19 304 GLU B C 1
ATOM 6381 O O . GLU B 1 304 ? -3.701 22.312 19.906 1 46.19 304 GLU B O 1
ATOM 6386 N N . SER B 1 305 ? -3.41 20.234 19.531 1 53.97 305 SER B N 1
ATOM 6387 C CA . SER B 1 305 ? -3.219 20.188 18.078 1 53.97 305 SER B CA 1
ATOM 6388 C C . SER B 1 305 ? -2.061 21.078 17.641 1 53.97 305 SER B C 1
ATOM 6390 O O . SER B 1 305 ? -1.803 21.219 16.438 1 53.97 305 SER B O 1
ATOM 6392 N N . SER B 1 306 ? -1.174 21.547 18.609 1 57.72 306 SER B N 1
ATOM 6393 C CA . SER B 1 306 ? -0.247 22.609 18.234 1 57.72 306 SER B CA 1
ATOM 6394 C C . SER B 1 306 ? 0.971 22.047 17.516 1 57.72 306 SER B C 1
ATOM 6396 O O . SER B 1 306 ? 1.434 22.625 16.531 1 57.72 306 SER B O 1
ATOM 6398 N N . VAL B 1 307 ? 1.299 20.844 17.891 1 64.19 307 VAL B N 1
ATOM 6399 C CA . VAL B 1 307 ? 2.559 20.375 17.328 1 64.19 307 VAL B CA 1
ATOM 6400 C C . VAL B 1 307 ? 2.334 19.906 15.883 1 64.19 307 VAL B C 1
ATOM 6402 O O . VAL B 1 307 ? 3.268 19.891 15.078 1 64.19 307 VAL B O 1
ATOM 6405 N N . SER B 1 308 ? 1.133 19.719 15.664 1 74.25 308 SER B N 1
ATOM 6406 C CA . SER B 1 308 ? 0.802 19.188 14.344 1 74.25 308 SER B CA 1
ATOM 6407 C C . SER B 1 308 ? 0.552 20.328 13.344 1 74.25 308 SER B C 1
ATOM 6409 O O . SER B 1 308 ? 0.237 20.078 12.18 1 74.25 308 SER B O 1
ATOM 6411 N N . SER B 1 309 ? 0.905 21.516 13.977 1 77.75 309 SER B N 1
ATOM 6412 C CA . SER B 1 309 ? 0.66 22.625 13.055 1 77.75 309 SER B CA 1
ATOM 6413 C C . SER B 1 309 ? 1.79 22.766 12.047 1 77.75 309 SER B C 1
ATOM 6415 O O . SER B 1 309 ? 2.934 22.406 12.328 1 77.75 309 SER B O 1
ATOM 6417 N N . GLY B 1 310 ? 1.563 22.891 10.734 1 86.94 310 GLY B N 1
ATOM 6418 C CA . GLY B 1 310 ? 2.525 23.172 9.68 1 86.94 310 GLY B CA 1
ATOM 6419 C C . GLY B 1 310 ? 2.879 24.641 9.562 1 86.94 310 GLY B C 1
ATOM 6420 O O . GLY B 1 310 ? 3.184 25.125 8.469 1 86.94 310 GLY B O 1
ATOM 6421 N N . LEU B 1 311 ? 2.879 25.406 10.891 1 91.69 311 LEU B N 1
ATOM 6422 C CA . LEU B 1 311 ? 3.123 26.844 10.859 1 91.69 311 LEU B CA 1
ATOM 6423 C C . LEU B 1 311 ? 4.398 27.203 11.609 1 91.69 311 LEU B C 1
ATOM 6425 O O . LEU B 1 311 ? 4.582 26.781 12.758 1 91.69 311 LEU B O 1
ATOM 6429 N N . TYR B 1 312 ? 5.254 27.938 10.977 1 93.25 312 TYR B N 1
ATOM 6430 C CA . TYR B 1 312 ? 6.539 28.328 11.547 1 93.25 312 TYR B CA 1
ATOM 6431 C C . TYR B 1 312 ? 6.84 29.797 11.266 1 93.25 312 TYR B C 1
ATOM 6433 O O . TYR B 1 312 ? 6.293 30.375 10.328 1 93.25 312 TYR B O 1
ATOM 6441 N N . ILE B 1 313 ? 7.707 30.422 12.07 1 93.75 313 ILE B N 1
ATOM 6442 C CA . ILE B 1 313 ? 8.109 31.812 11.898 1 93.75 313 ILE B CA 1
ATOM 6443 C C . ILE B 1 313 ? 9.625 31.906 11.75 1 93.75 313 ILE B C 1
ATOM 6445 O O . ILE B 1 313 ? 10.352 32.031 12.742 1 93.75 313 ILE B O 1
ATOM 6449 N N . PRO B 1 314 ? 10.07 31.875 10.57 1 93.88 314 PRO B N 1
ATOM 6450 C CA . PRO B 1 314 ? 11.484 32.125 10.328 1 93.88 314 PRO B CA 1
ATOM 6451 C C . PRO B 1 314 ? 11.789 33.594 10.086 1 93.88 314 PRO B C 1
ATOM 6453 O O . PRO B 1 314 ? 10.859 34.406 9.961 1 93.88 314 PRO B O 1
ATOM 6456 N N . HIS B 1 315 ? 13.078 33.875 10.141 1 92.38 315 HIS B N 1
ATOM 6457 C CA . HIS B 1 315 ? 13.617 35.125 9.633 1 92.38 315 HIS B CA 1
ATOM 6458 C C . HIS B 1 315 ? 14.156 34.969 8.219 1 92.38 315 HIS B C 1
ATOM 6460 O O . HIS B 1 315 ? 14.672 33.906 7.863 1 92.38 315 HIS B O 1
ATOM 6466 N N . MET B 1 316 ? 13.938 35.938 7.422 1 90.19 316 MET B N 1
ATOM 6467 C CA . MET B 1 316 ? 14.547 35.938 6.094 1 90.19 316 MET B CA 1
ATOM 6468 C C . MET B 1 316 ? 15.023 37.344 5.719 1 90.19 316 MET B C 1
ATOM 6470 O O . MET B 1 316 ? 14.609 38.312 6.324 1 90.19 316 MET B O 1
ATOM 6474 N N . PRO B 1 317 ? 16.047 37.344 4.77 1 86.62 317 PRO B N 1
ATOM 6475 C CA . PRO B 1 317 ? 16.469 38.688 4.293 1 86.62 317 PRO B CA 1
ATOM 6476 C C . PRO B 1 317 ? 15.336 39.438 3.586 1 86.62 317 PRO B C 1
ATOM 6478 O O . PRO B 1 317 ? 14.516 38.812 2.9 1 86.62 317 PRO B O 1
ATOM 6481 N N . LEU B 1 318 ? 15.312 40.656 3.871 1 81.56 318 LEU B N 1
ATOM 6482 C CA . LEU B 1 318 ? 14.336 41.469 3.176 1 81.56 318 LEU B CA 1
ATOM 6483 C C . LEU B 1 318 ? 14.531 41.375 1.665 1 81.56 318 LEU B C 1
ATOM 6485 O O . LEU B 1 318 ? 15.648 41.562 1.168 1 81.56 318 LEU B O 1
ATOM 6489 N N . PRO B 1 319 ? 13.461 40.812 1.034 1 73.06 319 PRO B N 1
ATOM 6490 C CA . PRO B 1 319 ? 13.617 40.719 -0.421 1 73.06 319 PRO B CA 1
ATOM 6491 C C . PRO B 1 319 ? 13.914 42.094 -1.051 1 73.06 319 PRO B C 1
ATOM 6493 O O . PRO B 1 319 ? 13.445 43.125 -0.559 1 73.06 319 PRO B O 1
ATOM 6496 N N . ASP B 1 320 ? 14.984 42.062 -1.91 1 58.41 320 ASP B N 1
ATOM 6497 C CA . ASP B 1 320 ? 15.305 43.312 -2.623 1 58.41 320 ASP B CA 1
ATOM 6498 C C . ASP B 1 320 ? 14.07 43.875 -3.322 1 58.41 320 ASP B C 1
ATOM 6500 O O . ASP B 1 320 ? 13.289 43.125 -3.914 1 58.41 320 ASP B O 1
ATOM 6504 N N . ASP B 1 321 ? 13.453 44.781 -2.797 1 49.59 321 ASP B N 1
ATOM 6505 C CA . ASP B 1 321 ? 12.414 45.469 -3.547 1 49.59 321 ASP B CA 1
ATOM 6506 C C . ASP B 1 321 ? 12.875 45.781 -4.973 1 49.59 321 ASP B C 1
ATOM 6508 O O . ASP B 1 321 ? 13.828 46.531 -5.176 1 49.59 321 ASP B O 1
ATOM 6512 N N . PRO B 1 322 ? 12.531 45.031 -5.984 1 46.78 322 PRO B N 1
ATOM 6513 C CA . PRO B 1 322 ? 12.984 45.469 -7.309 1 46.78 322 PRO B CA 1
ATOM 6514 C C . PRO B 1 322 ? 12.719 46.938 -7.555 1 46.78 322 PRO B C 1
ATOM 6516 O O . PRO B 1 322 ? 13.328 47.562 -8.445 1 46.78 322 PRO B O 1
ATOM 6519 N N . SER B 1 323 ? 11.586 47.531 -7.152 1 39.19 323 SER B N 1
ATOM 6520 C CA . SER B 1 323 ? 11.297 48.906 -7.496 1 39.19 323 SER B CA 1
ATOM 6521 C C . SER B 1 323 ? 12.203 49.875 -6.73 1 39.19 323 SER B C 1
ATOM 6523 O O . SER B 1 323 ? 12.062 51.094 -6.84 1 39.19 323 SER B O 1
ATOM 6525 N N . ASP B 1 324 ? 12.922 49.375 -5.785 1 36.09 324 ASP B N 1
ATOM 6526 C CA . ASP B 1 324 ? 13.797 50.344 -5.152 1 36.09 324 ASP B CA 1
ATOM 6527 C C . ASP B 1 324 ? 14.992 50.688 -6.043 1 36.09 324 ASP B C 1
ATOM 6529 O O . ASP B 1 324 ? 15.844 49.812 -6.293 1 36.09 324 ASP B O 1
ATOM 6533 N N . PRO B 1 325 ? 14.867 51.656 -6.934 1 35.66 325 PRO B N 1
ATOM 6534 C CA . PRO B 1 325 ? 15.953 52.156 -7.781 1 35.66 325 PRO B CA 1
ATOM 6535 C C . PRO B 1 325 ? 17.281 52.25 -7.035 1 35.66 325 PRO B C 1
ATOM 6537 O O . PRO B 1 325 ? 18.344 52.125 -7.648 1 35.66 325 PRO B O 1
ATOM 6540 N N . ASP B 1 326 ? 17.125 52.844 -5.812 1 33.53 326 ASP B N 1
ATOM 6541 C CA . ASP B 1 326 ? 18.328 53.344 -5.133 1 33.53 326 ASP B CA 1
ATOM 6542 C C . ASP B 1 326 ? 19.141 52.156 -4.582 1 33.53 326 ASP B C 1
ATOM 6544 O O . ASP B 1 326 ? 20.109 52.375 -3.84 1 33.53 326 ASP B O 1
ATOM 6548 N N . ALA B 1 327 ? 18.703 51 -4.676 1 38.09 327 ALA B N 1
ATOM 6549 C CA . ALA B 1 327 ? 19.531 49.875 -4.234 1 38.09 327 ALA B CA 1
ATOM 6550 C C . ALA B 1 327 ? 20.781 49.75 -5.098 1 38.09 327 ALA B C 1
ATOM 6552 O O . ALA B 1 327 ? 21.516 48.75 -5 1 38.09 327 ALA B O 1
ATOM 6553 N N . SER B 1 328 ? 20.984 50.594 -6.074 1 34.66 328 SER B N 1
ATOM 6554 C CA . SER B 1 328 ? 22.219 50.5 -6.863 1 34.66 328 SER B CA 1
ATOM 6555 C C . SER B 1 328 ? 23.453 50.531 -5.973 1 34.66 328 SER B C 1
ATOM 6557 O O . SER B 1 328 ? 24.375 49.75 -6.172 1 34.66 328 SER B O 1
ATOM 6559 N N . GLU B 1 329 ? 23.891 51.844 -5.52 1 33.56 329 GLU B N 1
ATOM 6560 C CA . GLU B 1 329 ? 25.25 52.281 -5.199 1 33.56 329 GLU B CA 1
ATOM 6561 C C . GLU B 1 329 ? 25.594 52 -3.746 1 33.56 329 GLU B C 1
ATOM 6563 O O . GLU B 1 329 ? 26.297 52.781 -3.096 1 33.56 329 GLU B O 1
ATOM 6568 N N . ALA B 1 330 ? 24.781 51.156 -2.982 1 34.31 330 ALA B N 1
ATOM 6569 C CA . ALA B 1 330 ? 25.469 51.219 -1.694 1 34.31 330 ALA B CA 1
ATOM 6570 C C . ALA B 1 330 ? 26.922 50.75 -1.819 1 34.31 330 ALA B C 1
ATOM 6572 O O . ALA B 1 330 ? 27.219 49.812 -2.572 1 34.31 330 ALA B O 1
ATOM 6573 N N . PRO B 1 331 ? 27.938 51.531 -1.298 1 34.84 331 PRO B N 1
ATOM 6574 C CA . PRO B 1 331 ? 29.375 51.219 -1.361 1 34.84 331 PRO B CA 1
ATOM 6575 C C . PRO B 1 331 ? 29.703 49.781 -0.993 1 34.84 331 PRO B C 1
ATOM 6577 O O . PRO B 1 331 ? 28.938 49.125 -0.269 1 34.84 331 PRO B O 1
ATOM 6580 N N . SER B 1 332 ? 30.625 48.969 -1.72 1 36.34 332 SER B N 1
ATOM 6581 C CA . SER B 1 332 ? 31.297 47.688 -1.739 1 36.34 332 SER B CA 1
ATOM 6582 C C . SER B 1 332 ? 31.625 47.219 -0.326 1 36.34 332 SER B C 1
ATOM 6584 O O . SER B 1 332 ? 31.797 46 -0.095 1 36.34 332 SER B O 1
ATOM 6586 N N . GLY B 1 333 ? 32.188 48.031 0.647 1 36.72 333 GLY B N 1
ATOM 6587 C CA . GLY B 1 333 ? 32.969 47.594 1.778 1 36.72 333 GLY B CA 1
ATOM 6588 C C . GLY B 1 333 ? 32.156 47.031 2.91 1 36.72 333 GLY B C 1
ATOM 6589 O O . GLY B 1 333 ? 32.688 46.375 3.811 1 36.72 333 GLY B O 1
ATOM 6590 N N . THR B 1 334 ? 31.25 47.906 3.607 1 36.38 334 THR B N 1
ATOM 6591 C CA . THR B 1 334 ? 30.734 47.5 4.918 1 36.38 334 THR B CA 1
ATOM 6592 C C . THR B 1 334 ? 29.719 46.375 4.793 1 36.38 334 THR B C 1
ATOM 6594 O O . THR B 1 334 ? 28.859 46.438 3.91 1 36.38 334 THR B O 1
ATOM 6597 N N . SER B 1 335 ? 29.969 45.094 5.188 1 40.16 335 SER B N 1
ATOM 6598 C CA . SER B 1 335 ? 29.125 43.906 5.434 1 40.16 335 SER B CA 1
ATOM 6599 C C . SER B 1 335 ? 27.703 44.344 5.785 1 40.16 335 SER B C 1
ATOM 6601 O O . SER B 1 335 ? 27.406 44.656 6.941 1 40.16 335 SER B O 1
ATOM 6603 N N . THR B 1 336 ? 26.984 45.219 5.273 1 43.38 336 THR B N 1
ATOM 6604 C CA . THR B 1 336 ? 25.656 45.688 5.648 1 43.38 336 THR B CA 1
ATOM 6605 C C . THR B 1 336 ? 24.703 44.5 5.809 1 43.38 336 THR B C 1
ATOM 6607 O O . THR B 1 336 ? 24.5 43.719 4.871 1 43.38 336 THR B O 1
ATOM 6610 N N . THR B 1 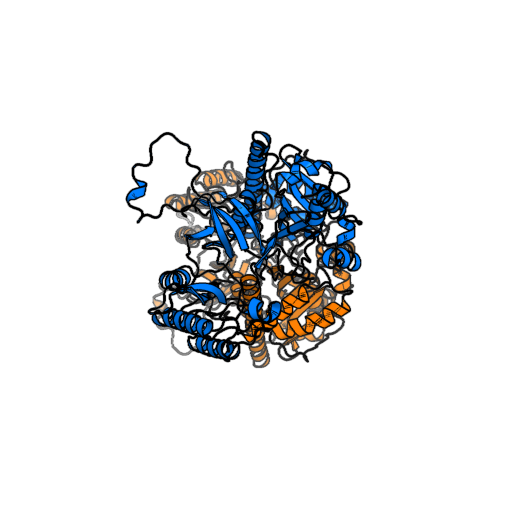337 ? 24.625 43.875 7.039 1 51.56 337 THR B N 1
ATOM 6611 C CA . THR B 1 337 ? 23.672 42.844 7.504 1 51.56 337 THR B CA 1
ATOM 6612 C C . THR B 1 337 ? 22.297 43.094 6.891 1 51.56 337 THR B C 1
ATOM 6614 O O . THR B 1 337 ? 21.719 44.156 7.062 1 51.56 337 THR B O 1
ATOM 6617 N N . ALA B 1 338 ? 22.047 42.594 5.805 1 61.62 338 ALA B N 1
ATOM 6618 C CA . ALA B 1 338 ? 20.734 42.656 5.168 1 61.62 338 ALA B CA 1
ATOM 6619 C C . ALA B 1 338 ? 19.625 42.625 6.207 1 61.62 338 ALA B C 1
ATOM 6621 O O . ALA B 1 338 ? 19.688 41.875 7.188 1 61.62 338 ALA B O 1
ATOM 6622 N N . LEU B 1 339 ? 18.766 43.625 6.227 1 79.75 339 LEU B N 1
ATOM 6623 C CA . LEU B 1 339 ? 17.609 43.719 7.109 1 79.75 339 LEU B CA 1
ATOM 6624 C C . LEU B 1 339 ? 16.812 42.406 7.074 1 79.75 339 LEU B C 1
ATOM 6626 O O . LEU B 1 339 ? 16.641 41.812 6.008 1 79.75 339 LEU B O 1
ATOM 6630 N N . GLN B 1 340 ? 16.688 41.781 8.273 1 87.62 340 GLN B N 1
ATOM 6631 C CA . GLN B 1 340 ? 15.93 40.531 8.438 1 87.62 340 GLN B CA 1
ATOM 6632 C C . GLN B 1 340 ? 14.484 40.844 8.812 1 87.62 340 GLN B C 1
ATOM 6634 O O . GLN B 1 340 ? 14.211 41.781 9.57 1 87.62 340 GLN B O 1
ATOM 6639 N N . ILE B 1 341 ? 13.57 40.156 8.172 1 90.81 341 ILE B N 1
ATOM 6640 C CA . ILE B 1 341 ? 12.156 40.25 8.531 1 90.81 341 ILE B CA 1
ATOM 6641 C C . ILE B 1 341 ? 11.633 38.906 8.992 1 90.81 341 ILE B C 1
ATOM 6643 O O . ILE B 1 341 ? 12.156 37.875 8.594 1 90.81 341 ILE B O 1
ATOM 6647 N N . GLU B 1 342 ? 10.617 38.938 9.898 1 94.5 342 GLU B N 1
ATOM 6648 C CA . GLU B 1 342 ? 9.883 37.75 10.25 1 94.5 342 GLU B CA 1
ATOM 6649 C C . GLU B 1 342 ? 8.789 37.438 9.227 1 94.5 342 GLU B C 1
ATOM 6651 O O . GLU B 1 342 ? 8.117 38.344 8.75 1 94.5 342 GLU B O 1
ATOM 6656 N N . VAL B 1 343 ? 8.727 36.188 8.898 1 95 343 VAL B N 1
ATOM 6657 C CA . VAL B 1 343 ? 7.688 35.781 7.965 1 95 343 VAL B CA 1
ATOM 6658 C C . VAL B 1 343 ? 6.98 34.531 8.5 1 95 343 VAL B C 1
ATOM 6660 O O . VAL B 1 343 ? 7.434 33.938 9.469 1 95 343 VAL B O 1
ATOM 6663 N N . LEU B 1 344 ? 5.844 34.25 7.93 1 95.75 344 LEU B N 1
ATOM 6664 C CA . LEU B 1 344 ? 5.117 33.031 8.258 1 95.75 344 LEU B CA 1
ATOM 6665 C C . LEU B 1 344 ? 5.336 31.953 7.188 1 95.75 344 LEU B C 1
ATOM 6667 O O . LEU B 1 344 ? 5.211 32.219 5.992 1 95.75 344 LEU B O 1
ATOM 6671 N N . VAL B 1 345 ? 5.719 30.781 7.609 1 95.38 345 VAL B N 1
ATOM 6672 C CA . VAL B 1 345 ? 5.812 29.641 6.707 1 95.38 345 VAL B CA 1
ATOM 6673 C C . VAL B 1 345 ? 4.746 28.609 7.066 1 95.38 345 VAL B C 1
ATOM 6675 O O . VAL B 1 345 ? 4.621 28.219 8.227 1 95.38 345 VAL B O 1
ATOM 6678 N N . LYS B 1 346 ? 3.986 28.25 6.082 1 95.31 346 LYS B N 1
ATOM 6679 C CA . LYS B 1 346 ? 2.988 27.188 6.242 1 95.31 346 LYS B CA 1
ATOM 6680 C C . LYS B 1 346 ? 3.336 25.969 5.398 1 95.31 346 LYS B C 1
ATOM 6682 O O . LYS B 1 346 ? 3.547 26.078 4.188 1 95.31 346 LYS B O 1
ATOM 6687 N N . PHE B 1 347 ? 3.447 24.812 6.043 1 94.56 347 PHE B N 1
ATOM 6688 C CA . PHE B 1 347 ? 3.541 23.547 5.336 1 94.56 347 PHE B CA 1
ATOM 6689 C C . PHE B 1 347 ? 2.184 22.859 5.281 1 94.56 347 PHE B C 1
ATOM 6691 O O . PHE B 1 347 ? 1.519 22.703 6.309 1 94.56 347 PHE B O 1
ATOM 6698 N N . THR B 1 348 ? 1.751 22.5 4.082 1 93.38 348 THR B N 1
ATOM 6699 C CA . THR B 1 348 ? 0.443 21.875 3.916 1 93.38 348 THR B CA 1
ATOM 6700 C C . THR B 1 348 ? 0.423 20.984 2.68 1 93.38 348 THR B C 1
ATOM 6702 O O . THR B 1 348 ? 1.286 21.094 1.809 1 93.38 348 THR B O 1
ATOM 6705 N N . ASP B 1 349 ? -0.499 20.047 2.68 1 90.69 349 ASP B N 1
ATOM 6706 C CA . ASP B 1 349 ? -0.568 19.094 1.573 1 90.69 349 ASP B CA 1
ATOM 6707 C C . ASP B 1 349 ? -1.328 19.688 0.388 1 90.69 349 ASP B C 1
ATOM 6709 O O . ASP B 1 349 ? -1.254 19.156 -0.726 1 90.69 349 ASP B O 1
ATOM 6713 N N . ARG B 1 350 ? -2.02 20.75 0.617 1 91.12 350 ARG B N 1
ATOM 6714 C CA . ARG B 1 350 ? -2.756 21.438 -0.442 1 91.12 350 ARG B CA 1
ATOM 6715 C C . ARG B 1 350 ? -2.703 22.953 -0.258 1 91.12 350 ARG B C 1
ATOM 6717 O O . ARG B 1 350 ? -2.764 23.438 0.87 1 91.12 350 ARG B O 1
ATOM 6724 N N . TYR B 1 351 ? -2.547 23.609 -1.395 1 95.06 351 TYR B N 1
ATOM 6725 C CA . TYR B 1 351 ? -2.469 25.078 -1.341 1 95.06 351 TYR B CA 1
ATOM 6726 C C . TYR B 1 351 ? -2.725 25.688 -2.713 1 95.06 351 TYR B C 1
ATOM 6728 O O . TYR B 1 351 ? -2.309 25.125 -3.734 1 95.06 351 TYR B O 1
ATOM 6736 N N . ASP B 1 352 ? -3.398 26.844 -2.723 1 96.69 352 ASP B N 1
ATOM 6737 C CA . ASP B 1 352 ? -3.654 27.562 -3.967 1 96.69 352 ASP B CA 1
ATOM 6738 C C . ASP B 1 352 ? -2.91 28.891 -3.99 1 96.69 352 ASP B C 1
ATOM 6740 O O . ASP B 1 352 ? -3.48 29.938 -3.652 1 96.69 352 ASP B O 1
ATOM 6744 N N . PRO B 1 353 ? -1.744 28.875 -4.555 1 96.5 353 PRO B N 1
ATOM 6745 C CA . PRO B 1 353 ? -0.962 30.125 -4.555 1 96.5 353 PRO B CA 1
ATOM 6746 C C . PRO B 1 353 ? -1.559 31.188 -5.461 1 96.5 353 PRO B C 1
ATOM 6748 O O . PRO B 1 353 ? -1.373 32.375 -5.215 1 96.5 353 PRO B O 1
ATOM 6751 N N . LEU B 1 354 ? -2.262 30.812 -6.461 1 97 354 LEU B N 1
ATOM 6752 C CA . LEU B 1 354 ? -2.861 31.781 -7.375 1 97 354 LEU B CA 1
ATOM 6753 C C . LEU B 1 354 ? -3.939 32.594 -6.672 1 97 354 LEU B C 1
ATOM 6755 O O . LEU B 1 354 ? -3.938 33.812 -6.746 1 97 354 LEU B O 1
ATOM 6759 N N . ALA B 1 355 ? -4.828 31.922 -6.031 1 98.19 355 ALA B N 1
ATOM 6760 C CA . ALA B 1 355 ? -5.875 32.625 -5.277 1 98.19 355 ALA B CA 1
ATOM 6761 C C . ALA B 1 355 ? -5.27 33.531 -4.227 1 98.19 355 ALA B C 1
ATOM 6763 O O . ALA B 1 355 ? -5.742 34.656 -4.031 1 98.19 355 ALA B O 1
ATOM 6764 N N . HIS B 1 356 ? -4.266 33.031 -3.578 1 98.44 356 HIS B N 1
ATOM 6765 C CA . HIS B 1 356 ? -3.566 33.812 -2.576 1 98.44 356 HIS B CA 1
ATOM 6766 C C . HIS B 1 356 ? -3 35.094 -3.184 1 98.44 356 HIS B C 1
ATOM 6768 O O . HIS B 1 356 ? -3.176 36.188 -2.629 1 98.44 356 HIS B O 1
ATOM 6774 N N . ARG B 1 357 ? -2.363 35.031 -4.281 1 97.94 357 ARG B N 1
ATOM 6775 C CA . ARG B 1 357 ? -1.721 36.156 -4.926 1 97.94 357 ARG B CA 1
ATOM 6776 C C . ARG B 1 357 ? -2.756 37.188 -5.418 1 97.94 357 ARG B C 1
ATOM 6778 O O . ARG B 1 357 ? -2.521 38.375 -5.379 1 97.94 357 ARG B O 1
ATOM 6785 N N . ILE B 1 358 ? -3.824 36.688 -5.906 1 98.12 358 ILE B N 1
ATOM 6786 C CA . ILE B 1 358 ? -4.902 37.531 -6.359 1 98.12 358 ILE B CA 1
ATOM 6787 C C . ILE B 1 358 ? -5.375 38.438 -5.207 1 98.12 358 ILE B C 1
ATOM 6789 O O . ILE B 1 358 ? -5.473 39.656 -5.348 1 98.12 358 ILE B O 1
ATOM 6793 N N . LEU B 1 359 ? -5.574 37.844 -4.07 1 98.44 359 LEU B N 1
ATOM 6794 C CA . LEU B 1 359 ? -6.062 38.594 -2.924 1 98.44 359 LEU B CA 1
ATOM 6795 C C . LEU B 1 359 ? -4.957 39.469 -2.34 1 98.44 359 LEU B C 1
ATOM 6797 O O . LEU B 1 359 ? -5.223 40.594 -1.854 1 98.44 359 LEU B O 1
ATOM 6801 N N . ALA B 1 360 ? -3.771 38.938 -2.346 1 98 360 ALA B N 1
ATOM 6802 C CA . ALA B 1 360 ? -2.652 39.719 -1.841 1 98 360 ALA B CA 1
ATOM 6803 C C . ALA B 1 360 ? -2.463 41 -2.662 1 98 360 ALA B C 1
ATOM 6805 O O . ALA B 1 360 ? -2.201 42.062 -2.109 1 98 360 ALA B O 1
ATOM 6806 N N . ALA B 1 361 ? -2.566 40.938 -3.891 1 97.19 361 ALA B N 1
ATOM 6807 C CA . ALA B 1 361 ? -2.43 42.062 -4.785 1 97.19 361 ALA B CA 1
ATOM 6808 C C . ALA B 1 361 ? -3.502 43.125 -4.5 1 97.19 361 ALA B C 1
ATOM 6810 O O . ALA B 1 361 ? -3.256 44.312 -4.637 1 97.19 361 ALA B O 1
ATOM 6811 N N . ALA B 1 362 ? -4.637 42.688 -4.113 1 96.81 362 ALA B N 1
ATOM 6812 C CA . ALA B 1 362 ? -5.75 43.594 -3.816 1 96.81 362 ALA B CA 1
ATOM 6813 C C . ALA B 1 362 ? -5.684 44.094 -2.375 1 96.81 362 ALA B C 1
ATOM 6815 O O . ALA B 1 362 ? -6.516 44.906 -1.95 1 96.81 362 ALA B O 1
ATOM 6816 N N . GLY B 1 363 ? -4.727 43.562 -1.641 1 95.62 363 GLY B N 1
ATOM 6817 C CA . GLY B 1 363 ? -4.539 44 -0.269 1 95.62 363 GLY B CA 1
ATOM 6818 C C . GLY B 1 363 ? -5.375 43.219 0.73 1 95.62 363 GLY B C 1
ATOM 6819 O O . GLY B 1 363 ? -5.512 43.625 1.886 1 95.62 363 GLY B O 1
ATOM 6820 N N . PHE B 1 364 ? -5.926 42.031 0.327 1 97.88 364 PHE B N 1
ATOM 6821 C CA . PHE B 1 364 ? -6.871 41.312 1.171 1 97.88 364 PHE B CA 1
ATOM 6822 C C . PHE B 1 364 ? -6.258 40.031 1.677 1 97.88 364 PHE B C 1
ATOM 6824 O O . PHE B 1 364 ? -6.961 39.156 2.23 1 97.88 364 PHE B O 1
ATOM 6831 N N . ALA B 1 365 ? -5.004 39.75 1.468 1 98.19 365 ALA B N 1
ATOM 6832 C CA . ALA B 1 365 ? -4.238 38.625 1.984 1 98.19 365 ALA B CA 1
ATOM 6833 C C . ALA B 1 365 ? -2.789 39 2.26 1 98.19 365 ALA B C 1
ATOM 6835 O O . ALA B 1 365 ? -2.324 40.062 1.786 1 98.19 365 ALA B O 1
ATOM 6836 N N . PRO B 1 366 ? -2.133 38.281 3.117 1 97.75 366 PRO B N 1
ATOM 6837 C CA . PRO B 1 366 ? -0.706 38.562 3.283 1 97.75 366 PRO B CA 1
ATOM 6838 C C . PRO B 1 366 ? 0.075 38.469 1.976 1 97.75 366 PRO B C 1
ATOM 6840 O O . PRO B 1 366 ? -0.292 37.656 1.1 1 97.75 366 PRO B O 1
ATOM 6843 N N . ARG B 1 367 ? 1.097 39.188 1.916 1 96.38 367 ARG B N 1
ATOM 6844 C CA . ARG B 1 367 ? 1.994 39.031 0.776 1 96.38 367 ARG B CA 1
ATOM 6845 C C . ARG B 1 367 ? 2.562 37.625 0.723 1 96.38 367 ARG B C 1
ATOM 6847 O O . ARG B 1 367 ? 2.982 37.062 1.746 1 96.38 367 ARG B O 1
ATOM 6854 N N . LEU B 1 368 ? 2.523 37.031 -0.398 1 96.25 368 LEU B N 1
ATOM 6855 C CA . LEU B 1 368 ? 3.119 35.688 -0.606 1 96.25 368 LEU B CA 1
ATOM 6856 C C . LEU B 1 368 ? 4.508 35.812 -1.229 1 96.25 368 LEU B C 1
ATOM 6858 O O . LEU B 1 368 ? 4.633 36.125 -2.416 1 96.25 368 LEU B O 1
ATOM 6862 N N . TYR B 1 369 ? 5.504 35.594 -0.489 1 93.56 369 TYR B N 1
ATOM 6863 C CA . TYR B 1 369 ? 6.871 35.719 -0.983 1 93.56 369 TYR B CA 1
ATOM 6864 C C . TYR B 1 369 ? 7.242 34.562 -1.899 1 93.56 369 TYR B C 1
ATOM 6866 O O . TYR B 1 369 ? 7.906 34.781 -2.92 1 93.56 369 TYR B O 1
ATOM 6874 N N . SER B 1 370 ? 6.859 33.375 -1.525 1 92.19 370 SER B N 1
ATOM 6875 C CA . SER B 1 370 ? 7.105 32.188 -2.357 1 92.19 370 SER B CA 1
ATOM 6876 C C . SER B 1 370 ? 6.191 31.031 -1.962 1 92.19 370 SER B C 1
ATOM 6878 O O . SER B 1 370 ? 5.668 31 -0.847 1 92.19 370 SER B O 1
ATOM 6880 N N . CYS B 1 371 ? 5.918 30.219 -2.885 1 93.56 371 CYS B N 1
ATOM 6881 C CA . CYS B 1 371 ? 5.211 28.953 -2.678 1 93.56 371 CYS B CA 1
ATOM 6882 C C . CYS B 1 371 ? 5.805 27.844 -3.543 1 93.56 371 CYS B C 1
ATOM 6884 O O . CYS B 1 371 ? 5.797 27.953 -4.773 1 93.56 371 CYS B O 1
ATOM 6886 N N . SER B 1 372 ? 6.359 26.859 -2.91 1 91.31 372 SER B N 1
ATOM 6887 C CA . SER B 1 372 ? 7.008 25.781 -3.648 1 91.31 372 SER B CA 1
ATOM 6888 C C . SER B 1 372 ? 6.664 24.422 -3.051 1 91.31 372 SER B C 1
ATOM 6890 O O . SER B 1 372 ? 6.18 24.328 -1.921 1 91.31 372 SER B O 1
ATOM 6892 N N . ARG B 1 373 ? 6.926 23.438 -3.881 1 91.56 373 ARG B N 1
ATOM 6893 C CA . ARG B 1 373 ? 6.773 22.078 -3.387 1 91.56 373 ARG B CA 1
ATOM 6894 C C . ARG B 1 373 ? 8.055 21.578 -2.719 1 91.56 373 ARG B C 1
ATOM 6896 O O . ARG B 1 373 ? 9.156 21.906 -3.168 1 91.56 373 ARG B O 1
ATOM 6903 N N . VAL B 1 374 ? 7.848 20.828 -1.647 1 91.31 374 VAL B N 1
ATOM 6904 C CA . VAL B 1 374 ? 8.977 20.203 -0.964 1 91.31 374 VAL B CA 1
ATOM 6905 C C . VAL B 1 374 ? 8.711 18.719 -0.774 1 91.31 374 VAL B C 1
ATOM 6907 O O . VAL B 1 374 ? 7.566 18.266 -0.882 1 91.31 374 VAL B O 1
ATOM 6910 N N . HIS B 1 375 ? 9.773 17.938 -0.568 1 89.5 375 HIS B N 1
ATOM 6911 C CA . HIS B 1 375 ? 9.609 16.5 -0.337 1 89.5 375 HIS B CA 1
ATOM 6912 C C . HIS B 1 375 ? 8.656 16.234 0.827 1 89.5 375 HIS B C 1
ATOM 6914 O O . HIS B 1 375 ? 8.633 17 1.797 1 89.5 375 HIS B O 1
ATOM 6920 N N . GLY B 1 376 ? 7.926 15.141 0.729 1 87.81 376 GLY B N 1
ATOM 6921 C CA . GLY B 1 376 ? 6.875 14.797 1.676 1 87.81 376 GLY B CA 1
ATOM 6922 C C . GLY B 1 376 ? 5.484 15.117 1.165 1 87.81 376 GLY B C 1
ATOM 6923 O O . GLY B 1 376 ? 4.52 15.117 1.934 1 87.81 376 GLY B O 1
ATOM 6924 N N . GLU B 1 377 ? 5.484 15.469 -0.094 1 87.12 377 GLU B N 1
ATOM 6925 C CA . GLU B 1 377 ? 4.223 15.805 -0.745 1 87.12 377 GLU B CA 1
ATOM 6926 C C . GLU B 1 377 ? 3.572 17.031 -0.101 1 87.12 377 GLU B C 1
ATOM 6928 O O . GLU B 1 377 ? 2.381 17.016 0.216 1 87.12 377 GLU B O 1
ATOM 6933 N N . LEU B 1 378 ? 4.441 18.078 0.092 1 92.31 378 LEU B N 1
ATOM 6934 C CA . LEU B 1 378 ? 3.957 19.25 0.819 1 92.31 378 LEU B CA 1
ATOM 6935 C C . LEU B 1 378 ? 4.211 20.531 0.026 1 92.31 378 LEU B C 1
ATOM 6937 O O . LEU B 1 378 ? 5.141 20.578 -0.784 1 92.31 378 LEU B O 1
ATOM 6941 N N . TYR B 1 379 ? 3.4 21.5 0.312 1 92.81 379 TYR B N 1
ATOM 6942 C CA . TYR B 1 379 ? 3.645 22.891 -0.066 1 92.81 379 TYR B CA 1
ATOM 6943 C C . TYR B 1 379 ? 4.34 23.641 1.059 1 92.81 379 TYR B C 1
ATOM 6945 O O . TYR B 1 379 ? 4.082 23.391 2.238 1 92.81 379 TYR B O 1
ATOM 6953 N N . MET B 1 380 ? 5.184 24.453 0.665 1 94.44 380 MET B N 1
ATOM 6954 C CA . MET B 1 380 ? 5.777 25.453 1.552 1 94.44 380 MET B CA 1
ATOM 6955 C C . MET B 1 380 ? 5.41 26.859 1.102 1 94.44 380 MET B C 1
ATOM 6957 O O . MET B 1 380 ? 5.938 27.359 0.101 1 94.44 380 MET B O 1
ATOM 6961 N N . ALA B 1 381 ? 4.535 27.469 1.829 1 95.56 381 ALA B N 1
ATOM 6962 C CA . ALA B 1 381 ? 4.129 28.844 1.531 1 95.56 381 ALA B CA 1
ATOM 6963 C C . ALA B 1 381 ? 4.801 29.828 2.479 1 95.56 381 ALA B C 1
ATOM 6965 O O . ALA B 1 381 ? 4.617 29.75 3.695 1 95.56 381 ALA B O 1
ATOM 6966 N N . VAL B 1 382 ? 5.602 30.656 1.961 1 95.25 382 VAL B N 1
ATOM 6967 C CA . VAL B 1 382 ? 6.27 31.719 2.715 1 95.25 382 VAL B CA 1
ATOM 6968 C C . VAL B 1 382 ? 5.52 33.031 2.529 1 95.25 382 VAL B C 1
ATOM 6970 O O . VAL B 1 382 ? 5.406 33.531 1.41 1 95.25 382 VAL B O 1
ATOM 6973 N N . MET B 1 383 ? 5.059 33.656 3.641 1 96.62 383 MET B N 1
ATOM 6974 C CA . MET B 1 383 ? 4.184 34.812 3.49 1 96.62 383 MET B CA 1
ATOM 6975 C C . MET B 1 383 ? 4.426 35.812 4.605 1 96.62 383 MET B C 1
ATOM 6977 O O . MET B 1 383 ? 5.125 35.531 5.578 1 96.62 383 MET B O 1
ATOM 6981 N N . GLU B 1 384 ? 3.852 36.906 4.418 1 95.81 384 GLU B N 1
ATOM 6982 C CA . GLU B 1 384 ? 3.885 38 5.387 1 95.81 384 GLU B CA 1
ATOM 6983 C C . GLU B 1 384 ? 3.262 37.562 6.715 1 95.81 384 GLU B C 1
ATOM 6985 O O . GLU B 1 384 ? 2.23 36.906 6.738 1 95.81 384 GLU B O 1
ATOM 6990 N N . LEU B 1 385 ? 3.977 37.906 7.738 1 94.94 385 LEU B N 1
ATOM 6991 C CA . LEU B 1 385 ? 3.398 37.75 9.07 1 94.94 385 LEU B CA 1
ATOM 6992 C C . LEU B 1 385 ? 2.502 38.938 9.422 1 94.94 385 LEU B C 1
ATOM 6994 O O . LEU B 1 385 ? 2.99 40.031 9.633 1 94.94 385 LEU B O 1
ATOM 6998 N N . LEU B 1 386 ? 1.257 38.688 9.516 1 93.88 386 LEU B N 1
ATOM 6999 C CA . LEU B 1 386 ? 0.294 39.781 9.734 1 93.88 386 LEU B CA 1
ATOM 7000 C C . LEU B 1 386 ? 0.239 40.156 11.211 1 93.88 386 LEU B C 1
ATOM 7002 O O . LEU B 1 386 ? 0.306 39.281 12.086 1 93.88 386 LEU B O 1
ATOM 7006 N N . PRO B 1 387 ? 0.139 41.375 11.328 1 89.12 387 PRO B N 1
ATOM 7007 C CA . PRO B 1 387 ? -0.155 41.812 12.695 1 89.12 387 PRO B CA 1
ATOM 7008 C C . PRO B 1 387 ? -1.62 41.594 13.078 1 89.12 387 PRO B C 1
ATOM 7010 O O . PRO B 1 387 ? -2.484 41.531 12.203 1 89.12 387 PRO B O 1
ATOM 7013 N N . GLY B 1 388 ? -1.906 41.344 14.273 1 86.19 388 GLY B N 1
ATOM 7014 C CA . GLY B 1 388 ? -3.277 41.25 14.75 1 86.19 388 GLY B CA 1
ATOM 7015 C C . GLY B 1 388 ? -3.711 39.812 15.031 1 86.19 388 GLY B C 1
ATOM 7016 O O . GLY B 1 388 ? -2.873 38.938 15.172 1 86.19 388 GLY B O 1
ATOM 7017 N N . TRP B 1 389 ? -5.094 39.719 15.203 1 87.25 389 TRP B N 1
ATOM 7018 C CA . TRP B 1 389 ? -5.668 38.406 15.586 1 87.25 389 TRP B CA 1
ATOM 7019 C C . TRP B 1 389 ? -6.766 38 14.609 1 87.25 389 TRP B C 1
ATOM 7021 O O . TRP B 1 389 ? -7.375 38.844 13.953 1 87.25 389 TRP B O 1
ATOM 7031 N N . THR B 1 390 ? -6.965 36.781 14.602 1 90.69 390 THR B N 1
ATOM 7032 C CA . THR B 1 390 ? -8.102 36.312 13.82 1 90.69 390 THR B CA 1
ATOM 7033 C C . THR B 1 390 ? -9.414 36.812 14.414 1 90.69 390 THR B C 1
ATOM 7035 O O . THR B 1 390 ? -9.477 37.156 15.594 1 90.69 390 THR B O 1
ATOM 7038 N N . MET B 1 391 ? -10.375 36.812 13.555 1 90.81 391 MET B N 1
ATOM 7039 C CA . MET B 1 391 ? -11.703 37.219 14 1 90.81 391 MET B CA 1
ATOM 7040 C C . MET B 1 391 ? -12.195 36.312 15.133 1 90.81 391 MET B C 1
ATOM 7042 O O . MET B 1 391 ? -12.859 36.781 16.062 1 90.81 391 MET B O 1
ATOM 7046 N N . GLU B 1 392 ? -11.852 35.062 15.047 1 89.19 392 GLU B N 1
ATOM 7047 C CA . GLU B 1 392 ? -12.242 34.125 16.094 1 89.19 392 GLU B CA 1
ATOM 7048 C C . GLU B 1 392 ? -11.602 34.5 17.422 1 89.19 392 GLU B C 1
ATOM 7050 O O . GLU B 1 392 ? -12.281 34.531 18.453 1 89.19 392 GLU B O 1
ATOM 7055 N N . HIS B 1 393 ? -10.375 34.719 17.391 1 84.81 393 HIS B N 1
ATOM 7056 C CA . HIS B 1 393 ? -9.664 35.062 18.609 1 84.81 393 HIS B CA 1
ATOM 7057 C C . HIS B 1 393 ? -10.133 36.406 19.156 1 84.81 393 HIS B C 1
ATOM 7059 O O . HIS B 1 393 ? -10.258 36.594 20.359 1 84.81 393 HIS B O 1
ATOM 7065 N N . GLN B 1 394 ? -10.328 37.344 18.297 1 82.31 394 GLN B N 1
ATOM 7066 C CA . GLN B 1 394 ? -10.789 38.688 18.656 1 82.31 394 GLN B CA 1
ATOM 7067 C C . GLN B 1 394 ? -12.125 38.625 19.391 1 82.31 394 GLN B C 1
ATOM 7069 O O . GLN B 1 394 ? -12.336 39.344 20.375 1 82.31 394 GLN B O 1
ATOM 7074 N N . THR B 1 395 ? -12.945 37.812 18.938 1 84.44 395 THR B N 1
ATOM 7075 C CA . THR B 1 395 ? -14.281 37.719 19.5 1 84.44 395 THR B CA 1
ATOM 7076 C C . THR B 1 395 ? -14.289 36.844 20.75 1 84.44 395 THR B C 1
ATOM 7078 O O . THR B 1 395 ? -14.836 37.219 21.781 1 84.44 395 THR B O 1
ATOM 7081 N N . LYS B 1 396 ? -13.719 35.656 20.688 1 80.38 396 LYS B N 1
ATOM 7082 C CA . LYS B 1 396 ? -13.836 34.656 21.75 1 80.38 396 LYS B CA 1
ATOM 7083 C C . LYS B 1 396 ? -12.883 34.969 22.891 1 80.38 396 LYS B C 1
ATOM 7085 O O . LYS B 1 396 ? -13.25 34.812 24.062 1 80.38 396 LYS B O 1
ATOM 7090 N N . ARG B 1 397 ? -11.789 35.375 22.516 1 74.75 397 ARG B N 1
ATOM 7091 C CA . ARG B 1 397 ? -10.797 35.531 23.578 1 74.75 397 ARG B CA 1
ATOM 7092 C C . ARG B 1 397 ? -10.742 36.938 24.094 1 74.75 397 ARG B C 1
ATOM 7094 O O . ARG B 1 397 ? -10.695 37.188 25.297 1 74.75 397 ARG B O 1
ATOM 7101 N N . LEU B 1 398 ? -10.898 37.906 23.094 1 74.56 398 LEU B N 1
ATOM 7102 C CA . LEU B 1 398 ? -10.758 39.281 23.5 1 74.56 398 LEU B CA 1
ATOM 7103 C C . LEU B 1 398 ? -12.117 39.906 23.781 1 74.56 398 LEU B C 1
ATOM 7105 O O . LEU B 1 398 ? -12.203 40.969 24.422 1 74.56 398 LEU B O 1
ATOM 7109 N N . GLY B 1 399 ? -13.156 39.188 23.391 1 78.62 399 GLY B N 1
ATOM 7110 C CA . GLY B 1 399 ? -14.5 39.719 23.594 1 78.62 399 GLY B CA 1
ATOM 7111 C C . GLY B 1 399 ? -14.742 41.062 22.906 1 78.62 399 GLY B C 1
ATOM 7112 O O . GLY B 1 399 ? -15.492 41.875 23.406 1 78.62 399 GLY B O 1
ATOM 7113 N N . LYS B 1 400 ? -13.984 41.312 21.906 1 79.31 400 LYS B N 1
ATOM 7114 C CA . LYS B 1 400 ? -14.086 42.594 21.203 1 79.31 400 LYS B CA 1
ATOM 7115 C C . LYS B 1 400 ? -15.023 42.5 20 1 79.31 400 LYS B C 1
ATOM 7117 O O . LYS B 1 400 ? -15.078 41.469 19.344 1 79.31 400 LYS B O 1
ATOM 7122 N N . ALA B 1 401 ? -15.703 43.531 19.891 1 78.56 401 ALA B N 1
ATOM 7123 C CA . ALA B 1 401 ? -16.609 43.625 18.734 1 78.56 401 ALA B CA 1
ATOM 7124 C C . ALA B 1 401 ? -15.812 43.719 17.438 1 78.56 401 ALA B C 1
ATOM 7126 O O . ALA B 1 401 ? -14.734 44.312 17.391 1 78.56 401 ALA B O 1
ATOM 7127 N N . VAL B 1 402 ? -16.25 43.062 16.484 1 88.38 402 VAL B N 1
ATOM 7128 C CA . VAL B 1 402 ? -15.664 43.188 15.148 1 88.38 402 VAL B CA 1
ATOM 7129 C C . VAL B 1 402 ? -16.422 44.219 14.336 1 88.38 402 VAL B C 1
ATOM 7131 O O . VAL B 1 402 ? -17.625 44.062 14.102 1 88.38 402 VAL B O 1
ATOM 7134 N N . PRO B 1 403 ? -15.75 45.344 14 1 89.94 403 PRO B N 1
ATOM 7135 C CA . PRO B 1 403 ? -16.438 46.406 13.281 1 89.94 403 PRO B CA 1
ATOM 7136 C C . PRO B 1 403 ? -16.875 45.969 11.883 1 89.94 403 PRO B C 1
ATOM 7138 O O . PRO B 1 403 ? -16.375 45 11.344 1 89.94 403 PRO B O 1
ATOM 7141 N N . LEU B 1 404 ? -17.766 46.75 11.289 1 91.69 404 LEU B N 1
ATOM 7142 C CA . LEU B 1 404 ? -18.297 46.469 9.953 1 91.69 404 LEU B CA 1
ATOM 7143 C C . LEU B 1 404 ? -17.219 46.625 8.891 1 91.69 404 LEU B C 1
ATOM 7145 O O . LEU B 1 404 ? -17.328 46.062 7.805 1 91.69 404 LEU B O 1
ATOM 7149 N N . SER B 1 405 ? -16.203 47.406 9.227 1 91.81 405 SER B N 1
ATOM 7150 C CA . SER B 1 405 ? -15.102 47.562 8.289 1 91.81 405 SER B CA 1
ATOM 7151 C C . SER B 1 405 ? -14.43 46.25 7.961 1 91.81 405 SER B C 1
ATOM 7153 O O . SER B 1 405 ? -13.961 46.031 6.84 1 91.81 405 SER B O 1
ATOM 7155 N N . VAL B 1 406 ? -14.414 45.375 8.922 1 94 406 VAL B N 1
ATOM 7156 C CA . VAL B 1 406 ? -13.852 44.062 8.719 1 94 406 VAL B CA 1
ATOM 7157 C C . VAL B 1 406 ? -14.711 43.25 7.734 1 94 406 VAL B C 1
ATOM 7159 O O . VAL B 1 406 ? -14.195 42.656 6.789 1 94 406 VAL B O 1
ATOM 7162 N N . PHE B 1 407 ? -15.977 43.312 7.926 1 94.81 407 PHE B N 1
ATOM 7163 C CA . PHE B 1 407 ? -16.906 42.625 7.035 1 94.81 407 PHE B CA 1
ATOM 7164 C C . PHE B 1 407 ? -16.766 43.156 5.605 1 94.81 407 PHE B C 1
ATOM 7166 O O . PHE B 1 407 ? -16.781 42.344 4.656 1 94.81 407 PHE B O 1
ATOM 7173 N N . ASP B 1 408 ? -16.656 44.438 5.504 1 95.56 408 ASP B N 1
ATOM 7174 C CA . ASP B 1 408 ? -16.531 45.031 4.184 1 95.56 408 ASP B CA 1
ATOM 7175 C C . ASP B 1 408 ? -15.281 44.531 3.471 1 95.56 408 ASP B C 1
ATOM 7177 O O . ASP B 1 408 ? -15.297 44.312 2.258 1 95.56 408 ASP B O 1
ATOM 7181 N N . CYS B 1 409 ? -14.211 44.406 4.195 1 96.56 409 CYS B N 1
ATOM 7182 C CA . CYS B 1 409 ? -12.969 43.875 3.633 1 96.56 409 CYS B CA 1
ATOM 7183 C C . CYS B 1 409 ? -13.156 42.438 3.148 1 96.56 409 CYS B C 1
ATOM 7185 O O . CYS B 1 409 ? -12.719 42.094 2.055 1 96.56 409 CYS B O 1
ATOM 7187 N N . VAL B 1 410 ? -13.812 41.625 3.965 1 97.94 410 VAL B N 1
ATOM 7188 C CA . VAL B 1 410 ? -14.016 40.219 3.631 1 97.94 410 VAL B CA 1
ATOM 7189 C C . VAL B 1 410 ? -14.906 40.094 2.393 1 97.94 410 VAL B C 1
ATOM 7191 O O . VAL B 1 410 ? -14.625 39.281 1.496 1 97.94 410 VAL B O 1
ATOM 7194 N N . ARG B 1 411 ? -15.961 40.844 2.381 1 97.88 411 ARG B N 1
ATOM 7195 C CA . ARG B 1 411 ? -16.859 40.844 1.227 1 97.88 411 ARG B CA 1
ATOM 7196 C C . ARG B 1 411 ? -16.094 41.219 -0.046 1 97.88 411 ARG B C 1
ATOM 7198 O O . ARG B 1 411 ? -16.25 40.562 -1.078 1 97.88 411 ARG B O 1
ATOM 7205 N N . ALA B 1 412 ? -15.312 42.281 0.038 1 98.12 412 ALA B N 1
ATOM 7206 C CA . ALA B 1 412 ? -14.531 42.719 -1.112 1 98.12 412 ALA B CA 1
ATOM 7207 C C . ALA B 1 412 ? -13.57 41.625 -1.572 1 98.12 412 ALA B C 1
ATOM 7209 O O . ALA B 1 412 ? -13.367 41.438 -2.773 1 98.12 412 ALA B O 1
ATOM 7210 N N . ALA B 1 413 ? -12.953 40.969 -0.647 1 98.56 413 ALA B N 1
ATOM 7211 C CA . ALA B 1 413 ? -12.039 39.875 -0.957 1 98.56 413 ALA B CA 1
ATOM 7212 C C . ALA B 1 413 ? -12.75 38.75 -1.689 1 98.56 413 ALA B C 1
ATOM 7214 O O . ALA B 1 413 ? -12.25 38.25 -2.691 1 98.56 413 ALA B O 1
ATOM 7215 N N . ILE B 1 414 ? -13.914 38.375 -1.203 1 98.62 414 ILE B N 1
ATOM 7216 C CA . ILE B 1 414 ? -14.695 37.281 -1.788 1 98.62 414 ILE B CA 1
ATOM 7217 C C . ILE B 1 414 ? -15.148 37.656 -3.193 1 98.62 414 ILE B C 1
ATOM 7219 O O . ILE B 1 414 ? -15.086 36.875 -4.121 1 98.62 414 ILE B O 1
ATOM 7223 N N . ASP B 1 415 ? -15.57 38.906 -3.312 1 98.44 415 ASP B N 1
ATOM 7224 C CA . ASP B 1 415 ? -15.961 39.406 -4.629 1 98.44 415 ASP B CA 1
ATOM 7225 C C . ASP B 1 415 ? -14.797 39.312 -5.617 1 98.44 415 ASP B C 1
ATOM 7227 O O . ASP B 1 415 ? -14.984 38.938 -6.773 1 98.44 415 ASP B O 1
ATOM 7231 N N . ARG B 1 416 ? -13.68 39.688 -5.148 1 98.44 416 ARG B N 1
ATOM 7232 C CA . ARG B 1 416 ? -12.5 39.656 -6 1 98.44 416 ARG B CA 1
ATOM 7233 C C . ARG B 1 416 ? -12.188 38.25 -6.473 1 98.44 416 ARG B C 1
ATOM 7235 O O . ARG B 1 416 ? -11.828 38.031 -7.633 1 98.44 416 ARG B O 1
ATOM 7242 N N . LEU B 1 417 ? -12.273 37.25 -5.637 1 98.56 417 LEU B N 1
ATOM 7243 C CA . LEU B 1 417 ? -12.055 35.875 -6.016 1 98.56 417 LEU B CA 1
ATOM 7244 C C . LEU B 1 417 ? -13.141 35.406 -6.984 1 98.56 417 LEU B C 1
ATOM 7246 O O . LEU B 1 417 ? -12.844 34.719 -7.961 1 98.56 417 LEU B O 1
ATOM 7250 N N . HIS B 1 418 ? -14.336 35.812 -6.672 1 98.56 418 HIS B N 1
ATOM 7251 C CA . HIS B 1 418 ? -15.469 35.344 -7.473 1 98.56 418 HIS B CA 1
ATOM 7252 C C . HIS B 1 418 ? -15.391 35.906 -8.898 1 98.56 418 HIS B C 1
ATOM 7254 O O . HIS B 1 418 ? -15.867 35.25 -9.836 1 98.56 418 HIS B O 1
ATOM 7260 N N . GLU B 1 419 ? -14.797 37.031 -9.039 1 98.19 419 GLU B N 1
ATOM 7261 C CA . GLU B 1 419 ? -14.562 37.594 -10.367 1 98.19 419 GLU B CA 1
ATOM 7262 C C . GLU B 1 419 ? -13.727 36.656 -11.219 1 98.19 419 GLU B C 1
ATOM 7264 O O . GLU B 1 419 ? -13.852 36.625 -12.445 1 98.19 419 GLU B O 1
ATOM 7269 N N . GLU B 1 420 ? -12.914 35.875 -10.609 1 97.62 420 GLU B N 1
ATOM 7270 C CA . GLU B 1 420 ? -12.047 34.906 -11.305 1 97.62 420 GLU B CA 1
ATOM 7271 C C . GLU B 1 420 ? -12.602 33.5 -11.219 1 97.62 420 GLU B C 1
ATOM 7273 O O . GLU B 1 420 ? -11.898 32.531 -11.516 1 97.62 420 GLU B O 1
ATOM 7278 N N . ASP B 1 421 ? -13.781 33.312 -10.711 1 98.19 421 ASP B N 1
ATOM 7279 C CA . ASP B 1 421 ? -14.484 32.062 -10.57 1 98.19 421 ASP B CA 1
ATOM 7280 C C . ASP B 1 421 ? -13.781 31.156 -9.547 1 98.19 421 ASP B C 1
ATOM 7282 O O . ASP B 1 421 ? -13.711 29.938 -9.734 1 98.19 421 ASP B O 1
ATOM 7286 N N . ILE B 1 422 ? -13.258 31.797 -8.578 1 98.5 422 ILE B N 1
ATOM 7287 C CA . ILE B 1 422 ? -12.594 31.062 -7.504 1 98.5 422 ILE B CA 1
ATOM 7288 C C . ILE B 1 422 ? -13.445 31.109 -6.242 1 98.5 422 ILE B C 1
ATOM 7290 O O . ILE B 1 422 ? -13.898 32.188 -5.836 1 98.5 422 ILE B O 1
ATOM 7294 N N . VAL B 1 423 ? -13.688 29.969 -5.672 1 98.62 423 VAL B N 1
ATOM 7295 C CA . VAL B 1 423 ? -14.359 29.828 -4.383 1 98.62 423 VAL B CA 1
ATOM 7296 C C . VAL B 1 423 ? -13.32 29.734 -3.268 1 98.62 423 VAL B C 1
ATOM 7298 O O . VAL B 1 423 ? -12.375 28.938 -3.357 1 98.62 423 VAL B O 1
ATOM 7301 N N . PHE B 1 424 ? -13.461 30.5 -2.211 1 98.25 424 PHE B N 1
ATOM 7302 C CA . PHE B 1 424 ? -12.516 30.469 -1.104 1 98.25 424 PHE B CA 1
ATOM 7303 C C . PHE B 1 424 ? -12.633 29.156 -0.34 1 98.25 424 PHE B C 1
ATOM 7305 O O . PHE B 1 424 ? -11.625 28.547 0.042 1 98.25 424 PHE B O 1
ATOM 7312 N N . GLY B 1 425 ? -13.906 28.75 -0.117 1 95.38 425 GLY B N 1
ATOM 7313 C CA . GLY B 1 425 ? -14.203 27.422 0.392 1 95.38 425 GLY B CA 1
ATOM 7314 C C . GLY B 1 425 ? -14.219 27.359 1.908 1 95.38 425 GLY B C 1
ATOM 7315 O O . GLY B 1 425 ? -15.203 26.906 2.502 1 95.38 425 GLY B O 1
ATOM 7316 N N . ASP B 1 426 ? -13.203 27.828 2.604 1 94.69 426 ASP B N 1
ATOM 7317 C CA . ASP B 1 426 ? -13.133 27.719 4.059 1 94.69 426 ASP B CA 1
ATOM 7318 C C . ASP B 1 426 ? -13.266 29.078 4.723 1 94.69 426 ASP B C 1
ATOM 7320 O O . ASP B 1 426 ? -12.43 29.469 5.547 1 94.69 426 ASP B O 1
ATOM 7324 N N . LEU B 1 427 ? -14.305 29.797 4.395 1 95.81 427 LEU B N 1
ATOM 7325 C CA . LEU B 1 427 ? -14.555 31.109 4.98 1 95.81 427 LEU B CA 1
ATOM 7326 C C . LEU B 1 427 ? -15.141 30.984 6.383 1 95.81 427 LEU B C 1
ATOM 7328 O O . LEU B 1 427 ? -16.312 30.625 6.535 1 95.81 427 LEU B O 1
ATOM 7332 N N . ARG B 1 428 ? -14.32 31.234 7.352 1 92.56 428 ARG B N 1
ATOM 7333 C CA . ARG B 1 428 ? -14.68 31.172 8.766 1 92.56 428 ARG B CA 1
ATOM 7334 C C . ARG B 1 428 ? -13.891 32.188 9.57 1 92.56 428 ARG B C 1
ATOM 7336 O O . ARG B 1 428 ? -12.883 32.75 9.094 1 92.56 428 ARG B O 1
ATOM 7343 N N . PRO B 1 429 ? -14.344 32.469 10.797 1 92.25 429 PRO B N 1
ATOM 7344 C CA . PRO B 1 429 ? -13.688 33.5 11.594 1 92.25 429 PRO B CA 1
ATOM 7345 C C . PRO B 1 429 ? -12.211 33.219 11.836 1 92.25 429 PRO B C 1
ATOM 7347 O O . PRO B 1 429 ? -11.406 34.156 11.93 1 92.25 429 PRO B O 1
ATOM 7350 N N . SER B 1 430 ? -11.805 31.953 11.867 1 90.81 430 SER B N 1
ATOM 7351 C CA . SER B 1 430 ? -10.422 31.594 12.141 1 90.81 430 SER B CA 1
ATOM 7352 C C . SER B 1 430 ? -9.531 31.859 10.93 1 90.81 430 SER B C 1
ATOM 7354 O O . SER B 1 430 ? -8.305 31.875 11.047 1 90.81 430 SER B O 1
ATOM 7356 N N . ASN B 1 431 ? -10.164 32.188 9.766 1 94.44 431 ASN B N 1
ATOM 7357 C CA . ASN B 1 431 ? -9.391 32.438 8.555 1 94.44 431 ASN B CA 1
ATOM 7358 C C . ASN B 1 431 ? -9.461 33.906 8.133 1 94.44 431 ASN B C 1
ATOM 7360 O O . ASN B 1 431 ? -9.141 34.25 6.988 1 94.44 431 ASN B O 1
ATOM 7364 N N . VAL B 1 432 ? -9.953 34.75 9.055 1 95.81 432 VAL B N 1
ATOM 7365 C CA . VAL B 1 432 ? -9.984 36.188 8.875 1 95.81 432 VAL B CA 1
ATOM 7366 C C . VAL B 1 432 ? -9.117 36.875 9.938 1 95.81 432 VAL B C 1
ATOM 7368 O O . VAL B 1 432 ? -9.422 36.812 11.133 1 95.81 432 VAL B O 1
ATOM 7371 N N . VAL B 1 433 ? -8.094 37.5 9.461 1 94.44 433 VAL B N 1
ATOM 7372 C CA . VAL B 1 433 ? -7.215 38.188 10.391 1 94.44 433 VAL B CA 1
ATOM 7373 C C . VAL B 1 433 ? -7.566 39.688 10.43 1 94.44 433 VAL B C 1
ATOM 7375 O O . VAL B 1 433 ? -7.57 40.344 9.391 1 94.44 433 VAL B O 1
ATOM 7378 N N . CYS B 1 434 ? -7.844 40.188 11.586 1 92.94 434 CYS B N 1
ATOM 7379 C CA . CYS B 1 434 ? -8.109 41.625 11.789 1 92.94 434 CYS B CA 1
ATOM 7380 C C . CYS B 1 434 ? -6.805 42.375 11.984 1 92.94 434 CYS B C 1
ATOM 7382 O O . CYS B 1 434 ? -6.078 42.156 12.953 1 92.94 434 CYS B O 1
ATOM 7384 N N . THR B 1 435 ? -6.539 43.219 11.062 1 92.06 435 THR B N 1
ATOM 7385 C CA . THR B 1 435 ? -5.289 43.969 11.094 1 92.06 435 THR B CA 1
ATOM 7386 C C . THR B 1 435 ? -5.562 45.469 11.328 1 92.06 435 THR B C 1
ATOM 7388 O O . THR B 1 435 ? -6.461 46.031 10.719 1 92.06 435 THR B O 1
ATOM 7391 N N . PRO B 1 436 ? -4.816 46.094 12.273 1 88.19 436 PRO B N 1
ATOM 7392 C CA . PRO B 1 436 ? -4.961 47.531 12.477 1 88.19 436 PRO B CA 1
ATOM 7393 C C . PRO B 1 436 ? -4.32 48.344 11.352 1 88.19 436 PRO B C 1
ATOM 7395 O O . PRO B 1 436 ? -3.248 47.969 10.859 1 88.19 436 PRO B O 1
ATOM 7398 N N . GLU B 1 437 ? -5.051 49.25 10.867 1 84.5 437 GLU B N 1
ATOM 7399 C CA . GLU B 1 437 ? -4.539 50.156 9.859 1 84.5 437 GLU B CA 1
ATOM 7400 C C . GLU B 1 437 ? -4.82 51.594 10.242 1 84.5 437 GLU B C 1
ATOM 7402 O O . GLU B 1 437 ? -5.891 51.906 10.766 1 84.5 437 GLU B O 1
ATOM 7407 N N . SER B 1 438 ? -3.789 52.406 10.109 1 81.62 438 SER B N 1
ATOM 7408 C CA . SER B 1 438 ? -3.957 53.844 10.352 1 81.62 438 SER B CA 1
ATOM 7409 C C . SER B 1 438 ? -4.523 54.531 9.125 1 81.62 438 SER B C 1
ATOM 7411 O O . SER B 1 438 ? -3.943 54.469 8.039 1 81.62 438 SER B O 1
ATOM 7413 N N . VAL B 1 439 ? -5.691 55.094 9.273 1 74.38 439 VAL B N 1
ATOM 7414 C CA . VAL B 1 439 ? -6.316 55.812 8.164 1 74.38 439 VAL B CA 1
ATOM 7415 C C . VAL B 1 439 ? -6.473 57.281 8.508 1 74.38 439 VAL B C 1
ATOM 7417 O O . VAL B 1 439 ? -6.797 57.625 9.648 1 74.38 439 VAL B O 1
ATOM 7420 N N . ALA B 1 440 ? -5.973 58.094 7.648 1 73.94 440 ALA B N 1
ATOM 7421 C CA . ALA B 1 440 ? -6.121 59.531 7.832 1 73.94 440 ALA B CA 1
ATOM 7422 C C . ALA B 1 440 ? -7.562 59.969 7.582 1 73.94 440 ALA B C 1
ATOM 7424 O O . ALA B 1 440 ? -8.188 59.562 6.609 1 73.94 440 ALA B O 1
ATOM 7425 N N . GLU B 1 441 ? -8.258 60.5 8.594 1 63.06 441 GLU B N 1
ATOM 7426 C CA . GLU B 1 441 ? -9.578 61.062 8.352 1 63.06 441 GLU B CA 1
ATOM 7427 C C . GLU B 1 441 ? -9.523 62.125 7.266 1 63.06 441 GLU B C 1
ATOM 7429 O O . GLU B 1 441 ? -8.602 62.969 7.234 1 63.06 441 GLU B O 1
ATOM 7434 N N . PRO B 1 442 ? -10.445 62 6.25 1 64.06 442 PRO B N 1
ATOM 7435 C CA . PRO B 1 442 ? -10.43 63.062 5.254 1 64.06 442 PRO B CA 1
ATOM 7436 C C . PRO B 1 442 ? -10.469 64.438 5.879 1 64.06 442 PRO B C 1
ATOM 7438 O O . PRO B 1 442 ? -11.305 64.75 6.742 1 64.06 442 PRO B O 1
ATOM 7441 N N . GLY B 1 443 ? -9.562 65.312 5.512 1 65.25 443 GLY B N 1
ATOM 7442 C CA . GLY B 1 443 ? -9.539 66.75 5.922 1 65.25 443 GLY B CA 1
ATOM 7443 C C . GLY B 1 443 ? -8.875 66.938 7.273 1 65.25 443 GLY B C 1
ATOM 7444 O O . GLY B 1 443 ? -8.812 68.062 7.77 1 65.25 443 GLY B O 1
ATOM 7445 N N . SER B 1 444 ? -8.68 65.875 8 1 66.69 444 SER B N 1
ATOM 7446 C CA . SER B 1 444 ? -8.07 66.062 9.312 1 66.69 444 SER B CA 1
ATOM 7447 C C . SER B 1 444 ? -6.703 65.375 9.383 1 66.69 444 SER B C 1
ATOM 7449 O O . SER B 1 444 ? -6.418 64.438 8.617 1 66.69 444 SER B O 1
ATOM 7451 N N . ALA B 1 445 ? -5.762 66 10.008 1 69.44 445 ALA B N 1
ATOM 7452 C CA . ALA B 1 445 ? -4.418 65.438 10.242 1 69.44 445 ALA B CA 1
ATOM 7453 C C . ALA B 1 445 ? -4.438 64.375 11.289 1 69.44 445 ALA B C 1
ATOM 7455 O O . ALA B 1 445 ? -3.396 63.75 11.594 1 69.44 445 ALA B O 1
ATOM 7456 N N . VAL B 1 446 ? -5.609 64.062 11.828 1 69.44 446 VAL B N 1
ATOM 7457 C CA . VAL B 1 446 ? -5.695 63.094 12.891 1 69.44 446 VAL B CA 1
ATOM 7458 C C . VAL B 1 446 ? -5.766 61.688 12.289 1 69.44 446 VAL B C 1
ATOM 7460 O O . VAL B 1 446 ? -6.57 61.438 11.391 1 69.44 446 VAL B O 1
ATOM 7463 N N . GLN B 1 447 ? -4.863 60.781 12.602 1 74.31 447 GLN B N 1
ATOM 7464 C CA . GLN B 1 447 ? -4.855 59.375 12.211 1 74.31 447 GLN B CA 1
ATOM 7465 C C . GLN B 1 447 ? -5.715 58.562 13.156 1 74.31 447 GLN B C 1
ATOM 7467 O O . GLN B 1 447 ? -5.566 58.625 14.383 1 74.31 447 GLN B O 1
ATOM 7472 N N . THR B 1 448 ? -6.812 58.031 12.523 1 78.12 448 THR B N 1
ATOM 7473 C CA . THR B 1 448 ? -7.625 57.094 13.328 1 78.12 448 THR B CA 1
ATOM 7474 C C . THR B 1 448 ? -7.289 55.656 13 1 78.12 448 THR B C 1
ATOM 7476 O O . THR B 1 448 ? -7.004 55.312 11.844 1 78.12 448 THR B O 1
ATOM 7479 N N . GLU B 1 449 ? -7.215 54.875 14.031 1 80.94 449 GLU B N 1
ATOM 7480 C CA . GLU B 1 449 ? -6.953 53.438 13.836 1 80.94 449 GLU B CA 1
ATOM 7481 C C . GLU B 1 449 ? -8.234 52.688 13.477 1 80.94 449 GLU B C 1
ATOM 7483 O O . GLU B 1 449 ? -9.266 52.875 14.125 1 80.94 449 GLU B O 1
ATOM 7488 N N . GLN B 1 450 ? -8.125 52.125 12.227 1 83.69 450 GLN B N 1
ATOM 7489 C CA . GLN B 1 450 ? -9.242 51.312 11.805 1 83.69 450 GLN B CA 1
ATOM 7490 C C . GLN B 1 450 ? -8.812 49.844 11.617 1 83.69 450 GLN B C 1
ATOM 7492 O O . GLN B 1 450 ? -7.668 49.594 11.242 1 83.69 450 GLN B O 1
ATOM 7497 N N . LEU B 1 451 ? -9.773 48.969 12.031 1 88.19 451 LEU B N 1
ATOM 7498 C CA . LEU B 1 451 ? -9.492 47.562 11.797 1 88.19 451 LEU B CA 1
ATOM 7499 C C . LEU B 1 451 ? -9.906 47.125 10.391 1 88.19 451 LEU B C 1
ATOM 7501 O O . LEU B 1 451 ? -11.023 47.438 9.953 1 88.19 451 LEU B O 1
ATOM 7505 N N . ARG B 1 452 ? -8.93 46.531 9.695 1 91.69 452 ARG B N 1
ATOM 7506 C CA . ARG B 1 452 ? -9.188 45.906 8.406 1 91.69 452 ARG B CA 1
ATOM 7507 C C . ARG B 1 452 ? -9.062 44.375 8.523 1 91.69 452 ARG B C 1
ATOM 7509 O O . ARG B 1 452 ? -8.969 43.844 9.633 1 91.69 452 ARG B O 1
ATOM 7516 N N . ALA B 1 453 ? -9.266 43.75 7.383 1 95.25 453 ALA B N 1
ATOM 7517 C CA . ALA B 1 453 ? -9.211 42.281 7.453 1 95.25 453 ALA B CA 1
ATOM 7518 C C . ALA B 1 453 ? -8.469 41.719 6.258 1 95.25 453 ALA B C 1
ATOM 7520 O O . ALA B 1 453 ? -8.523 42.25 5.152 1 95.25 453 ALA B O 1
ATOM 7521 N N . LYS B 1 454 ? -7.754 40.688 6.461 1 97.12 454 LYS B N 1
ATOM 7522 C CA . LYS B 1 454 ? -7.125 39.875 5.43 1 97.12 454 LYS B CA 1
ATOM 7523 C C . LYS B 1 454 ? -7.5 38.406 5.594 1 97.12 454 LYS B C 1
ATOM 7525 O O . LYS B 1 454 ? -7.602 37.906 6.715 1 97.12 454 LYS B O 1
ATOM 7530 N N . LEU B 1 455 ? -7.75 37.781 4.484 1 98 455 LEU B N 1
ATOM 7531 C CA . LEU B 1 455 ? -8.023 36.344 4.496 1 98 455 LEU B CA 1
ATOM 7532 C C . LEU B 1 455 ? -6.727 35.531 4.504 1 98 455 LEU B C 1
ATOM 7534 O O . LEU B 1 455 ? -5.75 35.938 3.861 1 98 455 LEU B O 1
ATOM 7538 N N . VAL B 1 456 ? -6.785 34.438 5.277 1 96.06 456 VAL B N 1
ATOM 7539 C CA . VAL B 1 456 ? -5.652 33.531 5.32 1 96.06 456 VAL B CA 1
ATOM 7540 C C . VAL B 1 456 ? -6.133 32.094 5.059 1 96.06 456 VAL B C 1
ATOM 7542 O O . VAL B 1 456 ? -7.336 31.844 5.043 1 96.06 456 VAL B O 1
ATOM 7545 N N . ASP B 1 457 ? -5.215 31.172 4.805 1 94.69 457 ASP B N 1
ATOM 7546 C CA . ASP B 1 457 ? -5.438 29.75 4.586 1 94.69 457 ASP B CA 1
ATOM 7547 C C . ASP B 1 457 ? -6.113 29.5 3.238 1 94.69 457 ASP B C 1
ATOM 7549 O O . ASP B 1 457 ? -7.34 29.406 3.16 1 94.69 457 ASP B O 1
ATOM 7553 N N . PHE B 1 458 ? -5.379 29.312 2.283 1 97.62 458 PHE B N 1
ATOM 7554 C CA . PHE B 1 458 ? -5.84 29.094 0.918 1 97.62 458 PHE B CA 1
ATOM 7555 C C . PHE B 1 458 ? -5.738 27.609 0.553 1 97.62 458 PHE B C 1
ATOM 7557 O O . PHE B 1 458 ? -5.473 27.266 -0.601 1 97.62 458 PHE B O 1
ATOM 7564 N N . ASP B 1 459 ? -5.895 26.766 1.528 1 94.31 459 ASP B N 1
ATOM 7565 C CA . ASP B 1 459 ? -5.773 25.328 1.338 1 94.31 459 ASP B CA 1
ATOM 7566 C C . ASP B 1 459 ? -6.914 24.781 0.476 1 94.31 459 ASP B C 1
ATOM 7568 O O . ASP B 1 459 ? -6.715 23.875 -0.327 1 94.31 459 ASP B O 1
ATOM 7572 N N . TRP B 1 460 ? -8.133 25.391 0.638 1 93.88 460 TRP B N 1
ATOM 7573 C CA . TRP B 1 460 ? -9.328 24.75 0.09 1 93.88 460 TRP B CA 1
ATOM 7574 C C . TRP B 1 460 ? -9.773 25.453 -1.191 1 93.88 460 TRP B C 1
ATOM 7576 O O . TRP B 1 460 ? -10.664 24.969 -1.891 1 93.88 460 TRP B O 1
ATOM 7586 N N . THR B 1 461 ? -9.172 26.547 -1.568 1 96.25 461 THR B N 1
ATOM 7587 C CA . THR B 1 461 ? -9.68 27.312 -2.701 1 96.25 461 THR B CA 1
ATOM 7588 C C . THR B 1 461 ? -9.742 26.453 -3.957 1 96.25 461 THR B C 1
ATOM 7590 O O . THR B 1 461 ? -8.906 25.562 -4.148 1 96.25 461 THR B O 1
ATOM 7593 N N . GLY B 1 462 ? -10.773 26.75 -4.719 1 96.25 462 GLY B N 1
ATOM 7594 C CA . GLY B 1 462 ? -10.961 26 -5.953 1 96.25 462 GLY B CA 1
ATOM 7595 C C . GLY B 1 462 ? -11.875 26.703 -6.941 1 96.25 462 GLY B C 1
ATOM 7596 O O . GLY B 1 462 ? -12.508 27.719 -6.605 1 96.25 462 GLY B O 1
ATOM 7597 N N . VAL B 1 463 ? -11.938 26.125 -8.109 1 97.38 463 VAL B N 1
ATOM 7598 C CA . VAL B 1 463 ? -12.719 26.719 -9.188 1 97.38 463 VAL B CA 1
ATOM 7599 C C . VAL B 1 463 ? -14.203 26.375 -8.992 1 97.38 463 VAL B C 1
ATOM 7601 O O . VAL B 1 463 ? -14.547 25.25 -8.664 1 97.38 463 VAL B O 1
ATOM 7604 N N . ASP B 1 464 ? -15.023 27.359 -9.195 1 97.94 464 ASP B N 1
ATOM 7605 C CA . ASP B 1 464 ? -16.469 27.188 -9.086 1 97.94 464 ASP B CA 1
ATOM 7606 C C . ASP B 1 464 ? -16.969 26.078 -10.016 1 97.94 464 ASP B C 1
ATOM 7608 O O . ASP B 1 464 ? -16.719 26.125 -11.219 1 97.94 464 ASP B O 1
ATOM 7612 N N . GLY B 1 465 ? -17.594 25.109 -9.43 1 95.62 465 GLY B N 1
ATOM 7613 C CA . GLY B 1 465 ? -18.188 24.031 -10.211 1 95.62 465 GLY B CA 1
ATOM 7614 C C . GLY B 1 465 ? -17.188 22.938 -10.578 1 95.62 465 GLY B C 1
ATOM 7615 O O . GLY B 1 465 ? -17.531 21.969 -11.258 1 95.62 465 GLY B O 1
ATOM 7616 N N . GLU B 1 466 ? -16 23.078 -10.195 1 94.62 466 GLU B N 1
ATOM 7617 C CA . GLU B 1 466 ? -14.977 22.094 -10.516 1 94.62 466 GLU B CA 1
ATOM 7618 C C . GLU B 1 466 ? -14.234 21.641 -9.258 1 94.62 466 GLU B C 1
ATOM 7620 O O . GLU B 1 466 ? -13.984 20.453 -9.062 1 94.62 466 GLU B O 1
ATOM 7625 N N . GLY B 1 467 ? -13.859 22.609 -8.492 1 94.06 467 GLY B N 1
ATOM 7626 C CA . GLY B 1 467 ? -13.156 22.312 -7.254 1 94.06 467 GLY B CA 1
ATOM 7627 C C . GLY B 1 467 ? -13.984 21.516 -6.273 1 94.06 467 GLY B C 1
ATOM 7628 O O . GLY B 1 467 ? -15.219 21.609 -6.266 1 94.06 467 GLY B O 1
ATOM 7629 N N . LEU B 1 468 ? -13.289 20.688 -5.469 1 91.75 468 LEU B N 1
ATOM 7630 C CA . LEU B 1 468 ? -13.961 19.875 -4.469 1 91.75 468 LEU B CA 1
ATOM 7631 C C . LEU B 1 468 ? -13.492 20.25 -3.062 1 91.75 468 LEU B C 1
ATOM 7633 O O . LEU B 1 468 ? -12.328 20.578 -2.859 1 91.75 468 LEU B O 1
ATOM 7637 N N . TYR B 1 469 ? -14.414 20.188 -2.135 1 92.94 469 TYR B N 1
ATOM 7638 C CA . TYR B 1 469 ? -14.031 20.266 -0.729 1 92.94 469 TYR B CA 1
ATOM 7639 C C . TYR B 1 469 ? -13.172 19.078 -0.327 1 92.94 469 TYR B C 1
ATOM 7641 O O . TYR B 1 469 ? -13.148 18.062 -1.021 1 92.94 469 TYR B O 1
ATOM 7649 N N . PRO B 1 470 ? -12.438 19.172 0.768 1 89.94 470 PRO B N 1
ATOM 7650 C CA . PRO B 1 470 ? -11.656 18.031 1.232 1 89.94 470 PRO B CA 1
ATOM 7651 C C . PRO B 1 470 ? -12.531 16.875 1.702 1 89.94 470 PRO B C 1
ATOM 7653 O O . PRO B 1 470 ? -13.719 17.062 1.987 1 89.94 470 PRO B O 1
ATOM 7656 N N . ALA B 1 471 ? -11.875 15.789 1.816 1 89 471 ALA B N 1
ATOM 7657 C CA . ALA B 1 471 ? -12.578 14.586 2.262 1 89 471 ALA B CA 1
ATOM 7658 C C . ALA B 1 471 ? -12.875 14.648 3.756 1 89 471 ALA B C 1
ATOM 7660 O O . ALA B 1 471 ? -13.648 13.836 4.273 1 89 471 ALA B O 1
ATOM 7661 N N . VAL B 1 472 ? -12.328 15.609 4.379 1 85.12 472 VAL B N 1
ATOM 7662 C CA . VAL B 1 472 ? -12.57 15.797 5.805 1 85.12 472 VAL B CA 1
ATOM 7663 C C . VAL B 1 472 ? -13.164 17.188 6.051 1 85.12 472 VAL B C 1
ATOM 7665 O O . VAL B 1 472 ? -12.562 18.203 5.676 1 85.12 472 VAL B O 1
ATOM 7668 N N . LEU B 1 473 ? -14.344 17.156 6.496 1 84 473 LEU B N 1
ATOM 7669 C CA . LEU B 1 473 ? -14.953 18.422 6.93 1 84 473 LEU B CA 1
ATOM 7670 C C . LEU B 1 473 ? -15.211 18.406 8.43 1 84 473 LEU B C 1
ATOM 7672 O O . LEU B 1 473 ? -15.531 17.359 9.008 1 84 473 LEU B O 1
ATOM 7676 N N . ASP B 1 474 ? -14.812 19.328 9.086 1 71.31 474 ASP B N 1
ATOM 7677 C CA . ASP B 1 474 ? -15.117 19.453 10.508 1 71.31 474 ASP B CA 1
ATOM 7678 C C . ASP B 1 474 ? -16.609 19.719 10.734 1 71.31 474 ASP B C 1
ATOM 7680 O O . ASP B 1 474 ? -17.094 20.812 10.438 1 71.31 474 ASP B O 1
ATOM 7684 N N . ASP B 1 475 ? -17.172 18.688 11.156 1 61.03 475 ASP B N 1
ATOM 7685 C CA . ASP B 1 475 ? -18.625 18.766 11.352 1 61.03 475 ASP B CA 1
ATOM 7686 C C . ASP B 1 475 ? -18.984 19.828 12.391 1 61.03 475 ASP B C 1
ATOM 7688 O O . ASP B 1 475 ? -20.125 20.297 12.438 1 61.03 475 ASP B O 1
ATOM 7692 N N . ASN B 1 476 ? -18 20.047 13.141 1 62.75 476 ASN B N 1
ATOM 7693 C CA . ASN B 1 476 ? -18.297 21.031 14.172 1 62.75 476 ASN B CA 1
ATOM 7694 C C . ASN B 1 476 ? -18.438 22.438 13.578 1 62.75 476 ASN B C 1
ATOM 7696 O O . ASN B 1 476 ? -18.953 23.344 14.234 1 62.75 476 ASN B O 1
ATOM 7700 N N . LYS B 1 477 ? -18.156 22.375 12.359 1 66.19 477 LYS B N 1
ATOM 7701 C CA . LYS B 1 477 ? -18.266 23.672 11.695 1 66.19 477 LYS B CA 1
ATOM 7702 C C . LYS B 1 477 ? -19.641 23.875 11.094 1 66.19 477 LYS B C 1
ATOM 7704 O O . LYS B 1 477 ? -20.25 22.922 10.586 1 66.19 477 LYS B O 1
ATOM 7709 N N . GLN B 1 478 ? -20.312 24.828 11.414 1 79.75 478 GLN B N 1
ATOM 7710 C CA . GLN B 1 478 ? -21.625 25.172 10.898 1 79.75 478 GLN B CA 1
ATOM 7711 C C . GLN B 1 478 ? -21.562 25.578 9.43 1 79.75 478 GLN B C 1
ATOM 7713 O O . GLN B 1 478 ? -21.672 26.766 9.094 1 79.75 478 GLN B O 1
ATOM 7718 N N . TRP B 1 479 ? -21.484 24.594 8.68 1 87.31 479 TRP B N 1
ATOM 7719 C CA . TRP B 1 479 ? -21.406 24.859 7.242 1 87.31 479 TRP B CA 1
ATOM 7720 C C . TRP B 1 479 ? -22.797 25.203 6.688 1 87.31 479 TRP B C 1
ATOM 7722 O O . TRP B 1 479 ? -23.812 24.75 7.211 1 87.31 479 TRP B O 1
ATOM 7732 N N . VAL B 1 480 ? -22.75 26.031 5.715 1 91.62 480 VAL B N 1
ATOM 7733 C CA . VAL B 1 480 ? -23.984 26.375 5.031 1 91.62 480 VAL B CA 1
ATOM 7734 C C . VAL B 1 480 ? -24.484 25.172 4.227 1 91.62 480 VAL B C 1
ATOM 7736 O O . VAL B 1 480 ? -23.719 24.219 3.994 1 91.62 480 VAL B O 1
ATOM 7739 N N . ALA B 1 481 ? -25.719 25.234 3.846 1 89.94 481 ALA B N 1
ATOM 7740 C CA . ALA B 1 481 ? -26.297 24.172 3.033 1 89.94 481 ALA B CA 1
ATOM 7741 C C . ALA B 1 481 ? -25.547 24.016 1.716 1 89.94 481 ALA B C 1
ATOM 7743 O O . ALA B 1 481 ? -25.156 25 1.092 1 89.94 481 ALA B O 1
ATOM 7744 N N . GLY B 1 482 ? -25.281 22.766 1.371 1 90.12 482 GLY B N 1
ATOM 7745 C CA . GLY B 1 482 ? -24.594 22.5 0.113 1 90.12 482 GLY B CA 1
ATOM 7746 C C . GLY B 1 482 ? -23.141 22.125 0.289 1 90.12 482 GLY B C 1
ATOM 7747 O O . GLY B 1 482 ? -22.531 21.5 -0.593 1 90.12 482 GLY B O 1
ATOM 7748 N N . VAL B 1 483 ? -22.547 22.641 1.352 1 91.5 483 VAL B N 1
ATOM 7749 C CA . VAL B 1 483 ? -21.172 22.234 1.642 1 91.5 483 VAL B CA 1
ATOM 7750 C C . VAL B 1 483 ? -21.156 20.797 2.178 1 91.5 483 VAL B C 1
ATOM 7752 O O . VAL B 1 483 ? -21.781 20.5 3.201 1 91.5 483 VAL B O 1
ATOM 7755 N N . GLU B 1 484 ? -20.516 19.938 1.419 1 89.06 484 GLU B N 1
ATOM 7756 C CA . GLU B 1 484 ? -20.453 18.531 1.786 1 89.06 484 GLU B CA 1
ATOM 7757 C C . GLU B 1 484 ? -19.047 17.969 1.647 1 89.06 484 GLU B C 1
ATOM 7759 O O . GLU B 1 484 ? -18.188 18.578 0.992 1 89.06 484 GLU B O 1
ATOM 7764 N N . TRP B 1 485 ? -18.875 16.891 2.285 1 87.81 485 TRP B N 1
ATOM 7765 C CA . TRP B 1 485 ? -17.594 16.203 2.152 1 87.81 485 TRP B CA 1
ATOM 7766 C C . TRP B 1 485 ? -17.312 15.859 0.695 1 87.81 485 TRP B C 1
ATOM 7768 O O . TRP B 1 485 ? -18.109 15.195 0.037 1 87.81 485 TRP B O 1
ATOM 7778 N N . TYR B 1 486 ? -16.141 16.344 0.307 1 88.69 486 TYR B N 1
ATOM 7779 C CA . TYR B 1 486 ? -15.68 16.062 -1.049 1 88.69 486 TYR B CA 1
ATOM 7780 C C . TYR B 1 486 ? -16.719 16.516 -2.076 1 88.69 486 TYR B C 1
ATOM 7782 O O . TYR B 1 486 ? -16.781 15.969 -3.184 1 88.69 486 TYR B O 1
ATOM 7790 N N . GLY B 1 487 ? -17.531 17.453 -1.705 1 90.56 487 GLY B N 1
ATOM 7791 C CA . GLY B 1 487 ? -18.531 18.016 -2.604 1 90.56 487 GLY B CA 1
ATOM 7792 C C . GLY B 1 487 ? -17.984 19.109 -3.496 1 90.56 487 GLY B C 1
ATOM 7793 O O . GLY B 1 487 ? -16.891 19.625 -3.26 1 90.56 487 GLY B O 1
ATOM 7794 N N . MET B 1 488 ? -18.812 19.406 -4.465 1 93.94 488 MET B N 1
ATOM 7795 C CA . MET B 1 488 ? -18.438 20.453 -5.418 1 93.94 488 MET B CA 1
ATOM 7796 C C . MET B 1 488 ? -18.531 21.828 -4.773 1 93.94 488 MET B C 1
ATOM 7798 O O . MET B 1 488 ? -19.5 22.141 -4.074 1 93.94 488 MET B O 1
ATOM 7802 N N . MET B 1 489 ? -17.516 22.609 -4.973 1 96.12 489 MET B N 1
ATOM 7803 C CA . MET B 1 489 ? -17.5 23.969 -4.426 1 96.12 489 MET B CA 1
ATOM 7804 C C . MET B 1 489 ? -18.312 24.922 -5.297 1 96.12 489 MET B C 1
ATOM 7806 O O . MET B 1 489 ? -18.281 24.828 -6.523 1 96.12 489 MET B O 1
ATOM 7810 N N . ARG B 1 490 ? -19.031 25.797 -4.617 1 97.75 490 ARG B N 1
ATOM 7811 C CA . ARG B 1 490 ? -19.844 26.797 -5.289 1 97.75 490 ARG B CA 1
ATOM 7812 C C . ARG B 1 490 ? -19.656 28.172 -4.641 1 97.75 490 ARG B C 1
ATOM 7814 O O . ARG B 1 490 ? -19.531 28.266 -3.42 1 97.75 490 ARG B O 1
ATOM 7821 N N . LYS B 1 491 ? -19.781 29.188 -5.488 1 98.25 491 LYS B N 1
ATOM 7822 C CA . LYS B 1 491 ? -19.688 30.562 -5.012 1 98.25 491 LYS B CA 1
ATOM 7823 C C . LYS B 1 491 ? -20.734 30.859 -3.938 1 98.25 491 LYS B C 1
ATOM 7825 O O . LYS B 1 491 ? -20.469 31.625 -3.008 1 98.25 491 LYS B O 1
ATOM 7830 N N . GLU B 1 492 ? -21.828 30.188 -4.094 1 97.69 492 GLU B N 1
ATOM 7831 C CA . GLU B 1 492 ? -22.922 30.391 -3.152 1 97.69 492 GLU B CA 1
ATOM 7832 C C . GLU B 1 492 ? -22.516 30 -1.735 1 97.69 492 GLU B C 1
ATOM 7834 O O . GLU B 1 492 ? -23.047 30.531 -0.76 1 97.69 492 GLU B O 1
ATOM 7839 N N . HIS B 1 493 ? -21.656 29.062 -1.623 1 97.31 493 HIS B N 1
ATOM 7840 C CA . HIS B 1 493 ? -21.203 28.641 -0.308 1 97.31 493 HIS B CA 1
ATOM 7841 C C . HIS B 1 493 ? -20.469 29.766 0.414 1 97.31 493 HIS B C 1
ATOM 7843 O O . HIS B 1 493 ? -20.672 29.984 1.606 1 97.31 493 HIS B O 1
ATOM 7849 N N . ASP B 1 494 ? -19.578 30.469 -0.319 1 98 494 ASP B N 1
ATOM 7850 C CA . ASP B 1 494 ? -18.891 31.625 0.242 1 98 494 ASP B CA 1
ATOM 7851 C C . ASP B 1 494 ? -19.875 32.688 0.701 1 98 494 ASP B C 1
ATOM 7853 O O . ASP B 1 494 ? -19.719 33.281 1.777 1 98 494 ASP B O 1
ATOM 7857 N N . LEU B 1 495 ? -20.844 32.938 -0.143 1 97.62 495 LEU B N 1
ATOM 7858 C CA . LEU B 1 495 ? -21.828 33.969 0.153 1 97.62 495 LEU B CA 1
ATOM 7859 C C . LEU B 1 495 ? -22.641 33.594 1.389 1 97.62 495 LEU B C 1
ATOM 7861 O O . LEU B 1 495 ? -22.984 34.469 2.193 1 97.62 495 LEU B O 1
ATOM 7865 N N . GLY B 1 496 ? -22.984 32.344 1.448 1 96.44 496 GLY B N 1
ATOM 7866 C CA . GLY B 1 496 ? -23.672 31.906 2.654 1 96.44 496 GLY B CA 1
ATOM 7867 C C . GLY B 1 496 ? -22.844 32.094 3.91 1 96.44 496 GLY B C 1
ATOM 7868 O O . GLY B 1 496 ? -23.344 32.531 4.938 1 96.44 496 GLY B O 1
ATOM 7869 N N . MET B 1 497 ? -21.625 31.734 3.857 1 95.75 497 MET B N 1
ATOM 7870 C CA . MET B 1 497 ? -20.734 31.859 5.008 1 95.75 497 MET B CA 1
ATOM 7871 C C . MET B 1 497 ? -20.5 33.344 5.344 1 95.75 497 MET B C 1
ATOM 7873 O O . MET B 1 497 ? -20.344 33.688 6.516 1 95.75 497 MET B O 1
ATOM 7877 N N . LEU B 1 498 ? -20.422 34.188 4.332 1 96.06 498 LEU B N 1
ATOM 7878 C CA . LEU B 1 498 ? -20.281 35.625 4.512 1 96.06 498 LEU B CA 1
ATOM 7879 C C . LEU B 1 498 ? -21.422 36.156 5.359 1 96.06 498 LEU B C 1
ATOM 7881 O O . LEU B 1 498 ? -21.188 37.031 6.211 1 96.06 498 LEU B O 1
ATOM 7885 N N . GLU B 1 499 ? -22.578 35.688 5.109 1 94.75 499 GLU B N 1
ATOM 7886 C CA . GLU B 1 499 ? -23.719 36.125 5.887 1 94.75 499 GLU B CA 1
ATOM 7887 C C . GLU B 1 499 ? -23.578 35.75 7.359 1 94.75 499 GLU B C 1
ATOM 7889 O O . GLU B 1 499 ? -23.969 36.531 8.242 1 94.75 499 GLU B O 1
ATOM 7894 N N . LYS B 1 500 ? -23.047 34.688 7.598 1 92.19 500 LYS B N 1
ATOM 7895 C CA . LYS B 1 500 ? -22.797 34.281 8.977 1 92.19 500 LYS B CA 1
ATOM 7896 C C . LYS B 1 500 ? -21.766 35.188 9.648 1 92.19 500 LYS B C 1
ATOM 7898 O O . LYS B 1 500 ? -21.875 35.469 10.836 1 92.19 500 LYS B O 1
ATOM 7903 N N . LEU B 1 501 ? -20.766 35.531 8.906 1 93 501 LEU B N 1
ATOM 7904 C CA . LEU B 1 501 ? -19.734 36.406 9.43 1 93 501 LEU B CA 1
ATOM 7905 C C . LEU B 1 501 ? -20.328 37.781 9.734 1 93 501 LEU B C 1
ATOM 7907 O O . LEU B 1 501 ? -19.906 38.438 10.695 1 93 501 LEU B O 1
ATOM 7911 N N . ARG B 1 502 ? -21.266 38.219 8.914 1 92.81 502 ARG B N 1
ATOM 7912 C CA . ARG B 1 502 ? -21.906 39.5 9.102 1 92.81 502 ARG B CA 1
ATOM 7913 C C . ARG B 1 502 ? -22.578 39.594 10.469 1 92.81 502 ARG B C 1
ATOM 7915 O O . ARG B 1 502 ? -22.547 40.625 11.125 1 92.81 502 ARG B O 1
ATOM 7922 N N . LEU B 1 503 ? -23.125 38.5 10.844 1 88.94 503 LEU B N 1
ATOM 7923 C CA . LEU B 1 503 ? -23.844 38.469 12.109 1 88.94 503 LEU B CA 1
ATOM 7924 C C . LEU B 1 503 ? -22.891 38.625 13.289 1 88.94 503 LEU B C 1
ATOM 7926 O O . LEU B 1 503 ? -23.312 39 14.391 1 88.94 503 LEU B O 1
ATOM 7930 N N . MET B 1 504 ? -21.656 38.438 13.031 1 88.25 504 MET B N 1
ATOM 7931 C CA . MET B 1 504 ? -20.641 38.562 14.086 1 88.25 504 MET B CA 1
ATOM 7932 C C . MET B 1 504 ? -20.109 40 14.172 1 88.25 504 MET B C 1
ATOM 7934 O O . MET B 1 504 ? -19.406 40.344 15.125 1 88.25 504 MET B O 1
ATOM 7938 N N . CYS B 1 505 ? -20.422 40.75 13.195 1 88.62 505 CYS B N 1
ATOM 7939 C CA . CYS B 1 505 ? -19.922 42.094 13.133 1 88.62 505 CYS B CA 1
ATOM 7940 C C . CYS B 1 505 ? -20.969 43.094 13.648 1 88.62 505 CYS B C 1
ATOM 7942 O O . CYS B 1 505 ? -22.172 42.812 13.57 1 88.62 505 CYS B O 1
ATOM 7944 N N . LYS B 1 506 ? -20.516 44.156 14.344 1 83.38 506 LYS B N 1
ATOM 7945 C CA . LYS B 1 506 ? -21.391 45.219 14.836 1 83.38 506 LYS B CA 1
ATOM 7946 C C . LYS B 1 506 ? -20.891 46.594 14.391 1 83.38 506 LYS B C 1
ATOM 7948 O O . LYS B 1 506 ? -19.688 46.812 14.242 1 83.38 506 LYS B O 1
#

Organism: Phanerochaete carnosa (strain HHB-10118-sp) (NCBI:txid650164)

Radius of gyration: 33.18 Å; Cα contacts (8 Å, |Δi|>4): 2052; chains: 2; bounding box: 67×114×85 Å